Protein AF-0000000066275971 (afdb_homodimer)

Solvent-accessible surface area (backbone atoms only — not comparable to full-atom values): 41104 Å² total; per-residue (Å²): 112,36,43,28,36,83,40,66,53,90,82,36,75,53,48,54,42,48,41,42,59,52,63,37,66,27,28,27,28,52,67,69,86,56,61,77,43,56,58,67,53,68,67,59,54,52,50,51,41,50,57,33,40,73,30,73,39,44,64,49,34,34,52,49,62,68,62,36,68,34,45,58,64,68,38,86,65,19,68,58,28,51,52,20,51,46,51,30,51,52,50,38,29,76,71,68,37,39,37,38,33,29,51,83,58,67,96,49,53,65,57,32,49,32,62,66,38,80,46,78,78,71,22,26,18,35,24,32,42,50,48,61,48,47,22,38,41,49,70,67,63,50,44,85,70,40,68,76,79,47,56,70,70,54,50,52,50,8,51,54,52,52,71,69,50,50,71,66,53,52,53,48,36,50,47,40,48,28,32,49,52,90,74,51,84,76,47,46,51,70,70,53,46,54,54,58,55,55,68,46,64,92,53,44,52,68,52,40,48,48,35,50,50,53,52,44,62,62,40,34,61,54,27,48,75,54,60,24,35,37,17,44,41,54,25,30,57,42,57,65,54,95,88,39,57,60,68,39,38,47,69,66,36,48,50,50,54,42,63,77,43,77,41,87,25,42,32,32,26,49,35,43,30,32,38,46,64,35,74,87,51,55,60,46,60,47,45,56,74,43,41,94,33,47,58,33,35,33,47,25,16,26,34,64,77,48,80,58,83,89,44,28,33,31,50,30,54,50,82,72,19,72,52,63,53,59,54,36,50,50,43,51,52,52,42,27,51,53,29,47,75,71,65,43,88,74,21,60,38,42,29,25,34,55,50,20,32,27,32,71,71,30,69,76,61,71,40,60,74,36,52,23,57,54,20,22,28,34,33,38,21,21,52,48,13,25,51,53,25,44,66,27,75,76,66,10,61,72,34,62,78,102,112,37,44,28,35,82,40,66,52,90,81,36,75,52,47,55,43,48,40,43,56,52,64,37,65,28,28,26,26,54,67,68,86,56,63,77,41,56,58,66,52,69,67,60,53,51,51,52,40,49,58,33,42,72,31,72,38,43,64,48,34,35,53,48,62,68,62,36,70,34,44,59,64,68,36,88,66,19,67,59,29,50,52,20,51,45,49,30,51,53,52,40,28,75,72,70,36,40,37,37,31,30,51,84,60,66,96,48,50,65,56,34,50,30,63,65,38,79,45,78,79,70,24,27,18,35,25,32,41,48,48,61,49,47,21,37,42,48,70,69,63,50,45,86,70,39,68,76,79,45,56,69,71,54,51,53,50,9,51,53,51,51,70,68,48,50,71,67,52,52,53,47,37,49,46,38,46,29,31,50,52,90,70,46,80,78,46,47,51,68,70,53,45,53,54,57,54,54,69,46,65,89,53,45,53,68,52,40,48,50,35,51,51,54,53,45,61,62,39,36,60,54,27,48,75,54,59,24,34,38,16,43,38,52,25,32,57,41,56,66,54,94,88,37,57,58,66,39,39,47,67,66,36,48,52,50,54,41,63,78,43,77,42,88,24,43,31,31,25,49,35,42,31,32,37,47,65,36,76,87,48,53,60,46,60,47,45,56,74,43,41,93,32,48,58,32,34,32,48,25,15,27,35,62,76,48,81,58,81,87,44,29,32,32,50,31,54,49,82,71,18,71,51,62,52,58,54,36,50,50,44,50,50,52,40,27,51,53,29,46,76,69,66,43,87,74,20,62,38,41,30,27,33,55,50,19,32,27,32,72,71,31,68,76,60,72,39,59,74,37,53,25,57,54,21,22,29,34,32,39,21,21,52,49,14,25,52,52,28,44,66,28,76,75,63,10,62,71,36,60,78,104

pLDDT: mean 95.52, std 8.51, range [31.0, 98.94]

InterPro domains:
  IPR004628 Mannonate dehydratase [MF_00106] (1-402)
  IPR004628 Mannonate dehydratase [NF003027] (1-394)
  IPR004628 Mannonate dehydratase [PF03786] (1-391)
  IPR004628 Mannonate dehydratase [PIRSF016049] (1-393)
  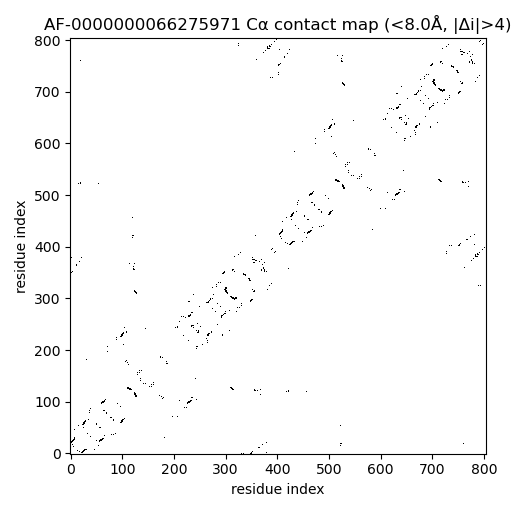IPR004628 Mannonate dehydratase [PTHR30387] (1-393)
  IPR004628 Mannonate dehydratase [TIGR00695] (1-393)
  IPR036237 Xylose isomerase-like superfamily [SSF51658] (1-386)

Nearest PDB structures (foldseek):
  4eac-assembly1_A  TM=9.809E-01  e=1.942E-51  Escherichia coli K-12
  1tz9-assembly1_B  TM=8.957E-01  e=7.465E-32  Enterococcus faecalis V583
  3ban-assembly1_B  TM=9.090E-01  e=1.509E-30  Streptococcus suis
  3ban-assembly1_A  TM=9.022E-01  e=2.729E-29  Streptococcus suis
  3tva-assembly1_A  TM=6.850E-01  e=3.910E-08  Planctopirus limnophila DSM 3776

Foldseek 3Di:
DQAEAEDAPPVFLQALLLVVVLVHAAYEYEPQVDDQLAADDLVSLVVRQVRNVVSPHGHEEYPANEQDLCLLLVDDVNVSSLVSVLNNLLSCLVVPYAEHEYANFAQFAAAFQALFDQDPPRWGWTKHALLLQLLCLCPVLVAPCSVVVDDPVSNVSNVVVNVPDDPVSSVSRQCRGQPHDVSHPDGDDSVRSNVSLVSCVPPDLVNSLVSLLVSCLSRVVSSVVSNHAYAYEAGHQLADGSNTGGQRAALVSQVVSCVSPVHLSYAHAAECANNVQQVPHQSLVSCLVRVSRHQEYAQWAKAFPDNDPPTMIIGDARPPHDHNLLSNLLSNLVSLVVCVVVVHPSSDHYYFPFFFIQDDCSVVSPGRRRRGSVRRSNSSVVSVVSNCQQPDPCRHDVVVVD/DQAEAEDAPPVFLQALLLVVVLVHAAYEYEPQVDDQLAADDLVSVVVRQVRNVVSPHGHEEYPANEQDLCLLLVHDVNVSSLVSVLNNLLSCLVVPYAEHEYANFAQFAAAFQALFDQDPPRWGWTKHALLLQLLCLCPVLVAPCSVVVDDPVSNVSNVVVNVVDDPVSSVSRQCRGQPHDVSHPDGDDSVRSNVSLVSCVPPDLVNSLVSLLVSCVSRVVSSVVSNHAYAYEAGHQLADGSNTGGQRAALVSQVVSCVSPVHLSYAHAAECANNVQQVPHQSLVSCLVRVSRHQEYAQWAKAFPDNDPPTMIIGDQRPPHPHNLLSSLLSNLVSLVVCVVVVHPSSDHYYFPFFFIQDDCSVVSPGRRRRGSVRRSNSSVVSVVSNCQQPDPCRHDVVVVD

Radius of gyration: 29.84 Å; Cα contacts (8 Å, |Δi|>4): 1674; chains: 2; bounding box: 58×87×62 Å

Structure (mmCIF, N/CA/C/O backbone):
data_AF-0000000066275971-model_v1
#
loop_
_entity.id
_entity.type
_entity.pdbx_description
1 polymer 'Mannonate dehydratase'
#
loop_
_atom_site.group_PDB
_atom_site.id
_atom_site.type_symbol
_atom_site.label_atom_id
_atom_site.label_alt_id
_atom_site.label_comp_id
_atom_site.label_asym_id
_atom_site.label_entity_id
_atom_site.label_seq_id
_atom_site.pdbx_PDB_ins_code
_atom_site.Cartn_x
_atom_site.Cartn_y
_atom_site.Cartn_z
_atom_site.occupancy
_atom_site.B_iso_or_equiv
_atom_site.auth_seq_id
_atom_site.auth_comp_id
_atom_site.auth_asym_id
_atom_site.auth_atom_id
_atom_site.pdbx_PDB_model_num
ATOM 1 N N . MET A 1 1 ? 9.672 -12.062 6.684 1 97.75 1 MET A N 1
ATOM 2 C CA . MET A 1 1 ? 9.695 -12.703 5.375 1 97.75 1 MET A CA 1
ATOM 3 C C . MET A 1 1 ? 10.516 -11.891 4.379 1 97.75 1 MET A C 1
ATOM 5 O O . MET A 1 1 ? 10.734 -10.695 4.582 1 97.75 1 MET A O 1
ATOM 9 N N . ARG A 1 2 ? 11.086 -12.531 3.375 1 98.19 2 ARG A N 1
ATOM 10 C CA . ARG A 1 2 ? 11.758 -11.836 2.281 1 98.19 2 ARG A CA 1
ATOM 11 C C . ARG A 1 2 ? 10.766 -11.414 1.205 1 98.19 2 ARG A C 1
ATOM 13 O O . ARG A 1 2 ? 10.227 -12.266 0.488 1 98.19 2 ARG A O 1
ATOM 20 N N . HIS A 1 3 ? 10.508 -10.086 1.149 1 98.75 3 HIS A N 1
ATOM 21 C CA . HIS A 1 3 ? 9.516 -9.57 0.21 1 98.75 3 HIS A CA 1
ATOM 22 C C . HIS A 1 3 ? 10.055 -9.586 -1.217 1 98.75 3 HIS A C 1
ATOM 24 O O . HIS A 1 3 ? 10.867 -8.734 -1.583 1 98.75 3 HIS A O 1
ATOM 30 N N . THR A 1 4 ? 9.586 -10.5 -2.01 1 98.88 4 THR A N 1
ATOM 31 C CA . THR A 1 4 ? 10.008 -10.586 -3.402 1 98.88 4 THR A CA 1
ATOM 32 C C . THR A 1 4 ? 8.867 -10.188 -4.34 1 98.88 4 THR A C 1
ATOM 34 O O . THR A 1 4 ? 7.746 -9.953 -3.893 1 98.88 4 THR A O 1
ATOM 37 N N . TRP A 1 5 ? 9.18 -10.016 -5.641 1 98.81 5 TRP A N 1
ATOM 38 C CA . TRP A 1 5 ? 8.25 -9.469 -6.625 1 98.81 5 TRP A CA 1
ATOM 39 C C . TRP A 1 5 ? 8.383 -10.195 -7.957 1 98.81 5 TRP A C 1
ATOM 41 O O . TRP A 1 5 ? 9.484 -10.32 -8.5 1 98.81 5 TRP A O 1
ATOM 51 N N . ARG A 1 6 ? 7.289 -10.672 -8.469 1 98.31 6 ARG A N 1
ATOM 52 C CA . ARG A 1 6 ? 7.305 -11.375 -9.75 1 98.31 6 ARG A CA 1
ATOM 53 C C . ARG A 1 6 ? 7.547 -10.406 -10.898 1 98.31 6 ARG A C 1
ATOM 55 O O . ARG A 1 6 ? 6.867 -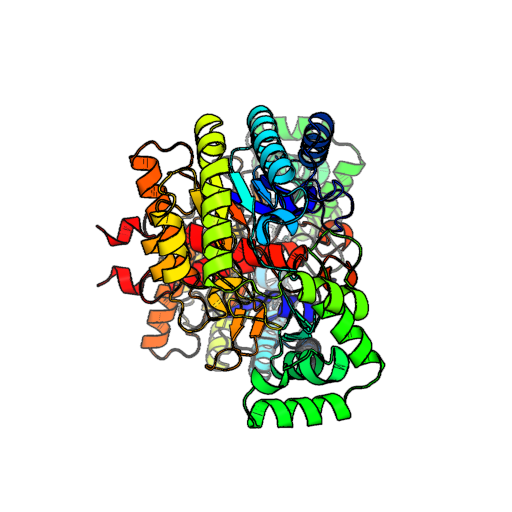9.383 -11.008 1 98.31 6 ARG A O 1
ATOM 62 N N . TRP A 1 7 ? 8.477 -10.703 -11.711 1 98.25 7 TRP A N 1
ATOM 63 C CA . TRP A 1 7 ? 8.828 -9.914 -12.891 1 98.25 7 TRP A CA 1
ATOM 64 C C . TRP A 1 7 ? 9.023 -10.82 -14.109 1 98.25 7 TRP A C 1
ATOM 66 O O . TRP A 1 7 ? 9.75 -11.812 -14.039 1 98.25 7 TRP A O 1
ATOM 76 N N . PHE A 1 8 ? 8.414 -10.508 -15.25 1 96.12 8 PHE A N 1
ATOM 77 C CA . PHE A 1 8 ? 8.352 -11.414 -16.391 1 96.12 8 PHE A CA 1
ATOM 78 C C . PHE A 1 8 ? 9.422 -11.078 -17.422 1 96.12 8 PHE A C 1
ATOM 80 O O . PHE A 1 8 ? 9.328 -11.484 -18.578 1 96.12 8 PHE A O 1
ATOM 87 N N . GLY A 1 9 ? 10.383 -10.281 -17.031 1 95.56 9 GLY A N 1
ATOM 88 C CA . GLY A 1 9 ? 11.438 -9.891 -17.953 1 95.56 9 GLY A CA 1
ATOM 89 C C . GLY A 1 9 ? 11.156 -8.586 -18.672 1 95.56 9 GLY A C 1
ATOM 90 O O . GLY A 1 9 ? 10.25 -7.84 -18.281 1 95.56 9 GLY A O 1
ATOM 91 N N . PRO A 1 10 ? 11.875 -8.289 -19.656 1 93 10 PRO A N 1
ATOM 92 C CA . PRO A 1 10 ? 11.812 -6.984 -20.328 1 93 10 PRO A CA 1
ATOM 93 C C . PRO A 1 10 ? 10.445 -6.699 -20.938 1 93 10 PRO A C 1
ATOM 95 O O . PRO A 1 10 ? 10.102 -5.539 -21.172 1 93 10 PRO A O 1
ATOM 98 N N . VAL A 1 11 ? 9.656 -7.73 -21.156 1 92.75 11 VAL A N 1
ATOM 99 C CA . VAL A 1 11 ? 8.359 -7.543 -21.797 1 92.75 11 VAL A CA 1
ATOM 100 C C . VAL A 1 11 ? 7.352 -7.035 -20.766 1 92.75 11 VAL A C 1
ATOM 102 O O . VAL A 1 11 ? 6.262 -6.582 -21.109 1 92.75 11 VAL A O 1
ATOM 105 N N . ASP A 1 12 ? 7.738 -7.199 -19.469 1 95.31 12 ASP A N 1
ATOM 106 C CA . ASP A 1 12 ? 6.84 -6.824 -18.375 1 95.31 12 ASP A CA 1
ATOM 107 C C . ASP A 1 12 ? 6.602 -5.316 -18.359 1 95.31 12 ASP A C 1
ATOM 109 O O . ASP A 1 12 ? 7.551 -4.531 -18.438 1 95.31 12 ASP A O 1
ATOM 113 N N . ARG A 1 13 ? 5.367 -4.926 -18.203 1 96.56 13 ARG A N 1
ATOM 114 C CA . ARG A 1 13 ? 5.012 -3.51 -18.156 1 96.56 13 ARG A CA 1
ATOM 115 C C . ARG A 1 13 ? 5.203 -2.945 -16.75 1 96.56 13 ARG A C 1
ATOM 117 O O . ARG A 1 13 ? 4.988 -1.753 -16.531 1 96.56 13 ARG A O 1
ATOM 124 N N . VAL A 1 14 ? 5.57 -3.727 -15.828 1 97.88 14 VAL A N 1
ATOM 125 C CA . VAL A 1 14 ? 5.992 -3.34 -14.484 1 97.88 14 VAL A CA 1
ATOM 126 C C . VAL A 1 14 ? 7.496 -3.547 -14.336 1 97.88 14 VAL A C 1
ATOM 128 O O . VAL A 1 14 ? 7.977 -4.684 -14.352 1 97.88 14 VAL A O 1
ATOM 131 N N . SER A 1 15 ? 8.219 -2.514 -14.156 1 97.94 15 SER A N 1
ATOM 132 C CA . SER A 1 15 ? 9.68 -2.6 -14.188 1 97.94 15 SER A CA 1
ATOM 133 C C . SER A 1 15 ? 10.227 -3.08 -12.844 1 97.94 15 SER A C 1
ATOM 135 O O . SER A 1 15 ? 9.516 -3.07 -11.836 1 97.94 15 SER A O 1
ATOM 137 N N . VAL A 1 16 ? 11.492 -3.498 -12.859 1 98.56 16 VAL A N 1
ATOM 138 C CA . VAL A 1 16 ? 12.18 -3.863 -11.625 1 98.56 16 VAL A CA 1
ATOM 139 C C . VAL A 1 16 ? 12.273 -2.648 -10.703 1 98.56 16 VAL A C 1
ATOM 141 O O . VAL A 1 16 ? 12.188 -2.777 -9.484 1 98.56 16 VAL A O 1
ATOM 144 N N . GLN A 1 17 ? 12.422 -1.464 -11.25 1 97.81 17 GLN A N 1
ATOM 145 C CA . GLN A 1 17 ? 12.445 -0.238 -10.461 1 97.81 17 GLN A CA 1
ATOM 146 C C . GLN A 1 17 ? 11.109 -0.004 -9.766 1 97.81 17 GLN A C 1
ATOM 148 O O . GLN A 1 17 ? 11.07 0.465 -8.625 1 97.81 17 GLN A O 1
ATOM 153 N N . ASP A 1 18 ? 10.008 -0.255 -10.492 1 98.31 18 ASP A N 1
ATOM 154 C CA . ASP A 1 18 ? 8.695 -0.198 -9.867 1 98.31 18 ASP A CA 1
ATOM 155 C C . ASP A 1 18 ? 8.633 -1.104 -8.641 1 98.31 18 ASP A C 1
ATOM 157 O O . ASP A 1 18 ? 8.117 -0.705 -7.594 1 98.31 18 ASP A O 1
ATOM 161 N N . ALA A 1 19 ? 9.172 -2.303 -8.828 1 98.75 19 ALA A N 1
ATOM 162 C CA . ALA A 1 19 ? 9.188 -3.266 -7.73 1 98.75 19 ALA A CA 1
ATOM 163 C C . ALA A 1 19 ? 9.984 -2.732 -6.543 1 98.75 19 ALA A C 1
ATOM 165 O O . ALA A 1 19 ? 9.555 -2.859 -5.395 1 98.75 19 ALA A O 1
ATOM 166 N N . ALA A 1 20 ? 11.102 -2.162 -6.844 1 98.56 20 ALA A N 1
ATOM 167 C CA . ALA A 1 20 ? 11.938 -1.587 -5.789 1 98.56 20 ALA A CA 1
ATOM 168 C C . ALA A 1 20 ? 11.195 -0.487 -5.039 1 98.56 20 ALA A C 1
ATOM 170 O O . ALA A 1 20 ? 11.219 -0.438 -3.807 1 98.56 20 ALA A O 1
ATOM 171 N N . GLN A 1 21 ? 10.508 0.375 -5.738 1 98.31 21 GLN A N 1
ATOM 172 C CA . GLN A 1 21 ? 9.758 1.473 -5.133 1 98.31 21 GLN A CA 1
ATOM 173 C C . GLN A 1 21 ? 8.562 0.952 -4.34 1 98.31 21 GLN A C 1
ATOM 175 O O . GLN A 1 21 ? 8.117 1.596 -3.387 1 98.31 21 GLN A O 1
ATOM 180 N N . ALA A 1 22 ? 8.078 -0.257 -4.707 1 98.38 22 ALA A N 1
ATOM 181 C CA . ALA A 1 22 ? 6.992 -0.885 -3.963 1 98.38 22 ALA A CA 1
ATOM 182 C C . ALA A 1 22 ? 7.496 -1.464 -2.643 1 98.38 22 ALA A C 1
ATOM 184 O O . ALA A 1 22 ? 6.699 -1.86 -1.789 1 98.38 22 ALA A O 1
ATOM 185 N N . GLY A 1 23 ? 8.773 -1.515 -2.473 1 98 23 GLY A N 1
ATOM 186 C CA . GLY A 1 23 ? 9.359 -1.995 -1.232 1 98 23 GLY A CA 1
ATOM 187 C C . GLY A 1 23 ? 9.82 -3.438 -1.31 1 98 23 GLY A C 1
ATOM 188 O O . GLY A 1 23 ? 10.109 -4.059 -0.285 1 98 23 GLY A O 1
ATOM 189 N N . ALA A 1 24 ? 9.883 -3.996 -2.521 1 98.56 24 ALA A N 1
ATOM 190 C CA . ALA A 1 24 ? 10.375 -5.359 -2.678 1 98.56 24 ALA A CA 1
ATOM 191 C C . ALA A 1 24 ? 11.883 -5.426 -2.434 1 98.56 24 ALA A C 1
ATOM 193 O O . ALA A 1 24 ? 12.594 -4.441 -2.639 1 98.56 24 ALA A O 1
ATOM 194 N N . HIS A 1 25 ? 12.336 -6.633 -2.023 1 97.88 25 HIS A N 1
ATOM 195 C CA . HIS A 1 25 ? 13.75 -6.836 -1.725 1 97.88 25 HIS A CA 1
ATOM 196 C C . HIS A 1 25 ? 14.422 -7.684 -2.799 1 97.88 25 HIS A C 1
ATOM 198 O O . HIS A 1 25 ? 15.648 -7.648 -2.943 1 97.88 25 HIS A O 1
ATOM 204 N N . GLY A 1 26 ? 13.656 -8.461 -3.49 1 98.56 26 GLY A N 1
ATOM 205 C CA . GLY A 1 26 ? 14.164 -9.352 -4.516 1 98.56 26 GLY A CA 1
ATOM 206 C C . GLY A 1 26 ? 13.164 -9.633 -5.621 1 98.56 26 GLY A C 1
ATOM 207 O O . GLY A 1 26 ? 12.016 -9.203 -5.543 1 98.56 26 GLY A O 1
ATOM 208 N N . ILE A 1 27 ? 13.672 -10.297 -6.664 1 98.88 27 ILE A N 1
ATOM 209 C CA . ILE A 1 27 ? 12.836 -10.523 -7.836 1 98.88 27 ILE A CA 1
ATOM 210 C C . ILE A 1 27 ? 12.617 -12.023 -8.023 1 98.88 27 ILE A C 1
ATOM 212 O O . ILE A 1 27 ? 13.539 -12.82 -7.84 1 98.88 27 ILE A O 1
ATOM 216 N N . VAL A 1 28 ? 11.422 -12.406 -8.289 1 98.88 28 VAL A N 1
ATOM 217 C CA . VAL A 1 28 ? 11.023 -13.711 -8.805 1 98.88 28 VAL A CA 1
ATOM 218 C C . VAL A 1 28 ? 10.906 -13.656 -10.32 1 98.88 28 VAL A C 1
ATOM 220 O O . VAL A 1 28 ? 10.133 -12.867 -10.867 1 98.88 28 VAL A O 1
ATOM 223 N N . SER A 1 29 ? 11.641 -14.391 -11.031 1 98.44 29 SER A N 1
ATOM 224 C CA . SER A 1 29 ? 11.609 -14.367 -12.484 1 98.44 29 SER A CA 1
ATOM 225 C C . SER A 1 29 ? 11.898 -15.75 -13.062 1 98.44 29 SER A C 1
ATOM 227 O O . SER A 1 29 ? 11.828 -16.75 -12.352 1 98.44 29 SER A O 1
ATOM 229 N N . ALA A 1 30 ? 11.938 -15.906 -14.352 1 97.75 30 ALA A N 1
ATOM 230 C CA . ALA A 1 30 ? 12.266 -17.109 -15.109 1 97.75 30 ALA A CA 1
ATOM 231 C C . ALA A 1 30 ? 12.781 -16.75 -16.5 1 97.75 30 ALA A C 1
ATOM 233 O O . ALA A 1 30 ? 12.828 -15.578 -16.875 1 97.75 30 ALA A O 1
ATOM 234 N N . LEU A 1 31 ? 13.305 -17.719 -17.172 1 97.44 31 LEU A N 1
ATOM 235 C CA . LEU A 1 31 ? 13.641 -17.547 -18.578 1 97.44 31 LEU A CA 1
ATOM 236 C C . LEU A 1 31 ? 12.477 -17.984 -19.469 1 97.44 31 LEU A C 1
ATOM 238 O O . LEU A 1 31 ? 12.516 -19.047 -20.094 1 97.44 31 LEU A O 1
ATOM 242 N N . HIS A 1 32 ? 11.539 -17.094 -19.562 1 93.5 32 HIS A N 1
ATOM 243 C CA . HIS A 1 32 ? 10.258 -17.375 -20.188 1 93.5 32 HIS A CA 1
ATOM 244 C C . HIS A 1 32 ? 10.422 -17.656 -21.688 1 93.5 32 HIS A C 1
ATOM 246 O O . HIS A 1 32 ? 9.555 -18.266 -22.297 1 93.5 32 HIS A O 1
ATOM 252 N N . HIS A 1 33 ? 11.5 -17.234 -22.25 1 93.06 33 HIS A N 1
ATOM 253 C CA . HIS A 1 33 ? 11.711 -17.344 -23.688 1 93.06 33 HIS A CA 1
ATOM 254 C C . HIS A 1 33 ? 12.367 -18.672 -24.062 1 93.06 33 HIS A C 1
ATOM 256 O O . HIS A 1 33 ? 12.5 -19 -25.234 1 93.06 33 HIS A O 1
ATOM 262 N N . ILE A 1 34 ? 12.781 -19.469 -23.047 1 96.25 34 ILE A N 1
ATOM 263 C CA . ILE A 1 34 ? 13.367 -20.781 -23.297 1 96.25 34 ILE A CA 1
ATOM 264 C C . ILE A 1 34 ? 12.266 -21.828 -23.391 1 96.25 34 ILE A C 1
ATOM 266 O O . ILE A 1 34 ? 11.375 -21.891 -22.547 1 96.25 34 ILE A O 1
ATOM 270 N N . PRO A 1 35 ? 12.273 -22.688 -24.422 1 95.12 35 PRO A N 1
ATOM 271 C CA . PRO A 1 35 ? 11.234 -23.703 -24.562 1 95.12 35 PRO A CA 1
ATOM 272 C C . PRO A 1 35 ? 11.188 -24.672 -23.375 1 95.12 35 PRO A C 1
ATOM 274 O O . PRO A 1 35 ? 12.242 -25.062 -22.859 1 95.12 35 PRO A O 1
ATOM 277 N N . THR A 1 36 ? 9.969 -25.062 -23.047 1 94.69 36 THR A N 1
ATOM 278 C CA . THR A 1 36 ? 9.789 -26.031 -21.984 1 94.69 36 THR A CA 1
ATOM 279 C C . THR A 1 36 ? 10.492 -27.344 -22.312 1 94.69 36 THR A C 1
ATOM 281 O O . THR A 1 36 ? 10.359 -27.859 -23.438 1 94.69 36 THR A O 1
ATOM 284 N N . GLY A 1 37 ? 11.258 -27.875 -21.375 1 96.81 37 GLY A N 1
ATOM 285 C CA . GLY A 1 37 ? 11.969 -29.125 -21.562 1 96.81 37 GLY A CA 1
ATOM 286 C C . GLY A 1 37 ? 13.438 -28.922 -21.891 1 96.81 37 GLY A C 1
ATOM 287 O O . GLY A 1 37 ? 14.227 -29.859 -21.797 1 96.81 37 GLY A O 1
ATOM 288 N N . ASP A 1 38 ? 13.789 -27.781 -22.312 1 97.88 38 ASP A N 1
ATOM 289 C CA . ASP A 1 38 ? 15.188 -27.484 -22.641 1 97.88 38 ASP A CA 1
ATOM 290 C C . ASP A 1 38 ? 15.969 -27.094 -21.391 1 97.88 38 ASP A C 1
ATOM 292 O O . ASP A 1 38 ? 15.398 -26.641 -20.406 1 97.88 38 ASP A O 1
ATOM 296 N N . VAL A 1 39 ? 17.266 -27.344 -21.5 1 98.5 39 VAL A N 1
ATOM 297 C CA . VAL A 1 39 ? 18.172 -26.875 -20.453 1 98.5 39 VAL A CA 1
ATOM 298 C C . VAL A 1 39 ? 18.344 -25.375 -20.562 1 98.5 39 VAL A C 1
ATOM 300 O O . VAL A 1 39 ? 18.5 -24.828 -21.656 1 98.5 39 VAL A O 1
ATOM 303 N N . TRP A 1 40 ? 18.297 -24.641 -19.406 1 98.75 40 TRP A N 1
ATOM 304 C CA . TRP A 1 40 ? 18.516 -23.188 -19.438 1 98.75 40 TRP A CA 1
ATOM 305 C C . TRP A 1 40 ? 19.984 -22.875 -19.688 1 98.75 40 TRP A C 1
ATOM 307 O O . TRP A 1 40 ? 20.859 -23.359 -18.969 1 98.75 40 TRP A O 1
ATOM 317 N N . PRO A 1 41 ? 20.281 -22.031 -20.672 1 98.81 41 PRO A N 1
ATOM 318 C CA . PRO A 1 41 ? 21.672 -21.656 -20.938 1 98.81 41 PRO A CA 1
ATOM 319 C C . PRO A 1 41 ? 22.266 -20.766 -19.859 1 98.81 41 PRO A C 1
ATOM 321 O O . PRO A 1 41 ? 21.594 -19.875 -19.344 1 98.81 41 PRO A O 1
ATOM 324 N N . VAL A 1 42 ? 23.547 -21.062 -19.531 1 98.81 42 VAL A N 1
ATOM 325 C CA . VAL A 1 42 ? 24.234 -20.328 -18.469 1 98.81 42 VAL A CA 1
ATOM 326 C C . VAL A 1 42 ? 24.266 -18.844 -18.797 1 98.81 42 VAL A C 1
ATOM 328 O O . VAL A 1 42 ? 24.031 -18 -17.922 1 98.81 42 VAL A O 1
ATOM 331 N N . ASP A 1 43 ? 24.469 -18.547 -20.047 1 98.69 43 ASP A N 1
ATOM 332 C CA . ASP A 1 43 ? 24.578 -17.156 -20.453 1 98.69 43 ASP A CA 1
ATOM 333 C C . ASP A 1 43 ? 23.234 -16.438 -20.312 1 98.69 43 ASP A C 1
ATOM 335 O O . ASP A 1 43 ? 23.188 -15.242 -19.969 1 98.69 43 ASP A O 1
ATOM 339 N N . GLU A 1 44 ? 22.141 -17.078 -20.609 1 98.62 44 GLU A N 1
ATOM 340 C CA . GLU A 1 44 ? 20.812 -16.484 -20.469 1 98.62 44 GLU A CA 1
ATOM 341 C C . GLU A 1 44 ? 20.453 -16.25 -19.016 1 98.62 44 GLU A C 1
ATOM 343 O O . GLU A 1 44 ? 19.781 -15.273 -18.672 1 98.62 44 GLU A O 1
ATOM 348 N N . ILE A 1 45 ? 20.891 -17.109 -18.109 1 98.88 45 ILE A N 1
ATOM 349 C CA . ILE A 1 45 ? 20.719 -16.922 -16.672 1 98.88 45 ILE A CA 1
ATOM 350 C C . ILE A 1 45 ? 21.438 -15.648 -16.234 1 98.88 45 ILE A C 1
ATOM 352 O O . ILE A 1 45 ? 20.859 -14.789 -15.562 1 98.88 45 ILE A O 1
ATOM 356 N N . GLY A 1 46 ? 22.672 -15.523 -16.672 1 98.81 46 GLY A N 1
ATOM 357 C CA . GLY A 1 46 ? 23.453 -14.336 -16.344 1 98.81 46 GLY A CA 1
ATOM 358 C C . GLY A 1 46 ? 22.828 -13.062 -16.875 1 98.81 46 GLY A C 1
ATOM 359 O O . GLY A 1 46 ? 22.797 -12.047 -16.188 1 98.81 46 GLY A O 1
ATOM 360 N N . LYS A 1 47 ? 22.422 -13.156 -18.125 1 98.69 47 LYS A N 1
ATOM 361 C CA . LYS A 1 47 ? 21.781 -11.992 -18.75 1 98.69 47 LYS A CA 1
ATOM 362 C C . LYS A 1 47 ? 20.562 -11.547 -17.938 1 98.69 47 LYS A C 1
ATOM 364 O O . LYS A 1 47 ? 20.359 -10.352 -17.719 1 98.69 47 LYS A O 1
ATOM 369 N N . ARG A 1 48 ? 19.703 -12.469 -17.531 1 98.69 48 ARG A N 1
ATOM 370 C CA . ARG A 1 48 ? 18.531 -12.141 -16.719 1 98.69 48 ARG A CA 1
ATOM 371 C C . ARG A 1 48 ? 18.938 -11.523 -15.391 1 98.69 48 ARG A C 1
ATOM 373 O O . ARG A 1 48 ? 18.312 -10.562 -14.93 1 98.69 48 ARG A O 1
ATOM 380 N N . GLN A 1 49 ? 19.969 -12.031 -14.703 1 98.88 49 GLN A N 1
ATOM 381 C CA . GLN A 1 49 ? 20.453 -11.461 -13.453 1 98.88 49 GLN A CA 1
ATOM 382 C C . GLN A 1 49 ? 20.891 -10.008 -13.648 1 98.88 49 GLN A C 1
ATOM 384 O O . GLN A 1 49 ? 20.594 -9.156 -12.812 1 98.88 49 GLN A O 1
ATOM 389 N N . GLU A 1 50 ? 21.516 -9.758 -14.742 1 98.75 50 GLU A N 1
ATOM 390 C CA . GLU A 1 50 ? 21.969 -8.398 -15.023 1 98.75 50 GLU A CA 1
ATOM 391 C C . GLU A 1 50 ? 20.781 -7.465 -15.266 1 98.75 50 GLU A C 1
ATOM 393 O O . GLU A 1 50 ? 20.812 -6.305 -14.852 1 98.75 50 GLU A O 1
ATOM 398 N N . GLU A 1 51 ? 19.828 -7.965 -16.016 1 98.5 51 GLU A N 1
ATOM 399 C CA . GLU A 1 51 ? 18.625 -7.176 -16.25 1 98.5 51 GLU A CA 1
ATOM 400 C C . GLU A 1 51 ? 17.938 -6.793 -14.945 1 98.5 51 GLU A C 1
ATOM 402 O O . GLU A 1 51 ? 17.484 -5.656 -14.789 1 98.5 51 GLU A O 1
ATOM 407 N N . VAL A 1 52 ? 17.875 -7.73 -14.016 1 98.75 52 VAL A N 1
ATOM 408 C CA . VAL A 1 52 ? 17.266 -7.465 -12.719 1 98.75 52 VAL A CA 1
ATOM 409 C C . VAL A 1 52 ? 18.109 -6.457 -11.945 1 98.75 52 VAL A C 1
ATOM 411 O O . VAL A 1 52 ? 17.578 -5.488 -11.398 1 98.75 52 VAL A O 1
ATOM 414 N N . ARG A 1 53 ? 19.422 -6.645 -11.93 1 98.5 53 ARG A N 1
ATOM 415 C CA . ARG A 1 53 ? 20.328 -5.758 -11.203 1 98.5 53 ARG A CA 1
ATOM 416 C C . ARG A 1 53 ? 20.25 -4.332 -11.742 1 98.5 53 ARG A C 1
ATOM 418 O O . ARG A 1 53 ? 20.375 -3.369 -10.984 1 98.5 53 ARG A O 1
ATOM 425 N N . ALA A 1 54 ? 20.016 -4.211 -12.992 1 97.44 54 ALA A N 1
ATOM 426 C CA . ALA A 1 54 ? 19.891 -2.896 -13.617 1 97.44 54 ALA A CA 1
ATOM 427 C C . ALA A 1 54 ? 18.719 -2.117 -13.031 1 97.44 54 ALA A C 1
ATOM 429 O O . ALA A 1 54 ? 18.719 -0.884 -13.039 1 97.44 54 ALA A O 1
ATOM 430 N N . GLY A 1 55 ? 17.781 -2.855 -12.555 1 96.31 55 GLY A N 1
ATOM 431 C CA . GLY A 1 55 ? 16.641 -2.209 -11.945 1 96.31 55 GLY A CA 1
ATOM 432 C C . GLY A 1 55 ? 16.797 -1.972 -10.453 1 96.31 55 GLY A C 1
ATOM 433 O O . GLY A 1 55 ? 15.938 -1.367 -9.82 1 96.31 55 GLY A O 1
ATOM 434 N N . GLY A 1 56 ? 17.859 -2.488 -9.891 1 97.12 56 GLY A N 1
ATOM 435 C CA . GLY A 1 56 ? 18.203 -2.143 -8.516 1 97.12 56 GLY A CA 1
ATOM 436 C C . GLY A 1 56 ? 17.922 -3.266 -7.535 1 97.12 56 GLY A C 1
ATOM 437 O O . GLY A 1 56 ? 17.938 -3.053 -6.32 1 97.12 56 GLY A O 1
ATOM 438 N N . LEU A 1 57 ? 17.531 -4.445 -8.016 1 98.5 57 LEU A N 1
ATOM 439 C CA . LEU A 1 57 ? 17.25 -5.582 -7.145 1 98.5 57 LEU A CA 1
ATOM 440 C C . LEU A 1 57 ? 18.016 -6.816 -7.609 1 98.5 57 LEU A C 1
ATOM 442 O O . LEU A 1 57 ? 18.797 -6.754 -8.562 1 98.5 57 LEU A O 1
ATOM 446 N N . GLU A 1 58 ? 17.875 -7.879 -6.875 1 98.69 58 GLU A N 1
ATOM 447 C CA . GLU A 1 58 ? 18.547 -9.133 -7.203 1 98.69 58 GLU A CA 1
ATOM 448 C C . GLU A 1 58 ? 17.547 -10.227 -7.543 1 98.69 58 GLU A C 1
ATOM 450 O O . GLU A 1 58 ? 16.469 -10.289 -6.953 1 98.69 58 GLU A O 1
ATOM 455 N N . TRP A 1 59 ? 17.906 -11.023 -8.523 1 98.81 59 TRP A N 1
ATOM 456 C CA . TRP A 1 59 ? 17.109 -12.219 -8.828 1 98.81 59 TRP A CA 1
ATOM 457 C C . TRP A 1 59 ? 17.281 -13.273 -7.742 1 98.81 59 TRP A C 1
ATOM 459 O O . TRP A 1 59 ? 18.359 -13.867 -7.613 1 98.81 59 TRP A O 1
ATOM 469 N N . GLU A 1 60 ? 16.141 -13.625 -7.008 1 98.62 60 GLU A N 1
ATOM 470 C CA . GLU A 1 60 ? 16.312 -14.453 -5.824 1 98.62 60 GLU A CA 1
ATOM 471 C C . GLU A 1 60 ? 15.562 -15.773 -5.961 1 98.62 60 GLU A C 1
ATOM 473 O O . GLU A 1 60 ? 15.969 -16.797 -5.398 1 98.62 60 GLU A O 1
ATOM 478 N N . VAL A 1 61 ? 14.484 -15.758 -6.609 1 98.88 61 VAL A N 1
ATOM 479 C CA . VAL A 1 61 ? 13.641 -16.938 -6.75 1 98.88 61 VAL A CA 1
ATOM 480 C C . VAL A 1 61 ? 13.328 -17.188 -8.227 1 98.88 61 VAL A C 1
ATOM 482 O O . VAL A 1 61 ? 13.07 -16.234 -8.969 1 98.88 61 VAL A O 1
ATOM 485 N N . VAL A 1 62 ? 13.391 -18.422 -8.586 1 98.88 62 VAL A N 1
ATOM 486 C CA . VAL A 1 62 ? 12.945 -18.781 -9.938 1 98.88 62 VAL A CA 1
ATOM 487 C C . VAL A 1 62 ? 11.523 -19.328 -9.883 1 98.88 62 VAL A C 1
ATOM 489 O O . VAL A 1 62 ? 11.242 -20.266 -9.125 1 98.88 62 VAL A O 1
ATOM 492 N N . GLU A 1 63 ? 10.719 -18.734 -10.578 1 97.75 63 GLU A N 1
ATOM 493 C CA . GLU A 1 63 ? 9.375 -19.234 -10.828 1 97.75 63 GLU A CA 1
ATOM 494 C C . GLU A 1 63 ? 8.953 -18.984 -12.273 1 97.75 63 GLU A C 1
ATOM 496 O O . GLU A 1 63 ? 8.727 -17.844 -12.672 1 97.75 63 GLU A O 1
ATOM 501 N N . SER A 1 64 ? 8.828 -19.984 -13.078 1 94.69 64 SER A N 1
ATOM 502 C CA . SER A 1 64 ? 9.031 -21.391 -12.719 1 94.69 64 SER A CA 1
ATOM 503 C C . SER A 1 64 ? 10.016 -22.062 -13.672 1 94.69 64 SER A C 1
ATOM 505 O O . SER A 1 64 ? 10.258 -21.562 -14.773 1 94.69 64 SER A O 1
ATOM 507 N N . VAL A 1 65 ? 10.727 -22.984 -13.164 1 97.44 65 VAL A N 1
ATOM 508 C CA . VAL A 1 65 ? 11.211 -23.953 -14.141 1 97.44 65 VAL A CA 1
ATOM 509 C C . VAL A 1 65 ? 10.07 -24.875 -14.547 1 97.44 65 VAL A C 1
ATOM 511 O O . VAL A 1 65 ? 9.586 -25.672 -13.734 1 97.44 65 VAL A O 1
ATOM 514 N N . PRO A 1 66 ? 9.672 -24.766 -15.766 1 96 66 PRO A N 1
ATOM 515 C CA . PRO A 1 66 ? 8.469 -25.516 -16.141 1 96 66 PRO A CA 1
ATOM 516 C C . PRO A 1 66 ? 8.695 -27.016 -16.219 1 96 66 PRO A C 1
ATOM 518 O O . PRO A 1 66 ? 9.773 -27.453 -16.625 1 96 66 PRO A O 1
ATOM 521 N N . VAL A 1 67 ? 7.754 -27.75 -15.836 1 97.31 67 VAL A N 1
ATOM 522 C CA . VAL A 1 67 ? 7.73 -29.188 -16.016 1 97.31 67 VAL A CA 1
ATOM 523 C C . VAL A 1 67 ? 6.926 -29.547 -17.266 1 97.31 67 VAL A C 1
ATOM 525 O O . VAL A 1 67 ? 5.738 -29.234 -17.359 1 97.31 67 VAL A O 1
ATOM 528 N N . SER A 1 68 ? 7.555 -30.172 -18.188 1 96.56 68 SER A N 1
ATOM 529 C CA . SER A 1 68 ? 6.941 -30.406 -19.5 1 96.56 68 SER A CA 1
ATOM 530 C C . SER A 1 68 ? 5.773 -31.375 -19.391 1 96.56 68 SER A C 1
ATOM 532 O O . SER A 1 68 ? 5.73 -32.219 -18.484 1 96.56 68 SER A O 1
ATOM 534 N N . GLU A 1 69 ? 4.848 -31.297 -20.359 1 96 69 GLU A N 1
ATOM 535 C CA . GLU A 1 69 ? 3.766 -32.281 -20.453 1 96 69 GLU A CA 1
ATOM 536 C C . GLU A 1 69 ? 4.316 -33.688 -20.641 1 96 69 GLU A C 1
ATOM 538 O O . GLU A 1 69 ? 3.727 -34.656 -20.156 1 96 69 GLU A O 1
ATOM 543 N N . CYS A 1 70 ? 5.445 -33.844 -21.281 1 97.25 70 CYS A N 1
ATOM 544 C CA . CYS A 1 70 ? 6.094 -35.125 -21.453 1 97.25 70 CYS A CA 1
ATOM 545 C C . CYS A 1 70 ? 6.434 -35.75 -20.109 1 97.25 70 CYS A C 1
ATOM 547 O O . CYS A 1 70 ? 6.227 -36.969 -19.922 1 97.25 70 CYS A O 1
ATOM 549 N N . ILE A 1 71 ? 6.965 -35 -19.219 1 98.38 71 ILE A N 1
ATOM 550 C CA . ILE A 1 71 ? 7.305 -35.5 -17.891 1 98.38 71 ILE A CA 1
ATOM 551 C C . ILE A 1 71 ? 6.031 -35.906 -17.156 1 98.38 71 ILE A C 1
ATOM 553 O O . ILE A 1 71 ? 5.969 -37 -16.578 1 98.38 71 ILE A O 1
ATOM 557 N N . LYS A 1 72 ? 4.988 -35.125 -17.219 1 98.12 72 LYS A N 1
ATOM 558 C CA . LYS A 1 72 ? 3.748 -35.344 -16.5 1 98.12 72 LYS A CA 1
ATOM 559 C C . LYS A 1 72 ? 3.043 -36.625 -17 1 98.12 72 LYS A C 1
ATOM 561 O O . LYS A 1 72 ? 2.439 -37.344 -16.219 1 98.12 72 LYS A O 1
ATOM 566 N N . THR A 1 73 ? 3.115 -36.875 -18.328 1 97.75 73 THR A N 1
ATOM 567 C CA . THR A 1 73 ? 2.43 -38.031 -18.906 1 97.75 73 THR A CA 1
ATOM 568 C C . THR A 1 73 ? 3.385 -39.219 -19.078 1 97.75 73 THR A C 1
ATOM 570 O O . THR A 1 73 ? 2.965 -40.312 -19.422 1 97.75 73 THR A O 1
ATOM 573 N N . GLN A 1 74 ? 4.699 -38.969 -18.844 1 97.81 74 GLN A N 1
ATOM 574 C CA . GLN A 1 74 ? 5.762 -39.938 -19.078 1 97.81 74 GLN A CA 1
ATOM 575 C C . GLN A 1 74 ? 5.664 -40.531 -20.484 1 97.81 74 GLN A C 1
ATOM 577 O O . GLN A 1 74 ? 5.656 -41.75 -20.656 1 97.81 74 GLN A O 1
ATOM 582 N N . THR A 1 75 ? 5.594 -39.625 -21.406 1 97.38 75 THR A N 1
ATOM 583 C CA . THR A 1 75 ? 5.586 -39.938 -22.828 1 97.38 75 THR A CA 1
ATOM 584 C C . THR A 1 75 ? 6.656 -39.156 -23.562 1 97.38 75 THR A C 1
ATOM 586 O O . THR A 1 75 ? 7.203 -38.188 -23.016 1 97.38 75 THR A O 1
ATOM 589 N N . GLY A 1 76 ? 6.969 -39.562 -24.812 1 96.81 76 GLY A N 1
ATOM 590 C CA . GLY A 1 76 ? 7.969 -38.844 -25.578 1 96.81 76 GLY A CA 1
ATOM 591 C C . GLY A 1 76 ? 9.328 -38.812 -24.906 1 96.81 76 GLY A C 1
ATOM 592 O O . GLY A 1 76 ? 9.766 -39.781 -24.312 1 96.81 76 GLY A O 1
ATOM 593 N N . PRO A 1 77 ? 10.031 -37.688 -25.016 1 97.81 77 PRO A N 1
ATOM 594 C CA . PRO A 1 77 ? 11.383 -37.594 -24.453 1 97.81 77 PRO A CA 1
ATOM 595 C C . PRO A 1 77 ? 11.383 -37.156 -22.984 1 97.81 77 PRO A C 1
ATOM 597 O O . PRO A 1 77 ? 12.156 -36.281 -22.594 1 97.81 77 PRO A O 1
ATOM 600 N N . TRP A 1 78 ? 10.5 -37.781 -22.172 1 97.81 78 TRP A N 1
ATOM 601 C CA . TRP A 1 78 ? 10.312 -37.281 -20.812 1 97.81 78 TRP A CA 1
ATOM 602 C C . TRP A 1 78 ? 11.57 -37.5 -19.969 1 97.81 78 TRP A C 1
ATOM 604 O O . TRP A 1 78 ? 11.898 -36.719 -19.094 1 97.81 78 TRP A O 1
ATOM 614 N N . ARG A 1 79 ? 12.414 -38.562 -20.266 1 98.38 79 ARG A N 1
ATOM 615 C CA . ARG A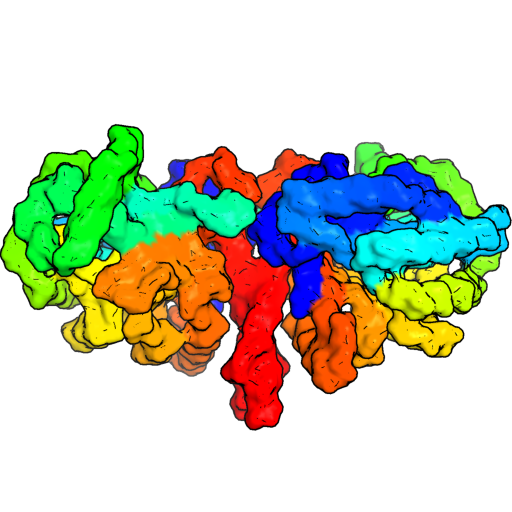 1 79 ? 13.641 -38.812 -19.516 1 98.38 79 ARG A CA 1
ATOM 616 C C . ARG A 1 79 ? 14.688 -37.719 -19.812 1 98.38 79 ARG A C 1
ATOM 618 O O . ARG A 1 79 ? 15.398 -37.281 -18.906 1 98.38 79 ARG A O 1
ATOM 625 N N . GLU A 1 80 ? 14.742 -37.406 -21.062 1 98.56 80 GLU A N 1
ATOM 626 C CA . GLU A 1 80 ? 15.633 -36.312 -21.438 1 98.56 80 GLU A CA 1
ATOM 627 C C . GLU A 1 80 ? 15.219 -35 -20.766 1 98.56 80 GLU A C 1
ATOM 629 O O . GLU A 1 80 ? 16.062 -34.25 -20.297 1 98.56 80 GLU A O 1
ATOM 634 N N . HIS A 1 81 ? 13.914 -34.75 -20.734 1 98.62 81 HIS A N 1
ATOM 635 C CA . HIS A 1 81 ? 13.398 -33.531 -20.094 1 98.62 81 HIS A CA 1
ATOM 636 C C . HIS A 1 81 ? 13.727 -33.531 -18.609 1 98.62 81 HIS A C 1
ATOM 638 O O . HIS A 1 81 ? 14.023 -32.469 -18.047 1 98.62 81 HIS A O 1
ATOM 644 N N . VAL A 1 82 ? 13.719 -34.656 -17.938 1 98.81 82 VAL A N 1
ATOM 645 C CA . VAL A 1 82 ? 14.086 -34.719 -16.531 1 98.81 82 VAL A CA 1
ATOM 646 C C . VAL A 1 82 ? 15.562 -34.406 -16.359 1 98.81 82 VAL A C 1
ATOM 648 O O . VAL A 1 82 ? 15.945 -33.656 -15.469 1 98.81 82 VAL A O 1
ATOM 651 N N . ALA A 1 83 ? 16.391 -35 -17.234 1 98.81 83 ALA A N 1
ATOM 652 C CA . ALA A 1 83 ? 17.812 -34.719 -17.188 1 98.81 83 ALA A CA 1
ATOM 653 C C . ALA A 1 83 ? 18.109 -33.219 -17.391 1 98.81 83 ALA A C 1
ATOM 655 O O . ALA A 1 83 ? 18.984 -32.656 -16.719 1 98.81 83 ALA A O 1
ATOM 656 N N . ASN A 1 84 ? 17.391 -32.625 -18.312 1 98.81 84 ASN A N 1
ATOM 657 C CA . ASN A 1 84 ? 17.531 -31.203 -18.578 1 98.81 84 ASN A CA 1
ATOM 658 C C . ASN A 1 84 ? 17.109 -30.359 -17.359 1 98.81 84 ASN A C 1
ATOM 660 O O . ASN A 1 84 ? 17.734 -29.344 -17.062 1 98.81 84 ASN A O 1
ATOM 664 N N . TRP A 1 85 ? 16.062 -30.781 -16.734 1 98.81 85 TRP A N 1
ATOM 665 C CA . TRP A 1 85 ? 15.609 -30.125 -15.523 1 98.81 85 TRP A CA 1
ATOM 666 C C . TRP A 1 85 ? 16.672 -30.188 -14.438 1 98.81 85 TRP A C 1
ATOM 668 O O . TRP A 1 85 ? 16.969 -29.172 -13.781 1 98.81 85 TRP A O 1
ATOM 678 N N . GLN A 1 86 ? 17.359 -31.344 -14.266 1 98.88 86 GLN A N 1
ATOM 679 C CA . GLN A 1 86 ? 18.438 -31.531 -13.312 1 98.88 86 GLN A CA 1
ATOM 680 C C . GLN A 1 86 ? 19.609 -30.609 -13.633 1 98.88 86 GLN A C 1
ATOM 682 O O . GLN A 1 86 ? 20.172 -29.953 -12.742 1 98.88 86 GLN A O 1
ATOM 687 N N . GLU A 1 87 ? 19.922 -30.562 -14.867 1 98.88 87 GLU A N 1
ATOM 688 C CA . GLU A 1 87 ? 21.031 -29.703 -15.289 1 98.88 87 GLU A CA 1
ATOM 689 C C . GLU A 1 87 ? 20.703 -28.234 -15.062 1 98.88 87 GLU A C 1
ATOM 691 O O . GLU A 1 87 ? 21.578 -27.453 -14.688 1 98.88 87 GLU A O 1
ATOM 696 N N . THR A 1 88 ? 19.469 -27.844 -15.359 1 98.94 88 THR A N 1
ATOM 697 C CA . THR A 1 88 ? 19.031 -26.484 -15.094 1 98.94 88 THR A CA 1
ATOM 698 C C . THR A 1 88 ? 19.219 -26.125 -13.617 1 98.94 88 THR A C 1
ATOM 700 O O . THR A 1 88 ? 19.688 -25.047 -13.289 1 98.94 88 THR A O 1
ATOM 703 N N . LEU A 1 89 ? 18.938 -27.016 -12.68 1 98.88 89 LEU A N 1
ATOM 704 C CA . LEU A 1 89 ? 19.141 -26.781 -11.25 1 98.88 89 LEU A CA 1
ATOM 705 C C . LEU A 1 89 ? 20.609 -26.531 -10.945 1 98.88 89 LEU A C 1
ATOM 707 O O . LEU A 1 89 ? 20.938 -25.609 -10.188 1 98.88 89 LEU A O 1
ATOM 711 N N . ARG A 1 90 ? 21.516 -27.375 -11.547 1 98.88 90 ARG A N 1
ATOM 712 C CA . ARG A 1 90 ? 22.938 -27.219 -11.32 1 98.88 90 ARG A CA 1
ATOM 713 C C . ARG A 1 90 ? 23.422 -25.828 -11.773 1 98.88 90 ARG A C 1
ATOM 715 O O . ARG A 1 90 ? 24.172 -25.172 -11.062 1 98.88 90 ARG A O 1
ATOM 722 N N . ARG A 1 91 ? 22.906 -25.391 -12.883 1 98.94 91 ARG A N 1
ATOM 723 C CA . ARG A 1 91 ? 23.328 -24.109 -13.438 1 98.94 91 ARG A CA 1
ATOM 724 C C . ARG A 1 91 ? 22.766 -22.953 -12.617 1 98.94 91 ARG A C 1
ATOM 726 O O . ARG A 1 91 ? 23.453 -21.953 -12.398 1 98.94 91 ARG A O 1
ATOM 733 N N . LEU A 1 92 ? 21.516 -23.078 -12.172 1 98.94 92 LEU A N 1
ATOM 734 C CA . LEU A 1 92 ? 20.922 -22.062 -11.312 1 98.94 92 LEU A CA 1
ATOM 735 C C . LEU A 1 92 ? 21.656 -21.953 -9.992 1 98.94 92 LEU A C 1
ATOM 737 O O . LEU A 1 92 ? 21.922 -20.859 -9.508 1 98.94 92 LEU A O 1
ATOM 741 N N . SER A 1 93 ? 22 -23.078 -9.453 1 98.81 93 SER A N 1
ATOM 742 C CA . SER A 1 93 ? 22.781 -23.078 -8.219 1 98.81 93 SER A CA 1
ATOM 743 C C . SER A 1 93 ? 24.109 -22.375 -8.391 1 98.81 93 SER A C 1
ATOM 745 O O . SER A 1 93 ? 24.516 -21.562 -7.539 1 98.81 93 SER A O 1
ATOM 747 N N . ALA A 1 94 ? 24.766 -22.703 -9.438 1 98.75 94 ALA A N 1
ATOM 748 C CA . ALA A 1 94 ? 26.047 -22.094 -9.719 1 98.75 94 ALA A CA 1
ATOM 749 C C . ALA A 1 94 ? 25.922 -20.578 -9.852 1 98.75 94 ALA A C 1
ATOM 751 O O . ALA A 1 94 ? 26.859 -19.828 -9.562 1 98.75 94 ALA A O 1
ATOM 752 N N . ALA A 1 95 ? 24.75 -20.125 -10.266 1 98.69 95 ALA A N 1
ATOM 753 C CA . ALA A 1 95 ? 24.5 -18.703 -10.445 1 98.69 95 ALA A CA 1
ATOM 754 C C . ALA A 1 95 ? 24.016 -18.062 -9.148 1 98.69 95 ALA A C 1
ATOM 756 O O . ALA A 1 95 ? 23.703 -16.875 -9.109 1 98.69 95 ALA A O 1
ATOM 757 N N . GLY A 1 96 ? 23.812 -18.781 -8.094 1 98.31 96 GLY A N 1
ATOM 758 C CA . GLY A 1 96 ? 23.5 -18.219 -6.785 1 98.31 96 GLY A CA 1
ATOM 759 C C . GLY A 1 96 ? 22.031 -18.297 -6.438 1 98.31 96 GLY A C 1
ATOM 760 O O . GLY A 1 96 ? 21.594 -17.734 -5.434 1 98.31 96 GLY A O 1
ATOM 761 N N . ILE A 1 97 ? 21.25 -19 -7.238 1 98.56 97 ILE A N 1
ATOM 762 C CA . ILE A 1 97 ? 19.828 -19.172 -6.973 1 98.56 97 ILE A CA 1
ATOM 763 C C . ILE A 1 97 ? 19.625 -20.344 -6.031 1 98.56 97 ILE A C 1
ATOM 765 O O . ILE A 1 97 ? 20.234 -21.406 -6.203 1 98.56 97 ILE A O 1
ATOM 769 N N . ARG A 1 98 ? 18.703 -20.172 -5.039 1 98.5 98 ARG A N 1
ATOM 770 C CA . ARG A 1 98 ? 18.594 -21.219 -4.027 1 98.5 98 ARG A CA 1
ATOM 771 C C . ARG A 1 98 ? 17.141 -21.672 -3.865 1 98.5 98 ARG A C 1
ATOM 773 O O . ARG A 1 98 ? 16.844 -22.578 -3.088 1 98.5 98 ARG A O 1
ATOM 780 N N . THR A 1 99 ? 16.188 -21 -4.473 1 98.88 99 THR A N 1
ATOM 781 C CA . THR A 1 99 ? 14.781 -21.375 -4.406 1 98.88 99 THR A CA 1
ATOM 782 C C . THR A 1 99 ? 14.172 -21.453 -5.805 1 98.88 99 THR A C 1
ATOM 784 O O . THR A 1 99 ? 14.258 -20.5 -6.574 1 98.88 99 THR A O 1
ATOM 787 N N . VAL A 1 100 ? 13.594 -22.578 -6.164 1 98.94 100 VAL A N 1
ATOM 788 C CA . VAL A 1 100 ? 12.977 -22.797 -7.469 1 98.94 100 VAL A CA 1
ATOM 789 C C . VAL A 1 100 ? 11.555 -23.328 -7.285 1 98.94 100 VAL A C 1
ATOM 791 O O . VAL A 1 100 ? 11.352 -24.375 -6.656 1 98.94 100 VAL A O 1
ATOM 794 N N . CYS A 1 101 ? 10.609 -22.594 -7.785 1 98.81 101 CYS A N 1
ATOM 795 C CA . CYS A 1 101 ? 9.203 -23 -7.777 1 98.81 101 CYS A CA 1
ATOM 796 C C . CYS A 1 101 ? 8.812 -23.656 -9.094 1 98.81 101 CYS A C 1
ATOM 798 O O . CYS A 1 101 ? 9.281 -23.25 -10.156 1 98.81 101 CYS A O 1
ATOM 800 N N . TYR A 1 102 ? 8.031 -24.672 -9.016 1 98 102 TYR A N 1
ATOM 801 C CA . TYR A 1 102 ? 7.457 -25.344 -10.18 1 98 102 TYR A CA 1
ATOM 802 C C . TYR A 1 102 ? 5.996 -25.703 -9.922 1 98 102 TYR A C 1
ATOM 804 O O . TYR A 1 102 ? 5.484 -25.5 -8.82 1 98 102 TYR A O 1
ATOM 812 N N . ASN A 1 103 ? 5.285 -26.031 -10.93 1 96.19 103 ASN A N 1
ATOM 813 C CA . ASN A 1 103 ? 3.963 -26.625 -10.781 1 96.19 103 ASN A CA 1
ATOM 814 C C . ASN A 1 103 ? 3.812 -27.875 -11.641 1 96.19 103 ASN A C 1
ATOM 816 O O . ASN A 1 103 ? 4.66 -28.156 -12.492 1 96.19 103 ASN A O 1
ATOM 820 N N . PHE A 1 104 ? 2.852 -28.672 -11.328 1 97.44 104 PHE A N 1
ATOM 821 C CA . PHE A 1 104 ? 2.635 -29.938 -12.023 1 97.44 104 PHE A CA 1
ATOM 822 C C . PHE A 1 104 ? 1.214 -30.016 -12.57 1 97.44 104 PHE A C 1
ATOM 824 O O . PHE A 1 104 ? 0.608 -31.094 -12.578 1 97.44 104 PHE A O 1
ATOM 831 N N . MET A 1 105 ? 0.592 -28.859 -12.852 1 94.94 105 MET A N 1
ATOM 832 C CA . MET A 1 105 ? -0.76 -28.781 -13.398 1 94.94 105 MET A CA 1
ATOM 833 C C . MET A 1 105 ? -0.788 -29.266 -14.852 1 94.94 105 MET A C 1
ATOM 835 O O . MET A 1 105 ? 0.018 -28.812 -15.672 1 94.94 105 MET A O 1
ATOM 839 N N . PRO A 1 106 ? -1.728 -30.078 -15.188 1 94.12 106 PRO A N 1
ATOM 840 C CA . PRO A 1 106 ? -1.816 -30.578 -16.562 1 94.12 106 PRO A CA 1
ATOM 841 C C . PRO A 1 106 ? -2.4 -29.531 -17.516 1 94.12 106 PRO A C 1
ATOM 843 O O . PRO A 1 106 ? -3.477 -28.984 -17.266 1 94.12 106 PRO A O 1
ATOM 846 N N . VAL A 1 107 ? -1.773 -29.219 -18.562 1 90.25 107 VAL A N 1
ATOM 847 C CA . VAL A 1 107 ? -2.23 -28.5 -19.75 1 90.25 107 VAL A CA 1
ATOM 848 C C . VAL A 1 107 ? -2.508 -27.047 -19.391 1 90.25 107 VAL A C 1
ATOM 850 O O . VAL A 1 107 ? -1.902 -26.125 -19.953 1 90.25 107 VAL A O 1
ATOM 853 N N . LEU A 1 108 ? -3.43 -26.875 -18.391 1 84.56 108 LEU A N 1
ATOM 854 C CA . LEU A 1 108 ? -3.805 -25.531 -18 1 84.56 108 LEU A CA 1
ATOM 855 C C . LEU A 1 108 ? -3.107 -25.125 -16.703 1 84.56 108 LEU A C 1
ATOM 857 O O . LEU A 1 108 ? -3.16 -25.859 -15.711 1 84.56 108 LEU A O 1
ATOM 861 N N . ASP A 1 109 ? -2.402 -24.031 -16.734 1 81.75 109 ASP A N 1
ATOM 862 C CA . ASP A 1 109 ? -1.89 -23.5 -15.477 1 81.75 109 ASP A CA 1
ATOM 863 C C . ASP A 1 109 ? -3.018 -22.906 -14.625 1 81.75 109 ASP A C 1
ATOM 865 O O . ASP A 1 109 ? -3.982 -23.609 -14.305 1 81.75 109 ASP A O 1
ATOM 869 N N . TRP A 1 110 ? -3.021 -21.703 -14.289 1 85.19 110 TRP A N 1
ATOM 870 C CA . TRP A 1 110 ? -4.16 -21.141 -13.57 1 85.19 110 TRP A CA 1
ATOM 871 C C . TRP A 1 110 ? -5.27 -20.734 -14.531 1 85.19 110 TRP A C 1
ATOM 873 O O . TRP A 1 110 ? -4.996 -20.312 -15.664 1 85.19 110 TRP A O 1
ATOM 883 N N . THR A 1 111 ? -6.5 -21.031 -14.227 1 91.12 111 THR A N 1
ATOM 884 C CA . THR A 1 111 ? -7.625 -20.828 -15.125 1 91.12 111 THR A CA 1
ATOM 885 C C . THR A 1 111 ? -8.594 -19.797 -14.555 1 91.12 111 THR A C 1
ATOM 887 O O . THR A 1 111 ? -8.938 -19.844 -13.375 1 91.12 111 THR A O 1
ATOM 890 N N . ARG A 1 112 ? -8.898 -18.859 -15.398 1 95.44 112 ARG A N 1
ATOM 891 C CA . ARG A 1 112 ? -9.922 -17.859 -15.117 1 95.44 112 ARG A CA 1
ATOM 892 C C . ARG A 1 112 ? -10.852 -17.672 -16.312 1 95.44 112 ARG A C 1
ATOM 894 O O . ARG A 1 112 ? -10.453 -17.891 -17.453 1 95.44 112 ARG A O 1
ATOM 901 N N . THR A 1 113 ? -12.078 -17.266 -16.031 1 96.25 113 THR A N 1
ATOM 902 C CA . THR A 1 113 ? -13.062 -17.062 -17.094 1 96.25 113 THR A CA 1
ATOM 903 C C . THR A 1 113 ? -13.133 -15.586 -17.484 1 96.25 113 THR A C 1
ATOM 905 O O . THR A 1 113 ? -13.641 -15.242 -18.547 1 96.25 113 THR A O 1
ATOM 908 N N . ASP A 1 114 ? -12.734 -14.742 -16.641 1 96.12 114 ASP A N 1
ATOM 909 C CA . ASP A 1 114 ? -12.672 -13.305 -16.875 1 96.12 114 ASP A CA 1
ATOM 910 C C . ASP A 1 114 ? -11.406 -12.703 -16.281 1 96.12 114 ASP A C 1
ATOM 912 O O . ASP A 1 114 ? -11.172 -12.805 -15.078 1 96.12 114 ASP A O 1
ATOM 916 N N . LEU A 1 115 ? -10.602 -12.055 -17.094 1 95.5 115 LEU A N 1
ATOM 917 C CA . LEU A 1 115 ? -9.289 -11.602 -16.656 1 95.5 115 LEU A CA 1
ATOM 918 C C . LEU A 1 115 ? -9.359 -10.156 -16.156 1 95.5 115 LEU A C 1
ATOM 920 O O . LEU A 1 115 ? -8.414 -9.656 -15.547 1 95.5 115 LEU A O 1
ATOM 924 N N . ARG A 1 116 ? -10.453 -9.461 -16.438 1 95.94 116 ARG A N 1
ATOM 925 C CA . ARG A 1 116 ? -10.602 -8.062 -16.047 1 95.94 116 ARG A CA 1
ATOM 926 C C . ARG A 1 116 ? -12.031 -7.758 -15.625 1 95.94 116 ARG A C 1
ATOM 928 O O . ARG A 1 116 ? -12.648 -6.816 -16.141 1 95.94 116 ARG A O 1
ATOM 935 N N . TRP A 1 117 ? -12.531 -8.609 -14.727 1 97.38 117 TRP A N 1
ATOM 936 C CA . TRP A 1 117 ? -13.859 -8.445 -14.164 1 97.38 117 TRP A CA 1
ATOM 937 C C . TRP A 1 117 ? -13.93 -7.211 -13.273 1 97.38 117 TRP A C 1
ATOM 939 O O . TRP A 1 117 ? -13.008 -6.941 -12.5 1 97.38 117 TRP A O 1
ATOM 949 N N . THR A 1 118 ? -15.039 -6.402 -13.367 1 98.19 118 THR A N 1
ATOM 950 C CA . THR A 1 118 ? -15.156 -5.16 -12.609 1 98.19 118 THR A CA 1
ATOM 951 C C . THR A 1 118 ? -15.539 -5.441 -11.164 1 98.19 118 THR A C 1
ATOM 953 O O . THR A 1 118 ? -16.609 -5.984 -10.898 1 98.19 118 THR A O 1
ATOM 956 N N . ALA A 1 119 ? -14.586 -5.07 -10.289 1 96.94 119 ALA A N 1
ATOM 957 C CA . ALA A 1 119 ? -14.812 -5.191 -8.852 1 96.94 119 ALA A CA 1
ATOM 958 C C . ALA A 1 119 ? -15.195 -3.848 -8.242 1 96.94 119 ALA A C 1
ATOM 960 O O . ALA A 1 119 ? -15.633 -2.938 -8.953 1 96.94 119 ALA A O 1
ATOM 961 N N . ARG A 1 120 ? -15.148 -3.795 -6.902 1 94.19 120 ARG A N 1
ATOM 962 C CA . ARG A 1 120 ? -15.578 -2.607 -6.172 1 94.19 120 ARG A CA 1
ATOM 963 C C . ARG A 1 120 ? -14.805 -1.374 -6.621 1 94.19 120 ARG A C 1
ATOM 965 O O . ARG A 1 120 ? -13.594 -1.445 -6.848 1 94.19 120 ARG A O 1
ATOM 972 N N . HIS A 1 121 ? -15.5 -0.221 -6.781 1 95.44 121 HIS A N 1
ATOM 973 C CA . HIS A 1 121 ? -14.953 1.096 -7.09 1 95.44 121 HIS A CA 1
ATOM 974 C C . HIS A 1 121 ? -14.234 1.09 -8.438 1 95.44 121 HIS A C 1
ATOM 976 O O . HIS A 1 121 ? -13.258 1.823 -8.625 1 95.44 121 HIS A O 1
ATOM 982 N N . GLY A 1 122 ? -14.617 0.164 -9.289 1 96.56 122 GLY A N 1
ATOM 983 C CA . GLY A 1 122 ? -14.109 0.178 -10.656 1 96.56 122 GLY A CA 1
ATOM 984 C C . GLY A 1 122 ? -12.812 -0.592 -10.812 1 96.56 122 GLY A C 1
ATOM 985 O O . GLY A 1 122 ? -12.25 -0.648 -11.914 1 96.56 122 GLY A O 1
ATOM 986 N N . ALA A 1 123 ? -12.281 -1.224 -9.797 1 98.12 123 ALA A N 1
ATOM 987 C CA . ALA A 1 123 ? -11.102 -2.072 -9.898 1 98.12 123 ALA A CA 1
ATOM 988 C C . ALA A 1 123 ? -11.336 -3.244 -10.844 1 98.12 123 ALA A C 1
ATOM 990 O O . ALA A 1 123 ? -12.484 -3.658 -11.047 1 98.12 123 ALA A O 1
ATOM 991 N N . LYS A 1 124 ? -10.273 -3.73 -11.523 1 98.5 124 LYS A N 1
ATOM 992 C CA . LYS A 1 124 ? -10.383 -4.922 -12.359 1 98.5 124 LYS A CA 1
ATOM 993 C C . LYS A 1 124 ? -9.68 -6.113 -11.719 1 98.5 124 LYS A C 1
ATOM 995 O O . LYS A 1 124 ? -8.57 -5.98 -11.195 1 98.5 124 LYS A O 1
ATOM 1000 N N . ALA A 1 125 ? -10.352 -7.238 -11.656 1 97.94 125 ALA A N 1
ATOM 1001 C CA . ALA A 1 125 ? -9.836 -8.445 -11.008 1 97.94 125 ALA A CA 1
ATOM 1002 C C . ALA A 1 125 ? -10.078 -9.68 -11.875 1 97.94 125 ALA A C 1
ATOM 1004 O O . ALA A 1 125 ? -11 -9.695 -12.695 1 97.94 125 ALA A O 1
ATOM 1005 N N . MET A 1 126 ? -9.258 -10.664 -11.664 1 97.19 126 MET A N 1
ATOM 1006 C CA . MET A 1 126 ? -9.508 -11.938 -12.32 1 97.19 126 MET A CA 1
ATOM 1007 C C . MET A 1 126 ? -10.602 -12.719 -11.602 1 97.19 126 MET A C 1
ATOM 1009 O O . MET A 1 126 ? -10.672 -12.703 -10.367 1 97.19 126 MET A O 1
ATOM 1013 N N . ARG A 1 127 ? -11.445 -13.406 -12.391 1 97.62 127 ARG A N 1
ATOM 1014 C CA . ARG A 1 127 ? -12.578 -14.141 -11.828 1 97.62 127 ARG A CA 1
ATOM 1015 C C . ARG A 1 127 ? -12.742 -15.492 -12.508 1 97.62 127 ARG A C 1
ATOM 1017 O O . ARG A 1 127 ? -12.539 -15.609 -13.719 1 97.62 127 ARG A O 1
ATOM 1024 N N . PHE A 1 128 ? -12.977 -16.531 -11.781 1 97.25 128 PHE A N 1
ATOM 1025 C CA . PHE A 1 128 ? -13.445 -17.844 -12.234 1 97.25 128 PHE A CA 1
ATOM 1026 C C . PHE A 1 128 ? -14.945 -17.984 -11.977 1 97.25 128 PHE A C 1
ATOM 1028 O O . PHE A 1 128 ? -15.383 -18.047 -10.828 1 97.25 128 PHE A O 1
ATOM 1035 N N . ASP A 1 129 ? -15.68 -18.016 -12.984 1 97.5 129 ASP A N 1
ATOM 1036 C CA . ASP A 1 129 ? -17.125 -18.234 -12.898 1 97.5 129 ASP A CA 1
ATOM 1037 C C . ASP A 1 129 ? -17.484 -19.672 -13.273 1 97.5 129 ASP A C 1
ATOM 1039 O O . ASP A 1 129 ? -17.312 -20.078 -14.43 1 97.5 129 ASP A O 1
ATOM 1043 N N . ARG A 1 130 ? -18.031 -20.375 -12.32 1 97.06 130 ARG A N 1
ATOM 1044 C CA . ARG A 1 130 ? -18.266 -21.797 -12.484 1 97.06 130 ARG A CA 1
ATOM 1045 C C . ARG A 1 130 ? -19.219 -22.062 -13.641 1 97.06 130 ARG A C 1
ATOM 1047 O O . ARG A 1 130 ? -19.047 -23.031 -14.391 1 97.06 130 ARG A O 1
ATOM 1054 N N . ILE A 1 131 ? -20.203 -21.234 -13.82 1 97.81 131 ILE A N 1
ATOM 1055 C CA . ILE A 1 131 ? -21.203 -21.438 -14.859 1 97.81 131 ILE A CA 1
ATOM 1056 C C . ILE A 1 131 ? -20.594 -21.125 -16.234 1 97.81 131 ILE A C 1
ATOM 1058 O O . ILE A 1 131 ? -20.812 -21.859 -17.188 1 97.81 131 ILE A O 1
ATOM 1062 N N . ASP A 1 132 ? -19.859 -20.031 -16.297 1 97.81 132 ASP A N 1
ATOM 1063 C CA . ASP A 1 132 ? -19.141 -19.719 -17.531 1 97.81 132 ASP A CA 1
ATOM 1064 C C . ASP A 1 132 ? -18.219 -20.859 -17.938 1 97.81 132 ASP A C 1
ATOM 1066 O O . ASP A 1 132 ? -18.109 -21.219 -19.109 1 97.81 132 ASP A O 1
ATOM 1070 N N . PHE A 1 133 ? -17.547 -21.406 -17 1 96.94 133 PHE A N 1
ATOM 1071 C CA . PHE A 1 133 ? -16.594 -22.484 -17.281 1 96.94 133 PHE A CA 1
ATOM 1072 C C . PHE A 1 133 ? -17.328 -23.719 -17.797 1 96.94 133 PHE A C 1
ATOM 1074 O O . PHE A 1 133 ? -16.875 -24.359 -18.75 1 96.94 133 PHE A O 1
ATOM 1081 N N . ALA A 1 134 ? -18.438 -24.062 -17.141 1 97.44 134 ALA A N 1
ATOM 1082 C CA . ALA A 1 134 ? -19.25 -25.188 -17.594 1 97.44 134 ALA A CA 1
ATOM 1083 C C . ALA A 1 134 ? -19.75 -24.969 -19.016 1 97.44 134 ALA A C 1
ATOM 1085 O O . ALA A 1 134 ? -19.75 -25.891 -19.828 1 97.44 134 ALA A O 1
ATOM 1086 N N . ALA A 1 135 ? -20.188 -23.766 -19.266 1 98 135 ALA A N 1
ATOM 1087 C CA . ALA A 1 135 ? -20.656 -23.422 -20.609 1 98 135 ALA A CA 1
ATOM 1088 C C . ALA A 1 135 ? -19.547 -23.609 -21.641 1 98 135 ALA A C 1
ATOM 1090 O O . ALA A 1 135 ? -19.781 -24.125 -22.734 1 98 135 ALA A O 1
ATOM 1091 N N . PHE A 1 136 ? -18.406 -23.141 -21.25 1 97.19 136 PHE A N 1
ATOM 1092 C CA . PHE A 1 136 ? -17.25 -23.328 -22.125 1 97.19 136 PHE A CA 1
ATOM 1093 C C . PHE A 1 136 ? -17 -24.812 -22.375 1 97.19 136 PHE A C 1
ATOM 1095 O O . PHE A 1 136 ? -16.891 -25.234 -23.531 1 97.19 136 PHE A O 1
ATOM 1102 N N . ASP A 1 137 ? -16.875 -25.641 -21.344 1 96.88 137 ASP A N 1
ATOM 1103 C CA . ASP A 1 137 ? -16.516 -27.062 -21.406 1 96.88 137 ASP A CA 1
ATOM 1104 C C . ASP A 1 137 ? -17.531 -27.828 -22.234 1 96.88 137 ASP A C 1
ATOM 1106 O O . ASP A 1 137 ? -17.156 -28.594 -23.125 1 96.88 137 ASP A O 1
ATOM 1110 N N . ILE A 1 138 ? -18.844 -27.562 -22.062 1 97.75 138 ILE A N 1
ATOM 1111 C CA . ILE A 1 138 ? -19.922 -28.344 -22.656 1 97.75 138 ILE A CA 1
ATOM 1112 C C . ILE A 1 138 ? -20.203 -27.859 -24.062 1 97.75 138 ILE A C 1
ATOM 1114 O O . ILE A 1 138 ? -20.344 -28.656 -25 1 97.75 138 ILE A O 1
ATOM 1118 N N . HIS A 1 139 ? -20.203 -26.547 -24.25 1 97.19 139 HIS A N 1
ATOM 1119 C CA . HIS A 1 139 ? -20.812 -26.031 -25.469 1 97.19 139 HIS A CA 1
ATOM 1120 C C . HIS A 1 139 ? -19.781 -25.422 -26.406 1 97.19 139 HIS A C 1
ATOM 1122 O O . HIS A 1 139 ? -19.984 -25.359 -27.625 1 97.19 139 HIS A O 1
ATOM 1128 N N . LEU A 1 140 ? -18.719 -24.906 -25.906 1 96 140 LEU A N 1
ATOM 1129 C CA . LEU A 1 140 ? -17.688 -24.328 -26.766 1 96 140 LEU A CA 1
ATOM 1130 C C . LEU A 1 140 ? -16.625 -25.359 -27.109 1 96 140 LEU A C 1
ATOM 1132 O O . LEU A 1 140 ? -16.375 -25.641 -28.281 1 96 140 LEU A O 1
ATOM 1136 N N . LEU A 1 141 ? -16.062 -25.891 -26.016 1 95.25 141 LEU A N 1
ATOM 1137 C CA . LEU A 1 141 ? -15.031 -26.906 -26.203 1 95.25 141 LEU A CA 1
ATOM 1138 C C . LEU A 1 141 ? -15.656 -28.219 -26.672 1 95.25 141 LEU A C 1
ATOM 1140 O O . LEU A 1 141 ? -15.031 -28.984 -27.422 1 95.25 141 LEU A O 1
ATOM 1144 N N . GLU A 1 142 ? -16.859 -28.516 -26.219 1 95.81 142 GLU A N 1
ATOM 1145 C CA . GLU A 1 142 ? -17.578 -29.75 -26.531 1 95.81 142 GLU A CA 1
ATOM 1146 C C . GLU A 1 142 ? -16.75 -30.984 -26.188 1 95.81 142 GLU A C 1
ATOM 1148 O O . GLU A 1 142 ? -16.594 -31.875 -27.031 1 95.81 142 GLU A O 1
ATOM 1153 N N . ARG A 1 143 ? -16.172 -30.922 -25.047 1 94.88 143 ARG A N 1
ATOM 1154 C CA . ARG A 1 143 ? -15.367 -32.062 -24.594 1 94.88 143 ARG A CA 1
ATOM 1155 C C . ARG A 1 143 ? -16.203 -33.312 -24.5 1 94.88 143 ARG A C 1
ATOM 1157 O O . ARG A 1 143 ? -17.312 -33.312 -23.953 1 94.88 143 ARG A O 1
ATOM 1164 N N . PRO A 1 144 ? -15.602 -34.406 -24.891 1 89.75 144 PRO A N 1
ATOM 1165 C CA . PRO A 1 144 ? -16.344 -35.656 -24.719 1 89.75 144 PRO A CA 1
ATOM 1166 C C . PRO A 1 144 ? -16.641 -35.938 -23.25 1 89.75 144 PRO A C 1
ATOM 1168 O O . PRO A 1 144 ? -15.797 -35.719 -22.375 1 89.75 144 PRO A O 1
ATOM 1171 N N . ALA A 1 145 ? -17.828 -36.312 -22.812 1 88.94 145 ALA A N 1
ATOM 1172 C CA . ALA A 1 145 ? -18.281 -36.719 -21.484 1 88.94 145 ALA A CA 1
ATOM 1173 C C . ALA A 1 145 ? -18.344 -35.531 -20.547 1 88.94 145 ALA A C 1
ATOM 1175 O O . ALA A 1 145 ? -18.422 -35.688 -19.328 1 88.94 145 ALA A O 1
ATOM 1176 N N . ALA A 1 146 ? -18.156 -34.281 -21.109 1 94.69 146 ALA A N 1
ATOM 1177 C CA . ALA A 1 146 ? -18.219 -33.094 -20.281 1 94.69 146 ALA A CA 1
ATOM 1178 C C . ALA A 1 146 ? -19.469 -33.094 -19.422 1 94.69 146 ALA A C 1
ATOM 1180 O O . ALA A 1 146 ? -19.438 -32.656 -18.25 1 94.69 146 ALA A O 1
ATOM 1181 N N . HIS A 1 147 ? -20.562 -33.531 -19.922 1 93.88 147 HIS A N 1
ATOM 1182 C CA . HIS A 1 147 ? -21.844 -33.5 -19.234 1 93.88 147 HIS A CA 1
ATOM 1183 C C . HIS A 1 147 ? -21.797 -34.312 -17.953 1 93.88 147 HIS A C 1
ATOM 1185 O O . HIS A 1 147 ? -22.5 -34 -17 1 93.88 147 HIS A O 1
ATOM 1191 N N . GLU A 1 148 ? -20.984 -35.281 -17.906 1 93.44 148 GLU A N 1
ATOM 1192 C CA . GLU A 1 148 ? -20.906 -36.156 -16.75 1 93.44 148 GLU A CA 1
ATOM 1193 C C . GLU A 1 148 ? -20.219 -35.469 -15.578 1 93.44 148 GLU A C 1
ATOM 1195 O O . GLU A 1 148 ? -20.344 -35.906 -14.43 1 93.44 148 GLU A O 1
ATOM 1200 N N . ASP A 1 149 ? -19.531 -34.438 -15.828 1 93.81 149 ASP A N 1
ATOM 1201 C CA . ASP A 1 149 ? -18.734 -33.781 -14.797 1 93.81 149 ASP A CA 1
ATOM 1202 C C . ASP A 1 149 ? -19.562 -32.75 -14.031 1 93.81 149 ASP A C 1
ATOM 1204 O O . ASP A 1 149 ? -19.125 -32.219 -13.016 1 93.81 149 ASP A O 1
ATOM 1208 N N . TYR A 1 150 ? -20.828 -32.5 -14.516 1 95.06 150 TYR A N 1
ATOM 1209 C CA . TYR A 1 150 ? -21.641 -31.438 -13.922 1 95.06 150 TYR A CA 1
ATOM 1210 C C . TYR A 1 150 ? -23.016 -31.969 -13.539 1 95.06 150 TYR A C 1
ATOM 1212 O O . TYR A 1 150 ? -23.609 -32.781 -14.25 1 95.06 150 TYR A O 1
ATOM 1220 N N . ASP A 1 151 ? -23.516 -31.484 -12.43 1 94.81 151 ASP A N 1
ATOM 1221 C CA . ASP A 1 151 ? -24.875 -31.844 -12.031 1 94.81 151 ASP A CA 1
ATOM 1222 C C . ASP A 1 151 ? -25.906 -31.188 -12.953 1 94.81 151 ASP A C 1
ATOM 1224 O O . ASP A 1 151 ? -25.578 -30.297 -13.742 1 94.81 151 ASP A O 1
ATOM 1228 N N . THR A 1 152 ? -27.094 -31.609 -12.836 1 96.94 152 THR A N 1
ATOM 1229 C CA . THR A 1 152 ? -28.156 -31.188 -13.734 1 96.94 152 THR A CA 1
ATOM 1230 C C . THR A 1 152 ? -28.375 -29.672 -13.648 1 96.94 152 THR A C 1
ATOM 1232 O O . THR A 1 152 ? -28.5 -29 -14.68 1 96.94 152 THR A O 1
ATOM 1235 N N . ALA A 1 153 ? -28.391 -29.203 -12.461 1 96.31 153 ALA A N 1
ATOM 1236 C CA . ALA A 1 153 ? -28.641 -27.781 -12.266 1 96.31 153 ALA A CA 1
ATOM 1237 C C . ALA A 1 153 ? -27.547 -26.938 -12.945 1 96.31 153 ALA A C 1
ATOM 1239 O O . ALA A 1 153 ? -27.844 -25.922 -13.57 1 96.31 153 ALA A O 1
ATOM 1240 N N . THR A 1 154 ? -26.312 -27.359 -12.844 1 96.69 154 THR A N 1
ATOM 1241 C CA . THR A 1 154 ? -25.188 -26.656 -13.453 1 96.69 154 THR A CA 1
ATOM 1242 C C . THR A 1 154 ? -25.266 -26.719 -14.977 1 96.69 154 THR A C 1
ATOM 1244 O O . THR A 1 154 ? -25.016 -25.734 -15.656 1 96.69 154 THR A O 1
ATOM 1247 N N . ARG A 1 155 ? -25.672 -27.844 -15.5 1 97.69 155 ARG A N 1
ATOM 1248 C CA . ARG A 1 155 ? -25.797 -28.016 -16.938 1 97.69 155 ARG A CA 1
ATOM 1249 C C . ARG A 1 155 ? -26.859 -27.094 -17.516 1 97.69 155 ARG A C 1
ATOM 1251 O O . ARG A 1 155 ? -26.656 -26.484 -18.578 1 97.69 155 ARG A O 1
ATOM 1258 N N . GLU A 1 156 ? -27.922 -27 -16.812 1 98.19 156 GLU A N 1
ATOM 1259 C CA . GLU A 1 156 ? -29.016 -26.141 -17.266 1 98.19 156 GLU A CA 1
ATOM 1260 C C . GLU A 1 156 ? -28.609 -24.672 -17.234 1 98.19 156 GLU A C 1
ATOM 1262 O O . GLU A 1 156 ? -28.891 -23.922 -18.172 1 98.19 156 GLU A O 1
ATOM 1267 N N . ALA A 1 157 ? -27.984 -24.328 -16.156 1 97.81 157 ALA A N 1
ATOM 1268 C CA . ALA A 1 157 ? -27.516 -22.953 -16.031 1 97.81 157 ALA A CA 1
ATOM 1269 C C . ALA A 1 157 ? -26.5 -22.625 -17.109 1 97.81 157 ALA A C 1
ATOM 1271 O O . ALA A 1 157 ? -26.5 -21.516 -17.672 1 97.81 157 ALA A O 1
ATOM 1272 N N . ALA A 1 158 ? -25.641 -23.516 -17.391 1 98.12 158 ALA A N 1
ATOM 1273 C CA . ALA A 1 158 ? -24.609 -23.344 -18.422 1 98.12 158 ALA A CA 1
ATOM 1274 C C . ALA A 1 158 ? -25.219 -23.188 -19.797 1 98.12 158 ALA A C 1
ATOM 1276 O O . ALA A 1 158 ? -24.766 -22.375 -20.609 1 98.12 158 ALA A O 1
ATOM 1277 N N . GLU A 1 159 ? -26.234 -23.969 -20.047 1 98 159 GLU A N 1
ATOM 1278 C CA . GLU A 1 159 ? -26.922 -23.891 -21.328 1 98 159 GLU A CA 1
ATOM 1279 C C . GLU A 1 159 ? -27.578 -22.516 -21.516 1 98 159 GLU A C 1
ATOM 1281 O O . GLU A 1 159 ? -27.469 -21.906 -22.578 1 98 159 GLU A O 1
ATOM 1286 N N . ARG A 1 160 ? -28.234 -22.109 -20.484 1 98.25 160 ARG A N 1
ATOM 1287 C CA . ARG A 1 160 ? -28.875 -20.797 -20.531 1 98.25 160 ARG A CA 1
ATOM 1288 C C . ARG A 1 160 ? -27.844 -19.688 -20.734 1 98.25 160 ARG A C 1
ATOM 1290 O O . ARG A 1 160 ? -28.047 -18.797 -21.578 1 98.25 160 ARG A O 1
ATOM 1297 N N . ARG A 1 161 ? -26.75 -19.797 -19.969 1 98 161 ARG A N 1
ATOM 1298 C CA . ARG A 1 161 ? -25.688 -18.828 -20.078 1 98 161 ARG A CA 1
ATOM 1299 C C . ARG A 1 161 ? -25.109 -18.797 -21.5 1 98 161 ARG A C 1
ATOM 1301 O O . ARG A 1 161 ? -24.859 -17.719 -22.047 1 98 161 ARG A O 1
ATOM 1308 N N . PHE A 1 162 ? -24.922 -19.906 -22.078 1 97.75 162 PHE A N 1
ATOM 1309 C CA . PHE A 1 162 ? -24.344 -20.016 -23.406 1 97.75 162 PHE A CA 1
ATOM 1310 C C . PHE A 1 162 ? -25.25 -19.391 -24.453 1 97.75 162 PHE A C 1
ATOM 1312 O O . PHE A 1 162 ? -24.781 -18.703 -25.359 1 97.75 162 PHE A O 1
ATOM 1319 N N . ARG A 1 163 ? -26.484 -19.594 -24.297 1 97.56 163 ARG A N 1
ATOM 1320 C CA . ARG A 1 163 ? -27.469 -19.062 -25.234 1 97.56 163 ARG A CA 1
ATOM 1321 C C . ARG A 1 163 ? -27.469 -17.547 -25.219 1 97.56 163 ARG A C 1
ATOM 1323 O O . ARG A 1 163 ? -27.703 -16.906 -26.234 1 97.56 163 ARG A O 1
ATOM 1330 N N . GLU A 1 164 ? -27.156 -17.047 -24.125 1 96.81 164 GLU A N 1
ATOM 1331 C CA . GLU A 1 164 ? -27.219 -15.602 -23.938 1 96.81 164 GLU A CA 1
ATOM 1332 C C . GLU A 1 164 ? -25.891 -14.945 -24.281 1 96.81 164 GLU A C 1
ATOM 1334 O O . GLU A 1 164 ? -25.828 -13.727 -24.438 1 96.81 164 GLU A O 1
ATOM 1339 N N . MET A 1 165 ? -24.828 -15.711 -24.484 1 96.12 165 MET A N 1
ATOM 1340 C CA . MET A 1 165 ? -23.5 -15.164 -24.734 1 96.12 165 MET A CA 1
ATOM 1341 C C . MET A 1 165 ? -23.406 -14.594 -26.156 1 96.12 165 MET A C 1
ATOM 1343 O O . MET A 1 165 ? -23.859 -15.211 -27.109 1 96.12 165 MET A O 1
ATOM 1347 N N . THR A 1 166 ? -22.906 -13.391 -26.203 1 96.94 166 THR A N 1
ATOM 1348 C CA . THR A 1 166 ? -22.594 -12.844 -27.516 1 96.94 166 THR A CA 1
ATOM 1349 C C . THR A 1 166 ? -21.391 -13.57 -28.141 1 96.94 166 THR A C 1
ATOM 1351 O O . THR A 1 166 ? -20.656 -14.266 -27.438 1 96.94 166 THR A O 1
ATOM 1354 N N . GLU A 1 167 ? -21.172 -13.445 -29.391 1 96.31 167 GLU A N 1
ATOM 1355 C CA . GLU A 1 167 ? -20.031 -14.047 -30.062 1 96.31 167 GLU A CA 1
ATOM 1356 C C . GLU A 1 167 ? -18.719 -13.508 -29.5 1 96.31 167 GLU A C 1
ATOM 1358 O O . GLU A 1 167 ? -17.734 -14.25 -29.344 1 96.31 167 GLU A O 1
ATOM 1363 N N . GLU A 1 168 ? -18.781 -12.297 -29.203 1 95.62 168 GLU A N 1
ATOM 1364 C CA . GLU A 1 168 ? -17.594 -11.664 -28.625 1 95.62 168 GLU A CA 1
ATOM 1365 C C . GLU A 1 168 ? -17.25 -12.289 -27.266 1 95.62 168 GLU A C 1
ATOM 1367 O O . GLU A 1 168 ? -16.078 -12.547 -26.984 1 95.62 168 GLU A O 1
ATOM 1372 N N . ARG A 1 169 ? -18.219 -12.516 -26.516 1 95.44 169 ARG A N 1
ATOM 1373 C CA . ARG A 1 169 ? -18.016 -13.109 -25.203 1 95.44 169 ARG A CA 1
ATOM 1374 C C . ARG A 1 169 ? -17.547 -14.555 -25.312 1 95.44 169 ARG A C 1
ATOM 1376 O O . ARG A 1 169 ? -16.719 -15.016 -24.531 1 95.44 169 ARG A O 1
ATOM 1383 N N . ARG A 1 170 ? -18.047 -15.266 -26.281 1 95.5 170 ARG A N 1
ATOM 1384 C CA . ARG A 1 170 ? -17.625 -16.641 -26.516 1 95.5 170 ARG A CA 1
ATOM 1385 C C . ARG A 1 170 ? -16.141 -16.703 -26.891 1 95.5 170 ARG A C 1
ATOM 1387 O O . ARG A 1 170 ? -15.406 -17.547 -26.359 1 95.5 170 ARG A O 1
ATOM 1394 N N . LEU A 1 171 ? -15.758 -15.797 -27.703 1 93.25 171 LEU A N 1
ATOM 1395 C CA . LEU A 1 171 ? -14.359 -15.734 -28.125 1 93.25 171 LEU A CA 1
ATOM 1396 C C . LEU A 1 171 ? -13.461 -15.352 -26.953 1 93.25 171 LEU A C 1
ATOM 1398 O O . LEU A 1 171 ? -12.398 -15.945 -26.75 1 93.25 171 LEU A O 1
ATOM 1402 N N . ALA A 1 172 ? -13.906 -14.422 -26.156 1 93.31 172 ALA A N 1
ATOM 1403 C CA . ALA A 1 172 ? -13.141 -13.984 -25 1 93.31 172 ALA A CA 1
ATOM 1404 C C . ALA A 1 172 ? -13 -15.109 -23.969 1 93.31 172 ALA A C 1
ATOM 1406 O O . ALA A 1 172 ? -11.922 -15.297 -23.391 1 93.31 172 ALA A O 1
ATOM 1407 N N . LEU A 1 173 ? -14.031 -15.766 -23.75 1 94.75 173 LEU A N 1
ATOM 1408 C CA . LEU A 1 173 ? -14.031 -16.875 -22.812 1 94.75 173 LEU A CA 1
ATOM 1409 C C . LEU A 1 173 ? -13.031 -17.953 -23.234 1 94.75 173 LEU A C 1
ATOM 1411 O O . LEU A 1 173 ? -12.258 -18.438 -22.406 1 94.75 173 LEU A O 1
ATOM 1415 N N . SER A 1 174 ? -12.977 -18.266 -24.5 1 92.31 174 SER A N 1
ATOM 1416 C CA . SER A 1 174 ? -12.055 -19.25 -25.031 1 92.31 174 SER A CA 1
ATOM 1417 C C . SER A 1 174 ? -10.609 -18.797 -24.891 1 92.31 174 SER A C 1
ATOM 1419 O O . SER A 1 174 ? -9.734 -19.578 -24.516 1 92.31 174 SER A O 1
ATOM 1421 N N . ARG A 1 175 ? -10.438 -17.609 -25.125 1 89.56 175 ARG A N 1
ATOM 1422 C CA . ARG A 1 175 ? -9.094 -17.031 -25.016 1 89.56 175 ARG A CA 1
ATOM 1423 C C . ARG A 1 175 ? -8.633 -17.016 -23.562 1 89.56 175 ARG A C 1
ATOM 1425 O O . ARG A 1 175 ? -7.484 -17.344 -23.266 1 89.56 175 ARG A O 1
ATOM 1432 N N . ASN A 1 176 ? -9.508 -16.656 -22.672 1 90.88 176 ASN A N 1
ATOM 1433 C CA . ASN A 1 176 ? -9.18 -16.547 -21.25 1 90.88 176 ASN A CA 1
ATOM 1434 C C . ASN A 1 176 ? -8.828 -17.906 -20.656 1 90.88 176 ASN A C 1
ATOM 1436 O O . ASN A 1 176 ? -7.875 -18.016 -19.875 1 90.88 176 ASN A O 1
ATOM 1440 N N . ILE A 1 177 ? -9.562 -18.859 -20.969 1 88.75 177 ILE A N 1
ATOM 1441 C CA . ILE A 1 177 ? -9.367 -20.188 -20.391 1 88.75 177 ILE A CA 1
ATOM 1442 C C . ILE A 1 177 ? -8.148 -20.844 -21.031 1 88.75 177 ILE A C 1
ATOM 1444 O O . ILE A 1 177 ? -7.398 -21.562 -20.359 1 88.75 177 ILE A O 1
ATOM 1448 N N . GLY A 1 178 ? -7.945 -20.578 -22.234 1 77.44 178 GLY A N 1
ATOM 1449 C CA . GLY A 1 178 ? -6.809 -21.172 -22.922 1 77.44 178 GLY A CA 1
ATOM 1450 C C . GLY A 1 178 ? -5.516 -20.406 -22.703 1 77.44 178 GLY A C 1
ATOM 1451 O O . GLY A 1 178 ? -4.484 -20.734 -23.297 1 77.44 178 GLY A O 1
ATOM 1452 N N . ALA A 1 179 ? -5.715 -19.406 -21.875 1 69.44 179 ALA A N 1
ATOM 1453 C CA . ALA A 1 179 ? -4.559 -18.531 -21.719 1 69.44 179 ALA A CA 1
ATOM 1454 C C . ALA A 1 179 ? -3.418 -19.25 -21.016 1 69.44 179 ALA A C 1
ATOM 1456 O O . ALA A 1 179 ? -3.654 -20.078 -20.125 1 69.44 179 ALA A O 1
ATOM 1457 N N . GLY A 1 180 ? -2.359 -19.578 -21.672 1 57.59 180 GLY A N 1
ATOM 1458 C CA . GLY A 1 180 ? -1.141 -20.188 -21.156 1 57.59 180 GLY A CA 1
ATOM 1459 C C . GLY A 1 180 ? -0.568 -19.453 -19.953 1 57.59 180 GLY A C 1
ATOM 1460 O O . GLY A 1 180 ? -1.272 -18.703 -19.297 1 57.59 180 GLY A O 1
ATOM 1461 N N . LEU A 1 181 ? 0.509 -19.828 -19.422 1 53.62 181 LEU A N 1
ATOM 1462 C CA . LEU A 1 181 ? 1.292 -19.25 -18.328 1 53.62 181 LEU A CA 1
ATOM 1463 C C . LEU A 1 181 ? 1.55 -17.766 -18.562 1 53.62 181 LEU A C 1
ATOM 1465 O O . LEU A 1 181 ? 1.75 -17.344 -19.703 1 53.62 181 LEU A O 1
ATOM 1469 N N . PRO A 1 182 ? 1.316 -17 -17.453 1 51 182 PRO A N 1
ATOM 1470 C CA . PRO A 1 182 ? 1.696 -15.586 -17.547 1 51 182 PRO A CA 1
ATOM 1471 C C . PRO A 1 182 ? 3.104 -15.398 -18.109 1 51 182 PRO A C 1
ATOM 1473 O O . PRO A 1 182 ? 4.043 -16.062 -17.672 1 51 182 PRO A O 1
ATOM 1476 N N . GLY A 1 183 ? 3.357 -14.609 -19.062 1 44.53 183 GLY A N 1
ATOM 1477 C CA . GLY A 1 183 ? 4.633 -14.367 -19.719 1 44.53 183 GLY A CA 1
ATOM 1478 C C . GLY A 1 183 ? 4.805 -15.148 -21 1 44.53 183 GLY A C 1
ATOM 1479 O O . GLY A 1 183 ? 5.727 -14.883 -21.781 1 44.53 183 GLY A O 1
ATOM 1480 N N . SER A 1 184 ? 3.959 -16.297 -21.062 1 53.78 184 SER A N 1
ATOM 1481 C CA . SER A 1 184 ? 4.062 -17.094 -22.281 1 53.78 184 SER A CA 1
ATOM 1482 C C . SER A 1 184 ? 3.105 -16.578 -23.344 1 53.78 184 SER A C 1
ATOM 1484 O O . SER A 1 184 ? 2.086 -15.961 -23.031 1 53.78 184 SER A O 1
ATOM 1486 N N . ALA A 1 185 ? 3.656 -16.359 -24.5 1 51.22 185 ALA A N 1
ATOM 1487 C CA . ALA A 1 185 ? 2.939 -15.797 -25.641 1 51.22 185 ALA A CA 1
ATOM 1488 C C . ALA A 1 185 ? 1.578 -16.469 -25.812 1 51.22 185 ALA A C 1
ATOM 1490 O O . ALA A 1 185 ? 0.553 -15.789 -25.906 1 51.22 185 ALA A O 1
ATOM 1491 N N . ASP A 1 186 ? 1.428 -17.625 -26.562 1 57.59 186 ASP A N 1
ATOM 1492 C CA . ASP A 1 186 ? 0.293 -18.016 -27.391 1 57.59 186 ASP A CA 1
ATOM 1493 C C . ASP A 1 186 ? -0.635 -18.969 -26.641 1 57.59 186 ASP A C 1
ATOM 1495 O O . ASP A 1 186 ? -0.173 -19.875 -25.953 1 57.59 186 ASP A O 1
ATOM 1499 N N . GLY A 1 187 ? -1.895 -18.562 -26.156 1 71.88 187 GLY A N 1
ATOM 1500 C CA . GLY A 1 187 ? -2.969 -19.438 -25.688 1 71.88 187 GLY A CA 1
ATOM 1501 C C . GLY A 1 187 ? -3.355 -20.5 -26.703 1 71.88 187 GLY A C 1
ATOM 1502 O O . GLY A 1 187 ? -2.939 -20.438 -27.859 1 71.88 187 GLY A O 1
ATOM 1503 N N . TYR A 1 188 ? -3.91 -21.594 -26.203 1 81.38 188 TYR A N 1
ATOM 1504 C CA . TYR A 1 188 ? -4.363 -22.688 -27.062 1 81.38 188 TYR A CA 1
ATOM 1505 C C . TYR A 1 188 ? -5.633 -22.297 -27.812 1 81.38 188 TYR A C 1
ATOM 1507 O O . TYR A 1 188 ? -6.539 -21.688 -27.234 1 81.38 188 TYR A O 1
ATOM 1515 N N . SER A 1 189 ? -5.578 -22.656 -29.109 1 87.75 189 SER A N 1
ATOM 1516 C CA . SER A 1 189 ? -6.867 -22.703 -29.781 1 87.75 189 SER A CA 1
ATOM 1517 C C . SER A 1 189 ? -7.723 -23.859 -29.281 1 87.75 189 SER A C 1
ATOM 1519 O O . SER A 1 189 ? -7.227 -24.734 -28.578 1 87.75 189 SER A O 1
ATOM 1521 N N . LEU A 1 190 ? -9.008 -23.844 -29.625 1 91.12 190 LEU A N 1
ATOM 1522 C CA . LEU A 1 190 ? -9.898 -24.906 -29.156 1 91.12 190 LEU A CA 1
ATOM 1523 C C . LEU A 1 190 ? -9.445 -26.266 -29.672 1 91.12 190 LEU A C 1
ATOM 1525 O O . LEU A 1 190 ? -9.375 -27.234 -28.906 1 91.12 190 LEU A O 1
ATOM 1529 N N . PRO A 1 191 ? -9.078 -26.344 -30.969 1 91.75 191 PRO A N 1
ATOM 1530 C CA . PRO A 1 191 ? -8.586 -27.641 -31.438 1 91.75 191 PRO A CA 1
ATOM 1531 C C . PRO A 1 191 ? -7.293 -28.062 -30.75 1 91.75 191 PRO A C 1
ATOM 1533 O O . PRO A 1 191 ? -7.121 -29.25 -30.422 1 91.75 191 PRO A O 1
ATOM 1536 N N . GLN A 1 192 ? -6.445 -27.203 -30.516 1 90.19 192 GLN A N 1
ATOM 1537 C CA . GLN A 1 192 ? -5.199 -27.5 -29.812 1 90.19 192 GLN A CA 1
ATOM 1538 C C . GLN A 1 192 ? -5.473 -27.969 -28.391 1 90.19 192 GLN A C 1
ATOM 1540 O O . GLN A 1 192 ? -4.836 -28.906 -27.906 1 90.19 192 GLN A O 1
ATOM 1545 N N . LEU A 1 193 ? -6.406 -27.266 -27.75 1 92 193 LEU A N 1
ATOM 1546 C CA . LEU A 1 193 ? -6.766 -27.656 -26.391 1 92 193 LEU A CA 1
ATOM 1547 C C . LEU A 1 193 ? -7.316 -29.078 -26.359 1 92 193 LEU A C 1
ATOM 1549 O O . LEU A 1 193 ? -6.941 -29.875 -25.5 1 92 193 LEU A O 1
ATOM 1553 N N . ARG A 1 194 ? -8.125 -29.469 -27.281 1 92.62 194 ARG A N 1
ATOM 1554 C CA . ARG A 1 194 ? -8.68 -30.812 -27.375 1 92.62 194 ARG A CA 1
ATOM 1555 C C . ARG A 1 194 ? -7.57 -31.844 -27.562 1 92.62 194 ARG A C 1
ATOM 1557 O O . ARG A 1 194 ? -7.605 -32.906 -26.969 1 92.62 194 ARG A O 1
ATOM 1564 N N . GLU A 1 195 ? -6.664 -31.438 -28.406 1 92.38 195 GLU A N 1
ATOM 1565 C CA . GLU A 1 195 ? -5.547 -32.344 -28.656 1 92.38 195 GLU A CA 1
ATOM 1566 C C . GLU A 1 195 ? -4.715 -32.562 -27.406 1 92.38 195 GLU A C 1
ATOM 1568 O O . GLU A 1 195 ? -4.305 -33.688 -27.109 1 92.38 195 GLU A O 1
ATOM 1573 N N . HIS A 1 196 ? -4.457 -31.516 -26.688 1 92 196 HIS A N 1
ATOM 1574 C CA . HIS A 1 196 ? -3.678 -31.625 -25.453 1 92 196 HIS A CA 1
ATOM 1575 C C . HIS A 1 196 ? -4.418 -32.438 -24.406 1 92 196 HIS A C 1
ATOM 1577 O O . HIS A 1 196 ? -3.805 -33.219 -23.656 1 92 196 HIS A O 1
ATOM 1583 N N . LEU A 1 197 ? -5.742 -32.25 -24.359 1 93.56 197 LEU A N 1
ATOM 1584 C CA . LEU A 1 197 ? -6.539 -33 -23.406 1 93.56 197 LEU A CA 1
ATOM 1585 C C . LEU A 1 197 ? -6.449 -34.5 -23.703 1 93.56 197 LEU A C 1
ATOM 1587 O O . LEU A 1 197 ? -6.379 -35.312 -22.781 1 93.56 197 LEU A O 1
ATOM 1591 N N . ARG A 1 198 ? -6.332 -34.812 -24.938 1 93.94 198 ARG A N 1
ATOM 1592 C CA . ARG A 1 198 ? -6.277 -36.219 -25.359 1 93.94 198 ARG A CA 1
ATOM 1593 C C . ARG A 1 198 ? -4.984 -36.875 -24.906 1 93.94 198 ARG A C 1
ATOM 1595 O O . ARG A 1 198 ? -4.949 -38.094 -24.656 1 93.94 198 ARG A O 1
ATOM 1602 N N . THR A 1 199 ? -3.955 -36.125 -24.781 1 94.25 199 THR A N 1
ATOM 1603 C CA . THR A 1 199 ? -2.672 -36.688 -24.375 1 94.25 199 THR A CA 1
ATOM 1604 C C . THR A 1 199 ? -2.746 -37.188 -22.938 1 94.25 199 THR A C 1
ATOM 1606 O O . THR A 1 199 ? -1.871 -37.938 -22.484 1 94.25 199 THR A O 1
ATOM 1609 N N . TYR A 1 200 ? -3.746 -36.844 -22.219 1 95.69 200 TYR A N 1
ATOM 1610 C CA . TYR A 1 200 ? -3.881 -37.25 -20.828 1 95.69 200 TYR A CA 1
ATOM 1611 C C . TYR A 1 200 ? -4.902 -38.375 -20.688 1 95.69 200 TYR A C 1
ATOM 1613 O O . TYR A 1 200 ? -5.27 -38.75 -19.578 1 95.69 200 TYR A O 1
ATOM 1621 N N . ASP A 1 201 ? -5.348 -38.844 -21.891 1 93.5 201 ASP A N 1
ATOM 1622 C CA . ASP A 1 201 ? -6.203 -40.031 -21.828 1 93.5 201 ASP A CA 1
ATOM 1623 C C . ASP A 1 201 ? -5.512 -41.156 -21.078 1 93.5 201 ASP A C 1
ATOM 1625 O O . ASP A 1 201 ? -4.367 -41.5 -21.375 1 93.5 201 ASP A O 1
ATOM 1629 N N . GLY A 1 202 ? -6.207 -41.688 -20.078 1 93.5 202 GLY A N 1
ATOM 1630 C CA . GLY A 1 202 ? -5.664 -42.812 -19.328 1 93.5 202 GLY A CA 1
ATOM 1631 C C . GLY A 1 202 ? -4.801 -42.375 -18.156 1 93.5 202 GLY A C 1
ATOM 1632 O O . GLY A 1 202 ? -4.273 -43.219 -17.422 1 93.5 202 GLY A O 1
ATOM 1633 N N . VAL A 1 203 ? -4.586 -41.125 -17.953 1 96.94 203 VAL A N 1
ATOM 1634 C CA . VAL A 1 203 ? -3.816 -40.625 -16.812 1 96.94 203 VAL A CA 1
ATOM 1635 C C . VAL A 1 203 ? -4.762 -40.281 -15.656 1 96.94 203 VAL A C 1
ATOM 1637 O O . VAL A 1 203 ? -5.301 -39.188 -15.586 1 96.94 203 VAL A O 1
ATOM 1640 N N . SER A 1 204 ? -4.914 -41.219 -14.789 1 97.25 204 SER A N 1
ATOM 1641 C CA . SER A 1 204 ? -5.746 -41.031 -13.609 1 97.25 204 SER A CA 1
ATOM 1642 C C . SER A 1 204 ? -5.047 -40.125 -12.578 1 97.25 204 SER A C 1
ATOM 1644 O O . SER A 1 204 ? -3.869 -39.812 -12.734 1 97.25 204 SER A O 1
ATOM 1646 N N . ARG A 1 205 ? -5.773 -39.75 -11.625 1 97.88 205 ARG A N 1
ATOM 1647 C CA . ARG A 1 205 ? -5.195 -39 -10.516 1 97.88 205 ARG A CA 1
ATOM 1648 C C . ARG A 1 205 ? -4.031 -39.75 -9.891 1 97.88 205 ARG A C 1
ATOM 1650 O O . ARG A 1 205 ? -2.961 -39.188 -9.664 1 97.88 205 ARG A O 1
ATOM 1657 N N . GLU A 1 206 ? -4.234 -41.031 -9.625 1 98.19 206 GLU A N 1
ATOM 1658 C CA . GLU A 1 206 ? -3.211 -41.875 -9.008 1 98.19 206 GLU A CA 1
ATOM 1659 C C . GLU A 1 206 ? -1.969 -41.969 -9.891 1 98.19 206 GLU A C 1
ATOM 1661 O O . GLU A 1 206 ? -0.843 -41.906 -9.391 1 98.19 206 GLU A O 1
ATOM 1666 N N . LYS A 1 207 ? -2.207 -42.156 -11.141 1 98.44 207 LYS A N 1
ATOM 1667 C CA . LYS A 1 207 ? -1.087 -42.219 -12.07 1 98.44 207 LYS A CA 1
ATOM 1668 C C . LYS A 1 207 ? -0.306 -40.906 -12.109 1 98.44 207 LYS A C 1
ATOM 1670 O O . LYS A 1 207 ? 0.926 -40.906 -12.102 1 98.44 207 LYS A O 1
ATOM 1675 N N . LEU A 1 208 ? -1.008 -39.812 -12.188 1 98.62 208 LEU A N 1
ATOM 1676 C CA . LEU A 1 208 ? -0.35 -38.5 -12.195 1 98.62 208 LEU A CA 1
ATOM 1677 C C . LEU A 1 208 ? 0.45 -38.312 -10.914 1 98.62 208 LEU A C 1
ATOM 1679 O O . LEU A 1 208 ? 1.565 -37.781 -10.953 1 98.62 208 LEU A O 1
ATOM 1683 N N . GLN A 1 209 ? -0.108 -38.688 -9.758 1 98.56 209 GLN A N 1
ATOM 1684 C CA . GLN A 1 209 ? 0.602 -38.594 -8.484 1 98.56 209 GLN A CA 1
ATOM 1685 C C . GLN A 1 209 ? 1.895 -39.406 -8.523 1 98.56 209 GLN A C 1
ATOM 1687 O O . GLN A 1 209 ? 2.936 -38.938 -8.047 1 98.56 209 GLN A O 1
ATOM 1692 N N . ARG A 1 210 ? 1.781 -40.562 -9.062 1 98.5 210 ARG A N 1
ATOM 1693 C CA . ARG A 1 210 ? 2.961 -41.406 -9.188 1 98.5 210 ARG A CA 1
ATOM 1694 C C . ARG A 1 210 ? 4.02 -40.75 -10.062 1 98.5 210 ARG A C 1
ATOM 1696 O O . ARG A 1 210 ? 5.215 -40.812 -9.758 1 98.5 210 ARG A O 1
ATOM 1703 N N . HIS A 1 211 ? 3.566 -40.188 -11.172 1 98.75 211 HIS A N 1
ATOM 1704 C CA . HIS A 1 211 ? 4.508 -39.5 -12.062 1 98.75 211 HIS A CA 1
ATOM 1705 C C . HIS A 1 211 ? 5.195 -38.344 -11.359 1 98.75 211 HIS A C 1
ATOM 1707 O O . HIS A 1 211 ? 6.387 -38.094 -11.57 1 98.75 211 HIS A O 1
ATOM 1713 N N . LEU A 1 212 ? 4.453 -37.594 -10.5 1 98.88 212 LEU A N 1
ATOM 1714 C CA . LEU A 1 212 ? 5.051 -36.531 -9.719 1 98.88 212 LEU A CA 1
ATOM 1715 C C . LEU A 1 212 ? 6.117 -37.094 -8.773 1 98.88 212 LEU A C 1
ATOM 1717 O O . LEU A 1 212 ? 7.227 -36.531 -8.703 1 98.88 212 LEU A O 1
ATOM 1721 N N . VAL A 1 213 ? 5.797 -38.156 -8.102 1 98.81 213 VAL A N 1
ATOM 1722 C CA . VAL A 1 213 ? 6.715 -38.75 -7.145 1 98.81 213 VAL A CA 1
ATOM 1723 C C . VAL A 1 213 ? 7.98 -39.219 -7.867 1 98.81 213 VAL A C 1
ATOM 1725 O O . VAL A 1 213 ? 9.094 -39 -7.383 1 98.81 213 VAL A O 1
ATOM 1728 N N . GLU A 1 214 ? 7.82 -39.812 -9.016 1 98.81 214 GLU A N 1
ATOM 1729 C CA . GLU A 1 214 ? 8.961 -40.281 -9.789 1 98.81 214 GLU A CA 1
ATOM 1730 C C . GLU A 1 214 ? 9.828 -39.156 -10.281 1 98.81 214 GLU A C 1
ATOM 1732 O O . GLU A 1 214 ? 11.062 -39.219 -10.266 1 98.81 214 GLU A O 1
ATOM 1737 N N . PHE A 1 215 ? 9.211 -38.125 -10.773 1 98.81 215 PHE A N 1
ATOM 1738 C CA . PHE A 1 215 ? 9.93 -36.938 -11.156 1 98.81 215 PHE A CA 1
ATOM 1739 C C . PHE A 1 215 ? 10.734 -36.375 -9.984 1 98.81 215 PHE A C 1
ATOM 1741 O O . PHE A 1 215 ? 11.938 -36.125 -10.117 1 98.81 215 PHE A O 1
ATOM 1748 N N . LEU A 1 216 ? 10.07 -36.219 -8.75 1 98.88 216 LEU A N 1
ATOM 1749 C CA . LEU A 1 216 ? 10.703 -35.656 -7.562 1 98.88 216 LEU A CA 1
ATOM 1750 C C . LEU A 1 216 ? 11.82 -36.562 -7.059 1 98.88 216 LEU A C 1
ATOM 1752 O O . LEU A 1 216 ? 12.836 -36.094 -6.551 1 98.88 216 LEU A O 1
ATOM 1756 N N . ALA A 1 217 ? 11.609 -37.844 -7.168 1 98.62 217 ALA A N 1
ATOM 1757 C CA . ALA A 1 217 ? 12.633 -38.812 -6.746 1 98.62 217 ALA A CA 1
ATOM 1758 C C . ALA A 1 217 ? 13.93 -38.594 -7.531 1 98.62 217 ALA A C 1
ATOM 1760 O O . ALA A 1 217 ? 15.016 -38.844 -7.016 1 98.62 217 ALA A O 1
ATOM 1761 N N . GLU A 1 218 ? 13.766 -38.188 -8.742 1 98.38 218 GLU A N 1
ATOM 1762 C CA . GLU A 1 218 ? 14.93 -37.969 -9.602 1 98.38 218 GLU A CA 1
ATOM 1763 C C . GLU A 1 218 ? 15.547 -36.594 -9.336 1 98.38 218 GLU A C 1
ATOM 1765 O O . GLU A 1 218 ? 16.766 -36.438 -9.328 1 98.38 218 GLU A O 1
ATOM 1770 N N . VAL A 1 219 ? 14.773 -35.562 -9.086 1 98.62 219 VAL A N 1
ATOM 1771 C CA . VAL A 1 219 ? 15.312 -34.219 -9.117 1 98.62 219 VAL A CA 1
ATOM 1772 C C . VAL A 1 219 ? 15.633 -33.75 -7.699 1 98.62 219 VAL A C 1
ATOM 1774 O O . VAL A 1 219 ? 16.5 -32.906 -7.5 1 98.62 219 VAL A O 1
ATOM 1777 N N . ALA A 1 220 ? 14.992 -34.25 -6.629 1 98.69 220 ALA A N 1
ATOM 1778 C CA . ALA A 1 220 ? 15.172 -33.812 -5.25 1 98.69 220 ALA A CA 1
ATOM 1779 C C . ALA A 1 220 ? 16.609 -34.031 -4.789 1 98.69 220 ALA A C 1
ATOM 1781 O O . ALA A 1 220 ? 17.219 -33.156 -4.164 1 98.69 220 ALA A O 1
ATOM 1782 N N . PRO A 1 221 ? 17.234 -35.188 -5.094 1 98.62 221 PRO A N 1
ATOM 1783 C CA . PRO A 1 221 ? 18.625 -35.375 -4.699 1 98.62 221 PRO A CA 1
ATOM 1784 C C . PRO A 1 221 ? 19.562 -34.344 -5.324 1 98.62 221 PRO A C 1
ATOM 1786 O O . PRO A 1 221 ? 20.531 -33.906 -4.688 1 98.62 221 PRO A O 1
ATOM 1789 N N . VAL A 1 222 ? 19.344 -34.031 -6.582 1 98.81 222 VAL A N 1
ATOM 1790 C CA . VAL A 1 222 ? 20.156 -33 -7.242 1 98.81 222 VAL A CA 1
ATOM 1791 C C . VAL A 1 222 ? 19.953 -31.656 -6.551 1 98.81 222 VAL A C 1
ATOM 1793 O O . VAL A 1 222 ? 20.906 -30.922 -6.305 1 98.81 222 VAL A O 1
ATOM 1796 N N . ALA A 1 223 ? 18.688 -31.359 -6.234 1 98.81 223 ALA A N 1
ATOM 1797 C CA . ALA A 1 223 ? 18.375 -30.125 -5.504 1 98.81 223 ALA A CA 1
ATOM 1798 C C . ALA A 1 223 ? 19.109 -30.078 -4.172 1 98.81 223 ALA A C 1
ATOM 1800 O O . ALA A 1 223 ? 19.734 -29.078 -3.84 1 98.81 223 ALA A O 1
ATOM 1801 N N . GLU A 1 224 ? 19.078 -31.125 -3.471 1 97.94 224 GLU A N 1
ATOM 1802 C CA . GLU A 1 224 ? 19.766 -31.203 -2.18 1 97.94 224 GLU A CA 1
ATOM 1803 C C . GLU A 1 224 ? 21.266 -30.984 -2.328 1 97.94 224 GLU A C 1
ATOM 1805 O O . GLU A 1 224 ? 21.859 -30.203 -1.593 1 97.94 224 GLU A O 1
ATOM 1810 N N . ARG A 1 225 ? 21.844 -31.656 -3.264 1 98.12 225 ARG A N 1
ATOM 1811 C CA . ARG A 1 225 ? 23.281 -31.609 -3.463 1 98.12 225 ARG A CA 1
ATOM 1812 C C . ARG A 1 225 ? 23.719 -30.203 -3.896 1 98.12 225 ARG A C 1
ATOM 1814 O O . ARG A 1 225 ? 24.812 -29.766 -3.557 1 98.12 225 ARG A O 1
ATOM 1821 N N . THR A 1 226 ? 22.906 -29.562 -4.629 1 98.25 226 THR A N 1
ATOM 1822 C CA . THR A 1 226 ? 23.281 -28.25 -5.164 1 98.25 226 THR A CA 1
ATOM 1823 C C . THR A 1 226 ? 22.828 -27.125 -4.23 1 98.25 226 THR A C 1
ATOM 1825 O O . THR A 1 226 ? 23.047 -25.953 -4.508 1 98.25 226 THR A O 1
ATOM 1828 N N . GLY A 1 227 ? 22.109 -27.422 -3.146 1 97.94 227 GLY A N 1
ATOM 1829 C CA . GLY A 1 227 ? 21.688 -26.438 -2.17 1 97.94 227 GLY A CA 1
ATOM 1830 C C . GLY A 1 227 ? 20.453 -25.656 -2.609 1 97.94 227 GLY A C 1
ATOM 1831 O O . GLY A 1 227 ? 20.281 -24.5 -2.229 1 97.94 227 GLY A O 1
ATOM 1832 N N . ILE A 1 228 ? 19.656 -26.219 -3.496 1 98.5 228 ILE A N 1
ATOM 1833 C CA . ILE A 1 228 ? 18.438 -25.578 -3.969 1 98.5 228 ILE A CA 1
ATOM 1834 C C . ILE A 1 228 ? 17.219 -26.172 -3.27 1 98.5 228 ILE A C 1
ATOM 1836 O O . ILE A 1 228 ? 17.141 -27.406 -3.109 1 98.5 228 ILE A O 1
ATOM 1840 N N . ASN A 1 229 ? 16.359 -25.344 -2.742 1 98.81 229 ASN A N 1
ATOM 1841 C CA . ASN A 1 229 ? 15.016 -25.766 -2.346 1 98.81 229 ASN A CA 1
ATOM 1842 C C . ASN A 1 229 ? 14.039 -25.703 -3.516 1 98.81 229 ASN A C 1
ATOM 1844 O O . ASN A 1 229 ? 13.828 -24.641 -4.094 1 98.81 229 ASN A O 1
ATOM 1848 N N . ILE A 1 230 ? 13.508 -26.828 -3.908 1 98.88 230 ILE A N 1
ATOM 1849 C CA . ILE A 1 230 ? 12.43 -26.828 -4.895 1 98.88 230 ILE A CA 1
ATOM 1850 C C . ILE A 1 230 ? 11.078 -26.891 -4.188 1 98.88 230 ILE A C 1
ATOM 1852 O O . ILE A 1 230 ? 10.961 -27.516 -3.123 1 98.88 230 ILE A O 1
ATOM 1856 N N . CYS A 1 231 ? 10.109 -26.234 -4.688 1 98.88 231 CYS A N 1
ATOM 1857 C CA . CYS A 1 231 ? 8.82 -26.172 -4.004 1 98.88 231 CYS A CA 1
ATOM 1858 C C . CYS A 1 231 ? 7.672 -26.141 -5.008 1 98.88 231 CYS A C 1
ATOM 1860 O O . CYS A 1 231 ? 7.758 -25.484 -6.043 1 98.88 231 CYS A O 1
ATOM 1862 N N . ALA A 1 232 ? 6.633 -26.906 -4.77 1 98.81 232 ALA A N 1
ATOM 1863 C CA . ALA A 1 232 ? 5.527 -27.125 -5.695 1 98.81 232 ALA A CA 1
ATOM 1864 C C . ALA A 1 232 ? 4.398 -26.125 -5.461 1 98.81 232 ALA A C 1
ATOM 1866 O O . ALA A 1 232 ? 3.887 -26.016 -4.348 1 98.81 232 ALA A O 1
ATOM 1867 N N . HIS A 1 233 ? 4.066 -25.391 -6.469 1 98.56 233 HIS A N 1
ATOM 1868 C CA . HIS A 1 233 ? 2.885 -24.531 -6.438 1 98.56 233 HIS A CA 1
ATOM 1869 C C . HIS A 1 233 ? 1.604 -25.359 -6.516 1 98.56 233 HIS A C 1
ATOM 1871 O O . HIS A 1 233 ? 1.528 -26.328 -7.273 1 98.56 233 HIS A O 1
ATOM 1877 N N . PRO A 1 234 ? 0.582 -25.016 -5.828 1 98.44 234 PRO A N 1
ATOM 1878 C CA . PRO A 1 234 ? -0.665 -25.797 -5.844 1 98.44 234 PRO A CA 1
ATOM 1879 C C . PRO A 1 234 ? -1.433 -25.641 -7.156 1 98.44 234 PRO A C 1
ATOM 1881 O O . PRO A 1 234 ? -1.134 -24.75 -7.949 1 98.44 234 PRO A O 1
ATOM 1884 N N . ASP A 1 235 ? -2.371 -26.516 -7.293 1 97.31 235 ASP A N 1
ATOM 1885 C CA . ASP A 1 235 ? -3.334 -26.438 -8.383 1 97.31 235 ASP A CA 1
ATOM 1886 C C . ASP A 1 235 ? -4.168 -25.156 -8.281 1 97.31 235 ASP A C 1
ATOM 1888 O O . ASP A 1 235 ? -4.555 -24.75 -7.184 1 97.31 235 ASP A O 1
ATOM 1892 N N . ASP A 1 236 ? -4.402 -24.562 -9.398 1 96.38 236 ASP A N 1
ATOM 1893 C CA . ASP A 1 236 ? -5.16 -23.312 -9.414 1 96.38 236 ASP A CA 1
ATOM 1894 C C . ASP A 1 236 ? -6.141 -23.281 -10.586 1 96.38 236 ASP A C 1
ATOM 1896 O O . ASP A 1 236 ? -5.754 -22.953 -11.711 1 96.38 236 ASP A O 1
ATOM 1900 N N . PRO A 1 237 ? -7.43 -23.594 -10.383 1 96.06 237 PRO A N 1
ATOM 1901 C CA . PRO A 1 237 ? -8.023 -23.828 -9.07 1 96.06 237 PRO A CA 1
ATOM 1902 C C . PRO A 1 237 ? -7.715 -25.219 -8.508 1 96.06 237 PRO A C 1
ATOM 1904 O O . PRO A 1 237 ? -7.195 -26.062 -9.227 1 96.06 237 PRO A O 1
ATOM 1907 N N . PRO A 1 238 ? -7.965 -25.359 -7.195 1 97.19 238 PRO A N 1
ATOM 1908 C CA . PRO A 1 238 ? -7.574 -26.609 -6.539 1 97.19 238 PRO A CA 1
ATOM 1909 C C . PRO A 1 238 ? -8.641 -27.688 -6.652 1 97.19 238 PRO A C 1
ATOM 1911 O O . PRO A 1 238 ? -8.953 -28.359 -5.664 1 97.19 238 PRO A O 1
ATOM 1914 N N . TRP A 1 239 ? -9.195 -27.906 -7.863 1 95.56 239 TRP A N 1
ATOM 1915 C CA . TRP A 1 239 ? -10.078 -29.016 -8.227 1 95.56 239 TRP A CA 1
ATOM 1916 C C . TRP A 1 239 ? -9.914 -29.375 -9.695 1 95.56 239 TRP A C 1
ATOM 1918 O O . TRP A 1 239 ? -9.391 -28.594 -10.484 1 95.56 239 TRP A O 1
ATOM 1928 N N . ALA A 1 240 ? -10.328 -30.594 -10.039 1 94.44 240 ALA A N 1
ATOM 1929 C CA . ALA A 1 240 ? -10.172 -31.094 -11.406 1 94.44 240 ALA A CA 1
ATOM 1930 C C . ALA A 1 240 ? -10.969 -30.25 -12.391 1 94.44 240 ALA A C 1
ATOM 1932 O O . ALA A 1 240 ? -12.078 -29.812 -12.094 1 94.44 240 ALA A O 1
ATOM 1933 N N . LEU A 1 241 ? -10.383 -30.016 -13.57 1 92.69 241 LEU A N 1
ATOM 1934 C CA . LEU A 1 241 ? -11.008 -29.281 -14.672 1 92.69 241 LEU A CA 1
ATOM 1935 C C . LEU A 1 241 ? -10.844 -30.031 -15.984 1 92.69 241 LEU A C 1
ATOM 1937 O O . LEU A 1 241 ? -9.789 -30.609 -16.25 1 92.69 241 LEU A O 1
ATOM 1941 N N . LEU A 1 242 ? -11.906 -30.078 -16.766 1 94.06 242 LEU A N 1
ATOM 1942 C CA . LEU A 1 242 ? -11.859 -30.594 -18.125 1 94.06 242 LEU A CA 1
ATOM 1943 C C . LEU A 1 242 ? -11.406 -32.062 -18.141 1 94.06 242 LEU A C 1
ATOM 1945 O O . LEU A 1 242 ? -10.656 -32.469 -19.031 1 94.06 242 LEU A O 1
ATOM 1949 N N . GLY A 1 243 ? -11.711 -32.719 -17.078 1 93.19 243 GLY A N 1
ATOM 1950 C CA . GLY A 1 243 ? -11.336 -34.125 -16.984 1 93.19 243 GLY A CA 1
ATOM 1951 C C . GLY A 1 243 ? -9.891 -34.344 -16.578 1 93.19 243 GLY A C 1
ATOM 1952 O O . GLY A 1 243 ? -9.422 -35.469 -16.5 1 93.19 243 GLY A O 1
ATOM 1953 N N . LEU A 1 244 ? -9.148 -33.281 -16.359 1 94.19 244 LEU A N 1
ATOM 1954 C CA . LEU A 1 244 ? -7.754 -33.344 -15.953 1 94.19 244 LEU A CA 1
ATOM 1955 C C . LEU A 1 244 ? -7.633 -33.438 -14.438 1 94.19 244 LEU A C 1
ATOM 1957 O O . LEU A 1 244 ? -8.172 -32.594 -13.719 1 94.19 244 LEU A O 1
ATOM 1961 N N . PRO A 1 245 ? -6.941 -34.406 -13.969 1 95.56 245 PRO A N 1
ATOM 1962 C CA . PRO A 1 245 ? -6.805 -34.531 -12.516 1 95.56 245 PRO A CA 1
ATOM 1963 C C . PRO A 1 245 ? -5.957 -33.406 -11.914 1 95.56 245 PRO A C 1
ATOM 1965 O O . PRO A 1 245 ? -5.105 -32.844 -12.594 1 95.56 245 PRO A O 1
ATOM 1968 N N . ARG A 1 246 ? -6.199 -33.062 -10.695 1 96.31 246 ARG A N 1
ATOM 1969 C CA . ARG A 1 246 ? -5.367 -32.219 -9.852 1 96.31 246 ARG A CA 1
ATOM 1970 C C . ARG A 1 246 ? -4.855 -32.969 -8.633 1 96.31 246 ARG A C 1
ATOM 1972 O O . ARG A 1 246 ? -5.59 -33.781 -8.039 1 96.31 246 ARG A O 1
ATOM 1979 N N . ILE A 1 247 ? -3.578 -32.781 -8.32 1 98.38 247 ILE A N 1
ATOM 1980 C CA . ILE A 1 247 ? -2.984 -33.688 -7.352 1 98.38 247 ILE A CA 1
ATOM 1981 C C . ILE A 1 247 ? -2.283 -32.875 -6.258 1 98.38 247 ILE A C 1
ATOM 1983 O O . ILE A 1 247 ? -1.636 -33.469 -5.379 1 98.38 247 ILE A O 1
ATOM 1987 N N . LEU A 1 248 ? -2.318 -31.531 -6.23 1 98.56 248 LEU A N 1
ATOM 1988 C CA . LEU A 1 248 ? -1.776 -30.656 -5.207 1 98.56 248 LEU A CA 1
ATOM 1989 C C . LEU A 1 248 ? -2.793 -29.578 -4.82 1 98.56 248 LEU A C 1
ATOM 1991 O O . LEU A 1 248 ? -2.531 -28.391 -4.98 1 98.56 248 LEU A O 1
ATOM 1995 N N . SER A 1 249 ? -3.934 -30.078 -4.273 1 98.25 249 SER A N 1
ATOM 1996 C CA . SER A 1 249 ? -5.082 -29.203 -4.102 1 98.25 249 SER A CA 1
ATOM 1997 C C . SER A 1 249 ? -5.406 -28.984 -2.625 1 98.25 249 SER A C 1
ATOM 1999 O O . SER A 1 249 ? -6.145 -28.078 -2.27 1 98.25 249 SER A O 1
ATOM 2001 N N . ASN A 1 250 ? -4.906 -29.859 -1.756 1 98.38 250 ASN A N 1
ATOM 2002 C CA . ASN A 1 250 ? -5.262 -29.812 -0.342 1 98.38 250 ASN A CA 1
ATOM 2003 C C . ASN A 1 250 ? -4.152 -30.375 0.54 1 98.38 250 ASN A C 1
ATOM 2005 O O . ASN A 1 250 ? -3.084 -30.734 0.044 1 98.38 250 ASN A O 1
ATOM 2009 N N . ALA A 1 251 ? -4.406 -30.375 1.857 1 98.69 251 ALA A N 1
ATOM 2010 C CA . ALA A 1 251 ? -3.402 -30.781 2.832 1 98.69 251 ALA A CA 1
ATOM 2011 C C . ALA A 1 251 ? -2.982 -32.25 2.604 1 98.69 251 ALA A C 1
ATOM 2013 O O . ALA A 1 251 ? -1.803 -32.562 2.719 1 98.69 251 ALA A O 1
ATOM 2014 N N . GLU A 1 252 ? -3.914 -33.062 2.285 1 98.56 252 GLU A N 1
ATOM 2015 C CA . GLU A 1 252 ? -3.617 -34.469 2.074 1 98.56 252 GLU A CA 1
ATOM 2016 C C . GLU A 1 252 ? -2.699 -34.688 0.871 1 98.56 252 GLU A C 1
ATOM 2018 O O . GLU A 1 252 ? -1.794 -35.5 0.905 1 98.56 252 GLU A O 1
ATOM 2023 N N . ASP A 1 253 ? -2.977 -33.938 -0.197 1 98.75 253 ASP A N 1
ATOM 2024 C CA . ASP A 1 253 ? -2.143 -34.031 -1.393 1 98.75 253 ASP A CA 1
ATOM 2025 C C . ASP A 1 253 ? -0.687 -33.688 -1.07 1 98.75 253 ASP A C 1
ATOM 2027 O O . ASP A 1 253 ? 0.223 -34.438 -1.452 1 98.75 253 ASP A O 1
ATOM 2031 N N . TYR A 1 254 ? -0.464 -32.594 -0.36 1 98.81 254 TYR A N 1
ATOM 2032 C CA . TYR A 1 254 ? 0.887 -32.156 -0.019 1 98.81 254 TYR A CA 1
ATOM 2033 C C . TYR A 1 254 ? 1.544 -33.125 0.948 1 98.81 254 TYR A C 1
ATOM 2035 O O . TYR A 1 254 ? 2.732 -33.438 0.819 1 98.81 254 TYR A O 1
ATOM 2043 N N . ALA A 1 255 ? 0.778 -33.594 1.938 1 98.81 255 ALA A N 1
ATOM 2044 C CA . ALA A 1 255 ? 1.322 -34.562 2.875 1 98.81 255 ALA A CA 1
ATOM 2045 C C . ALA A 1 255 ? 1.826 -35.812 2.141 1 98.81 255 ALA A C 1
ATOM 2047 O O . ALA A 1 255 ? 2.896 -36.344 2.457 1 98.81 255 ALA A O 1
ATOM 2048 N N . PHE A 1 256 ? 1.045 -36.281 1.207 1 98.69 256 PHE A N 1
ATOM 2049 C CA . PHE A 1 256 ? 1.426 -37.438 0.412 1 98.69 256 PHE A CA 1
ATOM 2050 C C . PHE A 1 256 ? 2.729 -37.188 -0.334 1 98.69 256 PHE A C 1
ATOM 2052 O O . PHE A 1 256 ? 3.658 -38 -0.269 1 98.69 256 PHE A O 1
ATOM 2059 N N . MET A 1 257 ? 2.834 -36.031 -1.055 1 98.81 257 MET A N 1
ATOM 2060 C CA . MET A 1 257 ? 4.008 -35.688 -1.845 1 98.81 257 MET A CA 1
ATOM 2061 C C . MET A 1 257 ? 5.262 -35.656 -0.974 1 98.81 257 MET A C 1
ATOM 2063 O O . MET A 1 257 ? 6.285 -36.219 -1.332 1 98.81 257 MET A O 1
ATOM 2067 N N . LEU A 1 258 ? 5.137 -35.031 0.209 1 98.75 258 LEU A N 1
ATOM 2068 C CA . LEU A 1 258 ? 6.289 -34.812 1.083 1 98.75 258 LEU A CA 1
ATOM 2069 C C . LEU A 1 258 ? 6.707 -36.125 1.747 1 98.75 258 LEU A C 1
ATOM 2071 O O . LEU A 1 258 ? 7.891 -36.344 2.002 1 98.75 258 LEU A O 1
ATOM 2075 N N . ARG A 1 259 ? 5.727 -36.969 2.029 1 98.5 259 ARG A N 1
ATOM 2076 C CA . ARG A 1 259 ? 6.027 -38.25 2.619 1 98.5 259 ARG A CA 1
ATOM 2077 C C . ARG A 1 259 ? 6.734 -39.156 1.614 1 98.5 259 ARG A C 1
ATOM 2079 O O . ARG A 1 259 ? 7.695 -39.844 1.96 1 98.5 259 ARG A O 1
ATOM 2086 N N . GLU A 1 260 ? 6.285 -39.219 0.401 1 98.69 260 GLU A N 1
ATOM 2087 C CA . GLU A 1 260 ? 6.812 -40.125 -0.624 1 98.69 260 GLU A CA 1
ATOM 2088 C C . GLU A 1 260 ? 8.234 -39.719 -1.024 1 98.69 260 GLU A C 1
ATOM 2090 O O . GLU A 1 260 ? 9.039 -40.594 -1.381 1 98.69 260 GLU A O 1
ATOM 2095 N N . VAL A 1 261 ? 8.523 -38.438 -1.059 1 98.75 261 VAL A N 1
ATOM 2096 C CA . VAL A 1 261 ? 9.883 -37.938 -1.273 1 98.75 261 VAL A CA 1
ATOM 2097 C C . VAL A 1 261 ? 10.281 -37.031 -0.115 1 98.75 261 VAL A C 1
ATOM 2099 O O . VAL A 1 261 ? 10.148 -35.812 -0.204 1 98.75 261 VAL A O 1
ATOM 2102 N N . ASP A 1 262 ? 10.828 -37.688 0.914 1 98.38 262 ASP A N 1
ATOM 2103 C CA . ASP A 1 262 ? 11.109 -37 2.178 1 98.38 262 ASP A CA 1
ATOM 2104 C C . ASP A 1 262 ? 12.508 -36.406 2.18 1 98.38 262 ASP A C 1
ATOM 2106 O O . ASP A 1 262 ? 13.414 -36.906 2.832 1 98.38 262 ASP A O 1
ATOM 2110 N N . SER A 1 263 ? 12.727 -35.438 1.388 1 97.94 263 SER A N 1
ATOM 2111 C CA . SER A 1 263 ? 13.922 -34.594 1.316 1 97.94 263 SER A CA 1
ATOM 2112 C C . SER A 1 263 ? 13.633 -33.156 1.781 1 97.94 263 SER A C 1
ATOM 2114 O O . SER A 1 263 ? 12.625 -32.594 1.401 1 97.94 263 SER A O 1
ATOM 2116 N N . PRO A 1 264 ? 14.469 -32.594 2.625 1 96.94 264 PRO A N 1
ATOM 2117 C CA . PRO A 1 264 ? 14.266 -31.219 3.037 1 96.94 264 PRO A CA 1
ATOM 2118 C C . PRO A 1 264 ? 14.242 -30.25 1.857 1 96.94 264 PRO A C 1
ATOM 2120 O O . PRO A 1 264 ? 13.664 -29.156 1.956 1 96.94 264 PRO A O 1
ATOM 2123 N N . ALA A 1 265 ? 14.836 -30.625 0.75 1 98.31 265 ALA A N 1
ATOM 2124 C CA . ALA A 1 265 ? 14.898 -29.766 -0.434 1 98.31 265 ALA A CA 1
ATOM 2125 C C . ALA A 1 265 ? 13.57 -29.781 -1.181 1 98.31 265 ALA A C 1
ATOM 2127 O O . ALA A 1 265 ? 13.32 -28.906 -2.025 1 98.31 265 ALA A O 1
ATOM 2128 N N . ASN A 1 266 ? 12.773 -30.828 -0.97 1 98.75 266 ASN A N 1
ATOM 2129 C CA . ASN A 1 266 ? 11.438 -30.922 -1.544 1 98.75 266 ASN A CA 1
ATOM 2130 C C . ASN A 1 266 ? 10.391 -30.266 -0.653 1 98.75 266 ASN A C 1
ATOM 2132 O O . ASN A 1 266 ? 10.18 -30.688 0.484 1 98.75 266 ASN A O 1
ATOM 2136 N N . GLY A 1 267 ? 9.789 -29.172 -1.163 1 98.81 267 GLY A N 1
ATOM 2137 C CA . GLY A 1 267 ? 8.875 -28.453 -0.28 1 98.81 267 GLY A CA 1
ATOM 2138 C C . GLY A 1 267 ? 7.668 -27.891 -1.001 1 98.81 267 GLY A C 1
ATOM 2139 O O . GLY A 1 267 ? 7.277 -28.391 -2.057 1 98.81 267 GLY A O 1
ATOM 2140 N N . VAL A 1 268 ? 7.059 -26.938 -0.312 1 98.81 268 VAL A N 1
ATOM 2141 C CA . VAL A 1 268 ? 5.75 -26.406 -0.676 1 98.81 268 VAL A CA 1
ATOM 2142 C C . VAL A 1 268 ? 5.875 -24.922 -1.033 1 98.81 268 VAL A C 1
ATOM 2144 O O . VAL A 1 268 ? 6.559 -24.172 -0.339 1 98.81 268 VAL A O 1
ATOM 2147 N N . THR A 1 269 ? 5.363 -24.531 -2.191 1 98.81 269 THR A N 1
ATOM 2148 C CA . THR A 1 269 ? 4.953 -23.141 -2.371 1 98.81 269 THR A CA 1
ATOM 2149 C C . THR A 1 269 ? 3.539 -22.922 -1.841 1 98.81 269 THR A C 1
ATOM 2151 O O . THR A 1 269 ? 2.566 -23.359 -2.455 1 98.81 269 THR A O 1
ATOM 2154 N N . LEU A 1 270 ? 3.453 -22.312 -0.728 1 98.88 270 LEU A N 1
ATOM 2155 C CA . LEU A 1 270 ? 2.139 -22.047 -0.154 1 98.88 270 LEU A CA 1
ATOM 2156 C C . LEU A 1 270 ? 1.48 -20.859 -0.843 1 98.88 270 LEU A C 1
ATOM 2158 O O . LEU A 1 270 ? 1.938 -19.719 -0.701 1 98.88 270 LEU A O 1
ATOM 2162 N N . CYS A 1 271 ? 0.48 -21.094 -1.626 1 98.75 271 CYS A N 1
ATOM 2163 C CA . CYS A 1 271 ? -0.281 -20.031 -2.273 1 98.75 271 CYS A CA 1
ATOM 2164 C C . CYS A 1 271 ? -1.672 -19.906 -1.661 1 98.75 271 CYS A C 1
ATOM 2166 O O . CYS A 1 271 ? -2.541 -20.75 -1.909 1 98.75 271 CYS A O 1
ATOM 2168 N N . THR A 1 272 ? -1.91 -18.812 -0.996 1 98.88 272 THR A N 1
ATOM 2169 C CA . THR A 1 272 ? -3.15 -18.656 -0.244 1 98.88 272 THR A CA 1
ATOM 2170 C C . THR A 1 272 ? -4.328 -18.438 -1.187 1 98.88 272 THR A C 1
ATOM 2172 O O . THR A 1 272 ? -5.48 -18.703 -0.823 1 98.88 272 THR A O 1
ATOM 2175 N N . GLY A 1 273 ? -4.09 -17.891 -2.348 1 98.38 273 GLY A N 1
ATOM 2176 C CA . GLY A 1 273 ? -5.172 -17.719 -3.305 1 98.38 273 GLY A CA 1
ATOM 2177 C C . GLY A 1 273 ? -5.621 -19.031 -3.926 1 98.38 273 GLY A C 1
ATOM 2178 O O . GLY A 1 273 ? -6.816 -19.344 -3.936 1 98.38 273 GLY A O 1
ATOM 2179 N N . SER A 1 274 ? -4.648 -19.828 -4.434 1 98.06 274 SER A N 1
ATOM 2180 C CA . SER A 1 274 ? -4.984 -21.109 -5.074 1 98.06 274 SER A CA 1
ATOM 2181 C C . SER A 1 274 ? -5.664 -22.047 -4.094 1 98.06 274 SER A C 1
ATOM 2183 O O . SER A 1 274 ? -6.77 -22.531 -4.348 1 98.06 274 SER A O 1
ATOM 2185 N N . LEU A 1 275 ? -5.02 -22.266 -2.969 1 98.62 275 LEU A N 1
ATOM 2186 C CA . LEU A 1 275 ? -5.547 -23.203 -1.978 1 98.62 275 LEU A CA 1
ATOM 2187 C C . LEU A 1 275 ? -6.797 -22.641 -1.308 1 98.62 275 LEU A C 1
ATOM 2189 O O . LEU A 1 275 ? -7.688 -23.391 -0.907 1 98.62 275 LEU A O 1
ATOM 2193 N N . GLY A 1 276 ? -6.855 -21.312 -1.228 1 97.94 276 GLY A N 1
ATOM 2194 C CA . GLY A 1 276 ? -7.961 -20.656 -0.552 1 97.94 276 GLY A CA 1
ATOM 2195 C C . GLY A 1 276 ? -9.258 -20.703 -1.339 1 97.94 276 GLY A C 1
ATOM 2196 O O . GLY A 1 276 ? -10.328 -20.422 -0.797 1 97.94 276 GLY A O 1
ATOM 2197 N N . ALA A 1 277 ? -9.172 -21.062 -2.594 1 97.81 277 ALA A N 1
ATOM 2198 C CA . ALA A 1 277 ? -10.375 -21.172 -3.41 1 97.81 277 ALA A CA 1
ATOM 2199 C C . ALA A 1 277 ? -11.211 -22.375 -2.982 1 97.81 277 ALA A C 1
ATOM 2201 O O . ALA A 1 277 ? -12.383 -22.484 -3.346 1 97.81 277 ALA A O 1
ATOM 2202 N N . LEU A 1 278 ? -10.609 -23.328 -2.285 1 97.19 278 LEU A N 1
ATOM 2203 C CA . LEU A 1 278 ? -11.297 -24.484 -1.727 1 97.19 278 LEU A CA 1
ATOM 2204 C C . LEU A 1 278 ? -11.648 -24.266 -0.26 1 97.19 278 LEU A C 1
ATOM 2206 O O . LEU A 1 278 ? -10.758 -24.188 0.591 1 97.19 278 LEU A O 1
ATOM 2210 N N . ALA A 1 279 ? -12.93 -24.219 0.027 1 96.25 279 ALA A N 1
ATOM 2211 C CA . ALA A 1 279 ? -13.414 -23.859 1.357 1 96.25 279 ALA A CA 1
ATOM 2212 C C . ALA A 1 279 ? -12.891 -24.828 2.412 1 96.25 279 ALA A C 1
ATOM 2214 O O . ALA A 1 279 ? -12.641 -24.438 3.557 1 96.25 279 ALA A O 1
ATOM 2215 N N . ALA A 1 280 ? -12.664 -26.016 2.051 1 96.56 280 ALA A N 1
ATOM 2216 C CA . ALA A 1 280 ? -12.266 -27.062 2.994 1 96.56 280 ALA A CA 1
ATOM 2217 C C . ALA A 1 280 ? -10.828 -26.875 3.449 1 96.56 280 ALA A C 1
ATOM 2219 O O . ALA A 1 280 ? -10.398 -27.469 4.441 1 96.56 280 ALA A O 1
ATOM 2220 N N . ASN A 1 281 ? -10.047 -26.078 2.775 1 98.06 281 ASN A N 1
ATOM 2221 C CA . ASN A 1 281 ? -8.664 -25.844 3.156 1 98.06 281 ASN A CA 1
ATOM 2222 C C . ASN A 1 281 ? -8.562 -24.812 4.281 1 98.06 281 ASN A C 1
ATOM 2224 O O . ASN A 1 281 ? -9 -23.672 4.125 1 98.06 281 ASN A O 1
ATOM 2228 N N . ASP A 1 282 ? -8.078 -25.25 5.391 1 98.25 282 ASP A N 1
ATOM 2229 C CA . ASP A 1 282 ? -7.715 -24.359 6.48 1 98.25 282 ASP A CA 1
ATOM 2230 C C . ASP A 1 282 ? -6.27 -23.875 6.34 1 98.25 282 ASP A C 1
ATOM 2232 O O . ASP A 1 282 ? -5.34 -24.547 6.797 1 98.25 282 ASP A O 1
ATOM 2236 N N . LEU A 1 283 ? -6.125 -22.703 5.82 1 98.62 283 LEU A N 1
ATOM 2237 C CA . LEU A 1 283 ? -4.812 -22.25 5.367 1 98.62 283 LEU A CA 1
ATOM 2238 C C . LEU A 1 283 ? -3.881 -22.016 6.551 1 98.62 283 LEU A C 1
ATOM 2240 O O . LEU A 1 283 ? -2.705 -22.375 6.508 1 98.62 283 LEU A O 1
ATOM 2244 N N . PRO A 1 284 ? -4.352 -21.359 7.695 1 98.62 284 PRO A N 1
ATOM 2245 C CA . PRO A 1 284 ? -3.455 -21.281 8.852 1 98.62 284 PRO A CA 1
ATOM 2246 C C . PRO A 1 284 ? -3.004 -22.656 9.352 1 98.62 284 PRO A C 1
ATOM 2248 O O . PRO A 1 284 ? -1.823 -22.844 9.648 1 98.62 284 PRO A O 1
ATOM 2251 N N . ALA A 1 285 ? -3.904 -23.594 9.414 1 98.69 285 ALA A N 1
ATOM 2252 C CA . ALA A 1 285 ? -3.555 -24.938 9.852 1 98.69 285 ALA A CA 1
ATOM 2253 C C . ALA A 1 285 ? -2.582 -25.609 8.883 1 98.69 285 ALA A C 1
ATOM 2255 O O . ALA A 1 285 ? -1.632 -26.266 9.297 1 98.69 285 ALA A O 1
ATOM 2256 N N . MET A 1 286 ? -2.828 -25.438 7.586 1 98.88 286 MET A N 1
ATOM 2257 C CA . MET A 1 286 ? -1.926 -25.984 6.574 1 98.88 286 MET A CA 1
ATOM 2258 C C . MET A 1 286 ? -0.541 -25.359 6.684 1 98.88 286 MET A C 1
ATOM 2260 O O . MET A 1 286 ? 0.472 -26.047 6.535 1 98.88 286 MET A O 1
ATOM 2264 N N . THR A 1 287 ? -0.519 -24.047 6.918 1 98.88 287 THR A N 1
ATOM 2265 C CA . THR A 1 287 ? 0.753 -23.359 7.094 1 98.88 287 THR A CA 1
ATOM 2266 C C . THR A 1 287 ? 1.536 -23.953 8.258 1 98.88 287 THR A C 1
ATOM 2268 O O . THR A 1 287 ? 2.732 -24.219 8.133 1 98.88 287 THR A O 1
ATOM 2271 N N . ARG A 1 288 ? 0.857 -24.188 9.328 1 98.56 288 ARG A N 1
ATOM 2272 C CA . ARG A 1 288 ? 1.49 -24.781 10.492 1 98.56 288 ARG A CA 1
ATOM 2273 C C . ARG A 1 288 ? 1.973 -26.203 10.188 1 98.56 288 ARG A C 1
ATOM 2275 O O . ARG A 1 288 ? 3.098 -26.562 10.539 1 98.56 288 ARG A O 1
ATOM 2282 N N . GLN A 1 289 ? 1.142 -26.953 9.523 1 98.75 289 GLN A N 1
ATOM 2283 C CA . GLN A 1 289 ? 1.422 -28.359 9.242 1 98.75 289 GLN A CA 1
ATOM 2284 C C . GLN A 1 289 ? 2.668 -28.5 8.375 1 98.75 289 GLN A C 1
ATOM 2286 O O . GLN A 1 289 ? 3.482 -29.406 8.602 1 98.75 289 GLN A O 1
ATOM 2291 N N . PHE A 1 290 ? 2.846 -27.609 7.414 1 98.81 290 PHE A N 1
ATOM 2292 C CA . PHE A 1 290 ? 3.916 -27.781 6.441 1 98.81 290 PHE A CA 1
ATOM 2293 C C . PHE A 1 290 ? 5.02 -26.75 6.656 1 98.81 290 PHE A C 1
ATOM 2295 O O . PHE A 1 290 ? 5.879 -26.562 5.789 1 98.81 290 PHE A O 1
ATOM 2302 N N . ALA A 1 291 ? 5.02 -26.078 7.762 1 98.56 291 ALA A N 1
ATOM 2303 C CA . ALA A 1 291 ? 5.848 -24.906 8.062 1 98.56 291 ALA A CA 1
ATOM 2304 C C . ALA A 1 291 ? 7.316 -25.188 7.746 1 98.56 291 ALA A C 1
ATOM 2306 O O . ALA A 1 291 ? 7.969 -24.406 7.051 1 98.56 291 ALA A O 1
ATOM 2307 N N . SER A 1 292 ? 7.824 -26.344 8.102 1 98.06 292 SER A N 1
ATOM 2308 C CA . SER A 1 292 ? 9.25 -26.641 7.984 1 98.06 292 SER A CA 1
ATOM 2309 C C . SER A 1 292 ? 9.648 -26.859 6.531 1 98.06 292 SER A C 1
ATOM 2311 O O . SER A 1 292 ? 10.836 -26.828 6.199 1 98.06 292 SER A O 1
ATOM 2313 N N . ARG A 1 293 ? 8.617 -27.094 5.676 1 98.56 293 ARG A N 1
ATOM 2314 C CA . ARG A 1 293 ? 8.898 -27.406 4.277 1 98.56 293 ARG A CA 1
ATOM 2315 C C . ARG A 1 293 ? 8.359 -26.328 3.35 1 98.56 293 ARG A C 1
ATOM 2317 O O . ARG A 1 293 ? 8.336 -26.5 2.129 1 98.56 293 ARG A O 1
ATOM 2324 N N . ILE A 1 294 ? 7.887 -25.219 3.898 1 98.88 294 ILE A N 1
ATOM 2325 C CA . ILE A 1 294 ? 7.484 -24.109 3.055 1 98.88 294 ILE A CA 1
ATOM 2326 C C . ILE A 1 294 ? 8.719 -23.328 2.609 1 98.88 294 ILE A C 1
ATOM 2328 O O . ILE A 1 294 ? 9.406 -22.719 3.434 1 98.88 294 ILE A O 1
ATOM 2332 N N . HIS A 1 295 ? 8.984 -23.328 1.304 1 98.94 295 HIS A N 1
ATOM 2333 C CA . HIS A 1 295 ? 10.195 -22.688 0.792 1 98.94 295 HIS A CA 1
ATOM 2334 C C . HIS A 1 295 ? 9.859 -21.375 0.074 1 98.94 295 HIS A C 1
ATOM 2336 O O . HIS A 1 295 ? 10.75 -20.562 -0.192 1 98.94 295 HIS A O 1
ATOM 2342 N N . PHE A 1 296 ? 8.641 -21.188 -0.248 1 98.94 296 PHE A N 1
ATOM 2343 C CA . PHE A 1 296 ? 8.164 -20 -0.967 1 98.94 296 PHE A CA 1
ATOM 2344 C C . PHE A 1 296 ? 6.688 -19.75 -0.673 1 98.94 296 PHE A C 1
ATOM 2346 O O . PHE A 1 296 ? 5.918 -20.688 -0.474 1 98.94 296 PHE A O 1
ATOM 2353 N N . VAL A 1 297 ? 6.262 -18.484 -0.616 1 98.94 297 VAL A N 1
ATOM 2354 C CA . VAL A 1 297 ? 4.883 -18.188 -0.244 1 98.94 297 VAL A CA 1
ATOM 2355 C C . VAL A 1 297 ? 4.289 -17.188 -1.225 1 98.94 297 VAL A C 1
ATOM 2357 O O . VAL A 1 297 ? 4.926 -16.172 -1.547 1 98.94 297 VAL A O 1
ATOM 2360 N N . HIS A 1 298 ? 3.15 -17.5 -1.797 1 98.88 298 HIS A N 1
ATOM 2361 C CA . HIS A 1 298 ? 2.283 -16.562 -2.504 1 98.88 298 HIS A CA 1
ATOM 2362 C C . HIS A 1 298 ? 1.154 -16.078 -1.604 1 98.88 298 HIS A C 1
ATOM 2364 O O . HIS A 1 298 ? 0.241 -16.844 -1.277 1 98.88 298 HIS A O 1
ATOM 2370 N N . LEU A 1 299 ? 1.26 -14.82 -1.258 1 98.88 299 LEU A N 1
ATOM 2371 C CA . LEU A 1 299 ? 0.168 -14.266 -0.468 1 98.88 299 LEU A CA 1
ATOM 2372 C C . LEU A 1 299 ? -0.758 -13.422 -1.341 1 98.88 299 LEU A C 1
ATOM 2374 O O . LEU A 1 299 ? -0.383 -12.336 -1.785 1 98.88 299 LEU A O 1
ATOM 2378 N N . ARG A 1 300 ? -1.812 -13.914 -1.68 1 98.69 300 ARG A N 1
ATOM 2379 C CA . ARG A 1 300 ? -2.967 -13.312 -2.342 1 98.69 300 ARG A CA 1
ATOM 2380 C C . ARG A 1 300 ? -4.27 -13.867 -1.777 1 98.69 300 ARG A C 1
ATOM 2382 O O . ARG A 1 300 ? -4.258 -14.812 -0.989 1 98.69 300 ARG A O 1
ATOM 2389 N N . ASN A 1 301 ? -5.379 -13.203 -2.107 1 98.75 301 ASN A N 1
ATOM 2390 C CA . ASN A 1 301 ? -6.637 -13.609 -1.481 1 98.75 301 ASN A CA 1
ATOM 2391 C C . ASN A 1 301 ? -7.77 -13.688 -2.5 1 98.75 301 ASN A C 1
ATOM 2393 O O . ASN A 1 301 ? -7.789 -12.938 -3.473 1 98.75 301 ASN A O 1
ATOM 2397 N N . VAL A 1 302 ? -8.633 -14.648 -2.309 1 98.44 302 VAL A N 1
ATOM 2398 C CA . VAL A 1 302 ? -9.812 -14.773 -3.158 1 98.44 302 VAL A CA 1
ATOM 2399 C C . VAL A 1 302 ? -11.07 -14.781 -2.299 1 98.44 302 VAL A C 1
ATOM 2401 O O . VAL A 1 302 ? -11.023 -15.117 -1.113 1 98.44 302 VAL A O 1
ATOM 2404 N N . LEU A 1 303 ? -12.125 -14.344 -2.869 1 98.5 303 LEU A N 1
ATOM 2405 C CA . LEU A 1 303 ? -13.445 -14.445 -2.26 1 98.5 303 LEU A CA 1
ATOM 2406 C C . LEU A 1 303 ? -14.305 -15.461 -2.994 1 98.5 303 LEU A C 1
ATOM 2408 O O . LEU A 1 303 ? -14.547 -15.328 -4.195 1 98.5 303 LEU A O 1
ATOM 2412 N N . ARG A 1 304 ? -14.656 -16.531 -2.307 1 98.5 304 ARG A N 1
ATOM 2413 C CA . ARG A 1 304 ? -15.57 -17.531 -2.848 1 98.5 304 ARG A CA 1
ATOM 2414 C C . ARG A 1 304 ? -17 -17 -2.883 1 98.5 304 ARG A C 1
ATOM 2416 O O . ARG A 1 304 ? -17.484 -16.438 -1.899 1 98.5 304 ARG A O 1
ATOM 2423 N N . GLU A 1 305 ? -17.672 -17.172 -3.939 1 96.94 305 GLU A N 1
ATOM 2424 C CA . GLU A 1 305 ? -19.016 -16.641 -4.09 1 96.94 305 GLU A CA 1
ATOM 2425 C C . GLU A 1 305 ? -20.062 -17.656 -3.643 1 96.94 305 GLU A C 1
ATOM 2427 O O . GLU A 1 305 ? -21.25 -17.328 -3.543 1 96.94 305 GLU A O 1
ATOM 2432 N N . GLU A 1 306 ? -19.641 -18.906 -3.473 1 92.06 306 GLU A N 1
ATOM 2433 C CA . GLU A 1 306 ? -20.469 -19.984 -2.953 1 92.06 306 GLU A CA 1
ATOM 2434 C C . GLU A 1 306 ? -19.656 -20.953 -2.115 1 92.06 306 GLU A C 1
ATOM 2436 O O . GLU A 1 306 ? -18.422 -21 -2.23 1 92.06 306 GLU A O 1
ATOM 2441 N N . VAL A 1 307 ? -20.266 -21.75 -1.319 1 85.62 307 VAL A N 1
ATOM 2442 C CA . VAL A 1 307 ? -19.578 -22.672 -0.416 1 85.62 307 VAL A CA 1
ATOM 2443 C C . VAL A 1 307 ? -19.234 -23.969 -1.155 1 85.62 307 VAL A C 1
ATOM 2445 O O . VAL A 1 307 ? -18.234 -24.609 -0.863 1 85.62 307 VAL A O 1
ATOM 2448 N N . ARG A 1 308 ? -20.031 -24.281 -2.143 1 89.06 308 ARG A N 1
ATOM 2449 C CA . ARG A 1 308 ? -19.812 -25.516 -2.881 1 89.06 308 ARG A CA 1
ATOM 2450 C C . ARG A 1 308 ? -18.516 -25.453 -3.689 1 89.06 308 ARG A C 1
ATOM 2452 O O . ARG A 1 308 ? -18.016 -24.375 -3.982 1 89.06 308 ARG A O 1
ATOM 2459 N N . THR A 1 309 ? -17.969 -26.641 -4.004 1 90.5 309 THR A N 1
ATOM 2460 C CA . THR A 1 309 ? -16.828 -26.75 -4.91 1 90.5 309 THR A CA 1
ATOM 2461 C C . THR A 1 309 ? -17.141 -27.688 -6.074 1 90.5 309 THR A C 1
ATOM 2463 O O . THR A 1 309 ? -17.797 -28.703 -5.895 1 90.5 309 THR A O 1
ATOM 2466 N N . PRO A 1 310 ? -16.844 -27.359 -7.289 1 93.75 310 PRO A N 1
ATOM 2467 C CA . PRO A 1 310 ? -16.25 -26.094 -7.734 1 93.75 310 PRO A CA 1
ATOM 2468 C C . PRO A 1 310 ? -17.156 -24.891 -7.484 1 93.75 310 PRO A C 1
ATOM 2470 O O . PRO A 1 310 ? -18.375 -25 -7.625 1 93.75 310 PRO A O 1
ATOM 2473 N N . CYS A 1 311 ? -16.531 -23.797 -7.113 1 96.19 311 CYS A N 1
ATOM 2474 C CA . CYS A 1 311 ? -17.297 -22.578 -6.875 1 96.19 311 CYS A CA 1
ATOM 2475 C C . CYS A 1 311 ? -16.75 -21.438 -7.73 1 96.19 311 CYS A C 1
ATOM 2477 O O . CYS A 1 311 ? -15.648 -21.516 -8.266 1 96.19 311 CYS A O 1
ATOM 2479 N N . SER A 1 312 ? -17.641 -20.469 -7.973 1 97.69 312 SER A N 1
ATOM 2480 C CA . SER A 1 312 ? -17.141 -19.203 -8.508 1 97.69 312 SER A CA 1
ATOM 2481 C C . SER A 1 312 ? -16.359 -18.422 -7.453 1 97.69 312 SER A C 1
ATOM 2483 O O . SER A 1 312 ? -16.672 -18.484 -6.266 1 97.69 312 SER A O 1
ATOM 2485 N N . PHE A 1 313 ? -15.273 -17.703 -7.938 1 98.31 313 PHE A N 1
ATOM 2486 C CA . PHE A 1 313 ? -14.5 -16.844 -7.047 1 98.31 313 PHE A CA 1
ATOM 2487 C C . PHE A 1 313 ? -13.773 -15.766 -7.836 1 98.31 313 PHE A C 1
ATOM 2489 O O . PHE A 1 313 ? -13.664 -15.844 -9.062 1 98.31 313 PHE A O 1
ATOM 2496 N N . TYR A 1 314 ? -13.367 -14.742 -7.223 1 98.19 314 TYR A N 1
ATOM 2497 C CA . TYR A 1 314 ? -12.539 -13.727 -7.859 1 98.19 314 TYR A CA 1
ATOM 2498 C C . TYR A 1 314 ? -11.391 -13.305 -6.949 1 98.19 314 TYR A C 1
ATOM 2500 O O . TYR A 1 314 ? -11.438 -13.539 -5.738 1 98.19 314 TYR A O 1
ATOM 2508 N N . GLU A 1 315 ? -10.328 -12.844 -7.59 1 98.31 315 GLU A N 1
ATOM 2509 C CA . GLU A 1 315 ? -9.195 -12.289 -6.855 1 98.31 315 GLU A CA 1
ATOM 2510 C C . GLU A 1 315 ? -9.594 -11.031 -6.086 1 98.31 315 GLU A C 1
ATOM 2512 O O . GLU A 1 315 ? -9.773 -9.969 -6.676 1 98.31 315 GLU A O 1
ATOM 2517 N N . ASP A 1 316 ? -9.734 -11.141 -4.828 1 98.38 316 ASP A N 1
ATOM 2518 C CA . ASP A 1 316 ? -10.086 -10.008 -3.986 1 98.38 316 ASP A CA 1
ATOM 2519 C C . ASP A 1 316 ? -8.836 -9.305 -3.455 1 98.38 316 ASP A C 1
ATOM 2521 O O . ASP A 1 316 ? -7.715 -9.703 -3.775 1 98.38 316 ASP A O 1
ATOM 2525 N N . GLU A 1 317 ? -9.062 -8.195 -2.762 1 98.12 317 GLU A N 1
ATOM 2526 C CA . GLU A 1 317 ? -7.953 -7.516 -2.104 1 98.12 317 GLU A CA 1
ATOM 2527 C C . GLU A 1 317 ? -7.293 -8.414 -1.062 1 98.12 317 GLU A C 1
ATOM 2529 O O . GLU A 1 317 ? -7.938 -9.312 -0.511 1 98.12 317 GLU A O 1
ATOM 2534 N N . HIS A 1 318 ? -6.051 -8.18 -0.741 1 98.62 318 HIS A N 1
ATOM 2535 C CA . HIS A 1 318 ? -5.211 -9.07 0.056 1 98.62 318 HIS A CA 1
ATOM 2536 C C . HIS A 1 318 ? -5.777 -9.242 1.462 1 98.62 318 HIS A C 1
ATOM 2538 O O . HIS A 1 318 ? -5.598 -10.297 2.08 1 98.62 318 HIS A O 1
ATOM 2544 N N . LEU A 1 319 ? -6.539 -8.242 1.974 1 98.44 319 LEU A N 1
ATOM 2545 C CA . LEU A 1 319 ? -7.039 -8.344 3.34 1 98.44 319 LEU A CA 1
ATOM 2546 C C . LEU A 1 319 ? -8.531 -8.672 3.352 1 98.44 319 LEU A C 1
ATOM 2548 O O . LEU A 1 319 ? -9.109 -8.898 4.414 1 98.44 319 LEU A O 1
ATOM 2552 N N . GLU A 1 320 ? -9.195 -8.68 2.211 1 97.5 320 GLU A N 1
ATOM 2553 C CA . GLU A 1 320 ? -10.656 -8.695 2.209 1 97.5 320 GLU A CA 1
ATOM 2554 C C . GLU A 1 320 ? -11.195 -10.039 1.739 1 97.5 320 GLU A C 1
ATOM 2556 O O . GLU A 1 320 ? -12.383 -10.328 1.89 1 97.5 320 GLU A O 1
ATOM 2561 N N . GLY A 1 321 ? -10.312 -10.914 1.182 1 97.81 321 GLY A N 1
ATOM 2562 C CA . GLY A 1 321 ? -10.75 -12.234 0.764 1 97.81 321 GLY A CA 1
ATOM 2563 C C . GLY A 1 321 ? -11.023 -13.164 1.929 1 97.81 321 GLY A C 1
ATOM 2564 O O . GLY A 1 321 ? -11.102 -12.727 3.078 1 97.81 321 GLY A O 1
ATOM 2565 N N . ASP A 1 322 ? -11.203 -14.438 1.659 1 98 322 ASP A N 1
ATOM 2566 C CA . ASP A 1 322 ? -11.711 -15.414 2.627 1 98 322 ASP A CA 1
ATOM 2567 C C . ASP A 1 322 ? -10.586 -15.906 3.541 1 98 322 ASP A C 1
ATOM 2569 O O . ASP A 1 322 ? -10.852 -16.422 4.625 1 98 322 ASP A O 1
ATOM 2573 N N . THR A 1 323 ? -9.367 -15.742 3.137 1 98.25 323 THR A N 1
ATOM 2574 C CA . THR A 1 323 ? -8.242 -16.25 3.918 1 98.25 323 THR A CA 1
ATOM 2575 C C . THR A 1 323 ? -7.867 -15.258 5.016 1 98.25 323 THR A C 1
ATOM 2577 O O . THR A 1 323 ? -7.746 -14.055 4.766 1 98.25 323 THR A O 1
ATOM 2580 N N . ASP A 1 324 ? -7.746 -15.711 6.234 1 98.44 324 ASP A N 1
ATOM 2581 C CA . ASP A 1 324 ? -7.234 -14.922 7.352 1 98.44 324 ASP A CA 1
ATOM 2582 C C . ASP A 1 324 ? -5.734 -14.672 7.203 1 98.44 324 ASP A C 1
ATOM 2584 O O . ASP A 1 324 ? -4.918 -15.453 7.699 1 98.44 324 ASP A O 1
ATOM 2588 N N . MET A 1 325 ? -5.391 -13.586 6.594 1 98.81 325 MET A N 1
ATOM 2589 C CA . MET A 1 325 ? -4.004 -13.297 6.246 1 98.81 325 MET A CA 1
ATOM 2590 C C . MET A 1 325 ? -3.162 -13.086 7.496 1 98.81 325 MET A C 1
ATOM 2592 O O . MET A 1 325 ? -1.987 -13.461 7.527 1 98.81 325 MET A O 1
ATOM 2596 N N . VAL A 1 326 ? -3.729 -12.453 8.539 1 98.81 326 VAL A N 1
ATOM 2597 C CA . VAL A 1 326 ? -3 -12.242 9.789 1 98.81 326 VAL A CA 1
ATOM 2598 C C . VAL A 1 326 ? -2.576 -13.586 10.375 1 98.81 326 VAL A C 1
ATOM 2600 O O . VAL A 1 326 ? -1.418 -13.766 10.758 1 98.81 326 VAL A O 1
ATOM 2603 N N . ALA A 1 327 ? -3.459 -14.539 10.422 1 98.81 327 ALA A N 1
ATOM 2604 C CA . ALA A 1 327 ? -3.17 -15.859 10.984 1 98.81 327 ALA A CA 1
ATOM 2605 C C . ALA A 1 327 ? -2.098 -16.578 10.18 1 98.81 327 ALA A C 1
ATOM 2607 O O . ALA A 1 327 ? -1.203 -17.219 10.742 1 98.81 327 ALA A O 1
ATOM 2608 N N . VAL A 1 328 ? -2.205 -16.516 8.859 1 98.94 328 VAL A N 1
ATOM 2609 C CA . VAL A 1 328 ? -1.224 -17.156 7.996 1 98.94 328 VAL A CA 1
ATOM 2610 C C . VAL A 1 328 ? 0.159 -16.562 8.242 1 98.94 328 VAL A C 1
ATOM 2612 O O . VAL A 1 328 ? 1.139 -17.281 8.414 1 98.94 328 VAL A O 1
ATOM 2615 N N . ILE A 1 329 ? 0.224 -15.242 8.25 1 98.94 329 ILE A N 1
ATOM 2616 C CA . ILE A 1 329 ? 1.505 -14.562 8.43 1 98.94 329 ILE A CA 1
ATOM 2617 C C . ILE A 1 329 ? 2.053 -14.859 9.828 1 98.94 329 ILE A C 1
ATOM 2619 O O . ILE A 1 329 ? 3.262 -15.023 10 1 98.94 329 ILE A O 1
ATOM 2623 N N . ALA A 1 330 ? 1.159 -14.938 10.82 1 98.69 330 ALA A N 1
ATOM 2624 C CA . ALA A 1 330 ? 1.598 -15.297 12.164 1 98.69 330 ALA A CA 1
ATOM 2625 C C . ALA A 1 330 ? 2.305 -16.656 12.164 1 98.69 330 ALA A C 1
ATOM 2627 O O . ALA A 1 330 ? 3.375 -16.797 12.758 1 98.69 330 ALA A O 1
ATOM 2628 N N . GLU A 1 331 ? 1.704 -17.656 11.508 1 98.75 331 GLU A N 1
ATOM 2629 C CA . GLU A 1 331 ? 2.309 -18.984 11.43 1 98.75 331 GLU A CA 1
ATOM 2630 C C . GLU A 1 331 ? 3.656 -18.938 10.711 1 98.75 331 GLU A C 1
ATOM 2632 O O . GLU A 1 331 ? 4.605 -19.609 11.117 1 98.75 331 GLU A O 1
ATOM 2637 N N . LEU A 1 332 ? 3.756 -18.172 9.656 1 98.81 332 LEU A N 1
ATOM 2638 C CA . LEU A 1 332 ? 4.992 -18.062 8.891 1 98.81 332 LEU A CA 1
ATOM 2639 C C . LEU A 1 332 ? 6.098 -17.438 9.734 1 98.81 332 LEU A C 1
ATOM 2641 O O . LEU A 1 332 ? 7.246 -17.891 9.695 1 98.81 332 LEU A O 1
ATOM 2645 N N . LEU A 1 333 ? 5.766 -16.375 10.438 1 98.62 333 LEU A N 1
ATOM 2646 C CA . LEU A 1 333 ? 6.75 -15.695 11.266 1 98.62 333 LEU A CA 1
ATOM 2647 C C . LEU A 1 333 ? 7.242 -16.609 12.383 1 98.62 333 LEU A C 1
ATOM 2649 O O . LEU A 1 333 ? 8.422 -16.594 12.742 1 98.62 333 LEU A O 1
ATOM 2653 N N . GLN A 1 334 ? 6.336 -17.359 12.969 1 98.06 334 GLN A N 1
ATOM 2654 C CA . GLN A 1 334 ? 6.73 -18.344 13.977 1 98.06 334 GLN A CA 1
ATOM 2655 C C . GLN A 1 334 ? 7.719 -19.359 13.398 1 98.06 334 GLN A C 1
ATOM 2657 O O . GLN A 1 334 ? 8.711 -19.703 14.047 1 98.06 334 GLN A O 1
ATOM 2662 N N . GLU A 1 335 ? 7.445 -19.812 12.234 1 98.56 335 GLU A N 1
ATOM 2663 C CA . GLU A 1 335 ? 8.359 -20.734 11.578 1 98.56 335 GLU A CA 1
ATOM 2664 C C . GLU A 1 335 ? 9.719 -20.094 11.336 1 98.56 335 GLU A C 1
ATOM 2666 O O . GLU A 1 335 ? 10.758 -20.734 11.531 1 98.56 335 GLU A O 1
ATOM 2671 N N . GLU A 1 336 ? 9.727 -18.859 10.867 1 98.56 336 GLU A N 1
ATOM 2672 C CA . GLU A 1 336 ? 10.992 -18.188 10.633 1 98.56 336 GLU A CA 1
ATOM 2673 C C . GLU A 1 336 ? 11.805 -18.062 11.922 1 98.56 336 GLU A C 1
ATOM 2675 O O . GLU A 1 336 ? 13.031 -18.188 11.906 1 98.56 336 GLU A O 1
ATOM 2680 N N . GLN A 1 337 ? 11.133 -17.797 12.992 1 97.5 337 GLN A N 1
ATOM 2681 C CA . GLN A 1 337 ? 11.805 -17.766 14.289 1 97.5 337 GLN A CA 1
ATOM 2682 C C . GLN A 1 337 ? 12.43 -19.109 14.625 1 97.5 337 GLN A C 1
ATOM 2684 O O . GLN A 1 337 ? 13.57 -19.172 15.086 1 97.5 337 GLN A O 1
ATOM 2689 N N . ARG A 1 338 ? 11.656 -20.141 14.438 1 97.75 338 ARG A N 1
ATOM 2690 C CA . ARG A 1 338 ? 12.156 -21.484 14.695 1 97.75 338 ARG A CA 1
ATOM 2691 C C . ARG A 1 338 ? 13.383 -21.797 13.836 1 97.75 338 ARG A C 1
ATOM 2693 O O . ARG A 1 338 ? 14.375 -22.328 14.328 1 97.75 338 ARG A O 1
ATOM 2700 N N . ARG A 1 339 ? 13.289 -21.453 12.492 1 98.25 339 ARG A N 1
ATOM 2701 C CA . ARG A 1 339 ? 14.398 -21.688 11.578 1 98.25 339 ARG A CA 1
ATOM 2702 C C . ARG A 1 339 ? 15.641 -20.922 12.023 1 98.25 339 ARG A C 1
ATOM 2704 O O . ARG A 1 339 ? 16.75 -21.469 11.984 1 98.25 339 ARG A O 1
ATOM 2711 N N . ARG A 1 340 ? 15.453 -19.688 12.383 1 97.62 340 ARG A N 1
ATOM 2712 C CA . ARG A 1 340 ? 16.562 -18.859 12.844 1 97.62 340 ARG A CA 1
ATOM 2713 C C . ARG A 1 340 ? 17.234 -19.5 14.062 1 97.62 340 ARG A C 1
ATOM 2715 O O . ARG A 1 340 ? 18.469 -19.547 14.148 1 97.62 340 ARG A O 1
ATOM 2722 N N . ALA A 1 341 ? 16.453 -19.906 15 1 97.5 341 ALA A N 1
ATOM 2723 C CA . ALA A 1 341 ? 16.953 -20.547 16.203 1 97.5 341 ALA A CA 1
ATOM 2724 C C . ALA A 1 341 ? 17.719 -21.828 15.867 1 97.5 341 ALA A C 1
ATOM 2726 O O . ALA A 1 341 ? 18.688 -22.188 16.547 1 97.5 341 ALA A O 1
ATOM 2727 N N . ALA A 1 342 ? 17.328 -22.469 14.852 1 97.75 342 ALA A N 1
ATOM 2728 C CA . ALA A 1 342 ? 17.953 -23.734 14.445 1 97.75 342 ALA A CA 1
ATOM 2729 C C . ALA A 1 342 ? 19.172 -23.484 13.562 1 97.75 342 ALA A C 1
ATOM 2731 O O . ALA A 1 342 ? 19.844 -24.422 13.141 1 97.75 342 ALA A O 1
ATOM 2732 N N . GLY A 1 343 ? 19.438 -22.219 13.188 1 97.5 343 GLY A N 1
ATOM 2733 C CA . GLY A 1 343 ? 20.609 -21.859 12.406 1 97.5 343 GLY A CA 1
ATOM 2734 C C . GLY A 1 343 ? 20.438 -22.141 10.922 1 97.5 343 GLY A C 1
ATOM 2735 O O . GLY A 1 343 ? 21.422 -22.25 10.188 1 97.5 343 GLY A O 1
ATOM 2736 N N . ARG A 1 344 ? 19.188 -22.266 10.508 1 96.56 344 ARG A N 1
ATOM 2737 C CA . ARG A 1 344 ? 18.938 -22.5 9.094 1 96.56 344 ARG A CA 1
ATOM 2738 C C . ARG A 1 344 ? 19.281 -21.281 8.258 1 96.56 344 ARG A C 1
ATOM 2740 O O . ARG A 1 344 ? 18.922 -20.156 8.617 1 96.56 344 ARG A O 1
ATOM 2747 N N . VAL A 1 345 ? 19.922 -21.531 7.129 1 94.81 345 VAL A N 1
ATOM 2748 C CA . VAL A 1 345 ? 20.281 -20.453 6.223 1 94.81 345 VAL A CA 1
ATOM 2749 C C . VAL A 1 345 ? 19.031 -19.875 5.57 1 94.81 345 VAL A C 1
ATOM 2751 O O . VAL A 1 345 ? 18.953 -18.672 5.309 1 94.81 345 VAL A O 1
ATOM 2754 N N . ASP A 1 346 ? 18.062 -20.719 5.328 1 96.75 346 ASP A N 1
ATOM 2755 C CA . ASP A 1 346 ? 16.828 -20.297 4.664 1 96.75 346 ASP A CA 1
ATOM 2756 C C . ASP A 1 346 ? 15.781 -19.844 5.684 1 96.75 346 ASP A C 1
ATOM 2758 O O . ASP A 1 346 ? 14.594 -20.141 5.523 1 96.75 346 ASP A O 1
ATOM 2762 N N . HIS A 1 347 ? 16.172 -19.172 6.781 1 97.31 347 HIS A N 1
ATOM 2763 C CA . HIS A 1 347 ? 15.266 -18.797 7.863 1 97.31 347 HIS A CA 1
ATOM 2764 C C . HIS A 1 347 ? 14.289 -17.719 7.422 1 97.31 347 HIS A C 1
ATOM 2766 O O . HIS A 1 347 ? 13.203 -17.594 7.992 1 97.31 347 HIS A O 1
ATOM 2772 N N . GLN A 1 348 ? 14.672 -16.891 6.496 1 97.94 348 GLN A N 1
ATOM 2773 C CA . GLN A 1 348 ? 13.75 -15.914 5.934 1 97.94 348 GLN A CA 1
ATOM 2774 C C . GLN A 1 348 ? 13.062 -16.453 4.68 1 97.94 348 GLN A C 1
ATOM 2776 O O . GLN A 1 348 ? 13.719 -16.703 3.666 1 97.94 348 GLN A O 1
ATOM 2781 N N . ILE A 1 349 ? 11.781 -16.625 4.684 1 98.81 349 ILE A N 1
ATOM 2782 C CA . ILE A 1 349 ? 11.039 -17.281 3.617 1 98.81 349 ILE A CA 1
ATOM 2783 C C . ILE A 1 349 ? 10.656 -16.266 2.547 1 98.81 349 ILE A C 1
ATOM 2785 O O . ILE A 1 349 ? 10.023 -15.25 2.846 1 98.81 349 ILE A O 1
ATOM 2789 N N . PRO A 1 350 ? 11.078 -16.469 1.274 1 98.81 350 PRO A N 1
ATOM 2790 C CA . PRO A 1 350 ? 10.625 -15.555 0.23 1 98.81 350 PRO A CA 1
ATOM 2791 C C . PRO A 1 350 ? 9.109 -15.57 0.037 1 98.81 350 PRO A C 1
ATOM 2793 O O . PRO A 1 350 ? 8.492 -16.641 0.078 1 98.81 350 PRO A O 1
ATOM 2796 N N . MET A 1 351 ? 8.57 -14.406 -0.029 1 98.81 351 MET A N 1
ATOM 2797 C CA . MET A 1 351 ? 7.137 -14.211 -0.207 1 98.81 351 MET A CA 1
ATOM 2798 C C . MET A 1 351 ? 6.855 -13.164 -1.277 1 98.81 351 MET A C 1
ATOM 2800 O O . MET A 1 351 ? 7.602 -12.195 -1.413 1 98.81 351 MET A O 1
ATOM 2804 N N . ARG A 1 352 ? 5.863 -13.344 -2.055 1 98.75 352 ARG A N 1
ATOM 2805 C CA . ARG A 1 352 ? 5.398 -12.297 -2.957 1 98.75 352 ARG A CA 1
ATOM 2806 C C . ARG A 1 352 ? 3.898 -12.062 -2.797 1 98.75 352 ARG A C 1
ATOM 2808 O O . ARG A 1 352 ? 3.15 -12.992 -2.477 1 98.75 352 ARG A O 1
ATOM 2815 N N . PRO A 1 353 ? 3.375 -10.836 -2.967 1 98.56 353 PRO A N 1
ATOM 2816 C CA . PRO A 1 353 ? 1.948 -10.539 -2.811 1 98.56 353 PRO A CA 1
ATOM 2817 C C . PRO A 1 353 ? 1.091 -11.203 -3.889 1 98.56 353 PRO A C 1
ATOM 2819 O O . PRO A 1 353 ? -0.131 -11.289 -3.744 1 98.56 353 PRO A O 1
ATOM 2822 N N . ASP A 1 354 ? 1.729 -11.758 -4.836 1 97 354 ASP A N 1
ATOM 2823 C CA . ASP A 1 354 ? 1.253 -12.477 -6.016 1 97 354 ASP A CA 1
ATOM 2824 C C . ASP A 1 354 ? 0.191 -11.672 -6.762 1 97 354 ASP A C 1
ATOM 2826 O O . ASP A 1 354 ? 0.454 -10.555 -7.211 1 97 354 ASP A O 1
ATOM 2830 N N . HIS A 1 355 ? -1.153 -12.102 -6.883 1 97.31 355 HIS A N 1
ATOM 2831 C CA . HIS A 1 355 ? -2.131 -11.414 -7.723 1 97.31 355 HIS A CA 1
ATOM 2832 C C . HIS A 1 355 ? -2.723 -10.211 -7 1 97.31 355 HIS A C 1
ATOM 2834 O O . HIS A 1 355 ? -2.996 -10.266 -5.801 1 97.31 355 HIS A O 1
ATOM 2840 N N . GLY A 1 356 ? -2.848 -9.117 -7.719 1 97.5 356 GLY A N 1
ATOM 2841 C CA . GLY A 1 356 ? -3.535 -7.918 -7.258 1 97.5 356 GLY A CA 1
ATOM 2842 C C . GLY A 1 356 ? -4.578 -7.418 -8.234 1 97.5 356 GLY A C 1
ATOM 2843 O O . GLY A 1 356 ? -4.637 -7.875 -9.383 1 97.5 356 GLY A O 1
ATOM 2844 N N . GLN A 1 357 ? -5.453 -6.527 -7.789 1 98.56 357 GLN A N 1
ATOM 2845 C CA . GLN A 1 357 ? -6.434 -5.879 -8.648 1 98.56 357 GLN A CA 1
ATOM 2846 C C . GLN A 1 357 ? -5.824 -4.684 -9.375 1 98.56 357 GLN A C 1
ATOM 2848 O O . GLN A 1 357 ? -4.957 -3.998 -8.836 1 98.56 357 GLN A O 1
ATOM 2853 N N . GLU A 1 358 ? -6.258 -4.469 -10.609 1 98.56 358 GLU A N 1
ATOM 2854 C CA . GLU A 1 358 ? -5.871 -3.252 -11.32 1 98.56 358 GLU A CA 1
ATOM 2855 C C . GLU A 1 358 ? -6.617 -2.037 -10.773 1 98.56 358 GLU A C 1
ATOM 2857 O O . GLU A 1 358 ? -7.848 -1.979 -10.836 1 98.56 358 GLU A O 1
ATOM 2862 N N . ILE A 1 359 ? -5.836 -1.102 -10.266 1 98.75 359 ILE A N 1
ATOM 2863 C CA . ILE A 1 359 ? -6.402 0.117 -9.695 1 98.75 359 ILE A CA 1
ATOM 2864 C C . ILE A 1 359 ? -5.586 1.325 -10.148 1 98.75 359 ILE A C 1
ATOM 2866 O O . ILE A 1 359 ? -4.434 1.183 -10.555 1 98.75 359 ILE A O 1
ATOM 2870 N N . LEU A 1 360 ? -6.207 2.547 -10.094 1 98.38 360 LEU A N 1
ATOM 2871 C CA . LEU A 1 360 ? -5.539 3.795 -10.445 1 98.38 360 LEU A CA 1
ATOM 2872 C C . LEU A 1 360 ? -4.883 3.697 -11.82 1 98.38 360 LEU A C 1
ATOM 2874 O O . LEU A 1 360 ? -5.543 3.35 -12.797 1 98.38 360 LEU A O 1
ATOM 2878 N N . ASP A 1 361 ? -3.582 3.967 -11.938 1 98.06 361 ASP A N 1
ATOM 2879 C CA . ASP A 1 361 ? -2.906 4.043 -13.227 1 98.06 361 ASP A CA 1
ATOM 2880 C C . ASP A 1 361 ? -2.734 2.656 -13.844 1 98.06 361 ASP A C 1
ATOM 2882 O O . ASP A 1 361 ? -2.441 2.531 -15.031 1 98.06 361 ASP A O 1
ATOM 2886 N N . ASP A 1 362 ? -2.938 1.563 -13.109 1 98.5 362 ASP A N 1
ATOM 2887 C CA . ASP A 1 362 ? -2.912 0.21 -13.656 1 98.5 362 ASP A CA 1
ATOM 2888 C C . ASP A 1 362 ? -3.934 0.052 -14.781 1 98.5 362 ASP A C 1
ATOM 2890 O O . ASP A 1 362 ? -3.703 -0.69 -15.734 1 98.5 362 ASP A O 1
ATOM 2894 N N . LEU A 1 363 ? -5.043 0.729 -14.547 1 97.88 363 LEU A N 1
ATOM 2895 C CA . LEU A 1 363 ? -6.184 0.554 -15.438 1 97.88 363 LEU A CA 1
ATOM 2896 C C . LEU A 1 363 ? -5.82 0.917 -16.875 1 97.88 363 LEU A C 1
ATOM 2898 O O . LEU A 1 363 ? -6.414 0.398 -17.812 1 97.88 363 LEU A O 1
ATOM 2902 N N . SER A 1 364 ? -4.855 1.735 -17.031 1 96.31 364 SER A N 1
ATOM 2903 C CA . SER A 1 364 ? -4.461 2.146 -18.375 1 96.31 364 SER A CA 1
ATOM 2904 C C . SER A 1 364 ? -3.084 1.6 -18.75 1 96.31 364 SER A C 1
ATOM 2906 O O . SER A 1 364 ? -2.639 1.734 -19.891 1 96.31 364 SER A O 1
ATOM 2908 N N . ARG A 1 365 ? -2.396 0.961 -17.812 1 94.38 365 ARG A N 1
ATOM 2909 C CA . ARG A 1 365 ? -1.02 0.518 -18.016 1 94.38 365 ARG A CA 1
ATOM 2910 C C . ARG A 1 365 ? -0.962 -0.715 -18.906 1 94.38 365 ARG A C 1
ATOM 2912 O O . ARG A 1 365 ? 0.014 -0.917 -19.625 1 94.38 365 ARG A O 1
ATOM 2919 N N . GLY A 1 366 ? -1.924 -1.574 -18.828 1 92.88 366 GLY A N 1
ATOM 2920 C CA . GLY A 1 366 ? -2 -2.76 -19.656 1 92.88 366 GLY A CA 1
ATOM 2921 C C . GLY A 1 366 ? -1.066 -3.869 -19.219 1 92.88 366 GLY A C 1
ATOM 2922 O O . GLY A 1 366 ? -0.583 -4.652 -20.031 1 92.88 366 GLY A O 1
ATOM 2923 N N . ALA A 1 367 ? -0.759 -3.959 -17.953 1 93.69 367 ALA A N 1
ATOM 2924 C CA . ALA A 1 367 ? 0.063 -5.043 -17.422 1 93.69 367 ALA A CA 1
ATOM 2925 C C . ALA A 1 367 ? -0.683 -6.375 -17.484 1 93.69 367 ALA A C 1
ATOM 2927 O O . ALA A 1 367 ? -1.893 -6.406 -17.719 1 93.69 367 ALA A O 1
ATOM 2928 N N . GLN A 1 368 ? 0.108 -7.504 -17.328 1 93 368 GLN A N 1
ATOM 2929 C CA . GLN A 1 368 ? -0.491 -8.836 -17.281 1 93 368 GLN A CA 1
ATOM 2930 C C . GLN A 1 368 ? -1.578 -8.914 -16.219 1 93 368 GLN A C 1
ATOM 2932 O O . GLN A 1 368 ? -1.376 -8.469 -15.086 1 93 368 GLN A O 1
ATOM 2937 N N . PRO A 1 369 ? -2.764 -9.453 -16.609 1 93.31 369 PRO A N 1
ATOM 2938 C CA . PRO A 1 369 ? -3.82 -9.586 -15.609 1 93.31 369 PRO A CA 1
ATOM 2939 C C . PRO A 1 369 ? -3.348 -10.312 -14.352 1 93.31 369 PRO A C 1
ATOM 2941 O O . PRO A 1 369 ? -2.66 -11.336 -14.445 1 93.31 369 PRO A O 1
ATOM 2944 N N . GLY A 1 370 ? -3.664 -9.75 -13.242 1 95.25 370 GLY A N 1
ATOM 2945 C CA . GLY A 1 370 ? -3.268 -10.336 -11.969 1 95.25 370 GLY A CA 1
ATOM 2946 C C . GLY A 1 370 ? -1.936 -9.812 -11.461 1 95.25 370 GLY A C 1
ATOM 2947 O O . GLY A 1 370 ? -1.598 -9.992 -10.289 1 95.25 370 GLY A O 1
ATOM 2948 N N . TYR A 1 371 ? -1.24 -9.141 -12.391 1 97.06 371 TYR A N 1
ATOM 2949 C CA . TYR A 1 371 ? 0.1 -8.711 -12.008 1 97.06 371 TYR A CA 1
ATOM 2950 C C . TYR A 1 371 ? 0.285 -7.223 -12.25 1 97.06 371 TYR A C 1
ATOM 2952 O O . TYR A 1 371 ? 1.269 -6.805 -12.867 1 97.06 371 TYR A O 1
ATOM 2960 N N . PRO A 1 372 ? -0.672 -6.391 -11.773 1 98.12 372 PRO A N 1
ATOM 2961 C CA . PRO A 1 372 ? -0.519 -4.941 -11.891 1 98.12 372 PRO A CA 1
ATOM 2962 C C . PRO A 1 372 ? 0.54 -4.383 -10.945 1 98.12 372 PRO A C 1
ATOM 2964 O O . PRO A 1 372 ? 0.925 -5.051 -9.977 1 98.12 372 PRO A O 1
ATOM 2967 N N . ALA A 1 373 ? 1.045 -3.213 -11.242 1 98.62 373 ALA A N 1
ATOM 2968 C CA . ALA A 1 373 ? 2.041 -2.576 -10.383 1 98.62 373 ALA A CA 1
ATOM 2969 C C . ALA A 1 373 ? 1.41 -2.078 -9.086 1 98.62 373 ALA A C 1
ATOM 2971 O O . ALA A 1 373 ? 1.82 -2.482 -7.996 1 98.62 373 ALA A O 1
ATOM 2972 N N . ILE A 1 374 ? 0.39 -1.274 -9.195 1 98.88 374 ILE A N 1
ATOM 2973 C CA . ILE A 1 374 ? -0.151 -0.555 -8.047 1 98.88 374 ILE A CA 1
ATOM 2974 C C . ILE A 1 374 ? -0.989 -1.502 -7.191 1 98.88 374 ILE A C 1
ATOM 2976 O O . ILE A 1 374 ? -0.937 -1.447 -5.957 1 98.88 374 ILE A O 1
ATOM 2980 N N . GLY A 1 375 ? -1.752 -2.361 -7.801 1 98.75 375 GLY A N 1
ATOM 2981 C CA . GLY A 1 375 ? -2.518 -3.344 -7.047 1 98.75 375 GLY A CA 1
ATOM 2982 C C . GLY A 1 375 ? -1.651 -4.246 -6.191 1 98.75 375 GLY A C 1
ATOM 2983 O O . GLY A 1 375 ? -1.979 -4.52 -5.035 1 98.75 375 GLY A O 1
ATOM 2984 N N . ARG A 1 376 ? -0.575 -4.73 -6.762 1 98.88 376 ARG A N 1
ATOM 2985 C CA . ARG A 1 376 ? 0.33 -5.586 -6 1 98.88 376 ARG A CA 1
ATOM 2986 C C . ARG A 1 376 ? 1.089 -4.781 -4.949 1 98.88 376 ARG A C 1
ATOM 2988 O O . ARG A 1 376 ? 1.39 -5.289 -3.867 1 98.88 376 ARG A O 1
ATOM 2995 N N . LEU A 1 377 ? 1.439 -3.543 -5.297 1 98.88 377 LEU A N 1
ATOM 2996 C CA . LEU A 1 377 ? 2.045 -2.662 -4.305 1 98.88 377 LEU A CA 1
ATOM 2997 C C . LEU A 1 377 ? 1.139 -2.506 -3.09 1 98.88 377 LEU A C 1
ATOM 2999 O O . LEU A 1 377 ? 1.604 -2.576 -1.95 1 98.88 377 LEU A O 1
ATOM 3003 N N . LYS A 1 378 ? -0.164 -2.26 -3.314 1 98.88 378 LYS A N 1
ATOM 3004 C CA . LYS A 1 378 ? -1.126 -2.143 -2.221 1 98.88 378 LYS A CA 1
ATOM 3005 C C . LYS A 1 378 ? -1.144 -3.406 -1.366 1 98.88 378 LYS A C 1
ATOM 3007 O O . LYS A 1 378 ? -1.11 -3.33 -0.136 1 98.88 378 LYS A O 1
ATOM 3012 N N . GLY A 1 379 ? -1.193 -4.523 -2.035 1 98.88 379 GLY A N 1
ATOM 3013 C CA . GLY A 1 379 ? -1.172 -5.789 -1.316 1 98.88 379 GLY A CA 1
ATOM 3014 C C . GLY A 1 379 ? 0.085 -5.984 -0.49 1 98.88 379 GLY A C 1
ATOM 3015 O O . GLY A 1 379 ? 0.01 -6.34 0.688 1 98.88 379 GLY A O 1
ATOM 3016 N N . LEU A 1 380 ? 1.253 -5.781 -1.128 1 98.94 380 LEU A N 1
ATOM 3017 C CA . LEU A 1 380 ? 2.527 -5.938 -0.435 1 98.94 380 LEU A CA 1
ATOM 3018 C C . LEU A 1 380 ? 2.594 -5.031 0.79 1 98.94 380 LEU A C 1
ATOM 3020 O O . LEU A 1 380 ? 3.078 -5.441 1.847 1 98.94 380 LEU A O 1
ATOM 3024 N N . ALA A 1 381 ? 2.107 -3.812 0.611 1 98.88 381 ALA A N 1
ATOM 3025 C CA . ALA A 1 381 ? 2.111 -2.84 1.7 1 98.88 381 ALA A CA 1
ATOM 3026 C C . ALA A 1 381 ? 1.236 -3.311 2.859 1 98.88 381 ALA A C 1
ATOM 3028 O O . ALA A 1 381 ? 1.637 -3.225 4.023 1 98.88 381 ALA A O 1
ATOM 3029 N N . GLU A 1 382 ? 0.038 -3.752 2.57 1 98.88 382 GLU A N 1
ATOM 3030 C CA . GLU A 1 382 ? -0.859 -4.273 3.598 1 98.88 382 GLU A CA 1
ATOM 3031 C C . GLU A 1 382 ? -0.221 -5.438 4.352 1 98.88 382 GLU A C 1
ATOM 3033 O O . GLU A 1 382 ? -0.27 -5.488 5.582 1 98.88 382 GLU A O 1
ATOM 3038 N N . LEU A 1 383 ? 0.378 -6.34 3.615 1 98.94 383 LEU A N 1
ATOM 3039 C CA . LEU A 1 383 ? 1.029 -7.504 4.203 1 98.94 383 LEU A CA 1
ATOM 3040 C C . LEU A 1 383 ? 2.207 -7.086 5.074 1 98.94 383 LEU A C 1
ATOM 3042 O O . LEU A 1 383 ? 2.422 -7.652 6.148 1 98.94 383 LEU A O 1
ATOM 3046 N N . ARG A 1 384 ? 2.961 -6.137 4.59 1 98.81 384 ARG A N 1
ATOM 3047 C CA . ARG A 1 384 ? 4.078 -5.598 5.359 1 98.81 384 ARG A CA 1
ATOM 3048 C C . ARG A 1 384 ? 3.596 -4.996 6.676 1 98.81 384 ARG A C 1
ATOM 3050 O O . ARG A 1 384 ? 4.266 -5.117 7.703 1 98.81 384 ARG A O 1
ATOM 3057 N N . GLY A 1 385 ? 2.439 -4.277 6.629 1 98.88 385 GLY A N 1
ATOM 3058 C CA . GLY A 1 385 ? 1.855 -3.758 7.855 1 98.88 385 GLY A CA 1
ATOM 3059 C C . GLY A 1 385 ? 1.541 -4.84 8.867 1 98.88 385 GLY A C 1
ATOM 3060 O O . GLY A 1 385 ? 1.847 -4.695 10.055 1 98.88 385 GLY A O 1
ATOM 3061 N N . ILE A 1 386 ? 0.949 -5.918 8.43 1 98.88 386 ILE A N 1
ATOM 3062 C CA . ILE A 1 386 ? 0.643 -7.047 9.305 1 98.88 386 ILE A CA 1
ATOM 3063 C C . ILE A 1 386 ? 1.932 -7.586 9.922 1 98.88 386 ILE A C 1
ATOM 3065 O O . ILE A 1 386 ? 2.006 -7.801 11.133 1 98.88 386 ILE A O 1
ATOM 3069 N N . GLU A 1 387 ? 2.91 -7.832 9.07 1 98.75 387 GLU A N 1
ATOM 3070 C CA . GLU A 1 387 ? 4.188 -8.383 9.516 1 98.75 387 GLU A CA 1
ATOM 3071 C C . GLU A 1 387 ? 4.836 -7.48 10.562 1 98.75 387 GLU A C 1
ATOM 3073 O O . GLU A 1 387 ? 5.348 -7.969 11.578 1 98.75 387 GLU A O 1
ATOM 3078 N N . ARG A 1 388 ? 4.832 -6.133 10.297 1 98.62 388 ARG A N 1
ATOM 3079 C CA . ARG A 1 388 ? 5.422 -5.168 11.227 1 98.62 388 ARG A CA 1
ATOM 3080 C C . ARG A 1 388 ? 4.734 -5.227 12.586 1 98.62 388 ARG A C 1
ATOM 3082 O O . ARG A 1 388 ? 5.398 -5.184 13.625 1 98.62 388 ARG A O 1
ATOM 3089 N N . ALA A 1 389 ? 3.447 -5.309 12.586 1 98.75 389 ALA A N 1
ATOM 3090 C CA . ALA A 1 389 ? 2.686 -5.379 13.828 1 98.75 389 ALA A CA 1
ATOM 3091 C C . ALA A 1 389 ? 2.977 -6.676 14.578 1 98.75 389 ALA A C 1
ATOM 3093 O O . ALA A 1 389 ? 3.246 -6.656 15.781 1 98.75 389 ALA A O 1
ATOM 3094 N N . LEU A 1 390 ? 2.953 -7.812 13.875 1 98.56 390 LEU A N 1
ATOM 3095 C CA . LEU A 1 390 ? 3.123 -9.117 14.5 1 98.56 390 LEU A CA 1
ATOM 3096 C C . LEU A 1 390 ? 4.551 -9.305 15 1 98.56 390 LEU A C 1
ATOM 3098 O O . LEU A 1 390 ? 4.797 -10.086 15.922 1 98.56 390 LEU A O 1
ATOM 3102 N N . SER A 1 391 ? 5.496 -8.617 14.422 1 97.88 391 SER A N 1
ATOM 3103 C CA . SER A 1 391 ? 6.898 -8.734 14.797 1 97.88 391 SER A CA 1
ATOM 3104 C C . SER A 1 391 ? 7.273 -7.695 15.852 1 97.88 391 SER A C 1
ATOM 3106 O O . SER A 1 391 ? 8.43 -7.637 16.281 1 97.88 391 SER A O 1
ATOM 3108 N N . HIS A 1 392 ? 6.371 -6.812 16.188 1 97.62 392 HIS A N 1
ATOM 3109 C CA . HIS A 1 392 ? 6.652 -5.738 17.141 1 97.62 392 HIS A CA 1
ATOM 3110 C C . HIS A 1 392 ? 7.012 -6.293 18.516 1 97.62 392 HIS A C 1
ATOM 3112 O O . HIS A 1 392 ? 6.391 -7.25 18.984 1 97.62 392 HIS A O 1
ATOM 3118 N N . ALA A 1 393 ? 7.914 -5.715 19.188 1 95.38 393 ALA A N 1
ATOM 3119 C CA . ALA A 1 393 ? 8.453 -6.23 20.438 1 95.38 393 ALA A CA 1
ATOM 3120 C C . ALA A 1 393 ? 7.398 -6.223 21.531 1 95.38 393 ALA A C 1
ATOM 3122 O O . ALA A 1 393 ? 7.352 -7.133 22.375 1 95.38 393 ALA A O 1
ATOM 3123 N N . THR A 1 394 ? 6.512 -5.242 21.531 1 94.81 394 THR A N 1
ATOM 3124 C CA . THR A 1 394 ? 5.559 -5.043 22.625 1 94.81 394 THR A CA 1
ATOM 3125 C C . THR A 1 394 ? 4.184 -5.582 22.234 1 94.81 394 THR A C 1
ATOM 3127 O O . THR A 1 394 ? 3.471 -6.133 23.078 1 94.81 394 THR A O 1
ATOM 3130 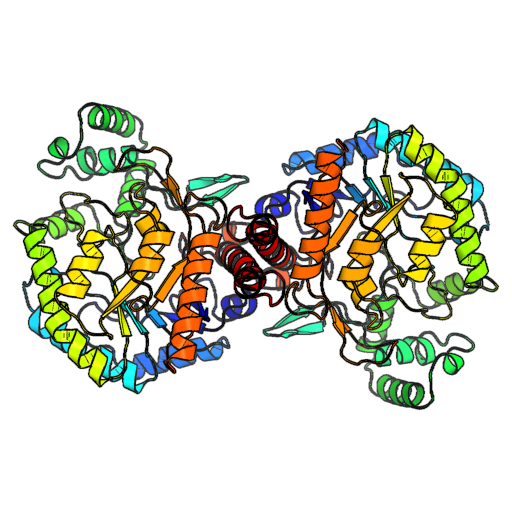N N . TYR A 1 395 ? 3.869 -5.504 20.922 1 94.88 395 TYR A N 1
ATOM 3131 C CA . TYR A 1 395 ? 2.486 -5.75 20.531 1 94.88 395 TYR A CA 1
ATOM 3132 C C . TYR A 1 395 ? 2.383 -6.973 19.625 1 94.88 395 TYR A C 1
ATOM 3134 O O . TYR A 1 395 ? 1.292 -7.332 19.172 1 94.88 395 TYR A O 1
ATOM 3142 N N . GLY A 1 396 ? 3.529 -7.559 19.297 1 94.19 396 GLY A N 1
ATOM 3143 C CA . GLY A 1 396 ? 3.553 -8.672 18.359 1 94.19 396 GLY A CA 1
ATOM 3144 C C . GLY A 1 396 ? 3.469 -10.023 19.047 1 94.19 396 GLY A C 1
ATOM 3145 O O . GLY A 1 396 ? 2.943 -10.141 20.156 1 94.19 396 GLY A O 1
ATOM 3146 N N . LEU A 1 397 ? 3.889 -11.133 18.328 1 89.88 397 LEU A N 1
ATOM 3147 C CA . LEU A 1 397 ? 3.777 -12.531 18.734 1 89.88 397 LEU A CA 1
ATOM 3148 C C . LEU A 1 397 ? 4.637 -12.812 19.969 1 89.88 397 LEU A C 1
ATOM 3150 O O . LEU A 1 397 ? 4.297 -13.664 20.797 1 89.88 397 LEU A O 1
ATOM 3154 N N . SER A 1 398 ? 5.797 -12.242 20.109 1 77.38 398 SER A N 1
ATOM 3155 C CA . SER A 1 398 ? 6.668 -12.508 21.25 1 77.38 398 SER A CA 1
ATOM 3156 C C . SER A 1 398 ? 6.09 -11.922 22.531 1 77.38 398 SER A C 1
ATOM 3158 O O . SER A 1 398 ? 6.395 -12.398 23.625 1 77.38 398 SER A O 1
ATOM 3160 N N . ALA A 1 399 ? 5.355 -10.852 22.531 1 61.19 399 ALA A N 1
ATOM 3161 C CA . ALA A 1 399 ? 4.746 -10.242 23.703 1 61.19 399 ALA A CA 1
ATOM 3162 C C . ALA A 1 399 ? 3.637 -11.133 24.266 1 61.19 399 ALA A C 1
ATOM 3164 O O . ALA A 1 399 ? 3.367 -11.117 25.469 1 61.19 399 ALA A O 1
ATOM 3165 N N . ALA A 1 400 ? 2.996 -11.945 23.359 1 47.81 400 ALA A N 1
ATOM 3166 C CA . ALA A 1 400 ? 1.856 -12.766 23.75 1 47.81 400 ALA A CA 1
ATOM 3167 C C . ALA A 1 400 ? 2.303 -13.945 24.625 1 47.81 400 ALA A C 1
ATOM 3169 O O . ALA A 1 400 ? 1.492 -14.539 25.328 1 47.81 400 ALA A O 1
ATOM 3170 N N . THR A 1 401 ? 3.596 -14.477 24.547 1 39.97 401 THR A N 1
ATOM 3171 C CA . THR A 1 401 ? 4.07 -15.57 25.375 1 39.97 401 THR A CA 1
ATOM 3172 C C . THR A 1 401 ? 4.633 -15.047 26.688 1 39.97 401 THR A C 1
ATOM 3174 O O . THR A 1 401 ? 5.102 -15.82 27.531 1 39.97 401 THR A O 1
ATOM 3177 N N . ARG A 1 402 ? 4.703 -13.695 26.953 1 31 402 ARG A N 1
ATOM 3178 C CA . ARG A 1 402 ? 5.164 -13.375 28.297 1 31 402 ARG A CA 1
ATOM 3179 C C . ARG A 1 402 ? 3.99 -13.18 29.25 1 31 402 ARG A C 1
ATOM 3181 O O . ARG A 1 402 ? 2.969 -12.594 28.875 1 31 402 ARG A O 1
ATOM 3188 N N . MET B 1 1 ? -10.125 2.602 12.992 1 97.75 1 MET B N 1
ATOM 3189 C CA . MET B 1 1 ? -10.109 4.008 12.602 1 97.75 1 MET B CA 1
ATOM 3190 C C . MET B 1 1 ? -10.883 4.227 11.312 1 97.75 1 MET B C 1
ATOM 3192 O O . MET B 1 1 ? -11.109 3.285 10.547 1 97.75 1 MET B O 1
ATOM 3196 N N . ARG B 1 2 ? -11.43 5.402 11.109 1 98.12 2 ARG B N 1
ATOM 3197 C CA . ARG B 1 2 ? -12.055 5.777 9.844 1 98.12 2 ARG B CA 1
ATOM 3198 C C . ARG B 1 2 ? -11.023 6.297 8.852 1 98.12 2 ARG B C 1
ATOM 3200 O O . ARG B 1 2 ? -10.469 7.383 9.039 1 98.12 2 ARG B O 1
ATOM 3207 N N . HIS B 1 3 ? -10.742 5.461 7.816 1 98.75 3 HIS B N 1
ATOM 3208 C CA . HIS B 1 3 ? -9.711 5.82 6.848 1 98.75 3 HIS B CA 1
ATOM 3209 C C . HIS B 1 3 ? -10.203 6.91 5.898 1 98.75 3 HIS B C 1
ATOM 3211 O O . HIS B 1 3 ? -10.992 6.637 4.988 1 98.75 3 HIS B O 1
ATOM 3217 N N . THR B 1 4 ? -9.734 8.109 6.098 1 98.88 4 THR B N 1
ATOM 3218 C CA . THR B 1 4 ? -10.117 9.219 5.227 1 98.88 4 THR B CA 1
ATOM 3219 C C . THR B 1 4 ? -8.945 9.641 4.348 1 98.88 4 THR B C 1
ATOM 3221 O O . THR B 1 4 ? -7.836 9.133 4.492 1 98.88 4 THR B O 1
ATOM 3224 N N . TRP B 1 5 ? -9.211 10.516 3.355 1 98.81 5 TRP B N 1
ATOM 3225 C CA . TRP B 1 5 ? -8.25 10.875 2.32 1 98.81 5 TRP B CA 1
ATOM 3226 C C . TRP B 1 5 ? -8.352 12.359 1.987 1 98.81 5 TRP B C 1
ATOM 3228 O O . TRP B 1 5 ? -9.438 12.867 1.693 1 98.81 5 TRP B O 1
ATOM 3238 N N . ARG B 1 6 ? -7.246 13.039 2.035 1 98.31 6 ARG B N 1
ATOM 3239 C CA . ARG B 1 6 ? -7.23 14.469 1.718 1 98.31 6 ARG B CA 1
ATOM 3240 C C . ARG B 1 6 ? -7.43 14.695 0.223 1 98.31 6 ARG B C 1
ATOM 3242 O O . ARG B 1 6 ? -6.734 14.094 -0.6 1 98.31 6 ARG B O 1
ATOM 3249 N N . TRP B 1 7 ? -8.344 15.523 -0.111 1 98.25 7 TRP B N 1
ATOM 3250 C CA . TRP B 1 7 ? -8.656 15.898 -1.485 1 98.25 7 TRP B CA 1
ATOM 3251 C C . TRP B 1 7 ? -8.82 17.406 -1.607 1 98.25 7 TRP B C 1
ATOM 3253 O O . TRP B 1 7 ? -9.57 18.016 -0.839 1 98.25 7 TRP B O 1
ATOM 3263 N N . PHE B 1 8 ? -8.172 18.062 -2.576 1 96.06 8 PHE B N 1
ATOM 3264 C CA . PHE B 1 8 ? -8.086 19.516 -2.629 1 96.06 8 PHE B CA 1
ATOM 3265 C C . PHE B 1 8 ? -9.125 20.094 -3.586 1 96.06 8 PHE B C 1
ATOM 3267 O O . PHE B 1 8 ? -9.008 21.234 -4.031 1 96.06 8 PHE B O 1
ATOM 3274 N N . GLY B 1 9 ? -10.078 19.281 -3.975 1 95.5 9 GLY B N 1
ATOM 3275 C CA . GLY B 1 9 ? -11.094 19.734 -4.91 1 95.5 9 GLY B CA 1
ATOM 3276 C C . GLY B 1 9 ? -10.758 19.422 -6.355 1 95.5 9 GLY B C 1
ATOM 3277 O O . GLY B 1 9 ? -9.859 18.625 -6.629 1 95.5 9 GLY B O 1
ATOM 3278 N N . PRO B 1 10 ? -11.445 19.984 -7.258 1 92.81 10 PRO B N 1
ATOM 3279 C CA . PRO B 1 10 ? -11.336 19.641 -8.672 1 92.81 10 PRO B CA 1
ATOM 3280 C C . PRO B 1 10 ? -9.945 19.891 -9.242 1 92.81 10 PRO B C 1
ATOM 3282 O O . PRO B 1 10 ? -9.57 19.312 -10.266 1 92.81 10 PRO B O 1
ATOM 3285 N N . VAL B 1 11 ? -9.164 20.734 -8.578 1 92.75 11 VAL B N 1
ATOM 3286 C CA . VAL B 1 11 ? -7.836 21.062 -9.086 1 92.75 11 VAL B CA 1
ATOM 3287 C C . VAL B 1 11 ? -6.863 19.938 -8.766 1 92.75 11 VAL B C 1
ATOM 3289 O O . VAL B 1 11 ? -5.758 19.891 -9.312 1 92.75 11 VAL B O 1
ATOM 3292 N N . ASP B 1 12 ? -7.305 19.062 -7.805 1 95.31 12 ASP B N 1
ATOM 3293 C CA . ASP B 1 12 ? -6.434 17.984 -7.352 1 95.31 12 ASP B CA 1
ATOM 3294 C C . ASP B 1 12 ? -6.184 16.969 -8.469 1 95.31 12 ASP B C 1
ATOM 3296 O O . ASP B 1 12 ? -7.125 16.531 -9.141 1 95.31 12 ASP B O 1
ATOM 3300 N N . ARG B 1 13 ? -4.945 16.594 -8.625 1 96.56 13 ARG B N 1
ATOM 3301 C CA . ARG B 1 13 ? -4.578 15.617 -9.648 1 96.56 13 ARG B CA 1
ATOM 3302 C C . ARG B 1 13 ? -4.801 14.195 -9.164 1 96.56 13 ARG B C 1
ATOM 3304 O O . ARG B 1 13 ? -4.578 13.234 -9.906 1 96.56 13 ARG B O 1
ATOM 3311 N N . VAL B 1 14 ? -5.207 14.008 -7.98 1 97.88 14 VAL B N 1
ATOM 3312 C CA . VAL B 1 14 ? -5.656 12.742 -7.402 1 97.88 14 VAL B CA 1
ATOM 3313 C C . VAL B 1 14 ? -7.168 12.781 -7.184 1 97.88 14 VAL B C 1
ATOM 3315 O O . VAL B 1 14 ? -7.66 13.531 -6.34 1 97.88 14 VAL B O 1
ATOM 3318 N N . SER B 1 15 ? -7.891 11.984 -7.871 1 97.94 15 SER B N 1
ATOM 3319 C CA . SER B 1 15 ? -9.344 12.086 -7.867 1 97.94 15 SER B CA 1
ATOM 3320 C C . SER B 1 15 ? -9.945 11.398 -6.641 1 97.94 15 SER B C 1
ATOM 3322 O O . SER B 1 15 ? -9.266 10.617 -5.969 1 97.94 15 SER B O 1
ATOM 3324 N N . VAL B 1 16 ? -11.211 11.703 -6.371 1 98.62 16 VAL B N 1
ATOM 3325 C CA . VAL B 1 16 ? -11.945 11.016 -5.309 1 98.62 16 VAL B CA 1
ATOM 3326 C C . VAL B 1 16 ? -12.055 9.531 -5.629 1 98.62 16 VAL B C 1
ATOM 3328 O O . VAL B 1 16 ? -12 8.688 -4.727 1 98.62 16 VAL B O 1
ATOM 3331 N N . GLN B 1 17 ? -12.164 9.164 -6.879 1 97.81 17 GLN B N 1
ATOM 3332 C CA . GLN B 1 17 ? -12.203 7.766 -7.289 1 97.81 17 GLN B CA 1
ATOM 3333 C C . GLN B 1 17 ? -10.883 7.066 -6.969 1 97.81 17 GLN B C 1
ATOM 3335 O O . GLN B 1 17 ? -10.875 5.898 -6.574 1 97.81 17 GLN B O 1
ATOM 3340 N N . ASP B 1 18 ? -9.766 7.766 -7.223 1 98.31 18 ASP B N 1
ATOM 3341 C CA . ASP B 1 18 ? -8.469 7.234 -6.812 1 98.31 18 ASP B CA 1
ATOM 3342 C C . ASP B 1 18 ? -8.453 6.902 -5.324 1 98.31 18 ASP B C 1
ATOM 3344 O O . ASP B 1 18 ? -7.969 5.844 -4.922 1 98.31 18 ASP B O 1
ATOM 3348 N N . ALA B 1 19 ? -9 7.844 -4.559 1 98.75 19 ALA B N 1
ATOM 3349 C CA . ALA B 1 19 ? -9.062 7.648 -3.113 1 98.75 19 ALA B CA 1
ATOM 3350 C C . ALA B 1 19 ? -9.891 6.414 -2.764 1 98.75 19 ALA B C 1
ATOM 3352 O O . ALA B 1 19 ? -9.5 5.621 -1.903 1 98.75 19 ALA B O 1
ATOM 3353 N N . ALA B 1 20 ? -10.992 6.277 -3.422 1 98.56 20 ALA B N 1
ATOM 3354 C CA . ALA B 1 20 ? -11.852 5.117 -3.191 1 98.56 20 ALA B CA 1
ATOM 3355 C C . ALA B 1 20 ? -11.117 3.82 -3.51 1 98.56 20 ALA B C 1
ATOM 3357 O O . ALA B 1 20 ? -11.18 2.859 -2.74 1 98.56 20 ALA B O 1
ATOM 3358 N N . GLN B 1 21 ? -10.398 3.775 -4.602 1 98.31 21 GLN B N 1
ATOM 3359 C CA . GLN B 1 21 ? -9.656 2.588 -5.012 1 98.31 21 GLN B CA 1
ATOM 3360 C C . GLN B 1 21 ? -8.492 2.314 -4.062 1 98.31 21 GLN B C 1
ATOM 3362 O O . GLN B 1 21 ? -8.062 1.168 -3.91 1 98.31 21 GLN B O 1
ATOM 3367 N N . ALA B 1 22 ? -8.008 3.373 -3.387 1 98.38 22 ALA B N 1
ATOM 3368 C CA . ALA B 1 22 ? -6.949 3.209 -2.393 1 98.38 22 ALA B CA 1
ATOM 3369 C C . ALA B 1 22 ? -7.496 2.6 -1.104 1 98.38 22 ALA B C 1
ATOM 3371 O O . ALA B 1 22 ? -6.727 2.209 -0.222 1 98.38 22 ALA B O 1
ATOM 3372 N N . GLY B 1 23 ? -8.781 2.529 -0.985 1 98 23 GLY B N 1
ATOM 3373 C CA . GLY B 1 23 ? -9.406 1.914 0.175 1 98 23 GLY B CA 1
ATOM 3374 C C . GLY B 1 23 ? -9.883 2.924 1.201 1 98 23 GLY B C 1
ATOM 3375 O O . GLY B 1 23 ? -10.211 2.561 2.332 1 98 23 GLY B O 1
ATOM 3376 N N . ALA B 1 24 ? -9.922 4.207 0.831 1 98.62 24 ALA B N 1
ATOM 3377 C CA . ALA B 1 24 ? -10.43 5.227 1.747 1 98.62 24 ALA B CA 1
ATOM 3378 C C . ALA B 1 24 ? -11.945 5.105 1.918 1 98.62 24 ALA B C 1
ATOM 3380 O O . ALA B 1 24 ? -12.641 4.621 1.022 1 98.62 24 ALA B O 1
ATOM 3381 N N . HIS B 1 25 ? -12.422 5.594 3.086 1 97.88 25 HIS B N 1
ATOM 3382 C CA . HIS B 1 25 ? -13.844 5.523 3.398 1 97.88 25 HIS B CA 1
ATOM 3383 C C . HIS B 1 25 ? -14.5 6.898 3.295 1 97.88 25 HIS B C 1
ATOM 3385 O O . HIS B 1 25 ? -15.719 6.996 3.127 1 97.88 25 HIS B O 1
ATOM 3391 N N . GLY B 1 26 ? -13.719 7.926 3.443 1 98.56 26 GLY B N 1
ATOM 3392 C CA . GLY B 1 26 ? -14.219 9.297 3.42 1 98.56 26 GLY B CA 1
ATOM 3393 C C . GLY B 1 26 ? -13.188 10.297 2.938 1 98.56 26 GLY B C 1
ATOM 3394 O O . GLY B 1 26 ? -12.023 9.945 2.705 1 98.56 26 GLY B O 1
ATOM 3395 N N . ILE B 1 27 ? -13.672 11.523 2.744 1 98.88 27 ILE B N 1
ATOM 3396 C CA . ILE B 1 27 ? -12.805 12.547 2.174 1 98.88 27 ILE B CA 1
ATOM 3397 C C . ILE B 1 27 ? -12.602 13.672 3.188 1 98.88 27 ILE B C 1
ATOM 3399 O O . ILE B 1 27 ? -13.539 14.07 3.883 1 98.88 27 ILE B O 1
ATOM 3403 N N . VAL B 1 28 ? -11.406 14.102 3.33 1 98.88 28 VAL B N 1
ATOM 3404 C CA . VAL B 1 28 ? -11.016 15.344 3.996 1 98.88 28 VAL B CA 1
ATOM 3405 C C . VAL B 1 28 ? -10.844 16.453 2.961 1 98.88 28 VAL B C 1
ATOM 3407 O O . VAL B 1 28 ? -10.039 16.328 2.037 1 98.88 28 VAL B O 1
ATOM 3410 N N . SER B 1 29 ? -11.57 17.469 3.029 1 98.44 29 SER B N 1
ATOM 3411 C CA . SER B 1 29 ? -11.492 18.562 2.057 1 98.44 29 SER B CA 1
ATOM 3412 C C . SER B 1 29 ? -11.789 19.906 2.707 1 98.44 29 SER B C 1
ATOM 3414 O O . SER B 1 29 ? -11.742 20.031 3.934 1 98.44 29 SER B O 1
ATOM 3416 N N . ALA B 1 30 ? -11.797 20.969 1.974 1 97.75 30 ALA B N 1
ATOM 3417 C CA . ALA B 1 30 ? -12.117 22.344 2.371 1 97.75 30 ALA B CA 1
ATOM 3418 C C . ALA B 1 30 ? -12.586 23.172 1.177 1 97.75 30 ALA B C 1
ATOM 3420 O O . ALA B 1 30 ? -12.609 22.672 0.045 1 97.75 30 ALA B O 1
ATOM 3421 N N . LEU B 1 31 ? -13.094 24.312 1.452 1 97.38 31 LEU B N 1
ATOM 3422 C CA . LEU B 1 31 ? -13.383 25.266 0.393 1 97.38 31 LEU B CA 1
ATOM 3423 C C . LEU B 1 31 ? -12.195 26.203 0.168 1 97.38 31 LEU B C 1
ATOM 3425 O O . LEU B 1 31 ? -12.242 27.375 0.543 1 97.38 31 LEU B O 1
ATOM 3429 N N . HIS B 1 32 ? -11.25 25.672 -0.523 1 93.44 32 HIS B N 1
ATOM 3430 C CA . HIS B 1 32 ? -9.945 26.312 -0.697 1 93.44 32 HIS B CA 1
ATOM 3431 C C . HIS B 1 32 ? -10.078 27.625 -1.466 1 93.44 32 HIS B C 1
ATOM 3433 O O . HIS B 1 32 ? -9.195 28.484 -1.388 1 93.44 32 HIS B O 1
ATOM 3439 N N . HIS B 1 33 ? -11.133 27.797 -2.195 1 92.94 33 HIS B N 1
ATOM 3440 C CA . HIS B 1 33 ? -11.297 28.953 -3.066 1 92.94 33 HIS B CA 1
ATOM 3441 C C . HIS B 1 33 ? -11.961 30.109 -2.324 1 92.94 33 HIS B C 1
ATOM 3443 O O . HIS B 1 33 ? -12.07 31.219 -2.857 1 92.94 33 HIS B O 1
ATOM 3449 N N . ILE B 1 34 ? -12.406 29.875 -1.076 1 96.25 34 ILE B N 1
ATOM 3450 C CA . ILE B 1 34 ? -13.008 30.938 -0.268 1 96.25 34 ILE B CA 1
ATOM 3451 C C . ILE B 1 34 ? -11.922 31.688 0.487 1 96.25 34 ILE B C 1
ATOM 3453 O O . ILE B 1 34 ? -11.062 31.078 1.126 1 96.25 34 ILE B O 1
ATOM 3457 N N . PRO B 1 35 ? -11.914 33 0.463 1 95.12 35 PRO B N 1
ATOM 3458 C CA . PRO B 1 35 ? -10.883 33.781 1.168 1 95.12 35 PRO B CA 1
ATOM 3459 C C . PRO B 1 35 ? -10.891 33.531 2.674 1 95.12 35 PRO B C 1
ATOM 3461 O O . PRO B 1 35 ? -11.961 33.406 3.279 1 95.12 35 PRO B O 1
ATOM 3464 N N . THR B 1 36 ? -9.688 33.531 3.219 1 94.62 36 THR B N 1
ATOM 3465 C CA . THR B 1 36 ? -9.547 33.344 4.66 1 94.62 36 THR B CA 1
ATOM 3466 C C . THR B 1 36 ? -10.258 34.469 5.406 1 94.62 36 THR B C 1
ATOM 3468 O O . THR B 1 36 ? -10.094 35.656 5.07 1 94.62 36 THR B O 1
ATOM 3471 N N . GLY B 1 37 ? -11.055 34.125 6.398 1 96.81 37 GLY B N 1
ATOM 3472 C CA . GLY B 1 37 ? -11.781 35.094 7.191 1 96.81 37 GLY B CA 1
ATOM 3473 C C . GLY B 1 37 ? -13.242 35.219 6.789 1 96.81 37 GLY B C 1
ATOM 3474 O O . GLY B 1 37 ? -14.047 35.781 7.543 1 96.81 37 GLY B O 1
ATOM 3475 N N . ASP B 1 38 ? -13.562 34.781 5.641 1 97.88 38 ASP B N 1
ATOM 3476 C CA . ASP B 1 38 ? -14.945 34.875 5.164 1 97.88 38 ASP B CA 1
ATOM 3477 C C . ASP B 1 38 ? -15.766 33.688 5.672 1 97.88 38 ASP B C 1
ATOM 3479 O O . ASP B 1 38 ? -15.203 32.625 5.988 1 97.88 38 ASP B O 1
ATOM 3483 N N . VAL B 1 39 ? -17.047 33.969 5.738 1 98.5 39 VAL B N 1
ATOM 3484 C CA . VAL B 1 39 ? -17.969 32.875 6.051 1 98.5 39 VAL B CA 1
ATOM 3485 C C . VAL B 1 39 ? -18.125 31.969 4.832 1 98.5 39 VAL B C 1
ATOM 3487 O O . VAL B 1 39 ? -18.234 32.438 3.701 1 98.5 39 VAL B O 1
ATOM 3490 N N . TRP B 1 40 ? -18.125 30.609 5.043 1 98.75 40 TRP B N 1
ATOM 3491 C CA . TRP B 1 40 ? -18.312 29.688 3.93 1 98.75 40 TRP B CA 1
ATOM 3492 C C . TRP B 1 40 ? -19.781 29.672 3.48 1 98.75 40 TRP B C 1
ATOM 3494 O O . TRP B 1 40 ? -20.688 29.469 4.289 1 98.75 40 TRP B O 1
ATOM 3504 N N . PRO B 1 41 ? -20.016 29.875 2.188 1 98.81 41 PRO B N 1
ATOM 3505 C CA . PRO B 1 41 ? -21.391 29.859 1.691 1 98.81 41 PRO B CA 1
ATOM 3506 C C . PRO B 1 41 ? -22 28.453 1.718 1 98.81 41 PRO B C 1
ATOM 3508 O O . PRO B 1 41 ? -21.328 27.469 1.387 1 98.81 41 PRO B O 1
ATOM 3511 N N . VAL B 1 42 ? -23.297 28.422 2.105 1 98.81 42 VAL B N 1
ATOM 3512 C CA . VAL B 1 42 ? -24 27.141 2.236 1 98.81 42 VAL B CA 1
ATOM 3513 C C . VAL B 1 42 ? -24 26.422 0.893 1 98.81 42 VAL B C 1
ATOM 3515 O O . VAL B 1 42 ? -23.781 25.203 0.836 1 98.81 42 VAL B O 1
ATOM 3518 N N . ASP B 1 43 ? -24.172 27.172 -0.156 1 98.69 43 ASP B N 1
ATOM 3519 C CA . ASP B 1 43 ? -24.25 26.562 -1.479 1 98.69 43 ASP B CA 1
ATOM 3520 C C . ASP B 1 43 ? -22.906 25.969 -1.893 1 98.69 43 ASP B C 1
ATOM 3522 O O . ASP B 1 43 ? -22.859 24.938 -2.564 1 98.69 43 ASP B O 1
ATOM 3526 N N . GLU B 1 44 ? -21.812 26.609 -1.566 1 98.62 44 GLU B N 1
ATOM 3527 C CA . GLU B 1 44 ? -20.484 26.094 -1.889 1 98.62 44 GLU B CA 1
ATOM 3528 C C . GLU B 1 44 ? -20.172 24.828 -1.093 1 98.62 44 GLU B C 1
ATOM 3530 O O . GLU B 1 44 ? -19.484 23.938 -1.585 1 98.62 44 GLU B O 1
ATOM 3535 N N . ILE B 1 45 ? -20.641 24.719 0.145 1 98.88 45 ILE B N 1
ATOM 3536 C CA . ILE B 1 45 ? -20.5 23.516 0.944 1 98.88 45 ILE B CA 1
ATOM 3537 C C . ILE B 1 45 ? -21.219 22.359 0.253 1 98.88 45 ILE B C 1
ATOM 3539 O O . ILE B 1 45 ? -20.641 21.281 0.064 1 98.88 45 ILE B O 1
ATOM 3543 N N . GLY B 1 46 ? -22.438 22.625 -0.162 1 98.81 46 GLY B N 1
ATOM 3544 C CA . GLY B 1 46 ? -23.219 21.609 -0.867 1 98.81 46 GLY B CA 1
ATOM 3545 C C . GLY B 1 46 ? -22.562 21.156 -2.164 1 98.81 46 GLY B C 1
ATOM 3546 O O . GLY B 1 46 ? -22.531 19.969 -2.473 1 98.81 46 GLY B O 1
ATOM 3547 N N . LYS B 1 47 ? -22.109 22.156 -2.898 1 98.69 47 LYS B N 1
ATOM 3548 C CA . LYS B 1 47 ? -21.438 21.859 -4.156 1 98.69 47 LYS B CA 1
ATOM 3549 C C . LYS B 1 47 ? -20.25 20.938 -3.932 1 98.69 47 LYS B C 1
ATOM 3551 O O . LYS B 1 47 ? -20.031 19.984 -4.684 1 98.69 47 LYS B O 1
ATOM 3556 N N . ARG B 1 48 ? -19.406 21.219 -2.936 1 98.69 48 ARG B N 1
ATOM 3557 C CA . ARG B 1 48 ? -18.25 20.375 -2.617 1 98.69 48 ARG B CA 1
ATOM 3558 C C . ARG B 1 48 ? -18.688 18.969 -2.217 1 98.69 48 ARG B C 1
ATOM 3560 O O . ARG B 1 48 ? -18.062 17.984 -2.619 1 98.69 48 ARG B O 1
ATOM 3567 N N . GLN B 1 49 ? -19.75 18.812 -1.422 1 98.88 49 GLN B N 1
ATOM 3568 C CA . GLN B 1 49 ? -20.266 17.5 -1.045 1 98.88 49 GLN B CA 1
ATOM 3569 C C . GLN B 1 49 ? -20.672 16.703 -2.275 1 98.88 49 GLN B C 1
ATOM 3571 O O . GLN B 1 49 ? -20.391 15.5 -2.363 1 98.88 49 GLN B O 1
ATOM 3576 N N . GLU B 1 50 ? -21.266 17.359 -3.205 1 98.75 50 GLU B N 1
ATOM 3577 C CA . GLU B 1 50 ? -21.688 16.688 -4.426 1 98.75 50 GLU B CA 1
ATOM 3578 C C . GLU B 1 50 ? -20.5 16.25 -5.258 1 98.75 50 GLU B C 1
ATOM 3580 O O . GLU B 1 50 ? -20.516 15.172 -5.859 1 98.75 50 GLU B O 1
ATOM 3585 N N . GLU B 1 51 ? -19.516 17.125 -5.344 1 98.44 51 GLU B N 1
ATOM 3586 C CA . GLU B 1 51 ? -18.297 16.781 -6.059 1 98.44 51 GLU B CA 1
ATOM 3587 C C . GLU B 1 51 ? -17.656 15.523 -5.469 1 98.44 51 GLU B C 1
ATOM 3589 O O . GLU B 1 51 ? -17.188 14.656 -6.207 1 98.44 51 GLU B O 1
ATOM 3594 N N . VAL B 1 52 ? -17.609 15.438 -4.152 1 98.75 52 VAL B N 1
ATOM 3595 C CA . VAL B 1 52 ? -17.047 14.281 -3.477 1 98.75 52 VAL B CA 1
ATOM 3596 C C . VAL B 1 52 ? -17.891 13.047 -3.754 1 98.75 52 VAL B C 1
ATOM 3598 O O . VAL B 1 52 ? -17.375 11.984 -4.109 1 98.75 52 VAL B O 1
ATOM 3601 N N . ARG B 1 53 ? -19.219 13.18 -3.633 1 98.5 53 ARG B N 1
ATOM 3602 C CA . ARG B 1 53 ? -20.125 12.062 -3.855 1 98.5 53 ARG B CA 1
ATOM 3603 C C . ARG B 1 53 ? -20.016 11.531 -5.277 1 98.5 53 ARG B C 1
ATOM 3605 O O . ARG B 1 53 ? -20.141 10.328 -5.512 1 98.5 53 ARG B O 1
ATOM 3612 N N . ALA B 1 54 ? -19.734 12.391 -6.188 1 97.44 54 ALA B N 1
ATOM 3613 C CA . ALA B 1 54 ? -19.578 11.992 -7.586 1 97.44 54 ALA B CA 1
ATOM 3614 C C . ALA B 1 54 ? -18.406 11.023 -7.75 1 97.44 54 ALA B C 1
ATOM 3616 O O . ALA B 1 54 ? -18.391 10.219 -8.688 1 97.44 54 ALA B O 1
ATOM 3617 N N . GLY B 1 55 ? -17.516 11.141 -6.848 1 96.31 55 GLY B N 1
ATOM 3618 C CA . GLY B 1 55 ? -16.375 10.242 -6.906 1 96.31 55 GLY B CA 1
ATOM 3619 C C . GLY B 1 55 ? -16.578 8.961 -6.117 1 96.31 55 GLY B C 1
ATOM 3620 O O . GLY B 1 55 ? -15.719 8.07 -6.133 1 96.31 55 GLY B O 1
ATOM 3621 N N . GLY B 1 56 ? -17.656 8.891 -5.379 1 97.12 56 GLY B N 1
ATOM 3622 C CA . GLY B 1 56 ? -18.031 7.629 -4.754 1 97.12 56 GLY B CA 1
ATOM 3623 C C . GLY B 1 56 ? -17.797 7.621 -3.254 1 97.12 56 GLY B C 1
ATOM 3624 O O . GLY B 1 56 ? -17.844 6.562 -2.619 1 97.12 56 GLY B O 1
ATOM 3625 N N . LEU B 1 57 ? -17.406 8.75 -2.672 1 98.5 57 LEU B N 1
ATOM 3626 C CA . LEU B 1 57 ? -17.172 8.836 -1.234 1 98.5 57 LEU B CA 1
ATOM 3627 C C . LEU B 1 57 ? -17.938 10.008 -0.63 1 98.5 57 LEU B C 1
ATOM 3629 O O . LEU B 1 57 ? -18.688 10.703 -1.331 1 98.5 57 LEU B O 1
ATOM 3633 N N . GLU B 1 58 ? -17.844 10.148 0.655 1 98.69 58 GLU B N 1
ATOM 3634 C CA . GLU B 1 58 ? -18.516 11.234 1.365 1 98.69 58 GLU B CA 1
ATOM 3635 C C . GLU B 1 58 ? -17.516 12.195 1.998 1 98.69 58 GLU B C 1
ATOM 3637 O O . GLU B 1 58 ? -16.453 11.773 2.461 1 98.69 58 GLU B O 1
ATOM 3642 N N . TRP B 1 59 ? -17.844 13.453 1.947 1 98.81 59 TRP B N 1
ATOM 3643 C CA . TRP B 1 59 ? -17.062 14.453 2.67 1 98.81 59 TRP B CA 1
ATOM 3644 C C . TRP B 1 59 ? -17.297 14.336 4.176 1 98.81 59 TRP B C 1
ATOM 3646 O O . TRP B 1 59 ? -18.375 14.633 4.672 1 98.81 59 TRP B O 1
ATOM 3656 N N . GLU B 1 60 ? -16.172 14 4.949 1 98.62 60 GLU B N 1
ATOM 3657 C CA . GLU B 1 60 ? -16.391 13.656 6.352 1 98.62 60 GLU B CA 1
ATOM 3658 C C . GLU B 1 60 ? -15.656 14.617 7.277 1 98.62 60 GLU B C 1
ATOM 3660 O O . GLU B 1 60 ? -16.094 14.859 8.398 1 98.62 60 GLU B O 1
ATOM 3665 N N . VAL B 1 61 ? -14.562 15.078 6.875 1 98.88 61 VAL B N 1
ATOM 3666 C CA . VAL B 1 61 ? -13.734 15.953 7.699 1 98.88 61 VAL B CA 1
ATOM 3667 C C . VAL B 1 61 ? -13.375 17.219 6.918 1 98.88 61 VAL B C 1
ATOM 3669 O O . VAL B 1 61 ? -13.086 17.156 5.719 1 98.88 61 VAL B O 1
ATOM 3672 N N . VAL B 1 62 ? -13.453 18.312 7.609 1 98.88 62 VAL B N 1
ATOM 3673 C CA . VAL B 1 62 ? -12.977 19.562 7.008 1 98.88 62 VAL B CA 1
ATOM 3674 C C . VAL B 1 62 ? -11.562 19.859 7.508 1 98.88 62 VAL B C 1
ATOM 3676 O O . VAL B 1 62 ? -11.32 19.906 8.711 1 98.88 62 VAL B O 1
ATOM 3679 N N . GLU B 1 63 ? -10.727 19.969 6.637 1 97.81 63 GLU B N 1
ATOM 3680 C CA . GLU B 1 63 ? -9.375 20.469 6.887 1 97.81 63 GLU B CA 1
ATOM 3681 C C . GLU B 1 63 ? -8.914 21.391 5.758 1 97.81 63 GLU B C 1
ATOM 3683 O O . GLU B 1 63 ? -8.648 20.922 4.645 1 97.81 63 GLU B O 1
ATOM 3688 N N . SER B 1 64 ? -8.789 22.656 5.992 1 94.81 64 SER B N 1
ATOM 3689 C CA . SER B 1 64 ? -9.023 23.312 7.273 1 94.81 64 SER B CA 1
ATOM 3690 C C . SER B 1 64 ? -9.984 24.484 7.129 1 94.81 64 SER B C 1
ATOM 3692 O O . SER B 1 64 ? -10.188 25 6.023 1 94.81 64 SER B O 1
ATOM 3694 N N . VAL B 1 65 ? -10.727 24.719 8.133 1 97.44 65 VAL B N 1
ATOM 3695 C CA . VAL B 1 65 ? -11.188 26.094 8.211 1 97.44 65 VAL B CA 1
ATOM 3696 C C . VAL B 1 65 ? -10.047 27 8.68 1 97.44 65 VAL B C 1
ATOM 3698 O O . VAL B 1 65 ? -9.602 26.906 9.82 1 97.44 65 VAL B O 1
ATOM 3701 N N . PRO B 1 66 ? -9.617 27.844 7.801 1 96 66 PRO B N 1
ATOM 3702 C CA . PRO B 1 66 ? -8.406 28.594 8.141 1 96 66 PRO B CA 1
ATOM 3703 C C . PRO B 1 66 ? -8.656 29.641 9.219 1 96 66 PRO B C 1
ATOM 3705 O O . PRO B 1 66 ? -9.727 30.266 9.258 1 96 66 PRO B O 1
ATOM 3708 N N . VAL B 1 67 ? -7.734 29.828 10.055 1 97.31 67 VAL B N 1
ATOM 3709 C CA . VAL B 1 67 ? -7.723 30.922 11.031 1 97.31 67 VAL B CA 1
ATOM 3710 C C . VAL B 1 67 ? -6.891 32.062 10.492 1 97.31 67 VAL B C 1
ATOM 3712 O O . VAL B 1 67 ? -5.695 31.922 10.227 1 97.31 67 VAL B O 1
ATOM 3715 N N . SER B 1 68 ? -7.496 33.188 10.344 1 96.5 68 SER B N 1
ATOM 3716 C CA . SER B 1 68 ? -6.852 34.312 9.68 1 96.5 68 SER B CA 1
ATOM 3717 C C . SER B 1 68 ? -5.699 34.875 10.508 1 96.5 68 SER B C 1
ATOM 3719 O O . SER B 1 68 ? -5.688 34.719 11.734 1 96.5 68 SER B O 1
ATOM 3721 N N . GLU B 1 69 ? -4.742 35.531 9.836 1 96 69 GLU B N 1
ATOM 3722 C CA . GLU B 1 69 ? -3.674 36.219 10.547 1 96 69 GLU B CA 1
ATOM 3723 C C . GLU B 1 69 ? -4.234 37.312 11.477 1 96 69 GLU B C 1
ATOM 3725 O O . GLU B 1 69 ? -3.672 37.562 12.539 1 96 69 GLU B O 1
ATOM 3730 N N . CYS B 1 70 ? -5.348 37.906 11.141 1 97.25 70 CYS B N 1
ATOM 3731 C CA . CYS B 1 70 ? -6.004 38.906 11.977 1 97.25 70 CYS B CA 1
ATOM 3732 C C . CYS B 1 70 ? -6.391 38.312 13.328 1 97.25 70 CYS B C 1
ATOM 3734 O O . CYS B 1 70 ? -6.215 38.938 14.367 1 97.25 70 CYS B O 1
ATOM 3736 N N . ILE B 1 71 ? -6.941 37.125 13.32 1 98.38 71 ILE B N 1
ATOM 3737 C CA . ILE B 1 71 ? -7.32 36.469 14.562 1 98.38 71 ILE B CA 1
ATOM 3738 C C . ILE B 1 71 ? -6.078 36.156 15.391 1 98.38 71 ILE B C 1
ATOM 3740 O O . ILE B 1 71 ? -6.047 36.438 16.594 1 98.38 71 ILE B O 1
ATOM 3744 N N . LYS B 1 72 ? -5.031 35.688 14.773 1 98.12 72 LYS B N 1
ATOM 3745 C CA . LYS B 1 72 ? -3.814 35.25 15.477 1 98.12 72 LYS B CA 1
ATOM 3746 C C . LYS B 1 72 ? -3.115 36.469 16.109 1 98.12 72 LYS B C 1
ATOM 3748 O O . LYS B 1 72 ? -2.547 36.344 17.203 1 98.12 72 LYS B O 1
ATOM 3753 N N . THR B 1 73 ? -3.143 37.625 15.438 1 97.75 73 THR B N 1
ATOM 3754 C CA . THR B 1 73 ? -2.457 38.812 15.938 1 97.75 73 THR B CA 1
ATOM 3755 C C . THR B 1 73 ? -3.426 39.719 16.688 1 97.75 73 THR B C 1
ATOM 3757 O O . THR B 1 73 ? -3.012 40.719 17.297 1 97.75 73 THR B O 1
ATOM 3760 N N . GLN B 1 74 ? -4.746 39.406 16.625 1 97.81 74 GLN B N 1
ATOM 3761 C CA . GLN B 1 74 ? -5.816 40.25 17.156 1 97.81 74 GLN B CA 1
ATOM 3762 C C . GLN B 1 74 ? -5.684 41.688 16.688 1 97.81 74 GLN B C 1
ATOM 3764 O O . GLN B 1 74 ? -5.68 42.625 17.5 1 97.81 74 GLN B O 1
ATOM 3769 N N . THR B 1 75 ? -5.574 41.781 15.414 1 97.38 75 THR B N 1
ATOM 3770 C CA . THR B 1 75 ? -5.531 43.062 14.711 1 97.38 75 THR B CA 1
ATOM 3771 C C . THR B 1 75 ? -6.566 43.125 13.594 1 97.38 75 THR B C 1
ATOM 3773 O O . THR B 1 75 ? -7.117 42.094 13.211 1 97.38 75 THR B O 1
ATOM 3776 N N . GLY B 1 76 ? -6.859 44.344 13.086 1 96.81 76 GLY B N 1
ATOM 3777 C CA . GLY B 1 76 ? -7.824 44.469 12 1 96.81 76 GLY B CA 1
ATOM 3778 C C . GLY B 1 76 ? -9.203 43.938 12.375 1 96.81 76 GLY B C 1
ATOM 3779 O O . GLY B 1 76 ? -9.664 44.156 13.5 1 96.81 76 GLY B O 1
ATOM 3780 N N . PRO B 1 77 ? -9.883 43.312 11.453 1 97.75 77 PRO B N 1
ATOM 3781 C CA . PRO B 1 77 ? -11.25 42.844 11.711 1 97.75 77 PRO B CA 1
ATOM 3782 C C . PRO B 1 77 ? -11.281 41.438 12.352 1 97.75 77 PRO B C 1
ATOM 3784 O O . PRO B 1 77 ? -12.055 40.594 11.922 1 97.75 77 PRO B O 1
ATOM 3787 N N . TRP B 1 78 ? -10.43 41.219 13.367 1 97.81 78 TRP B N 1
ATOM 3788 C CA . TRP B 1 78 ? -10.273 39.875 13.898 1 97.81 78 TRP B CA 1
ATOM 3789 C C . TRP B 1 78 ? -11.562 39.406 14.578 1 97.81 78 TRP B C 1
ATOM 3791 O O . TRP B 1 78 ? -11.898 38.219 14.531 1 97.81 78 TRP B O 1
ATOM 3801 N N . ARG B 1 79 ? -12.406 40.312 15.141 1 98.38 79 ARG B N 1
ATOM 3802 C CA . ARG B 1 79 ? -13.656 39.938 15.781 1 98.38 79 ARG B CA 1
ATOM 3803 C C . ARG B 1 79 ? -14.68 39.469 14.742 1 98.38 79 ARG B C 1
ATOM 3805 O O . ARG B 1 79 ? -15.414 38.5 14.984 1 98.38 79 ARG B O 1
ATOM 3812 N N . GLU B 1 80 ? -14.695 40.188 13.68 1 98.56 80 GLU B N 1
ATOM 3813 C CA . GLU B 1 80 ? -15.555 39.781 12.578 1 98.56 80 GLU B CA 1
ATOM 3814 C C . GLU B 1 80 ? -15.148 38.406 12.055 1 98.56 80 GLU B C 1
ATOM 3816 O O . GLU B 1 80 ? -16 37.562 11.75 1 98.56 80 GLU B O 1
ATOM 3821 N N . HIS B 1 81 ? -13.836 38.188 11.914 1 98.62 81 HIS B N 1
ATOM 3822 C CA . HIS B 1 81 ? -13.328 36.906 11.445 1 98.62 81 HIS B CA 1
ATOM 3823 C C . HIS B 1 81 ? -13.703 35.781 12.398 1 98.62 81 HIS B C 1
ATOM 3825 O O . HIS B 1 81 ? -14 34.656 11.961 1 98.62 81 HIS B O 1
ATOM 3831 N N . VAL B 1 82 ? -13.727 36.031 13.68 1 98.81 82 VAL B N 1
ATOM 3832 C CA . VAL B 1 82 ? -14.133 35.031 14.664 1 98.81 82 VAL B CA 1
ATOM 3833 C C . VAL B 1 82 ? -15.617 34.688 14.492 1 98.81 82 VAL B C 1
ATOM 3835 O O . VAL B 1 82 ? -16.016 33.531 14.5 1 98.81 82 VAL B O 1
ATOM 3838 N N . ALA B 1 83 ? -16.406 35.75 14.328 1 98.81 83 ALA B N 1
ATOM 3839 C CA . ALA B 1 83 ? -17.844 35.562 14.109 1 98.81 83 ALA B CA 1
ATOM 3840 C C . ALA B 1 83 ? -18.109 34.719 12.852 1 98.81 83 ALA B C 1
ATOM 3842 O O . ALA B 1 83 ? -19 33.875 12.828 1 98.81 83 ALA B O 1
ATOM 3843 N N . ASN B 1 84 ? -17.359 35.031 11.805 1 98.81 84 ASN B N 1
ATOM 3844 C CA . ASN B 1 84 ? -17.469 34.281 10.555 1 98.81 84 ASN B CA 1
ATOM 3845 C C . ASN B 1 84 ? -17.078 32.812 10.734 1 98.81 84 ASN B C 1
ATOM 3847 O O . ASN B 1 84 ? -17.688 31.922 10.148 1 98.81 84 ASN B O 1
ATOM 3851 N N . TRP B 1 85 ? -16.047 32.594 11.492 1 98.81 85 TRP B N 1
ATOM 3852 C CA . TRP B 1 85 ? -15.625 31.25 11.805 1 98.81 85 TRP B CA 1
ATOM 3853 C C . TRP B 1 85 ? -16.734 30.484 12.531 1 98.81 85 TRP B C 1
ATOM 3855 O O . TRP B 1 85 ? -17.016 29.328 12.203 1 98.81 85 TRP B O 1
ATOM 3865 N N . GLN B 1 86 ? -17.422 31.125 13.508 1 98.88 86 GLN B N 1
ATOM 3866 C CA . GLN B 1 86 ? -18.547 30.547 14.234 1 98.88 86 GLN B CA 1
ATOM 3867 C C . GLN B 1 86 ? -19.688 30.203 13.289 1 98.88 86 GLN B C 1
ATOM 3869 O O . GLN B 1 86 ? -20.266 29.109 13.375 1 98.88 86 GLN B O 1
ATOM 3874 N N . GLU B 1 87 ? -19.953 31.109 12.43 1 98.88 87 GLU B N 1
ATOM 3875 C CA . GLU B 1 87 ? -21.031 30.875 11.477 1 98.88 87 GLU B CA 1
ATOM 3876 C C . GLU B 1 87 ? -20.703 29.734 10.523 1 98.88 87 GLU B C 1
ATOM 3878 O O . GLU B 1 87 ? -21.578 28.938 10.156 1 98.88 87 GLU B O 1
ATOM 3883 N N . THR B 1 88 ? -19.453 29.672 10.078 1 98.94 88 THR B N 1
ATOM 3884 C CA . THR B 1 88 ? -19 28.578 9.234 1 98.94 88 THR B CA 1
ATOM 3885 C C . THR B 1 88 ? -19.219 27.234 9.938 1 98.94 88 THR B C 1
ATOM 3887 O O . THR B 1 88 ? -19.688 26.281 9.32 1 98.94 88 THR B O 1
ATOM 3890 N N . LEU B 1 89 ? -18.984 27.109 11.242 1 98.88 89 LEU B N 1
ATOM 3891 C CA . LEU B 1 89 ? -19.234 25.891 11.992 1 98.88 89 LEU B CA 1
ATOM 3892 C C . LEU B 1 89 ? -20.703 25.5 11.953 1 98.88 89 LEU B C 1
ATOM 3894 O O . LEU B 1 89 ? -21.047 24.344 11.75 1 98.88 89 LEU B O 1
ATOM 3898 N N . ARG B 1 90 ? -21.594 26.531 12.164 1 98.88 90 ARG B N 1
ATOM 3899 C CA . ARG B 1 90 ? -23.031 26.281 12.148 1 98.88 90 ARG B CA 1
ATOM 3900 C C . ARG B 1 90 ? -23.469 25.719 10.805 1 98.88 90 ARG B C 1
ATOM 3902 O O . ARG B 1 90 ? -24.25 24.75 10.75 1 98.88 90 ARG B O 1
ATOM 3909 N N . ARG B 1 91 ? -22.922 26.25 9.758 1 98.94 91 ARG B N 1
ATOM 3910 C CA . ARG B 1 91 ? -23.312 25.828 8.414 1 98.94 91 ARG B CA 1
ATOM 3911 C C . ARG B 1 91 ? -22.75 24.438 8.094 1 98.94 91 ARG B C 1
ATOM 3913 O O . ARG B 1 91 ? -23.438 23.625 7.469 1 98.94 91 ARG B O 1
ATOM 3920 N N . LEU B 1 92 ? -21.531 24.172 8.516 1 98.94 92 LEU B N 1
ATOM 3921 C CA . LEU B 1 92 ? -20.938 22.859 8.336 1 98.94 92 LEU B CA 1
ATOM 3922 C C . LEU B 1 92 ? -21.719 21.797 9.102 1 98.94 92 LEU B C 1
ATOM 3924 O O . LEU B 1 92 ? -21.969 20.703 8.578 1 98.94 92 LEU B O 1
ATOM 3928 N N . SER B 1 93 ? -22.094 22.125 10.281 1 98.81 93 SER B N 1
ATOM 3929 C CA . SER B 1 93 ? -22.906 21.203 11.086 1 98.81 93 SER B CA 1
ATOM 3930 C C . SER B 1 93 ? -24.219 20.891 10.391 1 98.81 93 SER B C 1
ATOM 3932 O O . SER B 1 93 ? -24.641 19.734 10.336 1 98.81 93 SER B O 1
ATOM 3934 N N . ALA B 1 94 ? -24.844 21.906 9.938 1 98.75 94 ALA B N 1
ATOM 3935 C CA . ALA B 1 94 ? -26.125 21.734 9.242 1 98.75 94 ALA B CA 1
ATOM 3936 C C . ALA B 1 94 ? -25.953 20.844 8.023 1 98.75 94 ALA B C 1
ATOM 3938 O O . ALA B 1 94 ? -26.891 20.141 7.621 1 98.75 94 ALA B O 1
ATOM 3939 N N . ALA B 1 95 ? -24.781 20.844 7.449 1 98.69 95 ALA B N 1
ATOM 3940 C CA . ALA B 1 95 ? -24.484 20.031 6.266 1 98.69 95 ALA B CA 1
ATOM 3941 C C . ALA B 1 95 ? -24.031 18.625 6.652 1 98.69 95 ALA B C 1
ATOM 3943 O O . ALA B 1 95 ? -23.703 17.812 5.785 1 98.69 95 ALA B O 1
ATOM 3944 N N . GLY B 1 96 ? -23.891 18.312 7.887 1 98.31 96 GLY B N 1
ATOM 3945 C CA . GLY B 1 96 ? -23.609 16.953 8.344 1 98.31 96 GLY B CA 1
ATOM 3946 C C . GLY B 1 96 ? -22.156 16.719 8.672 1 98.31 96 GLY B C 1
ATOM 3947 O O . GLY B 1 96 ? -21.734 15.594 8.93 1 98.31 96 GLY B O 1
ATOM 3948 N N . ILE B 1 97 ? -21.359 17.766 8.695 1 98.56 97 ILE B N 1
ATOM 3949 C CA . ILE B 1 97 ? -19.938 17.672 9.039 1 98.56 97 ILE B CA 1
ATOM 3950 C C . ILE B 1 97 ? -19.781 17.734 10.555 1 98.56 97 ILE B C 1
ATOM 3952 O O . ILE B 1 97 ? -20.391 18.562 11.219 1 98.56 97 ILE B O 1
ATOM 3956 N N . ARG B 1 98 ? -18.891 16.859 11.109 1 98.5 98 ARG B N 1
ATOM 3957 C CA . ARG B 1 98 ? -18.812 16.781 12.562 1 98.5 98 ARG B CA 1
ATOM 3958 C C . ARG B 1 98 ? -17.375 16.938 13.047 1 98.5 98 ARG B C 1
ATOM 3960 O O . ARG B 1 98 ? -17.125 16.938 14.25 1 98.5 98 ARG B O 1
ATOM 3967 N N . THR B 1 99 ? -16.406 16.938 12.18 1 98.88 99 THR B N 1
ATOM 3968 C CA . THR B 1 99 ? -15 17.125 12.547 1 98.88 99 THR B CA 1
ATOM 3969 C C . THR B 1 99 ? -14.352 18.219 11.703 1 98.88 99 THR B C 1
ATOM 3971 O O . THR B 1 99 ? -14.398 18.156 10.469 1 98.88 99 THR B O 1
ATOM 3974 N N . VAL B 1 100 ? -13.773 19.219 12.328 1 98.94 100 VAL B N 1
ATOM 3975 C CA . VAL B 1 100 ? -13.117 20.344 11.656 1 98.94 100 VAL B CA 1
ATOM 3976 C C . VAL B 1 100 ? -11.719 20.531 12.219 1 98.94 100 VAL B C 1
ATOM 3978 O O . VAL B 1 100 ? -11.547 20.734 13.422 1 98.94 100 VAL B O 1
ATOM 3981 N N . CYS B 1 101 ? -10.742 20.422 11.375 1 98.81 101 CYS B N 1
ATOM 3982 C CA . CYS B 1 101 ? -9.352 20.656 11.719 1 98.81 101 CYS B CA 1
ATOM 3983 C C . CYS B 1 101 ? -8.93 22.078 11.367 1 98.81 101 CYS B C 1
ATOM 3985 O O . CYS B 1 101 ? -9.359 22.625 10.344 1 98.81 101 CYS B O 1
ATOM 3987 N N . TYR B 1 102 ? -8.164 22.672 12.203 1 98 102 TYR B N 1
ATOM 3988 C CA . TYR B 1 102 ? -7.562 23.984 11.953 1 98 102 TYR B CA 1
ATOM 3989 C C . TYR B 1 102 ? -6.117 24.016 12.445 1 98 102 TYR B C 1
ATOM 3991 O O . TYR B 1 102 ? -5.637 23.047 13.047 1 98 102 TYR B O 1
ATOM 3999 N N . ASN B 1 103 ? -5.383 24.969 12.047 1 96.12 103 ASN B N 1
ATOM 4000 C CA . ASN B 1 103 ? -4.074 25.219 12.641 1 96.12 103 ASN B CA 1
ATOM 4001 C C . ASN B 1 103 ? -3.914 26.688 13.016 1 96.12 103 ASN B C 1
ATOM 4003 O O . ASN B 1 103 ? -4.738 27.531 12.641 1 96.12 103 ASN B O 1
ATOM 4007 N N . PHE B 1 104 ? -2.98 26.969 13.844 1 97.44 104 PHE B N 1
ATOM 4008 C CA . PHE B 1 104 ? -2.76 28.312 14.352 1 97.44 104 PHE B CA 1
ATOM 4009 C C . PHE B 1 104 ? -1.324 28.766 14.102 1 97.44 104 PHE B C 1
ATOM 4011 O O . PHE B 1 104 ? -0.735 29.469 14.914 1 97.44 104 PHE B O 1
ATOM 4018 N N . MET B 1 105 ? -0.678 28.203 13.062 1 94.94 105 MET B N 1
ATOM 4019 C CA . MET B 1 105 ? 0.69 28.547 12.688 1 94.94 105 MET B CA 1
ATOM 4020 C C . MET B 1 105 ? 0.753 29.953 12.094 1 94.94 105 MET B C 1
ATOM 4022 O O . MET B 1 105 ? -0.019 30.281 11.188 1 94.94 105 MET B O 1
ATOM 4026 N N . PRO B 1 106 ? 1.69 30.75 12.516 1 94.12 106 PRO B N 1
ATOM 4027 C CA . PRO B 1 106 ? 1.812 32.094 11.984 1 94.12 106 PRO B CA 1
ATOM 4028 C C . PRO B 1 106 ? 2.436 32.125 10.586 1 94.12 106 PRO B C 1
ATOM 4030 O O . PRO B 1 106 ? 3.512 31.562 10.375 1 94.12 106 PRO B O 1
ATOM 4033 N N . VAL B 1 107 ? 1.85 32.719 9.648 1 90.25 107 VAL B N 1
ATOM 4034 C CA . VAL B 1 107 ? 2.352 33.125 8.344 1 90.25 107 VAL B CA 1
ATOM 4035 C C . VAL B 1 107 ? 2.637 31.891 7.492 1 90.25 107 VAL B C 1
ATOM 4037 O O . VAL B 1 107 ? 2.059 31.719 6.414 1 90.25 107 VAL B O 1
ATOM 4040 N N . LEU B 1 108 ? 3.521 31.016 8.055 1 84.44 108 LEU B N 1
ATOM 4041 C CA . LEU B 1 108 ? 3.902 29.828 7.309 1 84.44 108 LEU B CA 1
ATOM 4042 C C . LEU B 1 108 ? 3.172 28.594 7.84 1 84.44 108 LEU B C 1
ATOM 4044 O O . LEU B 1 108 ? 3.18 28.328 9.047 1 84.44 108 LEU B O 1
ATOM 4048 N N . ASP B 1 109 ? 2.482 27.906 6.973 1 81.75 109 ASP B N 1
ATOM 4049 C CA . ASP B 1 109 ? 1.942 26.609 7.367 1 81.75 109 ASP B CA 1
ATOM 4050 C C . ASP B 1 109 ? 3.055 25.578 7.52 1 81.75 109 ASP B C 1
ATOM 4052 O O . ASP B 1 109 ? 4.012 25.797 8.273 1 81.75 109 ASP B O 1
ATOM 4056 N N . TRP B 1 110 ? 3.07 24.516 6.84 1 85.12 110 TRP B N 1
ATOM 4057 C CA . TRP B 1 110 ? 4.195 23.594 6.926 1 85.12 110 TRP B CA 1
ATOM 4058 C C . TRP B 1 110 ? 5.34 24.047 6.02 1 85.12 110 TRP B C 1
ATOM 4060 O O . TRP B 1 110 ? 5.105 24.641 4.965 1 85.12 110 TRP B O 1
ATOM 4070 N N . THR B 1 111 ? 6.559 24 6.488 1 91.06 111 THR B N 1
ATOM 4071 C CA . THR B 1 111 ? 7.719 24.516 5.777 1 91.06 111 THR B CA 1
ATOM 4072 C C . THR B 1 111 ? 8.68 23.391 5.406 1 91.06 111 THR B C 1
ATOM 4074 O O . THR B 1 111 ? 8.992 22.547 6.234 1 91.06 111 THR B O 1
ATOM 4077 N N . ARG B 1 112 ? 9.023 23.406 4.156 1 95.5 112 ARG B N 1
ATOM 4078 C CA . ARG B 1 112 ? 10.047 22.531 3.621 1 95.5 112 ARG B CA 1
ATOM 4079 C C . ARG B 1 112 ? 11.016 23.297 2.727 1 95.5 112 ARG B C 1
ATOM 4081 O O . ARG B 1 112 ? 10.648 24.297 2.125 1 95.5 112 ARG B O 1
ATOM 4088 N N . THR B 1 113 ? 12.242 22.797 2.639 1 96.25 113 THR B N 1
ATOM 4089 C CA . THR B 1 113 ? 13.258 23.453 1.816 1 96.25 113 THR B CA 1
ATOM 4090 C C . THR B 1 113 ? 13.359 22.781 0.45 1 96.25 113 THR B C 1
ATOM 4092 O O . THR B 1 113 ? 13.898 23.359 -0.495 1 96.25 113 THR B O 1
ATOM 4095 N N . ASP B 1 114 ? 12.961 21.609 0.36 1 96.12 114 ASP B N 1
ATOM 4096 C CA . ASP B 1 114 ? 12.922 20.844 -0.883 1 96.12 114 ASP B CA 1
ATOM 4097 C C . ASP B 1 114 ? 11.648 20.016 -0.986 1 96.12 114 ASP B C 1
ATOM 4099 O O . ASP B 1 114 ? 11.375 19.172 -0.127 1 96.12 114 ASP B O 1
ATOM 4103 N N . LEU B 1 115 ? 10.883 20.219 -2.037 1 95.5 115 LEU B N 1
ATOM 4104 C CA . LEU B 1 115 ? 9.562 19.594 -2.133 1 95.5 115 LEU B CA 1
ATOM 4105 C C . LEU B 1 115 ? 9.641 18.281 -2.898 1 95.5 115 LEU B C 1
ATOM 4107 O O . LEU B 1 115 ? 8.68 17.5 -2.9 1 95.5 115 LEU B O 1
ATOM 4111 N N . ARG B 1 116 ? 10.75 18.016 -3.559 1 95.94 116 ARG B N 1
ATOM 4112 C CA . ARG B 1 116 ? 10.906 16.797 -4.352 1 95.94 116 ARG B CA 1
ATOM 4113 C C . ARG B 1 116 ? 12.328 16.266 -4.262 1 95.94 116 ARG B C 1
ATOM 4115 O O . ARG B 1 116 ? 12.969 16.016 -5.285 1 95.94 116 ARG B O 1
ATOM 4122 N N . TRP B 1 117 ? 12.781 16.141 -3.02 1 97.38 117 TRP B N 1
ATOM 4123 C CA . TRP B 1 117 ? 14.102 15.586 -2.729 1 97.38 117 TRP B CA 1
ATOM 4124 C C . TRP B 1 117 ? 14.156 14.102 -3.074 1 97.38 117 TRP B C 1
ATOM 4126 O O . TRP B 1 117 ? 13.211 13.359 -2.805 1 97.38 117 TRP B O 1
ATOM 4136 N N . THR B 1 118 ? 15.281 13.617 -3.711 1 98.19 118 THR B N 1
ATOM 4137 C CA . THR B 1 118 ? 15.391 12.227 -4.148 1 98.19 118 THR B CA 1
ATOM 4138 C C . THR B 1 118 ? 15.734 11.32 -2.971 1 98.19 118 THR B C 1
ATOM 4140 O O . THR B 1 118 ? 16.797 11.461 -2.359 1 98.19 118 THR B O 1
ATOM 4143 N N . ALA B 1 119 ? 14.758 10.43 -2.701 1 97 119 ALA B N 1
ATOM 4144 C CA . ALA B 1 119 ? 14.945 9.422 -1.659 1 97 119 ALA B CA 1
ATOM 4145 C C . ALA B 1 119 ? 15.328 8.078 -2.262 1 97 119 ALA B C 1
ATOM 4147 O O . ALA B 1 119 ? 15.797 8.008 -3.4 1 97 119 ALA B O 1
ATOM 4148 N N . ARG B 1 120 ? 15.234 7.035 -1.424 1 94.19 120 ARG B N 1
ATOM 4149 C CA . ARG B 1 120 ? 15.664 5.699 -1.828 1 94.19 120 ARG B CA 1
ATOM 4150 C C . ARG B 1 120 ? 14.914 5.238 -3.072 1 94.19 120 ARG B C 1
ATOM 4152 O O . ARG B 1 120 ? 13.711 5.48 -3.203 1 94.19 120 ARG B O 1
ATOM 4159 N N . HIS B 1 121 ? 15.617 4.586 -4.027 1 95.44 121 HIS B N 1
ATOM 4160 C CA . HIS B 1 121 ? 15.094 3.965 -5.238 1 95.44 121 HIS B CA 1
ATOM 4161 C C . HIS B 1 121 ? 14.422 4.992 -6.137 1 95.44 121 HIS B C 1
ATOM 4163 O O . HIS B 1 121 ? 13.453 4.672 -6.84 1 95.44 121 HIS B O 1
ATOM 4169 N N . GLY B 1 122 ? 14.82 6.242 -5.984 1 96.56 122 GLY B N 1
ATOM 4170 C CA . GLY B 1 122 ? 14.359 7.266 -6.906 1 96.56 122 GLY B CA 1
ATOM 4171 C C . GLY B 1 122 ? 13.055 7.914 -6.473 1 96.56 122 GLY B C 1
ATOM 4172 O O . GLY B 1 122 ? 12.523 8.781 -7.168 1 96.56 122 GLY B O 1
ATOM 4173 N N . ALA B 1 123 ? 12.484 7.566 -5.344 1 98.12 123 ALA B N 1
ATOM 4174 C CA . ALA B 1 123 ? 11.297 8.211 -4.805 1 98.12 123 ALA B CA 1
ATOM 4175 C C . ALA B 1 123 ? 11.539 9.695 -4.539 1 98.12 123 ALA B C 1
ATOM 4177 O O . ALA B 1 123 ? 12.688 10.109 -4.328 1 98.12 123 ALA B O 1
ATOM 4178 N N . LYS B 1 124 ? 10.484 10.539 -4.656 1 98.5 124 LYS B N 1
ATOM 4179 C CA . LYS B 1 124 ? 10.602 11.953 -4.301 1 98.5 124 LYS B CA 1
ATOM 4180 C C . LYS B 1 124 ? 9.867 12.258 -3 1 98.5 124 LYS B C 1
ATOM 4182 O O . LYS B 1 124 ? 8.75 11.789 -2.789 1 98.5 124 LYS B O 1
ATOM 4187 N N . ALA B 1 125 ? 10.516 12.945 -2.094 1 97.94 125 ALA B N 1
ATOM 4188 C CA . ALA B 1 125 ? 9.977 13.258 -0.776 1 97.94 125 ALA B CA 1
ATOM 4189 C C . ALA B 1 125 ? 10.227 14.719 -0.411 1 97.94 125 ALA B C 1
ATOM 4191 O O . ALA B 1 125 ? 11.164 15.336 -0.924 1 97.94 125 ALA B O 1
ATOM 4192 N N . MET B 1 126 ? 9.391 15.227 0.447 1 97.19 126 MET B N 1
ATOM 4193 C CA . MET B 1 126 ? 9.641 16.562 0.986 1 97.19 126 MET B CA 1
ATOM 4194 C C . MET B 1 126 ? 10.703 16.5 2.078 1 97.19 126 MET B C 1
ATOM 4196 O O . MET B 1 126 ? 10.734 15.57 2.879 1 97.19 126 MET B O 1
ATOM 4200 N N . ARG B 1 127 ? 11.562 17.531 2.096 1 97.69 127 ARG B N 1
ATOM 4201 C CA . ARG B 1 127 ? 12.664 17.578 3.055 1 97.69 127 ARG B CA 1
ATOM 4202 C C . ARG B 1 127 ? 12.836 18.969 3.631 1 97.69 127 ARG B C 1
ATOM 4204 O O . ARG B 1 127 ? 12.656 19.969 2.924 1 97.69 127 ARG B O 1
ATOM 4211 N N . PHE B 1 128 ? 13.031 19.109 4.906 1 97.25 128 PHE B N 1
ATOM 4212 C CA . PHE B 1 128 ? 13.492 20.297 5.605 1 97.25 128 PHE B CA 1
ATOM 4213 C C . PHE B 1 128 ? 14.977 20.188 5.93 1 97.25 128 PHE B C 1
ATOM 4215 O O . PHE B 1 128 ? 15.383 19.359 6.746 1 97.25 128 PHE B O 1
ATOM 4222 N N . ASP B 1 129 ? 15.75 20.969 5.32 1 97.56 129 ASP B N 1
ATOM 4223 C CA . ASP B 1 129 ? 17.188 21.016 5.582 1 97.56 129 ASP B CA 1
ATOM 4224 C C . ASP B 1 129 ? 17.531 22.234 6.438 1 97.56 129 ASP B C 1
ATOM 4226 O O . ASP B 1 129 ? 17.406 23.375 5.984 1 97.56 129 ASP B O 1
ATOM 4230 N N . ARG B 1 130 ? 18.047 21.969 7.594 1 97.12 130 ARG B N 1
ATOM 4231 C CA . ARG B 1 130 ? 18.266 23.031 8.57 1 97.12 130 ARG B CA 1
ATOM 4232 C C . ARG B 1 130 ? 19.25 24.062 8.039 1 97.12 130 ARG B C 1
ATOM 4234 O O . ARG B 1 130 ? 19.094 25.266 8.273 1 97.12 130 ARG B O 1
ATOM 4241 N N . ILE B 1 131 ? 20.25 23.641 7.324 1 97.88 131 ILE B N 1
ATOM 4242 C CA . ILE B 1 131 ? 21.266 24.547 6.832 1 97.88 131 ILE B CA 1
ATOM 4243 C C . ILE B 1 131 ? 20.719 25.375 5.676 1 97.88 131 ILE B C 1
ATOM 4245 O O . ILE B 1 131 ? 20.953 26.578 5.598 1 97.88 131 ILE B O 1
ATOM 4249 N N . ASP B 1 132 ? 19.984 24.719 4.789 1 97.81 132 ASP B N 1
ATOM 4250 C CA . ASP B 1 132 ? 19.328 25.453 3.721 1 97.81 132 ASP B CA 1
ATOM 4251 C C . ASP B 1 132 ? 18.391 26.516 4.289 1 97.81 132 ASP B C 1
ATOM 4253 O O . ASP B 1 132 ? 18.328 27.641 3.768 1 97.81 132 ASP B O 1
ATOM 4257 N N . PHE B 1 133 ? 17.688 26.172 5.289 1 97 133 PHE B N 1
ATOM 4258 C CA . PHE B 1 133 ? 16.734 27.109 5.887 1 97 133 PHE B CA 1
ATOM 4259 C C . PHE B 1 133 ? 17.469 28.297 6.496 1 97 133 PHE B C 1
ATOM 4261 O O . PHE B 1 133 ? 17.031 29.453 6.348 1 97 133 PHE B O 1
ATOM 4268 N N . ALA B 1 134 ? 18.531 28.031 7.223 1 97.5 134 ALA B N 1
ATOM 4269 C CA . ALA B 1 134 ? 19.344 29.094 7.797 1 97.5 134 ALA B CA 1
ATOM 4270 C C . ALA B 1 134 ? 19.891 30.016 6.711 1 97.5 134 ALA B C 1
ATOM 4272 O O . ALA B 1 134 ? 19.906 31.234 6.875 1 97.5 134 ALA B O 1
ATOM 4273 N N . ALA B 1 135 ? 20.359 29.406 5.652 1 98 135 ALA B N 1
ATOM 4274 C CA . ALA B 1 135 ? 20.859 30.188 4.531 1 98 135 ALA B CA 1
ATOM 4275 C C . ALA B 1 135 ? 19.781 31.109 3.967 1 98 135 ALA B C 1
ATOM 4277 O O . ALA B 1 135 ? 20.047 32.25 3.629 1 98 135 ALA B O 1
ATOM 4278 N N . PHE B 1 136 ? 18.641 30.531 3.826 1 97.19 136 PHE B N 1
ATOM 4279 C CA . PHE B 1 136 ? 17.516 31.312 3.361 1 97.19 136 PHE B CA 1
ATOM 4280 C C . PHE B 1 136 ? 17.25 32.5 4.301 1 97.19 136 PHE B C 1
ATOM 4282 O O . PHE B 1 136 ? 17.156 33.625 3.857 1 97.19 136 PHE B O 1
ATOM 4289 N N . ASP B 1 137 ? 17.078 32.25 5.602 1 96.81 137 ASP B N 1
ATOM 4290 C CA . ASP B 1 137 ? 16.703 33.219 6.617 1 96.81 137 ASP B CA 1
ATOM 4291 C C . ASP B 1 137 ? 17.734 34.344 6.691 1 96.81 137 ASP B C 1
ATOM 4293 O O . ASP B 1 137 ? 17.375 35.531 6.684 1 96.81 137 ASP B O 1
ATOM 4297 N N . ILE B 1 138 ? 19.031 34.031 6.633 1 97.75 138 ILE B N 1
ATOM 4298 C CA . ILE B 1 138 ? 20.125 34.969 6.879 1 97.75 138 ILE B CA 1
ATOM 4299 C C . ILE B 1 138 ? 20.469 35.719 5.586 1 97.75 138 ILE B C 1
ATOM 4301 O O . ILE B 1 138 ? 20.609 36.938 5.59 1 97.75 138 ILE B O 1
ATOM 4305 N N . HIS B 1 139 ? 20.469 35 4.469 1 97.19 139 HIS B N 1
ATOM 4306 C CA . HIS B 1 139 ? 21.141 35.562 3.305 1 97.19 139 HIS B CA 1
ATOM 4307 C C . HIS B 1 139 ? 20.141 35.906 2.201 1 97.19 139 HIS B C 1
ATOM 4309 O O . HIS B 1 139 ? 20.391 36.781 1.365 1 97.19 139 HIS B O 1
ATOM 4315 N N . LEU B 1 140 ? 19.078 35.188 2.111 1 96 140 LEU B N 1
ATOM 4316 C CA . LEU B 1 140 ? 18.078 35.469 1.079 1 96 140 LEU B CA 1
ATOM 4317 C C . LEU B 1 140 ? 17 36.406 1.6 1 96 140 LEU B C 1
ATOM 4319 O O . LEU B 1 140 ? 16.781 37.469 1.024 1 96 140 LEU B O 1
ATOM 4323 N N . LEU B 1 141 ? 16.406 35.938 2.689 1 95.19 141 LEU B N 1
ATOM 4324 C CA . LEU B 1 141 ? 15.367 36.781 3.307 1 95.19 141 LEU B CA 1
ATOM 4325 C C . LEU B 1 141 ? 15.984 37.969 4.008 1 95.19 141 LEU B C 1
ATOM 4327 O O . LEU B 1 141 ? 15.367 39.031 4.078 1 95.19 141 LEU B O 1
ATOM 4331 N N . GLU B 1 142 ? 17.172 37.844 4.574 1 95.81 142 GLU B N 1
ATOM 4332 C CA . GLU B 1 142 ? 17.875 38.875 5.32 1 95.81 142 GLU B CA 1
ATOM 4333 C C . GLU B 1 142 ? 17.016 39.438 6.441 1 95.81 142 GLU B C 1
ATOM 4335 O O . GLU B 1 142 ? 16.859 40.656 6.562 1 95.81 142 GLU B O 1
ATOM 4340 N N . ARG B 1 143 ? 16.406 38.531 7.129 1 94.75 143 ARG B N 1
ATOM 4341 C CA . ARG B 1 143 ? 15.562 38.938 8.25 1 94.75 143 ARG B CA 1
ATOM 4342 C C . ARG B 1 143 ? 16.375 39.688 9.297 1 94.75 143 ARG B C 1
ATOM 4344 O O . ARG B 1 143 ? 17.484 39.25 9.656 1 94.75 143 ARG B O 1
ATOM 4351 N N . PRO B 1 144 ? 15.773 40.719 9.828 1 89.69 144 PRO B N 1
ATOM 4352 C CA . PRO B 1 144 ? 16.484 41.375 10.914 1 89.69 144 PRO B CA 1
ATOM 4353 C C . PRO B 1 144 ? 16.75 40.469 12.109 1 89.69 144 PRO B C 1
ATOM 4355 O O . PRO B 1 144 ? 15.867 39.688 12.484 1 89.69 144 PRO B O 1
ATOM 4358 N N . ALA B 1 145 ? 17.906 40.344 12.711 1 89 145 ALA B N 1
ATOM 4359 C CA . ALA B 1 145 ? 18.312 39.625 13.906 1 89 145 ALA B CA 1
ATOM 4360 C C . ALA B 1 145 ? 18.359 38.125 13.625 1 89 145 ALA B C 1
ATOM 4362 O O . ALA B 1 145 ? 18.391 37.312 14.555 1 89 145 ALA B O 1
ATOM 4363 N N . ALA B 1 146 ? 18.219 37.75 12.32 1 94.62 146 ALA B N 1
ATOM 4364 C CA . ALA B 1 146 ? 18.266 36.312 11.969 1 94.62 146 ALA B CA 1
ATOM 4365 C C . ALA B 1 146 ? 19.5 35.656 12.562 1 94.62 146 ALA B C 1
ATOM 4367 O O . ALA B 1 146 ? 19.422 34.5 13 1 94.62 146 ALA B O 1
ATOM 4368 N N . HIS B 1 147 ? 20.594 36.312 12.594 1 93.94 147 HIS B N 1
ATOM 4369 C CA . HIS B 1 147 ? 21.859 35.75 13.062 1 93.94 147 HIS B CA 1
ATOM 4370 C C . HIS B 1 147 ? 21.766 35.312 14.523 1 93.94 147 HIS B C 1
ATOM 4372 O O . HIS B 1 147 ? 22.438 34.375 14.938 1 93.94 147 HIS B O 1
ATOM 4378 N N . GLU B 1 148 ? 20.922 35.938 15.25 1 93.5 148 GLU B N 1
ATOM 4379 C CA . GLU B 1 148 ? 20.781 35.656 16.672 1 93.5 148 GLU B CA 1
ATOM 4380 C C . GLU B 1 148 ? 20.078 34.312 16.906 1 93.5 148 GLU B C 1
ATOM 4382 O O . GLU B 1 148 ? 20.172 33.75 17.984 1 93.5 148 GLU B O 1
ATOM 4387 N N . ASP B 1 149 ? 19.422 33.844 15.938 1 93.81 149 ASP B N 1
ATOM 4388 C CA . ASP B 1 149 ? 18.609 32.625 16.078 1 93.81 149 ASP B CA 1
ATOM 4389 C C . ASP B 1 149 ? 19.438 31.375 15.844 1 93.81 149 ASP B C 1
ATOM 4391 O O . ASP B 1 149 ? 18.969 30.266 16.109 1 93.81 149 ASP B O 1
ATOM 4395 N N . TYR B 1 150 ? 20.719 31.562 15.375 1 95.12 150 TYR B N 1
ATOM 4396 C CA . TYR B 1 150 ? 21.531 30.422 14.984 1 95.12 150 TYR B CA 1
ATOM 4397 C C . TYR B 1 150 ? 22.891 30.453 15.68 1 95.12 150 TYR B C 1
ATOM 4399 O O . TYR B 1 150 ? 23.484 31.516 15.844 1 95.12 150 TYR B O 1
ATOM 4407 N N . ASP B 1 151 ? 23.359 29.297 16.062 1 94.88 151 ASP B N 1
ATOM 4408 C CA . ASP B 1 151 ? 24.703 29.219 16.641 1 94.88 151 ASP B CA 1
ATOM 4409 C C . ASP B 1 151 ? 25.766 29.469 15.578 1 94.88 151 ASP B C 1
ATOM 4411 O O . ASP B 1 151 ? 25.469 29.484 14.375 1 94.88 151 ASP B O 1
ATOM 4415 N N . THR B 1 152 ? 26.938 29.641 16 1 96.94 152 THR B N 1
ATOM 4416 C CA . THR B 1 152 ? 28.047 30.016 15.125 1 96.94 152 THR B CA 1
ATOM 4417 C C . THR B 1 152 ? 28.266 28.953 14.055 1 96.94 152 THR B C 1
ATOM 4419 O O . THR B 1 152 ? 28.438 29.281 12.875 1 96.94 152 THR B O 1
ATOM 4422 N N . ALA B 1 153 ? 28.266 27.734 14.484 1 96.38 153 ALA B N 1
ATOM 4423 C CA . ALA B 1 153 ? 28.516 26.656 13.539 1 96.38 153 ALA B CA 1
ATOM 4424 C C . ALA B 1 153 ? 27.469 26.625 12.438 1 96.38 153 ALA B C 1
ATOM 4426 O O . ALA B 1 153 ? 27.797 26.406 11.266 1 96.38 153 ALA B O 1
ATOM 4427 N N . THR B 1 154 ? 26.219 26.844 12.781 1 96.75 154 THR B N 1
ATOM 4428 C CA . THR B 1 154 ? 25.125 26.859 11.812 1 96.75 154 THR B CA 1
ATOM 4429 C C . THR B 1 154 ? 25.25 28.047 10.867 1 96.75 154 THR B C 1
ATOM 4431 O O . THR B 1 154 ? 25.031 27.922 9.664 1 96.75 154 THR B O 1
ATOM 4434 N N . ARG B 1 155 ? 25.656 29.172 11.383 1 97.69 155 ARG B N 1
ATOM 4435 C CA . ARG B 1 155 ? 25.812 30.375 10.57 1 97.69 155 ARG B CA 1
ATOM 4436 C C . ARG B 1 155 ? 26.922 30.188 9.531 1 97.69 155 ARG B C 1
ATOM 4438 O O . ARG B 1 155 ? 26.766 30.578 8.375 1 97.69 155 ARG B O 1
ATOM 4445 N N . GLU B 1 156 ? 27.969 29.578 9.953 1 98.19 156 GLU B N 1
ATOM 4446 C CA . GLU B 1 156 ? 29.078 29.344 9.047 1 98.19 156 GLU B CA 1
ATOM 4447 C C . GLU B 1 156 ? 28.703 28.344 7.945 1 98.19 156 GLU B C 1
ATOM 4449 O O . GLU B 1 156 ? 29.016 28.562 6.777 1 98.19 156 GLU B O 1
ATOM 4454 N N . ALA B 1 157 ? 28.031 27.328 8.367 1 97.81 157 ALA B N 1
ATOM 4455 C CA . ALA B 1 157 ? 27.578 26.344 7.395 1 97.81 157 ALA B CA 1
ATOM 4456 C C . ALA B 1 157 ? 26.594 26.953 6.402 1 97.81 157 ALA B C 1
ATOM 4458 O O . ALA B 1 157 ? 26.641 26.641 5.207 1 97.81 157 ALA B O 1
ATOM 4459 N N . ALA B 1 158 ? 25.734 27.766 6.871 1 98.12 158 ALA B N 1
ATOM 4460 C CA . ALA B 1 158 ? 24.75 28.438 6.039 1 98.12 158 ALA B CA 1
ATOM 4461 C C . ALA B 1 158 ? 25.422 29.359 5.027 1 98.12 158 ALA B C 1
ATOM 4463 O O . ALA B 1 158 ? 24.984 29.453 3.875 1 98.12 158 ALA B O 1
ATOM 4464 N N . GLU B 1 159 ? 26.422 30.047 5.488 1 97.94 159 GLU B N 1
ATOM 4465 C CA . GLU B 1 159 ? 27.156 30.953 4.602 1 97.94 159 GLU B CA 1
ATOM 4466 C C . GLU B 1 159 ? 27.828 30.172 3.471 1 97.94 159 GLU B C 1
ATOM 4468 O O . GLU B 1 159 ? 27.766 30.594 2.309 1 97.94 159 GLU B O 1
ATOM 4473 N N . ARG B 1 160 ? 28.469 29.141 3.857 1 98.25 160 ARG B N 1
ATOM 4474 C CA . ARG B 1 160 ? 29.125 28.297 2.859 1 98.25 160 ARG B CA 1
ATOM 4475 C C . ARG B 1 160 ? 28.109 27.734 1.86 1 98.25 160 ARG B C 1
ATOM 4477 O O . ARG B 1 160 ? 28.344 27.781 0.65 1 98.25 160 ARG B O 1
ATOM 4484 N N . ARG B 1 161 ? 27 27.25 2.404 1 98 161 ARG B N 1
ATOM 4485 C CA . ARG B 1 161 ? 25.938 26.703 1.564 1 98 161 ARG B CA 1
ATOM 4486 C C . ARG B 1 161 ? 25.406 27.75 0.599 1 98 161 ARG B C 1
ATOM 4488 O O . ARG B 1 161 ? 25.203 27.469 -0.583 1 98 161 ARG B O 1
ATOM 4495 N N . PHE B 1 162 ? 25.234 28.922 1.052 1 97.69 162 PHE B N 1
ATOM 4496 C CA . PHE B 1 162 ? 24.688 30.016 0.249 1 97.69 162 PHE B CA 1
ATOM 4497 C C . PHE B 1 162 ? 25.641 30.375 -0.884 1 97.69 162 PHE B C 1
ATOM 4499 O O . PHE B 1 162 ? 25.203 30.609 -2.016 1 97.69 162 PHE B O 1
ATOM 4506 N N . ARG B 1 163 ? 26.859 30.375 -0.595 1 97.5 163 ARG B N 1
ATOM 4507 C CA . ARG B 1 163 ? 27.875 30.719 -1.586 1 97.5 163 ARG B CA 1
ATOM 4508 C C . ARG B 1 163 ? 27.906 29.703 -2.721 1 97.5 163 ARG B C 1
ATOM 4510 O O . ARG B 1 163 ? 28.172 30.047 -3.869 1 97.5 163 ARG B O 1
ATOM 4517 N N . GLU B 1 164 ? 27.562 28.562 -2.381 1 96.69 164 GLU B N 1
ATOM 4518 C CA . GLU B 1 164 ? 27.656 27.469 -3.348 1 96.69 164 GLU B CA 1
ATOM 4519 C C . GLU B 1 164 ? 26.344 27.312 -4.109 1 96.69 164 GLU B C 1
ATOM 4521 O O . GLU B 1 164 ? 26.281 26.625 -5.137 1 96.69 164 GLU B O 1
ATOM 4526 N N . MET B 1 165 ? 25.266 27.984 -3.701 1 96.12 165 MET B N 1
ATOM 4527 C CA . MET B 1 165 ? 23.953 27.828 -4.312 1 96.12 165 MET B CA 1
ATOM 4528 C C . MET B 1 165 ? 23.906 28.516 -5.676 1 96.12 165 MET B C 1
ATOM 4530 O O . MET B 1 165 ? 24.391 29.625 -5.832 1 96.12 165 MET B O 1
ATOM 4534 N N . THR B 1 166 ? 23.422 27.766 -6.621 1 96.94 166 THR B N 1
ATOM 4535 C CA . THR B 1 166 ? 23.156 28.406 -7.906 1 96.94 166 THR B CA 1
ATOM 4536 C C . THR B 1 166 ? 21.969 29.359 -7.805 1 96.94 166 THR B C 1
ATOM 4538 O O . THR B 1 166 ? 21.203 29.312 -6.84 1 96.94 166 THR B O 1
ATOM 4541 N N . GLU B 1 167 ? 21.797 30.234 -8.742 1 96.31 167 GLU B N 1
ATOM 4542 C CA . GLU B 1 167 ? 20.656 31.141 -8.758 1 96.31 167 GLU B CA 1
ATOM 4543 C C . GLU B 1 167 ? 19.344 30.375 -8.836 1 96.31 167 GLU B C 1
ATOM 4545 O O . GLU B 1 167 ? 18.344 30.781 -8.211 1 96.31 167 GLU B O 1
ATOM 4550 N N . GLU B 1 168 ? 19.406 29.375 -9.547 1 95.62 168 GLU B N 1
ATOM 4551 C CA . GLU B 1 168 ? 18.219 28.531 -9.672 1 95.62 168 GLU B CA 1
ATOM 4552 C C . GLU B 1 168 ? 17.828 27.938 -8.328 1 95.62 168 GLU B C 1
ATOM 4554 O O . GLU B 1 168 ? 16.641 27.891 -7.98 1 95.62 168 GLU B O 1
ATOM 4559 N N . ARG B 1 169 ? 18.766 27.5 -7.641 1 95.44 169 ARG B N 1
ATOM 4560 C CA . ARG B 1 169 ? 18.516 26.906 -6.328 1 95.44 169 ARG B CA 1
ATOM 4561 C C . ARG B 1 169 ? 18.031 27.953 -5.336 1 95.44 169 ARG B C 1
ATOM 4563 O O . ARG B 1 169 ? 17.188 27.656 -4.484 1 95.44 169 ARG B O 1
ATOM 4570 N N . ARG B 1 170 ? 18.562 29.141 -5.414 1 95.5 170 ARG B N 1
ATOM 4571 C CA . ARG B 1 170 ? 18.125 30.234 -4.551 1 95.5 170 ARG B CA 1
ATOM 4572 C C . ARG B 1 170 ? 16.656 30.562 -4.789 1 95.5 170 ARG B C 1
ATOM 4574 O O . ARG B 1 170 ? 15.891 30.75 -3.84 1 95.5 170 ARG B O 1
ATOM 4581 N N . LEU B 1 171 ? 16.297 30.594 -6.016 1 93.31 171 LEU B N 1
ATOM 4582 C CA . LEU B 1 171 ? 14.922 30.875 -6.379 1 93.31 171 LEU B CA 1
ATOM 4583 C C . LEU B 1 171 ? 13.992 29.766 -5.926 1 93.31 171 LEU B C 1
ATOM 4585 O O . LEU B 1 171 ? 12.914 30.016 -5.391 1 93.31 171 LEU B O 1
ATOM 4589 N N . ALA B 1 172 ? 14.414 28.547 -6.094 1 93.38 172 ALA B N 1
ATOM 4590 C CA . ALA B 1 172 ? 13.617 27.391 -5.684 1 93.38 172 ALA B CA 1
ATOM 4591 C C . ALA B 1 172 ? 13.43 27.359 -4.172 1 93.38 172 ALA B C 1
ATOM 4593 O O . ALA B 1 172 ? 12.336 27.062 -3.68 1 93.38 172 ALA B O 1
ATOM 4594 N N . LEU B 1 173 ? 14.461 27.625 -3.5 1 94.69 173 LEU B N 1
ATOM 4595 C CA . LEU B 1 173 ? 14.414 27.641 -2.041 1 94.69 173 LEU B CA 1
ATOM 4596 C C . LEU B 1 173 ? 13.414 28.672 -1.543 1 94.69 173 LEU B C 1
ATOM 4598 O O . LEU B 1 173 ? 12.609 28.391 -0.654 1 94.69 173 LEU B O 1
ATOM 4602 N N . SER B 1 174 ? 13.383 29.844 -2.143 1 92.38 174 SER B N 1
ATOM 4603 C CA . SER B 1 174 ? 12.461 30.906 -1.781 1 92.38 174 SER B CA 1
ATOM 4604 C C . SER B 1 174 ? 11.016 30.516 -2.082 1 92.38 174 SER B C 1
ATOM 4606 O O . SER B 1 174 ? 10.125 30.766 -1.273 1 92.38 174 SER B O 1
ATOM 4608 N N . ARG B 1 175 ? 10.875 29.906 -3.133 1 89.56 175 ARG B N 1
ATOM 4609 C CA . ARG B 1 175 ? 9.539 29.469 -3.521 1 89.56 175 ARG B CA 1
ATOM 4610 C C . ARG B 1 175 ? 9.031 28.359 -2.594 1 89.56 175 ARG B C 1
ATOM 4612 O O . ARG B 1 175 ? 7.871 28.375 -2.189 1 89.56 175 ARG B O 1
ATOM 4619 N N . ASN B 1 176 ? 9.883 27.453 -2.256 1 90.88 176 ASN B N 1
ATOM 4620 C CA . ASN B 1 176 ? 9.516 26.312 -1.423 1 90.88 176 ASN B CA 1
ATOM 4621 C C . ASN B 1 176 ? 9.133 26.75 -0.012 1 90.88 176 ASN B C 1
ATOM 4623 O O . ASN B 1 176 ? 8.164 26.25 0.556 1 90.88 176 ASN B O 1
ATOM 4627 N N . ILE B 1 177 ? 9.859 27.609 0.518 1 88.62 177 ILE B N 1
ATOM 4628 C CA . ILE B 1 177 ? 9.633 28.047 1.891 1 88.62 177 ILE B CA 1
ATOM 4629 C C . ILE B 1 177 ? 8.422 28.984 1.938 1 88.62 177 ILE B C 1
ATOM 4631 O O . ILE B 1 177 ? 7.641 28.953 2.893 1 88.62 177 ILE B O 1
ATOM 4635 N N . GLY B 1 178 ? 8.25 29.703 0.935 1 77 178 GLY B N 1
ATOM 4636 C CA . GLY B 1 178 ? 7.129 30.625 0.888 1 77 178 GLY B CA 1
ATOM 4637 C C . GLY B 1 178 ? 5.84 29.984 0.417 1 77 178 GLY B C 1
ATOM 4638 O O . GLY B 1 178 ? 4.82 30.656 0.258 1 77 178 GLY B O 1
ATOM 4639 N N . ALA B 1 179 ? 6.039 28.688 0.201 1 69 179 ALA B N 1
ATOM 4640 C CA . ALA B 1 179 ? 4.891 28.016 -0.387 1 69 179 ALA B CA 1
ATOM 4641 C C . ALA B 1 179 ? 3.721 27.969 0.591 1 69 179 ALA B C 1
ATOM 4643 O O . ALA B 1 179 ? 3.92 27.828 1.801 1 69 179 ALA B O 1
ATOM 4644 N N . GLY B 1 180 ? 2.682 28.672 0.354 1 57.47 180 GLY B N 1
ATOM 4645 C CA . GLY B 1 180 ? 1.439 28.703 1.109 1 57.47 180 GLY B CA 1
ATOM 4646 C C . GLY B 1 180 ? 0.853 27.312 1.334 1 57.47 180 GLY B C 1
ATOM 4647 O O . GLY B 1 180 ? 1.552 26.312 1.198 1 57.47 180 GLY B O 1
ATOM 4648 N N . LEU B 1 181 ? -0.242 27.172 1.936 1 53.56 181 LEU B N 1
ATOM 4649 C CA . LEU B 1 181 ? -1.037 25.969 2.195 1 53.56 181 LEU B CA 1
ATOM 4650 C C . LEU B 1 181 ? -1.291 25.203 0.906 1 53.56 181 LEU B C 1
ATOM 4652 O O . LEU B 1 181 ? -1.475 25.797 -0.156 1 53.56 181 LEU B O 1
ATOM 4656 N N . PRO B 1 182 ? -1.089 23.844 1.035 1 51 182 PRO B N 1
ATOM 4657 C CA . PRO B 1 182 ? -1.468 23.016 -0.117 1 51 182 PRO B CA 1
ATOM 4658 C C . PRO B 1 182 ? -2.865 23.344 -0.64 1 51 182 PRO B C 1
ATOM 4660 O O . PRO B 1 182 ? -3.809 23.469 0.145 1 51 182 PRO B O 1
ATOM 4663 N N . GLY B 1 183 ? -3.109 23.562 -1.845 1 44.53 183 GLY B N 1
ATOM 4664 C CA . GLY B 1 183 ? -4.375 23.922 -2.463 1 44.53 183 GLY B CA 1
ATOM 4665 C C . GLY B 1 183 ? -4.527 25.422 -2.686 1 44.53 183 GLY B C 1
ATOM 4666 O O . GLY B 1 183 ? -5.434 25.859 -3.396 1 44.53 183 GLY B O 1
ATOM 4667 N N . SER B 1 184 ? -3.715 26.172 -1.787 1 53.72 184 SER B N 1
ATOM 4668 C CA . SER B 1 184 ? -3.803 27.625 -1.947 1 53.72 184 SER B CA 1
ATOM 4669 C C . SER B 1 184 ? -2.814 28.125 -2.994 1 53.72 184 SER B C 1
ATOM 4671 O O . SER B 1 184 ? -1.798 27.469 -3.258 1 53.72 184 SER B O 1
ATOM 4673 N N . ALA B 1 185 ? -3.33 28.922 -3.852 1 51.53 185 ALA B N 1
ATOM 4674 C CA . ALA B 1 185 ? -2.584 29.484 -4.98 1 51.53 185 ALA B CA 1
ATOM 4675 C C . ALA B 1 185 ? -1.202 29.953 -4.539 1 51.53 185 ALA B C 1
ATOM 4677 O O . ALA B 1 185 ? -0.193 29.312 -4.844 1 51.53 185 ALA B O 1
ATOM 4678 N N . ASP B 1 186 ? -0.944 31.297 -4.359 1 57.12 186 ASP B N 1
ATOM 4679 C CA . ASP B 1 186 ? 0.248 32.094 -4.617 1 57.12 186 ASP B CA 1
ATOM 4680 C C . ASP B 1 186 ? 1.147 32.156 -3.385 1 57.12 186 ASP B C 1
ATOM 4682 O O . ASP B 1 186 ? 0.662 32.312 -2.26 1 57.12 186 ASP B O 1
ATOM 4686 N N . GLY B 1 187 ? 2.354 31.438 -3.322 1 71.62 187 GLY B N 1
ATOM 4687 C CA . GLY B 1 187 ? 3.416 31.641 -2.35 1 71.62 187 GLY B CA 1
ATOM 4688 C C . GLY B 1 187 ? 3.82 33.094 -2.199 1 71.62 187 GLY B C 1
ATOM 4689 O O . GLY B 1 187 ? 3.439 33.938 -3.014 1 71.62 187 GLY B O 1
ATOM 4690 N N . TYR B 1 188 ? 4.324 33.438 -1.026 1 81.38 188 TYR B N 1
ATOM 4691 C CA . TYR B 1 188 ? 4.785 34.812 -0.764 1 81.38 188 TYR B CA 1
ATOM 4692 C C . TYR B 1 188 ? 6.086 35.094 -1.511 1 81.38 188 TYR B C 1
ATOM 4694 O O . TYR B 1 188 ? 6.98 34.25 -1.557 1 81.38 188 TYR B O 1
ATOM 4702 N N . SER B 1 189 ? 6.059 36.312 -2.086 1 87.69 189 SER B N 1
ATOM 4703 C CA . SER B 1 189 ? 7.367 36.812 -2.457 1 87.69 189 SER B CA 1
ATOM 4704 C C . SER B 1 189 ? 8.195 37.188 -1.224 1 87.69 189 SER B C 1
ATOM 4706 O O . SER B 1 189 ? 7.66 37.25 -0.113 1 87.69 189 SER B O 1
ATOM 4708 N N . LEU B 1 190 ? 9.492 37.406 -1.425 1 91.12 190 LEU B N 1
ATOM 4709 C CA . LEU B 1 190 ? 10.352 37.75 -0.292 1 91.12 190 LEU B CA 1
ATOM 4710 C C . LEU B 1 190 ? 9.898 39.031 0.381 1 91.12 190 LEU B C 1
ATOM 4712 O O . LEU B 1 190 ? 9.797 39.094 1.608 1 91.12 190 LEU B O 1
ATOM 4716 N N . PRO B 1 191 ? 9.57 40.062 -0.423 1 91.69 191 PRO B N 1
ATOM 4717 C CA . PRO B 1 191 ? 9.07 41.281 0.228 1 91.69 191 PRO B CA 1
ATOM 4718 C C . PRO B 1 191 ? 7.754 41.062 0.966 1 91.69 191 PRO B C 1
ATOM 4720 O O . PRO B 1 191 ? 7.555 41.594 2.061 1 91.69 191 PRO B O 1
ATOM 4723 N N . GLN B 1 192 ? 6.91 40.344 0.432 1 90.12 192 GLN B N 1
ATOM 4724 C CA . GLN B 1 192 ? 5.641 40.031 1.079 1 90.12 192 GLN B CA 1
ATOM 4725 C C . GLN B 1 192 ? 5.863 39.25 2.383 1 90.12 192 GLN B C 1
ATOM 4727 O O . GLN B 1 192 ? 5.191 39.531 3.383 1 90.12 192 GLN B O 1
ATOM 4732 N N . LEU B 1 193 ? 6.789 38.281 2.289 1 91.94 193 LEU B N 1
ATOM 4733 C CA . LEU B 1 193 ? 7.102 37.5 3.486 1 91.94 193 LEU B CA 1
ATOM 4734 C C . LEU B 1 193 ? 7.629 38.406 4.594 1 91.94 193 LEU B C 1
ATOM 4736 O O . LEU B 1 193 ? 7.227 38.281 5.754 1 91.94 193 LEU B O 1
ATOM 4740 N N . ARG B 1 194 ? 8.461 39.375 4.305 1 92.56 194 ARG B N 1
ATOM 4741 C CA . ARG B 1 194 ? 9 40.312 5.281 1 92.56 194 ARG B CA 1
ATOM 4742 C C . ARG B 1 194 ? 7.883 41.156 5.898 1 92.56 194 ARG B C 1
ATOM 4744 O O . ARG B 1 194 ? 7.887 41.406 7.102 1 92.56 194 ARG B O 1
ATOM 4751 N N . GLU B 1 195 ? 7 41.531 5.027 1 92.31 195 GLU B N 1
ATOM 4752 C CA . GLU B 1 195 ? 5.883 42.312 5.504 1 92.31 195 GLU B CA 1
ATOM 4753 C C . GLU B 1 195 ? 5.004 41.531 6.469 1 92.31 195 GLU B C 1
ATOM 4755 O O . GLU B 1 195 ? 4.57 42.062 7.496 1 92.31 195 GLU B O 1
ATOM 4760 N N . HIS B 1 196 ? 4.742 40.312 6.137 1 91.94 196 HIS B N 1
ATOM 4761 C CA . HIS B 1 196 ? 3.926 39.469 6.996 1 91.94 196 HIS B CA 1
ATOM 4762 C C . HIS B 1 196 ? 4.621 39.188 8.328 1 91.94 196 HIS B C 1
ATOM 4764 O O . HIS B 1 196 ? 3.975 39.156 9.375 1 91.94 196 HIS B O 1
ATOM 4770 N N . LEU B 1 197 ? 5.941 39.031 8.25 1 93.56 197 LEU B N 1
ATOM 4771 C CA . LEU B 1 197 ? 6.699 38.812 9.477 1 93.56 197 LEU B CA 1
ATOM 4772 C C . LEU B 1 197 ? 6.598 40 10.406 1 93.56 197 LEU B C 1
ATOM 4774 O O . LEU B 1 197 ? 6.492 39.844 11.625 1 93.56 197 LEU B O 1
ATOM 4778 N N . ARG B 1 198 ? 6.508 41.156 9.836 1 93.88 198 ARG B N 1
ATOM 4779 C CA . ARG B 1 198 ? 6.449 42.375 10.617 1 93.88 198 ARG B CA 1
ATOM 4780 C C . ARG B 1 198 ? 5.133 42.469 11.375 1 93.88 198 ARG B C 1
ATOM 4782 O O . ARG B 1 198 ? 5.07 43.094 12.445 1 93.88 198 ARG B O 1
ATOM 4789 N N . THR B 1 199 ? 4.113 41.906 10.852 1 94.25 199 THR B N 1
ATOM 4790 C CA . THR B 1 199 ? 2.812 41.969 11.508 1 94.25 199 THR B CA 1
ATOM 4791 C C . THR B 1 199 ? 2.838 41.219 12.836 1 94.25 199 THR B C 1
ATOM 4793 O O . THR B 1 199 ? 1.938 41.406 13.664 1 94.25 199 THR B O 1
ATOM 4796 N N . TYR B 1 200 ? 3.826 40.469 13.062 1 95.62 200 TYR B N 1
ATOM 4797 C CA . TYR B 1 200 ? 3.914 39.688 14.297 1 95.62 200 TYR B CA 1
ATOM 4798 C C . TYR B 1 200 ? 4.918 40.281 15.258 1 95.62 200 TYR B C 1
ATOM 4800 O O . TYR B 1 200 ? 5.246 39.688 16.297 1 95.62 200 TYR B O 1
ATOM 4808 N N . ASP B 1 201 ? 5.391 41.5 14.836 1 93.44 201 ASP B N 1
ATOM 4809 C CA . ASP B 1 201 ? 6.227 42.219 15.797 1 93.44 201 ASP B CA 1
ATOM 4810 C C . ASP B 1 201 ? 5.496 42.406 17.125 1 93.44 201 ASP B C 1
ATOM 4812 O O . ASP B 1 201 ? 4.359 42.906 17.156 1 93.44 201 ASP B O 1
ATOM 4816 N N . GLY B 1 202 ? 6.141 42 18.203 1 93.5 202 GLY B N 1
ATOM 4817 C CA . GLY B 1 202 ? 5.559 42.156 19.531 1 93.5 202 GLY B CA 1
ATOM 4818 C C . GLY B 1 202 ? 4.668 41 19.938 1 93.5 202 GLY B C 1
ATOM 4819 O O . GLY B 1 202 ? 4.109 41.031 21.047 1 93.5 202 GLY B O 1
ATOM 4820 N N . VAL B 1 203 ? 4.465 40.031 19.125 1 96.94 203 VAL B N 1
ATOM 4821 C CA . VAL B 1 203 ? 3.674 38.875 19.484 1 96.94 203 VAL B CA 1
ATOM 4822 C C . VAL B 1 203 ? 4.586 37.781 20.016 1 96.94 203 VAL B C 1
ATOM 4824 O O . VAL B 1 203 ? 5.133 36.969 19.25 1 96.94 203 VAL B O 1
ATOM 4827 N N . SER B 1 204 ? 4.695 37.719 21.281 1 97.25 204 SER B N 1
ATOM 4828 C CA . SER B 1 204 ? 5.496 36.688 21.938 1 97.25 204 SER B CA 1
ATOM 4829 C C . SER B 1 204 ? 4.781 35.344 21.922 1 97.25 204 SER B C 1
ATOM 4831 O O . SER B 1 204 ? 3.613 35.25 21.547 1 97.25 204 SER B O 1
ATOM 4833 N N . ARG B 1 205 ? 5.5 34.344 22.266 1 97.88 205 ARG B N 1
ATOM 4834 C CA . ARG B 1 205 ? 4.898 33.031 22.406 1 97.88 205 ARG B CA 1
ATOM 4835 C C . ARG B 1 205 ? 3.703 33.062 23.359 1 97.88 205 ARG B C 1
ATOM 4837 O O . ARG B 1 205 ? 2.641 32.531 23.047 1 97.88 205 ARG B O 1
ATOM 4844 N N . GLU B 1 206 ? 3.877 33.719 24.5 1 98.19 206 GLU B N 1
ATOM 4845 C CA . GLU B 1 206 ? 2.824 33.812 25.516 1 98.19 206 GLU B CA 1
ATOM 4846 C C . GLU B 1 206 ? 1.606 34.531 24.969 1 98.19 206 GLU B C 1
ATOM 4848 O O . GLU B 1 206 ? 0.467 34.156 25.219 1 98.19 206 GLU B O 1
ATOM 4853 N N . LYS B 1 207 ? 1.875 35.594 24.281 1 98.44 207 LYS B N 1
ATOM 4854 C CA . LYS B 1 207 ? 0.782 36.375 23.703 1 98.44 207 LYS B CA 1
ATOM 4855 C C . LYS B 1 207 ? 0.024 35.562 22.656 1 98.44 207 LYS B C 1
ATOM 4857 O O . LYS B 1 207 ? -1.208 35.594 22.609 1 98.44 207 LYS B O 1
ATOM 4862 N N . LEU B 1 208 ? 0.747 34.875 21.812 1 98.62 208 LEU B N 1
ATOM 4863 C CA . LEU B 1 208 ? 0.112 34.031 20.797 1 98.62 208 LEU B CA 1
ATOM 4864 C C . LEU B 1 208 ? -0.724 32.938 21.453 1 98.62 208 LEU B C 1
ATOM 4866 O O . LEU B 1 208 ? -1.824 32.625 20.984 1 98.62 208 LEU B O 1
ATOM 4870 N N . GLN B 1 209 ? -0.201 32.312 22.516 1 98.56 209 GLN B N 1
ATOM 4871 C CA . GLN B 1 209 ? -0.948 31.312 23.266 1 98.56 209 GLN B CA 1
ATOM 4872 C C . GLN B 1 209 ? -2.252 31.891 23.812 1 98.56 209 GLN B C 1
ATOM 4874 O O . GLN B 1 209 ? -3.299 31.25 23.75 1 98.56 209 GLN B O 1
ATOM 4879 N N . ARG B 1 210 ? -2.145 33.062 24.328 1 98.5 210 ARG B N 1
ATOM 4880 C CA . ARG B 1 210 ? -3.332 33.719 24.844 1 98.5 210 ARG B CA 1
ATOM 4881 C C . ARG B 1 210 ? -4.355 33.969 23.75 1 98.5 210 ARG B C 1
ATOM 4883 O O . ARG B 1 210 ? -5.559 33.812 23.953 1 98.5 210 ARG B O 1
ATOM 4890 N N . HIS B 1 211 ? -3.861 34.406 22.594 1 98.75 211 HIS B N 1
ATOM 4891 C CA . HIS B 1 211 ? -4.762 34.656 21.469 1 98.75 211 HIS B CA 1
ATOM 4892 C C . HIS B 1 211 ? -5.453 33.375 21.031 1 98.75 211 HIS B C 1
ATOM 4894 O O . HIS B 1 211 ? -6.633 33.375 20.672 1 98.75 211 HIS B O 1
ATOM 4900 N N . LEU B 1 212 ? -4.727 32.219 21.078 1 98.88 212 LEU B N 1
ATOM 4901 C CA . LEU B 1 212 ? -5.336 30.938 20.766 1 98.88 212 LEU B CA 1
ATOM 4902 C C . LEU B 1 212 ? -6.438 30.609 21.766 1 98.88 212 LEU B C 1
ATOM 4904 O O . LEU B 1 212 ? -7.539 30.219 21.359 1 98.88 212 LEU B O 1
ATOM 4908 N N . VAL B 1 213 ? -6.148 30.797 23.016 1 98.81 213 VAL B N 1
ATOM 4909 C CA . VAL B 1 213 ? -7.105 30.5 24.078 1 98.81 213 VAL B CA 1
ATOM 4910 C C . VAL B 1 213 ? -8.352 31.359 23.906 1 98.81 213 VAL B C 1
ATOM 4912 O O . VAL B 1 213 ? -9.477 30.875 24.031 1 98.81 213 VAL B O 1
ATOM 4915 N N . GLU B 1 214 ? -8.172 32.625 23.594 1 98.81 214 GLU B N 1
ATOM 4916 C CA . GLU B 1 214 ? -9.297 33.531 23.422 1 98.81 214 GLU B CA 1
ATOM 4917 C C . GLU B 1 214 ? -10.133 33.156 22.203 1 98.81 214 GLU B C 1
ATOM 4919 O O . GLU B 1 214 ? -11.359 33.219 22.25 1 98.81 214 GLU B O 1
ATOM 4924 N N . PHE B 1 215 ? -9.484 32.844 21.141 1 98.81 215 PHE B N 1
ATOM 4925 C CA . PHE B 1 215 ? -10.172 32.344 19.953 1 98.81 215 PHE B CA 1
ATOM 4926 C C . PHE B 1 215 ? -11.008 31.125 20.297 1 98.81 215 PHE B C 1
ATOM 4928 O O . PHE B 1 215 ? -12.195 31.078 19.984 1 98.81 215 PHE B O 1
ATOM 4935 N N . LEU B 1 216 ? -10.383 30.078 21.016 1 98.88 216 LEU B N 1
ATOM 4936 C CA . LEU B 1 216 ? -11.039 28.828 21.344 1 98.88 216 LEU B CA 1
ATOM 4937 C C . LEU B 1 216 ? -12.18 29.062 22.328 1 98.88 216 LEU B C 1
ATOM 4939 O O . LEU B 1 216 ? -13.203 28.375 22.266 1 98.88 216 LEU B O 1
ATOM 4943 N N . ALA B 1 217 ? -11.984 29.984 23.234 1 98.62 217 ALA B N 1
ATOM 4944 C CA . ALA B 1 217 ? -13.039 30.297 24.188 1 98.62 217 ALA B CA 1
ATOM 4945 C C . ALA B 1 217 ? -14.305 30.781 23.484 1 98.62 217 ALA B C 1
ATOM 4947 O O . ALA B 1 217 ? -15.414 30.578 23.984 1 98.62 217 ALA B O 1
ATOM 4948 N N . GLU B 1 218 ? -14.094 31.422 22.375 1 98.38 218 GLU B N 1
ATOM 4949 C CA . GLU B 1 218 ? -15.227 31.938 21.609 1 98.38 218 GLU B CA 1
ATOM 4950 C C . GLU B 1 218 ? -15.836 30.844 20.734 1 98.38 218 GLU B C 1
ATOM 4952 O O . GLU B 1 218 ? -17.047 30.781 20.578 1 98.38 218 GLU B O 1
ATOM 4957 N N . VAL B 1 219 ? -15.055 29.984 20.156 1 98.62 219 VAL B N 1
ATOM 4958 C CA . VAL B 1 219 ? -15.57 29.125 19.109 1 98.62 219 VAL B CA 1
ATOM 4959 C C . VAL B 1 219 ? -15.93 27.75 19.672 1 98.62 219 VAL B C 1
ATOM 4961 O O . VAL B 1 219 ? -16.781 27.047 19.141 1 98.62 219 VAL B O 1
ATOM 4964 N N . ALA B 1 220 ? -15.32 27.25 20.766 1 98.75 220 ALA B N 1
ATOM 4965 C CA . ALA B 1 220 ? -15.539 25.922 21.328 1 98.75 220 ALA B CA 1
ATOM 4966 C C . ALA B 1 220 ? -16.984 25.734 21.766 1 98.75 220 ALA B C 1
ATOM 4968 O O . ALA B 1 220 ? -17.594 24.703 21.5 1 98.75 220 ALA B O 1
ATOM 4969 N N . PRO B 1 221 ? -17.609 26.75 22.422 1 98.62 221 PRO B N 1
ATOM 4970 C CA . PRO B 1 221 ? -19.031 26.594 22.781 1 98.62 221 PRO B CA 1
ATOM 4971 C C . PRO B 1 221 ? -19.922 26.406 21.562 1 98.62 221 PRO B C 1
ATOM 4973 O O . PRO B 1 221 ? -20.906 25.656 21.641 1 98.62 221 PRO B O 1
ATOM 4976 N N . VAL B 1 222 ? -19.672 27.125 20.5 1 98.81 222 VAL B N 1
ATOM 4977 C CA . VAL B 1 222 ? -20.453 26.969 19.266 1 98.81 222 VAL B CA 1
ATOM 4978 C C . VAL B 1 222 ? -20.25 25.562 18.719 1 98.81 222 VAL B C 1
ATOM 4980 O O . VAL B 1 222 ? -21.203 24.906 18.297 1 98.81 222 VAL B O 1
ATOM 4983 N N . ALA B 1 223 ? -18.984 25.109 18.734 1 98.81 223 ALA B N 1
ATOM 4984 C CA . ALA B 1 223 ? -18.672 23.734 18.297 1 98.81 223 ALA B CA 1
ATOM 4985 C C . ALA B 1 223 ? -19.453 22.719 19.125 1 98.81 223 ALA B C 1
ATOM 4987 O O . ALA B 1 223 ? -20.078 21.812 18.562 1 98.81 223 ALA B O 1
ATOM 4988 N N . GLU B 1 224 ? -19.469 22.875 20.359 1 97.94 224 GLU B N 1
ATOM 4989 C CA . GLU B 1 224 ? -20.172 21.953 21.25 1 97.94 224 GLU B CA 1
ATOM 4990 C C . GLU B 1 224 ? -21.672 21.953 20.953 1 97.94 224 GLU B C 1
ATOM 4992 O O . GLU B 1 224 ? -22.281 20.891 20.828 1 97.94 224 GLU B O 1
ATOM 4997 N N . ARG B 1 225 ? -22.234 23.109 20.828 1 98.12 225 ARG B N 1
ATOM 4998 C CA . ARG B 1 225 ? -23.672 23.234 20.625 1 98.12 225 ARG B CA 1
ATOM 4999 C C . ARG B 1 225 ? -24.078 22.656 19.266 1 98.12 225 ARG B C 1
ATOM 5001 O O . ARG B 1 225 ? -25.172 22.125 19.125 1 98.12 225 ARG B O 1
ATOM 5008 N N . THR B 1 226 ? -23.234 22.766 18.312 1 98.25 226 THR B N 1
ATOM 5009 C CA . THR B 1 226 ? -23.578 22.328 16.969 1 98.25 226 THR B CA 1
ATOM 5010 C C . THR B 1 226 ? -23.141 20.875 16.75 1 98.25 226 THR B C 1
ATOM 5012 O O . THR B 1 226 ? -23.344 20.328 15.672 1 98.25 226 THR B O 1
ATOM 5015 N N . GLY B 1 227 ? -22.469 20.25 17.703 1 97.94 227 GLY B N 1
ATOM 5016 C CA . GLY B 1 227 ? -22.047 18.859 17.609 1 97.94 227 GLY B CA 1
ATOM 5017 C C . GLY B 1 227 ? -20.797 18.656 16.766 1 97.94 227 GLY B C 1
ATOM 5018 O O . GLY B 1 227 ? -20.625 17.609 16.156 1 97.94 227 GLY B O 1
ATOM 5019 N N . ILE B 1 228 ? -19.969 19.688 16.641 1 98.5 228 ILE B N 1
ATOM 5020 C CA . ILE B 1 228 ? -18.734 19.594 15.883 1 98.5 228 ILE B CA 1
ATOM 5021 C C . ILE B 1 228 ? -17.547 19.453 16.844 1 98.5 228 ILE B C 1
ATOM 5023 O O . ILE B 1 228 ? -17.5 20.141 17.859 1 98.5 228 ILE B O 1
ATOM 5027 N N . ASN B 1 229 ? -16.688 18.5 16.578 1 98.81 229 ASN B N 1
ATOM 5028 C CA . ASN B 1 229 ? -15.367 18.469 17.203 1 98.81 229 ASN B CA 1
ATOM 5029 C C . ASN B 1 229 ? -14.359 19.297 16.422 1 98.81 229 ASN B C 1
ATOM 5031 O O . ASN B 1 229 ? -14.117 19.031 15.234 1 98.81 229 ASN B O 1
ATOM 5035 N N . ILE B 1 230 ? -13.82 20.328 17.016 1 98.88 230 ILE B N 1
ATOM 5036 C CA . ILE B 1 230 ? -12.719 21.047 16.406 1 98.88 230 ILE B CA 1
ATOM 5037 C C . ILE B 1 230 ? -11.391 20.531 16.953 1 98.88 230 ILE B C 1
ATOM 5039 O O . ILE B 1 230 ? -11.312 20.141 18.125 1 98.88 230 ILE B O 1
ATOM 5043 N N . CYS B 1 231 ? -10.391 20.453 16.156 1 98.88 231 CYS B N 1
ATOM 5044 C CA . CYS B 1 231 ? -9.117 19.891 16.594 1 98.88 231 CYS B CA 1
ATOM 5045 C C . CYS B 1 231 ? -7.941 20.609 15.961 1 98.88 231 CYS B C 1
ATOM 5047 O O . CYS B 1 231 ? -7.988 20.953 14.773 1 98.88 231 CYS B O 1
ATOM 5049 N N . ALA B 1 232 ? -6.93 20.922 16.719 1 98.81 232 ALA B N 1
ATOM 5050 C CA . ALA B 1 232 ? -5.801 21.75 16.312 1 98.81 232 ALA B CA 1
ATOM 5051 C C . ALA B 1 232 ? -4.668 20.906 15.75 1 98.81 232 ALA B C 1
ATOM 5053 O O . ALA B 1 232 ? -4.188 19.969 16.406 1 98.81 232 ALA B O 1
ATOM 5054 N N . HIS B 1 233 ? -4.289 21.172 14.539 1 98.56 233 HIS B N 1
ATOM 5055 C CA . HIS B 1 233 ? -3.102 20.562 13.953 1 98.56 233 HIS B CA 1
ATOM 5056 C C . HIS B 1 233 ? -1.829 21.141 14.562 1 98.56 233 HIS B C 1
ATOM 5058 O O . HIS B 1 233 ? -1.745 22.359 14.797 1 98.56 233 HIS B O 1
ATOM 5064 N N . PRO B 1 234 ? -0.833 20.391 14.781 1 98.44 234 PRO B N 1
ATOM 5065 C CA . PRO B 1 234 ? 0.404 20.891 15.391 1 98.44 234 PRO B CA 1
ATOM 5066 C C . PRO B 1 234 ? 1.212 21.766 14.438 1 98.44 234 PRO B C 1
ATOM 5068 O O . PRO B 1 234 ? 0.952 21.781 13.234 1 98.44 234 PRO B O 1
ATOM 5071 N N . ASP B 1 235 ? 2.137 22.453 15.039 1 97.31 235 ASP B N 1
ATOM 5072 C CA . ASP B 1 235 ? 3.133 23.203 14.281 1 97.31 235 ASP B CA 1
ATOM 5073 C C . ASP B 1 235 ? 3.98 22.266 13.414 1 97.31 235 ASP B C 1
ATOM 5075 O O . ASP B 1 235 ? 4.328 21.156 13.836 1 97.31 235 ASP B O 1
ATOM 5079 N N . ASP B 1 236 ? 4.266 22.719 12.234 1 96.44 236 ASP B N 1
ATOM 5080 C CA . ASP B 1 236 ? 5.043 21.891 11.312 1 96.44 236 ASP B CA 1
ATOM 5081 C C . ASP B 1 236 ? 6.062 22.734 10.547 1 96.44 236 ASP B C 1
ATOM 5083 O O . ASP B 1 236 ? 5.719 23.375 9.555 1 96.44 236 ASP B O 1
ATOM 5087 N N . PRO B 1 237 ? 7.344 22.797 10.961 1 96.06 237 PRO B N 1
ATOM 5088 C CA . PRO B 1 237 ? 7.895 21.938 12.023 1 96.06 237 PRO B CA 1
ATOM 5089 C C . PRO B 1 237 ? 7.547 22.438 13.422 1 96.06 237 PRO B C 1
ATOM 5091 O O . PRO B 1 237 ? 7.031 23.547 13.578 1 96.06 237 PRO B O 1
ATOM 5094 N N . PRO B 1 238 ? 7.75 21.531 14.391 1 97.12 238 PRO B N 1
ATOM 5095 C CA . PRO B 1 238 ? 7.32 21.875 15.758 1 97.12 238 PRO B CA 1
ATOM 5096 C C . PRO B 1 238 ? 8.375 22.656 16.531 1 97.12 238 PRO B C 1
ATOM 5098 O O . PRO B 1 238 ? 8.648 22.344 17.688 1 97.12 238 PRO B O 1
ATOM 5101 N N . TRP B 1 239 ? 8.969 23.703 15.914 1 95.56 239 TRP B N 1
ATOM 5102 C CA . TRP B 1 239 ? 9.852 24.688 16.531 1 95.56 239 TRP B CA 1
ATOM 5103 C C . TRP B 1 239 ? 9.727 26.031 15.844 1 95.56 239 TRP B C 1
ATOM 5105 O O . TRP B 1 239 ? 9.234 26.125 14.719 1 95.56 239 TRP B O 1
ATOM 5115 N N . ALA B 1 240 ? 10.133 27.094 16.547 1 94.5 240 ALA B N 1
ATOM 5116 C CA . ALA B 1 240 ? 10.008 28.453 16.031 1 94.5 240 ALA B CA 1
ATOM 5117 C C . ALA B 1 240 ? 10.844 28.641 14.766 1 94.5 240 ALA B C 1
ATOM 5119 O O . ALA B 1 240 ? 11.953 28.094 14.664 1 94.5 240 ALA B O 1
ATOM 5120 N N . LEU B 1 241 ? 10.289 29.375 13.789 1 92.75 241 LEU B N 1
ATOM 5121 C CA . LEU B 1 241 ? 10.953 29.703 12.539 1 92.75 241 LEU B CA 1
ATOM 5122 C C . LEU B 1 241 ? 10.828 31.203 12.242 1 92.75 241 LEU B C 1
ATOM 5124 O O . LEU B 1 241 ? 9.773 31.797 12.477 1 92.75 241 LEU B O 1
ATOM 5128 N N . LEU B 1 242 ? 11.906 31.797 11.789 1 94.12 242 LEU B N 1
ATOM 5129 C CA . LEU B 1 242 ? 11.891 33.156 11.289 1 94.12 242 LEU B CA 1
ATOM 5130 C C . LEU B 1 242 ? 11.414 34.156 12.359 1 94.12 242 LEU B C 1
ATOM 5132 O O . LEU B 1 242 ? 10.688 35.094 12.062 1 94.12 242 LEU B O 1
ATOM 5136 N N . GLY B 1 243 ? 11.688 33.781 13.562 1 93.19 243 GLY B N 1
ATOM 5137 C CA . GLY B 1 243 ? 11.281 34.656 14.664 1 93.19 243 GLY B CA 1
ATOM 5138 C C . GLY B 1 243 ? 9.828 34.5 15.047 1 93.19 243 GLY B C 1
ATOM 5139 O O . GLY B 1 243 ? 9.336 35.188 15.945 1 93.19 243 GLY B O 1
ATOM 5140 N N . LEU B 1 244 ? 9.094 33.625 14.391 1 94.19 244 LEU B N 1
ATOM 5141 C CA . LEU B 1 244 ? 7.684 33.375 14.672 1 94.19 244 LEU B CA 1
ATOM 5142 C C . LEU B 1 244 ? 7.52 32.312 15.727 1 94.19 244 LEU B C 1
ATOM 5144 O O . LEU B 1 244 ? 8.039 31.203 15.578 1 94.19 244 LEU B O 1
ATOM 5148 N N . PRO B 1 245 ? 6.812 32.594 16.75 1 95.5 245 PRO B N 1
ATOM 5149 C CA . PRO B 1 245 ? 6.637 31.578 17.781 1 95.5 245 PRO B CA 1
ATOM 5150 C C . PRO B 1 245 ? 5.781 30.406 17.312 1 95.5 245 PRO B C 1
ATOM 5152 O O . PRO B 1 245 ? 4.953 30.562 16.406 1 95.5 245 PRO B O 1
ATOM 5155 N N . ARG B 1 246 ? 5.992 29.25 17.859 1 96.31 246 ARG B N 1
ATOM 5156 C CA . ARG B 1 246 ? 5.141 28.062 17.75 1 96.31 246 ARG B CA 1
ATOM 5157 C C . ARG B 1 246 ? 4.582 27.656 19.109 1 96.31 246 ARG B C 1
ATOM 5159 O O . ARG B 1 246 ? 5.281 27.734 20.109 1 96.31 246 ARG B O 1
ATOM 5166 N N . ILE B 1 247 ? 3.305 27.312 19.109 1 98.31 247 ILE B N 1
ATOM 5167 C CA . ILE B 1 247 ? 2.668 27.188 20.422 1 98.31 247 ILE B CA 1
ATOM 5168 C C . ILE B 1 247 ? 1.945 25.844 20.516 1 98.31 247 ILE B C 1
ATOM 5170 O O . ILE B 1 247 ? 1.265 25.562 21.5 1 98.31 247 ILE B O 1
ATOM 5174 N N . LEU B 1 248 ? 1.996 24.938 19.516 1 98.56 248 LEU B N 1
ATOM 5175 C CA . LEU B 1 248 ? 1.439 23.578 19.516 1 98.56 248 LEU B CA 1
ATOM 5176 C C . LEU B 1 248 ? 2.459 22.578 18.984 1 98.56 248 LEU B C 1
ATOM 5178 O O . LEU B 1 248 ? 2.221 21.922 17.969 1 98.56 248 LEU B O 1
ATOM 5182 N N . SER B 1 249 ? 3.568 22.469 19.766 1 98.25 249 SER B N 1
ATOM 5183 C CA . SER B 1 249 ? 4.723 21.75 19.25 1 98.25 249 SER B CA 1
ATOM 5184 C C . SER B 1 249 ? 5.004 20.5 20.062 1 98.25 249 SER B C 1
ATOM 5186 O O . SER B 1 249 ? 5.738 19.609 19.625 1 98.25 249 SER B O 1
ATOM 5188 N N . ASN B 1 250 ? 4.477 20.422 21.281 1 98.38 250 ASN B N 1
ATOM 5189 C CA . ASN B 1 250 ? 4.789 19.328 22.172 1 98.38 250 ASN B CA 1
ATOM 5190 C C . ASN B 1 250 ? 3.645 19.047 23.141 1 98.38 250 ASN B C 1
ATOM 5192 O O . ASN B 1 250 ? 2.58 19.656 23.047 1 98.38 250 ASN B O 1
ATOM 5196 N N . ALA B 1 251 ? 3.855 18.047 24.016 1 98.69 251 ALA B N 1
ATOM 5197 C CA . ALA B 1 251 ? 2.812 17.594 24.938 1 98.69 251 ALA B CA 1
ATOM 5198 C C . ALA B 1 251 ? 2.381 18.734 25.859 1 98.69 251 ALA B C 1
ATOM 5200 O O . ALA B 1 251 ? 1.192 18.875 26.156 1 98.69 251 ALA B O 1
ATOM 5201 N N . GLU B 1 252 ? 3.305 19.5 26.297 1 98.56 252 GLU B N 1
ATOM 5202 C CA . GLU B 1 252 ? 2.996 20.578 27.219 1 98.56 252 GLU B CA 1
ATOM 5203 C C . GLU B 1 252 ? 2.113 21.641 26.562 1 98.56 252 GLU B C 1
ATOM 5205 O O . GLU B 1 252 ? 1.202 22.172 27.188 1 98.56 252 GLU B O 1
ATOM 5210 N N . ASP B 1 253 ? 2.43 21.953 25.312 1 98.75 253 ASP B N 1
ATOM 5211 C CA . ASP B 1 253 ? 1.634 22.922 24.562 1 98.75 253 ASP B CA 1
ATOM 5212 C C . ASP B 1 253 ? 0.174 22.484 24.484 1 98.75 253 ASP B C 1
ATOM 5214 O O . ASP B 1 253 ? -0.734 23.281 24.75 1 98.75 253 ASP B O 1
ATOM 5218 N N . TYR B 1 254 ? -0.052 21.234 24.109 1 98.81 254 TYR B N 1
ATOM 5219 C CA . TYR B 1 254 ? -1.408 20.719 23.969 1 98.81 254 TYR B CA 1
ATOM 5220 C C . TYR B 1 254 ? -2.109 20.641 25.312 1 98.81 254 TYR B C 1
ATOM 5222 O O . TYR B 1 254 ? -3.297 20.953 25.422 1 98.81 254 TYR B O 1
ATOM 5230 N N . ALA B 1 255 ? -1.385 20.172 26.328 1 98.81 255 ALA B N 1
ATOM 5231 C CA . ALA B 1 255 ? -1.971 20.125 27.672 1 98.81 255 ALA B CA 1
ATOM 5232 C C . ALA B 1 255 ? -2.469 21.5 28.109 1 98.81 255 ALA B C 1
ATOM 5234 O O . ALA B 1 255 ? -3.551 21.625 28.688 1 98.81 255 ALA B O 1
ATOM 5235 N N . PHE B 1 256 ? -1.661 22.5 27.875 1 98.69 256 PHE B N 1
ATOM 5236 C CA . PHE B 1 256 ? -2.031 23.875 28.203 1 98.69 256 PHE B CA 1
ATOM 5237 C C . PHE B 1 256 ? -3.309 24.281 27.484 1 98.69 256 PHE B C 1
ATOM 5239 O O . PHE B 1 256 ? -4.246 24.781 28.109 1 98.69 256 PHE B O 1
ATOM 5246 N N . MET B 1 257 ? -3.377 24.062 26.141 1 98.81 257 MET B N 1
ATOM 5247 C CA . MET B 1 257 ? -4.523 24.453 25.312 1 98.81 257 MET B CA 1
ATOM 5248 C C . MET B 1 257 ? -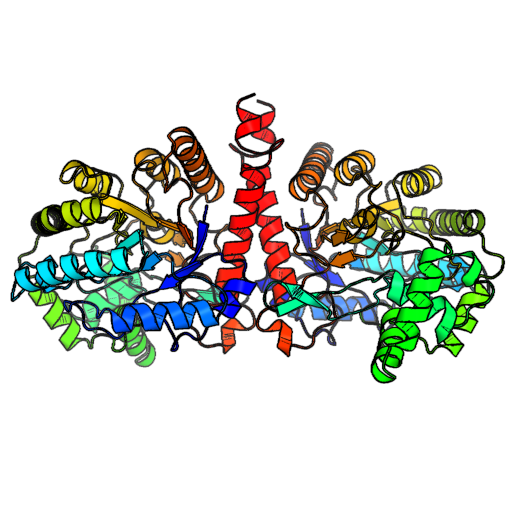5.801 23.797 25.828 1 98.81 257 MET B C 1
ATOM 5250 O O . MET B 1 257 ? -6.824 24.453 26 1 98.81 257 MET B O 1
ATOM 5254 N N . LEU B 1 258 ? -5.699 22.484 26.141 1 98.75 258 LEU B N 1
ATOM 5255 C CA . LEU B 1 258 ? -6.871 21.703 26.531 1 98.75 258 LEU B CA 1
ATOM 5256 C C . LEU B 1 258 ? -7.328 22.062 27.938 1 98.75 258 LEU B C 1
ATOM 5258 O O . LEU B 1 258 ? -8.523 22.031 28.234 1 98.75 258 LEU B O 1
ATOM 5262 N N . ARG B 1 259 ? -6.383 22.391 28.781 1 98.5 259 ARG B N 1
ATOM 5263 C CA . ARG B 1 259 ? -6.715 22.812 30.141 1 98.5 259 ARG B CA 1
ATOM 5264 C C . ARG B 1 259 ? -7.402 24.172 30.141 1 98.5 259 ARG B C 1
ATOM 5266 O O . ARG B 1 259 ? -8.383 24.375 30.859 1 98.5 259 ARG B O 1
ATOM 5273 N N . GLU B 1 260 ? -6.91 25.125 29.406 1 98.69 260 GLU B N 1
ATOM 5274 C CA . GLU B 1 260 ? -7.414 26.5 29.391 1 98.69 260 GLU B CA 1
ATOM 5275 C C . GLU B 1 260 ? -8.82 26.562 28.797 1 98.69 260 GLU B C 1
ATOM 5277 O O . GLU B 1 260 ? -9.625 27.406 29.172 1 98.69 260 GLU B O 1
ATOM 5282 N N . VAL B 1 261 ? -9.102 25.75 27.797 1 98.75 261 VAL B N 1
ATOM 5283 C CA . VAL B 1 261 ? -10.438 25.594 27.234 1 98.75 261 VAL B CA 1
ATOM 5284 C C . VAL B 1 261 ? -10.859 24.125 27.297 1 98.75 261 VAL B C 1
ATOM 5286 O O . VAL B 1 261 ? -10.727 23.391 26.312 1 98.75 261 VAL B O 1
ATOM 5289 N N . ASP B 1 262 ? -11.445 23.781 28.438 1 98.38 262 ASP B N 1
ATOM 5290 C CA . ASP B 1 262 ? -11.75 22.391 28.75 1 98.38 262 ASP B CA 1
ATOM 5291 C C . ASP B 1 262 ? -13.141 22.016 28.25 1 98.38 262 ASP B C 1
ATOM 5293 O O . ASP B 1 262 ? -14.07 21.859 29.047 1 98.38 262 ASP B O 1
ATOM 5297 N N . SER B 1 263 ? -13.32 21.969 27 1 97.94 263 SER B N 1
ATOM 5298 C CA . SER B 1 263 ? -14.508 21.5 26.281 1 97.94 263 SER B CA 1
ATOM 5299 C C . SER B 1 263 ? -14.211 20.203 25.531 1 97.94 263 SER B C 1
ATOM 5301 O O . SER B 1 263 ? -13.18 20.078 24.859 1 97.94 263 SER B O 1
ATOM 5303 N N . PRO B 1 264 ? -15.07 19.203 25.625 1 97 264 PRO B N 1
ATOM 5304 C CA . PRO B 1 264 ? -14.859 17.969 24.859 1 97 264 PRO B CA 1
ATOM 5305 C C . PRO B 1 264 ? -14.781 18.219 23.359 1 97 264 PRO B C 1
ATOM 5307 O O . PRO B 1 264 ? -14.188 17.422 22.625 1 97 264 PRO B O 1
ATOM 5310 N N . ALA B 1 265 ? -15.344 19.312 22.891 1 98.31 265 ALA B N 1
ATOM 5311 C CA . ALA B 1 265 ? -15.352 19.656 21.469 1 98.31 265 ALA B CA 1
ATOM 5312 C C . ALA B 1 265 ? -14 20.203 21.031 1 98.31 265 ALA B C 1
ATOM 5314 O O . ALA B 1 265 ? -13.711 20.25 19.828 1 98.31 265 ALA B O 1
ATOM 5315 N N . ASN B 1 266 ? -13.227 20.719 21.984 1 98.75 266 ASN B N 1
ATOM 5316 C CA . ASN B 1 266 ? -11.875 21.188 21.719 1 98.75 266 ASN B CA 1
ATOM 5317 C C . ASN B 1 266 ? -10.852 20.078 21.844 1 98.75 266 ASN B C 1
ATOM 5319 O O . ASN B 1 266 ? -10.672 19.5 22.922 1 98.75 266 ASN B O 1
ATOM 5323 N N . GLY B 1 267 ? -10.227 19.719 20.688 1 98.81 267 GLY B N 1
ATOM 5324 C CA . GLY B 1 267 ? -9.336 18.578 20.766 1 98.81 267 GLY B CA 1
ATOM 5325 C C . GLY B 1 267 ? -8.094 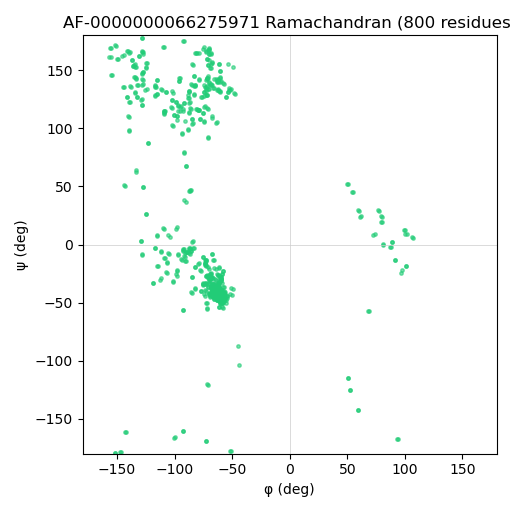18.734 19.906 1 98.81 267 GLY B C 1
ATOM 5326 O O . GLY B 1 267 ? -7.672 19.844 19.609 1 98.81 267 GLY B O 1
ATOM 5327 N N . VAL B 1 268 ? -7.496 17.578 19.656 1 98.81 268 VAL B N 1
ATOM 5328 C CA . VAL B 1 268 ? -6.168 17.484 19.062 1 98.81 268 VAL B CA 1
ATOM 5329 C C . VAL B 1 268 ? -6.262 16.781 17.703 1 98.81 268 VAL B C 1
ATOM 5331 O O . VAL B 1 268 ? -6.961 15.781 17.562 1 98.81 268 VAL B O 1
ATOM 5334 N N . THR B 1 269 ? -5.699 17.391 16.672 1 98.88 269 THR B N 1
ATOM 5335 C CA . THR B 1 269 ? -5.266 16.609 15.516 1 98.88 269 THR B CA 1
ATOM 5336 C C . THR B 1 269 ? -3.863 16.047 15.734 1 98.88 269 THR B C 1
ATOM 5338 O O . THR B 1 269 ? -2.879 16.797 15.703 1 98.88 269 THR B O 1
ATOM 5341 N N . LEU B 1 270 ? -3.803 14.812 16.016 1 98.88 270 LEU B N 1
ATOM 5342 C CA . LEU B 1 270 ? -2.504 14.188 16.219 1 98.88 270 LEU B CA 1
ATOM 5343 C C . LEU B 1 270 ? -1.808 13.906 14.891 1 98.88 270 LEU B C 1
ATOM 5345 O O . LEU B 1 270 ? -2.25 13.055 14.125 1 98.88 270 LEU B O 1
ATOM 5349 N N . CYS B 1 271 ? -0.794 14.641 14.594 1 98.75 271 CYS B N 1
ATOM 5350 C CA . CYS B 1 271 ? 0.002 14.414 13.391 1 98.75 271 CYS B CA 1
ATOM 5351 C C . CYS B 1 271 ? 1.374 13.852 13.742 1 98.75 271 CYS B C 1
ATOM 5353 O O . CYS B 1 271 ? 2.24 14.578 14.234 1 98.75 271 CYS B O 1
ATOM 5355 N N . THR B 1 272 ? 1.605 12.648 13.367 1 98.88 272 THR B N 1
ATOM 5356 C CA . THR B 1 272 ? 2.822 11.953 13.773 1 98.88 272 THR B CA 1
ATOM 5357 C C . THR B 1 272 ? 4.035 12.5 13.023 1 98.88 272 THR B C 1
ATOM 5359 O O . THR B 1 272 ? 5.168 12.367 13.484 1 98.88 272 THR B O 1
ATOM 5362 N N . GLY B 1 273 ? 3.84 13.023 11.852 1 98.38 273 GLY B N 1
ATOM 5363 C CA . GLY B 1 273 ? 4.953 13.617 11.133 1 98.38 273 GLY B CA 1
ATOM 5364 C C . GLY B 1 273 ? 5.406 14.938 11.719 1 98.38 273 GLY B C 1
ATOM 5365 O O . GLY B 1 273 ? 6.594 15.133 11.984 1 98.38 273 GLY B O 1
ATOM 5366 N N . SER B 1 274 ? 4.434 15.867 11.953 1 98.06 274 SER B N 1
ATOM 5367 C CA . SER B 1 274 ? 4.77 17.172 12.5 1 98.06 274 SER B CA 1
ATOM 5368 C C . SER B 1 274 ? 5.402 17.047 13.883 1 98.06 274 SER B C 1
ATOM 5370 O O . SER B 1 274 ? 6.508 17.547 14.117 1 98.06 274 SER B O 1
ATOM 5372 N N . LEU B 1 275 ? 4.727 16.359 14.766 1 98.62 275 LEU B N 1
ATOM 5373 C CA . LEU B 1 275 ? 5.207 16.219 16.125 1 98.62 275 LEU B CA 1
ATOM 5374 C C . LEU B 1 275 ? 6.441 15.312 16.188 1 98.62 275 LEU B C 1
ATOM 5376 O O . LEU B 1 275 ? 7.305 15.492 17.047 1 98.62 275 LEU B O 1
ATOM 5380 N N . GLY B 1 276 ? 6.516 14.383 15.242 1 97.94 276 GLY B N 1
ATOM 5381 C CA . GLY B 1 276 ? 7.609 13.422 15.219 1 97.94 276 GLY B CA 1
ATOM 5382 C C . GLY B 1 276 ? 8.93 14.031 14.781 1 97.94 276 GLY B C 1
ATOM 5383 O O . GLY B 1 276 ? 9.984 13.43 14.961 1 97.94 276 GLY B O 1
ATOM 5384 N N . ALA B 1 277 ? 8.883 15.211 14.227 1 97.81 277 ALA B N 1
ATOM 5385 C CA . ALA B 1 277 ? 10.109 15.891 13.82 1 97.81 277 ALA B CA 1
ATOM 5386 C C . ALA B 1 277 ? 10.906 16.344 15.039 1 97.81 277 ALA B C 1
ATOM 5388 O O . ALA B 1 277 ? 12.094 16.672 14.922 1 97.81 277 ALA B O 1
ATOM 5389 N N . LEU B 1 278 ? 10.258 16.469 16.188 1 97.19 278 LEU B N 1
ATOM 5390 C CA . LEU B 1 278 ? 10.906 16.797 17.453 1 97.19 278 LEU B CA 1
ATOM 5391 C C . LEU B 1 278 ? 11.219 15.531 18.25 1 97.19 278 LEU B C 1
ATOM 5393 O O . LEU B 1 278 ? 10.312 14.859 18.734 1 97.19 278 LEU B O 1
ATOM 5397 N N . ALA B 1 279 ? 12.5 15.266 18.438 1 96.25 279 ALA B N 1
ATOM 5398 C CA . ALA B 1 279 ? 12.953 14.023 19.047 1 96.25 279 ALA B CA 1
ATOM 5399 C C . ALA B 1 279 ? 12.391 13.867 20.469 1 96.25 279 ALA B C 1
ATOM 5401 O O . ALA B 1 279 ? 12.117 12.75 20.906 1 96.25 279 ALA B O 1
ATOM 5402 N N . ALA B 1 280 ? 12.164 14.93 21.125 1 96.5 280 ALA B N 1
ATOM 5403 C CA . ALA B 1 280 ? 11.727 14.906 22.516 1 96.5 280 ALA B CA 1
ATOM 5404 C C . ALA B 1 280 ? 10.273 14.461 22.625 1 96.5 280 ALA B C 1
ATOM 5406 O O . ALA B 1 280 ? 9.812 14.117 23.719 1 96.5 280 ALA B O 1
ATOM 5407 N N . ASN B 1 281 ? 9.523 14.461 21.562 1 98.06 281 ASN B N 1
ATOM 5408 C CA . ASN B 1 281 ? 8.125 14.031 21.594 1 98.06 281 ASN B CA 1
ATOM 5409 C C . ASN B 1 281 ? 8.008 12.508 21.547 1 98.06 281 ASN B C 1
ATOM 5411 O O . ASN B 1 281 ? 8.461 11.875 20.609 1 98.06 281 ASN B O 1
ATOM 5415 N N . ASP B 1 282 ? 7.48 11.977 22.594 1 98.19 282 ASP B N 1
ATOM 5416 C CA . ASP B 1 282 ? 7.098 10.57 22.625 1 98.19 282 ASP B CA 1
ATOM 5417 C C . ASP B 1 282 ? 5.668 10.383 22.125 1 98.19 282 ASP B C 1
ATOM 5419 O O . ASP B 1 282 ? 4.715 10.492 22.891 1 98.19 282 ASP B O 1
ATOM 5423 N N . LEU B 1 283 ? 5.551 9.992 20.891 1 98.62 283 LEU B N 1
ATOM 5424 C CA . LEU B 1 283 ? 4.262 10.055 20.219 1 98.62 283 LEU B CA 1
ATOM 5425 C C . LEU B 1 283 ? 3.297 9.016 20.781 1 98.62 283 LEU B C 1
ATOM 5427 O O . LEU B 1 283 ? 2.115 9.305 20.984 1 98.62 283 LEU B O 1
ATOM 5431 N N . PRO B 1 284 ? 3.746 7.723 21.062 1 98.56 284 PRO B N 1
ATOM 5432 C CA . PRO B 1 284 ? 2.818 6.809 21.734 1 98.56 284 PRO B CA 1
ATOM 5433 C C . PRO B 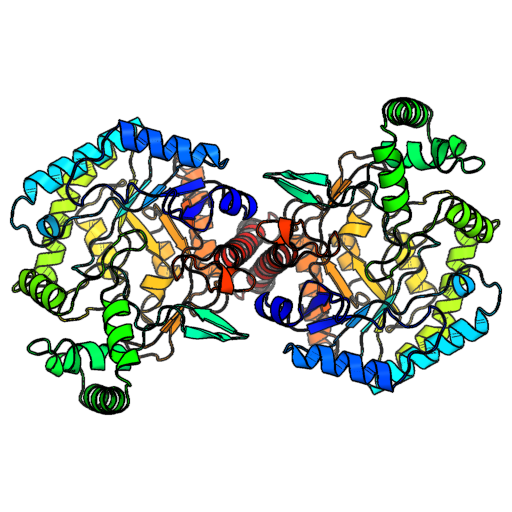1 284 ? 2.334 7.34 23.078 1 98.56 284 PRO B C 1
ATOM 5435 O O . PRO B 1 284 ? 1.143 7.258 23.391 1 98.56 284 PRO B O 1
ATOM 5438 N N . ALA B 1 285 ? 3.205 7.902 23.859 1 98.69 285 ALA B N 1
ATOM 5439 C CA . ALA B 1 285 ? 2.826 8.461 25.156 1 98.69 285 ALA B CA 1
ATOM 5440 C C . ALA B 1 285 ? 1.875 9.648 24.984 1 98.69 285 ALA B C 1
ATOM 5442 O O . ALA B 1 285 ? 0.908 9.789 25.734 1 98.69 285 ALA B O 1
ATOM 5443 N N . MET B 1 286 ? 2.162 10.516 24.016 1 98.88 286 MET B N 1
ATOM 5444 C CA . MET B 1 286 ? 1.284 11.648 23.734 1 98.88 286 MET B CA 1
ATOM 5445 C C . MET B 1 286 ? -0.094 11.172 23.297 1 98.88 286 MET B C 1
ATOM 5447 O O . MET B 1 286 ? -1.11 11.758 23.688 1 98.88 286 MET B O 1
ATOM 5451 N N . THR B 1 287 ? -0.103 10.133 22.453 1 98.88 287 THR B N 1
ATOM 5452 C CA . THR B 1 287 ? -1.371 9.562 22.016 1 98.88 287 THR B CA 1
ATOM 5453 C C . THR B 1 287 ? -2.197 9.094 23.203 1 98.88 287 THR B C 1
ATOM 5455 O O . THR B 1 287 ? -3.395 9.375 23.297 1 98.88 287 THR B O 1
ATOM 5458 N N . ARG B 1 288 ? -1.558 8.43 24.109 1 98.56 288 ARG B N 1
ATOM 5459 C CA . ARG B 1 288 ? -2.232 7.957 25.312 1 98.56 288 ARG B CA 1
ATOM 5460 C C . ARG B 1 288 ? -2.725 9.125 26.156 1 98.56 288 ARG B C 1
ATOM 5462 O O . ARG B 1 288 ? -3.861 9.117 26.625 1 98.56 288 ARG B O 1
ATOM 5469 N N . GLN B 1 289 ? -1.881 10.102 26.312 1 98.75 289 GLN B N 1
ATOM 5470 C CA . GLN B 1 289 ? -2.17 11.242 27.172 1 98.75 289 GLN B CA 1
ATOM 5471 C C . GLN B 1 289 ? -3.393 12.016 26.688 1 98.75 289 GLN B C 1
ATOM 5473 O O . GLN B 1 289 ? -4.223 12.453 27.484 1 98.75 289 GLN B O 1
ATOM 5478 N N . PHE B 1 290 ? -3.527 12.148 25.359 1 98.81 290 PHE B N 1
ATOM 5479 C CA . PHE B 1 290 ? -4.57 13.016 24.828 1 98.81 290 PHE B CA 1
ATOM 5480 C C . PHE B 1 290 ? -5.668 12.188 24.156 1 98.81 290 PHE B C 1
ATOM 5482 O O . PHE B 1 290 ? -6.496 12.734 23.422 1 98.81 290 PHE B O 1
ATOM 5489 N N . ALA B 1 291 ? -5.695 10.906 24.391 1 98.56 291 ALA B N 1
ATOM 5490 C CA . ALA B 1 291 ? -6.52 9.93 23.672 1 98.56 291 ALA B CA 1
ATOM 5491 C C . ALA B 1 291 ? -7.98 10.375 23.641 1 98.56 291 ALA B C 1
ATOM 5493 O O . ALA B 1 291 ? -8.602 10.391 22.578 1 98.56 291 ALA B O 1
ATOM 5494 N N . SER B 1 292 ? -8.508 10.867 24.719 1 98.12 292 SER B N 1
ATOM 5495 C CA . SER B 1 292 ? -9.93 11.18 24.828 1 98.12 292 SER B CA 1
ATOM 5496 C C . SER B 1 292 ? -10.289 12.414 24.016 1 98.12 292 SER B C 1
ATOM 5498 O O . SER B 1 292 ? -11.469 12.656 23.734 1 98.12 292 SER B O 1
ATOM 5500 N N . ARG B 1 293 ? -9.242 13.203 23.656 1 98.56 293 ARG B N 1
ATOM 5501 C CA . ARG B 1 293 ? -9.477 14.469 22.969 1 98.56 293 ARG B CA 1
ATOM 5502 C C . ARG B 1 293 ? -8.898 14.445 21.562 1 98.56 293 ARG B C 1
ATOM 5504 O O . ARG B 1 293 ? -8.836 15.484 20.891 1 98.56 293 ARG B O 1
ATOM 5511 N N . ILE B 1 294 ? -8.43 13.297 21.109 1 98.94 294 ILE B N 1
ATOM 5512 C CA . ILE B 1 294 ? -7.98 13.188 19.719 1 98.94 294 ILE B CA 1
ATOM 5513 C C . ILE B 1 294 ? -9.188 13.031 18.812 1 98.94 294 ILE B C 1
ATOM 5515 O O . ILE B 1 294 ? -9.898 12.023 18.875 1 98.94 294 ILE B O 1
ATOM 5519 N N . HIS B 1 295 ? -9.414 14.023 17.938 1 98.94 295 HIS B N 1
ATOM 5520 C CA . HIS B 1 295 ? -10.594 14.008 17.078 1 98.94 295 HIS B CA 1
ATOM 5521 C C . HIS B 1 295 ? -10.227 13.688 15.641 1 98.94 295 HIS B C 1
ATOM 5523 O O . HIS B 1 295 ? -11.094 13.367 14.82 1 98.94 295 HIS B O 1
ATOM 5529 N N . PHE B 1 296 ? -8.992 13.781 15.32 1 98.94 296 PHE B N 1
ATOM 5530 C CA . PHE B 1 296 ? -8.477 13.547 13.977 1 98.94 296 PHE B CA 1
ATOM 5531 C C . PHE B 1 296 ? -7.008 13.133 14.023 1 98.94 296 PHE B C 1
ATOM 5533 O O . PHE B 1 296 ? -6.258 13.594 14.891 1 98.94 296 PHE B O 1
ATOM 5540 N N . VAL B 1 297 ? -6.559 12.258 13.125 1 98.94 297 VAL B N 1
ATOM 5541 C CA . VAL B 1 297 ? -5.191 11.758 13.18 1 98.94 297 VAL B CA 1
ATOM 5542 C C . VAL B 1 297 ? -4.555 11.82 11.797 1 98.94 297 VAL B C 1
ATOM 5544 O O . VAL B 1 297 ? -5.164 11.406 10.805 1 98.94 297 VAL B O 1
ATOM 5547 N N . HIS B 1 298 ? -3.41 12.445 11.695 1 98.88 298 HIS B N 1
ATOM 5548 C CA . HIS B 1 298 ? -2.51 12.352 10.547 1 98.88 298 HIS B CA 1
ATOM 5549 C C . HIS B 1 298 ? -1.402 11.336 10.805 1 98.88 298 HIS B C 1
ATOM 5551 O O . HIS B 1 298 ? -0.509 11.578 11.617 1 98.88 298 HIS B O 1
ATOM 5557 N N . LEU B 1 299 ? -1.499 10.25 10.086 1 98.88 299 LEU B N 1
ATOM 5558 C CA . LEU B 1 299 ? -0.426 9.273 10.211 1 98.88 299 LEU B CA 1
ATOM 5559 C C . LEU B 1 299 ? 0.537 9.367 9.031 1 98.88 299 LEU B C 1
ATOM 5561 O O . LEU B 1 299 ? 0.195 8.977 7.914 1 98.88 299 LEU B O 1
ATOM 5565 N N . ARG B 1 300 ? 1.59 9.938 9.211 1 98.69 300 ARG B N 1
ATOM 5566 C CA . ARG B 1 300 ? 2.771 10.023 8.359 1 98.69 300 ARG B CA 1
ATOM 5567 C C . ARG B 1 300 ? 4.051 9.945 9.188 1 98.69 300 ARG B C 1
ATOM 5569 O O . ARG B 1 300 ? 4 9.977 10.414 1 98.69 300 ARG B O 1
ATOM 5576 N N . ASN B 1 301 ? 5.18 9.734 8.516 1 98.75 301 ASN B N 1
ATOM 5577 C CA . ASN B 1 301 ? 6.41 9.516 9.266 1 98.75 301 ASN B CA 1
ATOM 5578 C C . ASN B 1 301 ? 7.57 10.328 8.695 1 98.75 301 ASN B C 1
ATOM 5580 O O . ASN B 1 301 ? 7.621 10.578 7.488 1 98.75 301 ASN B O 1
ATOM 5584 N N . VAL B 1 302 ? 8.414 10.797 9.562 1 98.44 302 VAL B N 1
ATOM 5585 C CA . VAL B 1 302 ? 9.617 11.508 9.141 1 98.44 302 VAL B CA 1
ATOM 5586 C C . VAL B 1 302 ? 10.852 10.844 9.742 1 98.44 302 VAL B C 1
ATOM 5588 O O . VAL B 1 302 ? 10.758 10.172 10.773 1 98.44 302 VAL B O 1
ATOM 5591 N N . LEU B 1 303 ? 11.93 10.969 9.07 1 98.56 303 LEU B N 1
ATOM 5592 C CA . LEU B 1 303 ? 13.234 10.555 9.586 1 98.56 303 LEU B CA 1
ATOM 5593 C C . LEU B 1 303 ? 14.102 11.773 9.898 1 98.56 303 LEU B C 1
ATOM 5595 O O . LEU B 1 303 ? 14.383 12.586 9.016 1 98.56 303 LEU B O 1
ATOM 5599 N N . ARG B 1 304 ? 14.414 11.953 11.172 1 98.5 304 ARG B N 1
ATOM 5600 C CA . ARG B 1 304 ? 15.336 13 11.594 1 98.5 304 ARG B CA 1
ATOM 5601 C C . ARG B 1 304 ? 16.766 12.656 11.219 1 98.5 304 ARG B C 1
ATOM 5603 O O . ARG B 1 304 ? 17.234 11.539 11.469 1 98.5 304 ARG B O 1
ATOM 5610 N N . GLU B 1 305 ? 17.469 13.547 10.648 1 96.94 305 GLU B N 1
ATOM 5611 C CA . GLU B 1 305 ? 18.828 13.281 10.172 1 96.94 305 GLU B CA 1
ATOM 5612 C C . GLU B 1 305 ? 19.859 13.594 11.258 1 96.94 305 GLU B C 1
ATOM 5614 O O . GLU B 1 305 ? 21.031 13.281 11.102 1 96.94 305 GLU B O 1
ATOM 5619 N N . GLU B 1 306 ? 19.406 14.312 12.297 1 92 306 GLU B N 1
ATOM 5620 C CA . GLU B 1 306 ? 20.219 14.625 13.469 1 92 306 GLU B CA 1
ATOM 5621 C C . GLU B 1 306 ? 19.391 14.625 14.742 1 92 306 GLU B C 1
ATOM 5623 O O . GLU B 1 306 ? 18.156 14.742 14.688 1 92 306 GLU B O 1
ATOM 5628 N N . VAL B 1 307 ? 19.984 14.547 15.867 1 85.81 307 VAL B N 1
ATOM 5629 C CA . VAL B 1 307 ? 19.297 14.461 17.141 1 85.81 307 VAL B CA 1
ATOM 5630 C C . VAL B 1 307 ? 18.938 15.867 17.641 1 85.81 307 VAL B C 1
ATOM 5632 O O . VAL B 1 307 ? 17.922 16.062 18.297 1 85.81 307 VAL B O 1
ATOM 5635 N N . ARG B 1 308 ? 19.719 16.812 17.234 1 89.06 308 ARG B N 1
ATOM 5636 C CA . ARG B 1 308 ? 19.5 18.188 17.703 1 89.06 308 ARG B CA 1
ATOM 5637 C C . ARG B 1 308 ? 18.219 18.766 17.094 1 89.06 308 ARG B C 1
ATOM 5639 O O . ARG B 1 308 ? 17.734 18.266 16.078 1 89.06 308 ARG B O 1
ATOM 5646 N N . THR B 1 309 ? 17.672 19.797 17.75 1 91 309 THR B N 1
ATOM 5647 C CA . THR B 1 309 ? 16.547 20.547 17.219 1 91 309 THR B CA 1
ATOM 5648 C C . THR B 1 309 ? 16.875 22.047 17.172 1 91 309 THR B C 1
ATOM 5650 O O . THR B 1 309 ? 17.5 22.578 18.078 1 91 309 THR B O 1
ATOM 5653 N N . PRO B 1 310 ? 16.641 22.734 16.141 1 93.94 310 PRO B N 1
ATOM 5654 C CA . PRO B 1 310 ? 16.078 22.25 14.875 1 93.94 310 PRO B CA 1
ATOM 5655 C C . PRO B 1 310 ? 17 21.266 14.148 1 93.94 310 PRO B C 1
ATOM 5657 O O . PRO B 1 310 ? 18.219 21.422 14.18 1 93.94 310 PRO B O 1
ATOM 5660 N N . CYS B 1 311 ? 16.359 20.281 13.547 1 96.25 311 CYS B N 1
ATOM 5661 C CA . CYS B 1 311 ? 17.125 19.297 12.789 1 96.25 311 CYS B CA 1
ATOM 5662 C C . CYS B 1 311 ? 16.625 19.219 11.352 1 96.25 311 CYS B C 1
ATOM 5664 O O . CYS B 1 311 ? 15.547 19.703 11.031 1 96.25 311 CYS B O 1
ATOM 5666 N N . SER B 1 312 ? 17.531 18.75 10.484 1 97.75 312 SER B N 1
ATOM 5667 C CA . SER B 1 312 ? 17.078 18.328 9.164 1 97.75 312 SER B CA 1
ATOM 5668 C C . SER B 1 312 ? 16.266 17.031 9.25 1 97.75 312 SER B C 1
ATOM 5670 O O . SER B 1 312 ? 16.531 16.172 10.094 1 97.75 312 SER B O 1
ATOM 5672 N N . PHE B 1 313 ? 15.195 16.953 8.367 1 98.31 313 PHE B N 1
ATOM 5673 C CA . PHE B 1 313 ? 14.398 15.727 8.281 1 98.31 313 PHE B CA 1
ATOM 5674 C C . PHE B 1 313 ? 13.719 15.617 6.926 1 98.31 313 PHE B C 1
ATOM 5676 O O . PHE B 1 313 ? 13.648 16.594 6.18 1 98.31 313 PHE B O 1
ATOM 5683 N N . TYR B 1 314 ? 13.305 14.492 6.547 1 98.25 314 TYR B N 1
ATOM 5684 C CA . TYR B 1 314 ? 12.508 14.32 5.336 1 98.25 314 TYR B CA 1
ATOM 5685 C C . TYR B 1 314 ? 11.344 13.367 5.578 1 98.25 314 TYR B C 1
ATOM 5687 O O . TYR B 1 314 ? 11.344 12.609 6.551 1 98.25 314 TYR B O 1
ATOM 5695 N N . GLU B 1 315 ? 10.305 13.562 4.781 1 98.31 315 GLU B N 1
ATOM 5696 C CA . GLU B 1 315 ? 9.156 12.664 4.812 1 98.31 315 GLU B CA 1
ATOM 5697 C C . GLU B 1 315 ? 9.555 11.25 4.387 1 98.31 315 GLU B C 1
ATOM 5699 O O . GLU B 1 315 ? 9.766 10.992 3.199 1 98.31 315 GLU B O 1
ATOM 5704 N N . ASP B 1 316 ? 9.641 10.367 5.297 1 98.31 316 ASP B N 1
ATOM 5705 C CA . ASP B 1 316 ? 9.984 8.977 5.004 1 98.31 316 ASP B CA 1
ATOM 5706 C C . ASP B 1 316 ? 8.727 8.141 4.785 1 98.31 316 ASP B C 1
ATOM 5708 O O . ASP B 1 316 ? 7.609 8.656 4.84 1 98.31 316 ASP B O 1
ATOM 5712 N N . GLU B 1 317 ? 8.953 6.879 4.414 1 98.06 317 GLU B N 1
ATOM 5713 C CA . GLU B 1 317 ? 7.832 5.949 4.301 1 98.06 317 GLU B CA 1
ATOM 5714 C C . GLU B 1 317 ? 7.129 5.766 5.645 1 98.06 317 GLU B C 1
ATOM 5716 O O . GLU B 1 317 ? 7.742 5.93 6.699 1 98.06 317 GLU B O 1
ATOM 5721 N N . HIS B 1 318 ? 5.875 5.395 5.641 1 98.62 318 HIS B N 1
ATOM 5722 C CA . HIS B 1 318 ? 5.004 5.391 6.809 1 98.62 318 HIS B CA 1
ATOM 5723 C C . HIS B 1 318 ? 5.523 4.445 7.883 1 98.62 318 HIS B C 1
ATOM 5725 O O . HIS B 1 318 ? 5.312 4.676 9.078 1 98.62 318 HIS B O 1
ATOM 5731 N N . LEU B 1 319 ? 6.281 3.387 7.488 1 98.38 319 LEU B N 1
ATOM 5732 C CA . LEU B 1 319 ? 6.738 2.418 8.477 1 98.38 319 LEU B CA 1
ATOM 5733 C C . LEU B 1 319 ? 8.219 2.613 8.789 1 98.38 319 LEU B C 1
ATOM 5735 O O . LEU B 1 319 ? 8.758 1.969 9.688 1 98.38 319 LEU B O 1
ATOM 5739 N N . GLU B 1 320 ? 8.93 3.459 8.055 1 97.44 320 GLU B N 1
ATOM 5740 C CA . GLU B 1 320 ? 10.391 3.447 8.117 1 97.44 320 GLU B CA 1
ATOM 5741 C C . GLU B 1 320 ? 10.922 4.68 8.844 1 97.44 320 GLU B C 1
ATOM 5743 O O . GLU B 1 320 ? 12.094 4.734 9.203 1 97.44 320 GLU B O 1
ATOM 5748 N N . GLY B 1 321 ? 10.047 5.691 9.102 1 97.75 321 GLY B N 1
ATOM 5749 C CA . GLY B 1 321 ? 10.484 6.871 9.836 1 97.75 321 GLY B CA 1
ATOM 5750 C C . GLY B 1 321 ? 10.703 6.602 11.312 1 97.75 321 GLY B C 1
ATOM 5751 O O . GLY B 1 321 ? 10.75 5.449 11.742 1 97.75 321 GLY B O 1
ATOM 5752 N N . ASP B 1 322 ? 10.875 7.637 12.102 1 98 322 ASP B N 1
ATOM 5753 C CA . ASP B 1 322 ? 11.336 7.539 13.484 1 98 322 ASP B CA 1
ATOM 5754 C C . ASP B 1 322 ? 10.18 7.191 14.422 1 98 322 ASP B C 1
ATOM 5756 O O . ASP B 1 322 ? 10.398 6.719 15.539 1 98 322 ASP B O 1
ATOM 5760 N N . THR B 1 323 ? 8.977 7.41 13.992 1 98.31 323 THR B N 1
ATOM 5761 C CA . THR B 1 323 ? 7.82 7.164 14.844 1 98.31 323 THR B CA 1
ATOM 5762 C C . THR B 1 323 ? 7.418 5.691 14.805 1 98.31 323 THR B C 1
ATOM 5764 O O . THR B 1 323 ? 7.324 5.098 13.734 1 98.31 323 THR B O 1
ATOM 5767 N N . ASP B 1 324 ? 7.262 5.07 15.945 1 98.44 324 ASP B N 1
ATOM 5768 C CA . ASP B 1 324 ? 6.723 3.719 16.062 1 98.44 324 ASP B CA 1
ATOM 5769 C C . ASP B 1 324 ? 5.23 3.688 15.742 1 98.44 324 ASP B C 1
ATOM 5771 O O . ASP B 1 324 ? 4.391 3.834 16.625 1 98.44 324 ASP B O 1
ATOM 5775 N N . MET B 1 325 ? 4.922 3.438 14.508 1 98.81 325 MET B N 1
ATOM 5776 C CA . MET B 1 325 ? 3.549 3.525 14.016 1 98.81 325 MET B CA 1
ATOM 5777 C C . MET B 1 325 ? 2.672 2.455 14.656 1 98.81 325 MET B C 1
ATOM 5779 O O . MET B 1 325 ? 1.492 2.691 14.922 1 98.81 325 MET B O 1
ATOM 5783 N N . VAL B 1 326 ? 3.221 1.247 14.891 1 98.81 326 VAL B N 1
ATOM 5784 C CA . VAL B 1 326 ? 2.459 0.176 15.523 1 98.81 326 VAL B CA 1
ATOM 5785 C C . VAL B 1 326 ? 2 0.619 16.906 1 98.81 326 VAL B C 1
ATOM 5787 O O . VAL B 1 326 ? 0.828 0.464 17.266 1 98.81 326 VAL B O 1
ATOM 5790 N N . ALA B 1 327 ? 2.865 1.206 17.688 1 98.81 327 ALA B N 1
ATOM 5791 C CA . ALA B 1 327 ? 2.541 1.646 19.047 1 98.81 327 ALA B CA 1
ATOM 5792 C C . ALA B 1 327 ? 1.484 2.746 19.016 1 98.81 327 ALA B C 1
ATOM 5794 O O . ALA B 1 327 ? 0.566 2.746 19.844 1 98.81 327 ALA B O 1
ATOM 5795 N N . VAL B 1 328 ? 1.635 3.693 18.109 1 98.94 328 VAL B N 1
ATOM 5796 C CA . VAL B 1 328 ? 0.67 4.785 18 1 98.94 328 VAL B CA 1
ATOM 5797 C C . VAL B 1 328 ? -0.71 4.223 17.672 1 98.94 328 VAL B C 1
ATOM 5799 O O . VAL B 1 328 ? -1.705 4.582 18.297 1 98.94 328 VAL B O 1
ATOM 5802 N N . ILE B 1 329 ? -0.762 3.348 16.688 1 98.94 329 ILE B N 1
ATOM 5803 C CA . ILE B 1 329 ? -2.037 2.783 16.25 1 98.94 329 ILE B CA 1
ATOM 5804 C C . ILE B 1 329 ? -2.629 1.934 17.375 1 98.94 329 ILE B C 1
ATOM 5806 O O . ILE B 1 329 ? -3.846 1.924 17.578 1 98.94 329 ILE B O 1
ATOM 5810 N N . ALA B 1 330 ? -1.77 1.224 18.109 1 98.69 330 ALA B N 1
ATOM 5811 C CA . ALA B 1 330 ? -2.252 0.454 19.25 1 98.69 330 ALA B CA 1
ATOM 5812 C C . ALA B 1 330 ? -2.977 1.352 20.25 1 98.69 330 ALA B C 1
ATOM 5814 O O . ALA B 1 330 ? -4.066 1.015 20.719 1 98.69 330 ALA B O 1
ATOM 5815 N N . GLU B 1 331 ? -2.369 2.504 20.594 1 98.75 331 GLU B N 1
ATOM 5816 C CA . GLU B 1 331 ? -2.988 3.447 21.531 1 98.75 331 GLU B CA 1
ATOM 5817 C C . GLU B 1 331 ? -4.312 3.969 20.984 1 98.75 331 GLU B C 1
ATOM 5819 O O . GLU B 1 331 ? -5.281 4.121 21.734 1 98.75 331 GLU B O 1
ATOM 5824 N N . LEU B 1 332 ? -4.371 4.266 19.703 1 98.88 332 LEU B N 1
ATOM 5825 C CA . LEU B 1 332 ? -5.582 4.785 19.078 1 98.88 332 LEU B CA 1
ATOM 5826 C C . LEU B 1 332 ? -6.703 3.752 19.141 1 98.88 332 LEU B C 1
ATOM 5828 O O . LEU B 1 332 ? -7.855 4.094 19.422 1 98.88 332 LEU B O 1
ATOM 5832 N N . LEU B 1 333 ? -6.375 2.523 18.812 1 98.62 333 LEU B N 1
ATOM 5833 C CA . LEU B 1 333 ? -7.375 1.462 18.828 1 98.62 333 LEU B CA 1
ATOM 5834 C C . LEU B 1 333 ? -7.91 1.231 20.234 1 98.62 333 LEU B C 1
ATOM 5836 O O . LEU B 1 333 ? -9.094 0.956 20.406 1 98.62 333 LEU B O 1
ATOM 5840 N N . GLN B 1 334 ? -7.031 1.276 21.203 1 98.06 334 GLN B N 1
ATOM 5841 C CA . GLN B 1 334 ? -7.473 1.171 22.594 1 98.06 334 GLN B CA 1
ATOM 5842 C C . GLN B 1 334 ? -8.453 2.283 22.953 1 98.06 334 GLN B C 1
ATOM 5844 O O . GLN B 1 334 ? -9.469 2.041 23.609 1 98.06 334 GLN B O 1
ATOM 5849 N N . GLU B 1 335 ? -8.156 3.449 22.531 1 98.62 335 GLU B N 1
ATOM 5850 C CA . GLU B 1 335 ? -9.062 4.566 22.766 1 98.62 335 GLU B CA 1
ATOM 5851 C C . GLU B 1 335 ? -10.406 4.344 22.078 1 98.62 335 GLU B C 1
ATOM 5853 O O . GLU B 1 335 ? -11.461 4.633 22.656 1 98.62 335 GLU B O 1
ATOM 5858 N N . GLU B 1 336 ? -10.383 3.891 20.859 1 98.56 336 GLU B N 1
ATOM 5859 C CA . GLU B 1 336 ? -11.633 3.635 20.141 1 98.56 336 GLU B CA 1
ATOM 5860 C C . GLU B 1 336 ? -12.484 2.6 20.875 1 98.56 336 GLU B C 1
ATOM 5862 O O . GLU B 1 336 ? -13.711 2.713 20.922 1 98.56 336 GLU B O 1
ATOM 5867 N N . GLN B 1 337 ? -11.836 1.612 21.406 1 97.5 337 GLN B N 1
ATOM 5868 C CA . GLN B 1 337 ? -12.547 0.621 22.203 1 97.5 337 GLN B CA 1
ATOM 5869 C C . GLN B 1 337 ? -13.195 1.263 23.422 1 97.5 337 GLN B C 1
ATOM 5871 O O . GLN B 1 337 ? -14.352 0.971 23.75 1 97.5 337 GLN B O 1
ATOM 5876 N N . ARG B 1 338 ? -12.438 2.068 24.109 1 97.81 338 ARG B N 1
ATOM 5877 C CA . ARG B 1 338 ? -12.961 2.77 25.266 1 97.81 338 ARG B CA 1
ATOM 5878 C C . ARG B 1 338 ? -14.164 3.633 24.891 1 97.81 338 ARG B C 1
ATOM 5880 O O . ARG B 1 338 ? -15.18 3.629 25.594 1 97.81 338 ARG B O 1
ATOM 5887 N N . ARG B 1 339 ? -14.023 4.422 23.766 1 98.31 339 ARG B N 1
ATOM 5888 C CA . ARG B 1 339 ? -15.109 5.277 23.297 1 98.31 339 ARG B CA 1
ATOM 5889 C C . ARG B 1 339 ? -16.359 4.457 22.984 1 98.31 339 ARG B C 1
ATOM 5891 O O . ARG B 1 339 ? -17.469 4.863 23.328 1 98.31 339 ARG B O 1
ATOM 5898 N N . ARG B 1 340 ? -16.156 3.365 22.297 1 97.62 340 ARG B N 1
ATOM 5899 C CA . ARG B 1 340 ? -17.281 2.5 21.953 1 97.62 340 ARG B CA 1
ATOM 5900 C C . ARG B 1 340 ? -18 2.006 23.203 1 97.62 340 ARG B C 1
ATOM 5902 O O . ARG B 1 340 ? -19.234 1.997 23.266 1 97.62 340 ARG B O 1
ATOM 5909 N N . ALA B 1 341 ? -17.234 1.569 24.156 1 97.5 341 ALA B N 1
ATOM 5910 C CA . ALA B 1 341 ? -17.797 1.089 25.406 1 97.5 341 ALA B CA 1
ATOM 5911 C C . ALA B 1 341 ? -18.562 2.197 26.125 1 97.5 341 ALA B C 1
ATOM 5913 O O . ALA B 1 341 ? -19.562 1.936 26.812 1 97.5 341 ALA B O 1
ATOM 5914 N N . ALA B 1 342 ? -18.156 3.385 25.953 1 97.81 342 ALA B N 1
ATOM 5915 C CA . ALA B 1 342 ? -18.781 4.531 26.609 1 97.81 342 ALA B CA 1
ATOM 5916 C C . ALA B 1 342 ? -19.969 5.047 25.812 1 97.81 342 ALA B C 1
ATOM 5918 O O . ALA B 1 342 ? -20.641 5.992 26.219 1 97.81 342 ALA B O 1
ATOM 5919 N N . GLY B 1 343 ? -20.203 4.488 24.609 1 97.56 343 GLY B N 1
ATOM 5920 C CA . GLY B 1 343 ? -21.344 4.867 23.781 1 97.56 343 GLY B CA 1
ATOM 5921 C C . GLY B 1 343 ? -21.125 6.16 23.016 1 97.56 343 GLY B C 1
ATOM 5922 O O . GLY B 1 343 ? -22.078 6.801 22.594 1 97.56 343 GLY B O 1
ATOM 5923 N N . ARG B 1 344 ? -19.875 6.535 22.875 1 96.62 344 ARG B N 1
ATOM 5924 C CA . ARG B 1 344 ? -19.578 7.758 22.141 1 96.62 344 ARG B CA 1
ATOM 5925 C C . ARG B 1 344 ? -19.875 7.582 20.656 1 96.62 344 ARG B C 1
ATOM 5927 O O . ARG B 1 344 ? -19.516 6.566 20.047 1 96.62 344 ARG B O 1
ATOM 5934 N N . VAL B 1 345 ? -20.484 8.602 20.078 1 94.81 345 VAL B N 1
ATOM 5935 C CA . VAL B 1 345 ? -20.812 8.578 18.656 1 94.81 345 VAL B CA 1
ATOM 5936 C C . VAL B 1 345 ? -19.531 8.672 17.828 1 94.81 345 VAL B C 1
ATOM 5938 O O . VAL B 1 345 ? -19.422 8.07 16.766 1 94.81 345 VAL B O 1
ATOM 5941 N N . ASP B 1 346 ? -18.562 9.398 18.344 1 96.75 346 ASP B N 1
ATOM 5942 C CA . ASP B 1 346 ? -17.312 9.602 17.625 1 96.75 346 ASP B CA 1
ATOM 5943 C C . ASP B 1 346 ? -16.281 8.531 18 1 96.75 346 ASP B C 1
ATOM 5945 O O . ASP B 1 346 ? -15.102 8.82 18.156 1 96.75 346 ASP B O 1
ATOM 5949 N N . HIS B 1 347 ? -16.703 7.262 18.188 1 97.31 347 HIS B N 1
ATOM 5950 C CA . HIS B 1 347 ? -15.82 6.191 18.656 1 97.31 347 HIS B CA 1
ATOM 5951 C C . HIS B 1 347 ? -14.812 5.805 17.578 1 97.31 347 HIS B C 1
ATOM 5953 O O . HIS B 1 347 ? -13.742 5.277 17.891 1 97.31 347 HIS B O 1
ATOM 5959 N N . GLN B 1 348 ? -15.148 5.957 16.344 1 97.94 348 GLN B N 1
ATOM 5960 C CA . GLN B 1 348 ? -14.203 5.723 15.258 1 97.94 348 GLN B CA 1
ATOM 5961 C C . GLN B 1 348 ? -13.492 7.016 14.859 1 97.94 348 GLN B C 1
ATOM 5963 O O . GLN B 1 348 ? -14.117 7.949 14.359 1 97.94 348 GLN B O 1
ATOM 5968 N N . ILE B 1 349 ? -12.211 7.117 15.039 1 98.81 349 ILE B N 1
ATOM 5969 C CA . ILE B 1 349 ? -11.445 8.344 14.852 1 98.81 349 ILE B CA 1
ATOM 5970 C C . ILE B 1 349 ? -11.023 8.469 13.391 1 98.81 349 ILE B C 1
ATOM 5972 O O . ILE B 1 349 ? -10.383 7.574 12.844 1 98.81 349 ILE B O 1
ATOM 5976 N N . PRO B 1 350 ? -11.398 9.57 12.703 1 98.81 350 PRO B N 1
ATOM 5977 C CA . PRO B 1 350 ? -10.906 9.75 11.336 1 98.81 350 PRO B CA 1
ATOM 5978 C C . PRO B 1 350 ? -9.391 9.883 11.266 1 98.81 350 PRO B C 1
ATOM 5980 O O . PRO B 1 350 ? -8.781 10.539 12.117 1 98.81 350 PRO B O 1
ATOM 5983 N N . MET B 1 351 ? -8.828 9.156 10.359 1 98.81 351 MET B N 1
ATOM 5984 C CA . MET B 1 351 ? -7.387 9.148 10.141 1 98.81 351 MET B CA 1
ATOM 5985 C C . MET B 1 351 ? -7.059 9.266 8.656 1 98.81 351 MET B C 1
ATOM 5987 O O . MET B 1 351 ? -7.793 8.742 7.812 1 98.81 351 MET B O 1
ATOM 5991 N N . ARG B 1 352 ? -6.051 9.945 8.305 1 98.75 352 ARG B N 1
ATOM 5992 C CA . ARG B 1 352 ? -5.543 9.93 6.938 1 98.75 352 ARG B CA 1
ATOM 5993 C C . ARG B 1 352 ? -4.047 9.641 6.91 1 98.75 352 ARG B C 1
ATOM 5995 O O . ARG B 1 352 ? -3.322 9.992 7.844 1 98.75 352 ARG B O 1
ATOM 6002 N N . PRO B 1 353 ? -3.51 8.961 5.883 1 98.56 353 PRO B N 1
ATOM 6003 C CA . PRO B 1 353 ? -2.084 8.625 5.809 1 98.56 353 PRO B CA 1
ATOM 6004 C C . PRO B 1 353 ? -1.2 9.859 5.621 1 98.56 353 PRO B C 1
ATOM 6006 O O . PRO B 1 353 ? 0.016 9.781 5.812 1 98.56 353 PRO B O 1
ATOM 6009 N N . ASP B 1 354 ? -1.825 10.961 5.402 1 97 354 ASP B N 1
ATOM 6010 C CA . ASP B 1 354 ? -1.316 12.312 5.191 1 97 354 ASP B CA 1
ATOM 6011 C C . ASP B 1 354 ? -0.227 12.328 4.121 1 97 354 ASP B C 1
ATOM 6013 O O . ASP B 1 354 ? -0.474 11.961 2.971 1 97 354 ASP B O 1
ATOM 6017 N N . HIS B 1 355 ? 1.121 12.672 4.41 1 97.31 355 HIS B N 1
ATOM 6018 C CA . HIS B 1 355 ? 2.131 12.836 3.371 1 97.31 355 HIS B CA 1
ATOM 6019 C C . HIS B 1 355 ? 2.717 11.492 2.955 1 97.31 355 HIS B C 1
ATOM 6021 O O . HIS B 1 355 ? 2.953 10.625 3.799 1 97.31 355 HIS B O 1
ATOM 6027 N N . GLY B 1 356 ? 2.889 11.305 1.662 1 97.5 356 GLY B N 1
ATOM 6028 C CA . GLY B 1 356 ? 3.582 10.164 1.09 1 97.5 356 GLY B CA 1
ATOM 6029 C C . GLY B 1 356 ? 4.664 10.555 0.101 1 97.5 356 GLY B C 1
ATOM 6030 O O . GLY B 1 356 ? 4.758 11.719 -0.297 1 97.5 356 GLY B O 1
ATOM 6031 N N . GLN B 1 357 ? 5.52 9.617 -0.248 1 98.56 357 GLN B N 1
ATOM 6032 C CA . GLN B 1 357 ? 6.539 9.828 -1.271 1 98.56 357 GLN B CA 1
ATOM 6033 C C . GLN B 1 357 ? 5.969 9.602 -2.668 1 98.56 357 GLN B C 1
ATOM 6035 O O . GLN B 1 357 ? 5.098 8.75 -2.859 1 98.56 357 GLN B O 1
ATOM 6040 N N . GLU B 1 358 ? 6.449 10.391 -3.627 1 98.56 358 GLU B N 1
ATOM 6041 C CA . GLU B 1 358 ? 6.098 10.133 -5.02 1 98.56 358 GLU B CA 1
ATOM 6042 C C . GLU B 1 358 ? 6.844 8.914 -5.559 1 98.56 358 GLU B C 1
ATOM 6044 O O . GLU B 1 358 ? 8.07 8.898 -5.609 1 98.56 358 GLU B O 1
ATOM 6049 N N . ILE B 1 359 ? 6.055 7.926 -5.949 1 98.75 359 ILE B N 1
ATOM 6050 C CA . ILE B 1 359 ? 6.617 6.688 -6.48 1 98.75 359 ILE B CA 1
ATOM 6051 C C . ILE B 1 359 ? 5.824 6.246 -7.707 1 98.75 359 ILE B C 1
ATOM 6053 O O . ILE B 1 359 ? 4.684 6.668 -7.902 1 98.75 359 ILE B O 1
ATOM 6057 N N . LEU B 1 360 ? 6.461 5.387 -8.578 1 98.38 360 LEU B N 1
ATOM 6058 C CA . LEU B 1 360 ? 5.82 4.836 -9.766 1 98.38 360 LEU B CA 1
ATOM 6059 C C . LEU B 1 360 ? 5.207 5.949 -10.609 1 98.38 360 LEU B C 1
ATOM 6061 O O . LEU B 1 360 ? 5.895 6.906 -10.977 1 98.38 360 LEU B O 1
ATOM 6065 N N . ASP B 1 361 ? 3.924 5.891 -10.938 1 98.12 361 ASP B N 1
ATOM 6066 C CA . ASP B 1 361 ? 3.291 6.824 -11.867 1 98.12 361 ASP B CA 1
ATOM 6067 C C . ASP B 1 361 ? 3.119 8.203 -11.227 1 98.12 361 ASP B C 1
ATOM 6069 O O . ASP B 1 361 ? 2.867 9.188 -11.922 1 98.12 361 ASP B O 1
ATOM 6073 N N . ASP B 1 362 ? 3.279 8.352 -9.914 1 98.5 362 ASP B N 1
ATOM 6074 C CA . ASP B 1 362 ? 3.252 9.656 -9.25 1 98.5 362 ASP B CA 1
ATOM 6075 C C . ASP B 1 362 ? 4.309 10.586 -9.836 1 98.5 362 ASP B C 1
ATOM 6077 O O . ASP B 1 362 ? 4.102 11.805 -9.906 1 98.5 362 ASP B O 1
ATOM 6081 N N . LEU B 1 363 ? 5.418 9.953 -10.156 1 97.88 363 LEU B N 1
ATOM 6082 C CA . LEU B 1 363 ? 6.59 10.719 -10.57 1 97.88 363 LEU B CA 1
ATOM 6083 C C . LEU B 1 363 ? 6.273 11.57 -11.797 1 97.88 363 LEU B C 1
ATOM 6085 O O . LEU B 1 363 ? 6.895 12.617 -12.008 1 97.88 363 LEU B O 1
ATOM 6089 N N . SER B 1 364 ? 5.324 11.172 -12.555 1 96.31 364 SER B N 1
ATOM 6090 C CA . SER B 1 364 ? 4.98 11.93 -13.758 1 96.31 364 SER B CA 1
ATOM 6091 C C . SER B 1 364 ? 3.609 12.578 -13.625 1 96.31 364 SER B C 1
ATOM 6093 O O . SER B 1 364 ? 3.205 13.359 -14.492 1 96.31 364 SER B O 1
ATOM 6095 N N . ARG B 1 365 ? 2.887 12.312 -12.562 1 94.38 365 ARG B N 1
ATOM 6096 C CA . ARG B 1 365 ? 1.512 12.773 -12.398 1 94.38 365 ARG B CA 1
ATOM 6097 C C . ARG B 1 365 ? 1.469 14.266 -12.062 1 94.38 365 ARG B C 1
ATOM 6099 O O . ARG B 1 365 ? 0.515 14.961 -12.422 1 94.38 365 ARG B O 1
ATOM 6106 N N . GLY B 1 366 ? 2.416 14.75 -11.328 1 93 366 GLY B N 1
ATOM 6107 C CA . GLY B 1 366 ? 2.504 16.156 -10.984 1 93 366 GLY B CA 1
ATOM 6108 C C . GLY B 1 366 ? 1.538 16.562 -9.883 1 93 366 GLY B C 1
ATOM 6109 O O . GLY B 1 366 ? 1.064 17.703 -9.859 1 93 366 GLY B O 1
ATOM 6110 N N . ALA B 1 367 ? 1.188 15.688 -9.008 1 93.69 367 ALA B N 1
ATO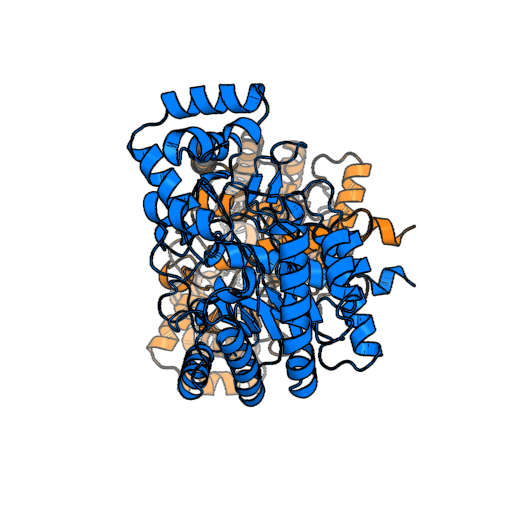M 6111 C CA . ALA B 1 367 ? 0.332 16.016 -7.871 1 93.69 367 ALA B CA 1
ATOM 6112 C C . ALA B 1 367 ? 1.057 16.922 -6.879 1 93.69 367 ALA B C 1
ATOM 6114 O O . ALA B 1 367 ? 2.271 17.109 -6.973 1 93.69 367 ALA B O 1
ATOM 6115 N N . GLN B 1 368 ? 0.248 17.547 -5.957 1 93 368 GLN B N 1
ATOM 6116 C CA . GLN B 1 368 ? 0.822 18.375 -4.902 1 93 368 GLN B CA 1
ATOM 6117 C C . GLN B 1 368 ? 1.875 17.609 -4.109 1 93 368 GLN B C 1
ATOM 6119 O O . GLN B 1 368 ? 1.643 16.469 -3.703 1 93 368 GLN B O 1
ATOM 6124 N N . PRO B 1 369 ? 3.064 18.25 -3.926 1 93.25 369 PRO B N 1
ATOM 6125 C CA . PRO B 1 369 ? 4.086 17.562 -3.129 1 93.25 369 PRO B CA 1
ATOM 6126 C C . PRO B 1 369 ? 3.564 17.094 -1.771 1 93.25 369 PRO B C 1
ATOM 6128 O O . PRO B 1 369 ? 2.861 17.844 -1.089 1 93.25 369 PRO B O 1
ATOM 6131 N N . GLY B 1 370 ? 3.859 15.883 -1.455 1 95.19 370 GLY B N 1
ATOM 6132 C CA . GLY B 1 370 ? 3.414 15.32 -0.192 1 95.19 370 GLY B CA 1
ATOM 6133 C C . GLY B 1 370 ? 2.076 14.609 -0.295 1 95.19 370 GLY B C 1
ATOM 6134 O O . GLY B 1 370 ? 1.701 13.852 0.599 1 95.19 370 GLY B O 1
ATOM 6135 N N . TYR B 1 371 ? 1.427 14.875 -1.432 1 97 371 TYR B N 1
ATOM 6136 C CA . TYR B 1 371 ? 0.084 14.32 -1.547 1 97 371 TYR B CA 1
ATOM 6137 C C . TYR B 1 371 ? -0.069 13.523 -2.84 1 97 371 TYR B C 1
ATOM 6139 O O . TYR B 1 371 ? -1.024 13.727 -3.592 1 97 371 TYR B O 1
ATOM 6147 N N . PRO B 1 372 ? 0.879 12.609 -3.117 1 98.12 372 PRO B N 1
ATOM 6148 C CA . PRO B 1 372 ? 0.752 11.742 -4.289 1 98.12 372 PRO B CA 1
ATOM 6149 C C . PRO B 1 372 ? -0.329 10.68 -4.121 1 98.12 372 PRO B C 1
ATOM 6151 O O . PRO B 1 372 ? -0.762 10.406 -2.998 1 98.12 372 PRO B O 1
ATOM 6154 N N . ALA B 1 373 ? -0.806 10.141 -5.219 1 98.62 373 ALA B N 1
ATOM 6155 C CA . ALA B 1 373 ? -1.821 9.094 -5.168 1 98.62 373 ALA B CA 1
ATOM 6156 C C . ALA B 1 373 ? -1.227 7.777 -4.668 1 98.62 373 ALA B C 1
ATOM 6158 O O . ALA B 1 373 ? -1.676 7.23 -3.66 1 98.62 373 ALA B O 1
ATOM 6159 N N . ILE B 1 374 ? -0.197 7.309 -5.305 1 98.88 374 ILE B N 1
ATOM 6160 C CA . ILE B 1 374 ? 0.315 5.961 -5.074 1 98.88 374 ILE B CA 1
ATOM 6161 C C . ILE B 1 374 ? 1.116 5.93 -3.775 1 98.88 374 ILE B C 1
ATOM 6163 O O . ILE B 1 374 ? 1.029 4.965 -3.01 1 98.88 374 ILE B O 1
ATOM 6167 N N . GLY B 1 375 ? 1.886 6.949 -3.506 1 98.75 375 GLY B N 1
ATOM 6168 C CA . GLY B 1 375 ? 2.615 7.02 -2.25 1 98.75 375 GLY B CA 1
ATOM 6169 C C . GLY B 1 375 ? 1.712 6.984 -1.032 1 98.75 375 GLY B C 1
ATOM 6170 O O . GLY B 1 375 ? 2.002 6.285 -0.057 1 98.75 375 GLY B O 1
ATOM 6171 N N . ARG B 1 376 ? 0.646 7.742 -1.077 1 98.88 376 ARG B N 1
ATOM 6172 C CA . ARG B 1 376 ? -0.292 7.742 0.04 1 98.88 376 ARG B CA 1
ATOM 6173 C C . ARG B 1 376 ? -1.071 6.434 0.101 1 98.88 376 ARG B C 1
ATOM 6175 O O . ARG B 1 376 ? -1.411 5.957 1.187 1 98.88 376 ARG B O 1
ATOM 6182 N N . LEU B 1 377 ? -1.396 5.891 -1.073 1 98.88 377 LEU B N 1
ATOM 6183 C CA . LEU B 1 377 ? -2.021 4.574 -1.104 1 98.88 377 LEU B CA 1
ATOM 6184 C C . LEU B 1 377 ? -1.152 3.541 -0.395 1 98.88 377 LEU B C 1
ATOM 6186 O O . LEU B 1 377 ? -1.653 2.736 0.393 1 98.88 377 LEU B O 1
ATOM 6190 N N . LYS B 1 378 ? 0.16 3.527 -0.684 1 98.88 378 LYS B N 1
ATOM 6191 C CA . LYS B 1 378 ? 1.089 2.613 -0.026 1 98.88 378 LYS B CA 1
ATOM 6192 C C . LYS B 1 378 ? 1.062 2.799 1.488 1 98.88 378 LYS B C 1
ATOM 6194 O O . LYS B 1 378 ? 0.994 1.821 2.236 1 98.88 378 LYS B O 1
ATOM 6199 N N . GLY B 1 379 ? 1.118 4.039 1.897 1 98.88 379 GLY B N 1
ATOM 6200 C CA . GLY B 1 379 ? 1.057 4.328 3.32 1 98.88 379 GLY B CA 1
ATOM 6201 C C . GLY B 1 379 ? -0.23 3.855 3.971 1 98.88 379 GLY B C 1
ATOM 6202 O O . GLY B 1 379 ? -0.199 3.199 5.016 1 98.88 379 GLY B O 1
ATOM 6203 N N . LEU B 1 380 ? -1.375 4.215 3.359 1 98.94 380 LEU B N 1
ATOM 6204 C CA . LEU B 1 380 ? -2.674 3.812 3.891 1 98.94 380 LEU B CA 1
ATOM 6205 C C . LEU B 1 380 ? -2.768 2.297 4.012 1 98.94 380 LEU B C 1
ATOM 6207 O O . LEU B 1 380 ? -3.291 1.779 5 1 98.94 380 LEU B O 1
ATOM 6211 N N . ALA B 1 381 ? -2.256 1.625 2.994 1 98.88 381 ALA B N 1
ATOM 6212 C CA . ALA B 1 381 ? -2.281 0.165 2.979 1 98.88 381 ALA B CA 1
ATOM 6213 C C . ALA B 1 381 ? -1.45 -0.41 4.121 1 98.88 381 ALA B C 1
ATOM 6215 O O . ALA B 1 381 ? -1.885 -1.336 4.809 1 98.88 381 ALA B O 1
ATOM 6216 N N . GLU B 1 382 ? -0.245 0.077 4.309 1 98.88 382 GLU B N 1
ATOM 6217 C CA . GLU B 1 382 ? 0.613 -0.366 5.402 1 98.88 382 GLU B CA 1
ATOM 6218 C C . GLU B 1 382 ? -0.066 -0.159 6.754 1 98.88 382 GLU B C 1
ATOM 6220 O O . GLU B 1 382 ? -0.055 -1.053 7.605 1 98.88 382 GLU B O 1
ATOM 6225 N N . LEU B 1 383 ? -0.65 1 6.93 1 98.94 383 LEU B N 1
ATOM 6226 C CA . LEU B 1 383 ? -1.336 1.334 8.172 1 98.94 383 LEU B CA 1
ATOM 6227 C C . LEU B 1 383 ? -2.535 0.418 8.398 1 98.94 383 LEU B C 1
ATOM 6229 O O . LEU B 1 383 ? -2.791 -0.013 9.523 1 98.94 383 LEU B O 1
ATOM 6233 N N . ARG B 1 384 ? -3.258 0.168 7.34 1 98.81 384 ARG B N 1
ATOM 6234 C CA . ARG B 1 384 ? -4.387 -0.752 7.402 1 98.81 384 ARG B CA 1
ATOM 6235 C C . ARG B 1 384 ? -3.938 -2.145 7.832 1 98.81 384 ARG B C 1
ATOM 6237 O O . ARG B 1 384 ? -4.637 -2.826 8.586 1 98.81 384 ARG B O 1
ATOM 6244 N N . GLY B 1 385 ? -2.771 -2.598 7.297 1 98.88 385 GLY B N 1
ATOM 6245 C CA . GLY B 1 385 ? -2.217 -3.871 7.73 1 98.88 385 GLY B CA 1
ATOM 6246 C C . GLY B 1 385 ? -1.947 -3.93 9.219 1 98.88 385 GLY B C 1
ATOM 6247 O O . GLY B 1 385 ? -2.285 -4.914 9.883 1 98.88 385 GLY B O 1
ATOM 6248 N N . ILE B 1 386 ? -1.355 -2.896 9.766 1 98.88 386 ILE B N 1
ATOM 6249 C CA . ILE B 1 386 ? -1.091 -2.816 11.195 1 98.88 386 ILE B CA 1
ATOM 6250 C C . ILE B 1 386 ? -2.404 -2.91 11.969 1 98.88 386 ILE B C 1
ATOM 6252 O O . ILE B 1 386 ? -2.518 -3.684 12.922 1 98.88 386 ILE B O 1
ATOM 6256 N N . GLU B 1 387 ? -3.363 -2.094 11.562 1 98.81 387 GLU B N 1
ATOM 6257 C CA . GLU B 1 387 ? -4.66 -2.057 12.234 1 98.81 387 GLU B CA 1
ATOM 6258 C C . GLU B 1 387 ? -5.328 -3.43 12.227 1 98.81 387 GLU B C 1
ATOM 6260 O O . GLU B 1 387 ? -5.879 -3.865 13.234 1 98.81 387 GLU B O 1
ATOM 6265 N N . ARG B 1 388 ? -5.297 -4.117 11.031 1 98.69 388 ARG B N 1
ATOM 6266 C CA . ARG B 1 388 ? -5.898 -5.438 10.898 1 98.69 388 ARG B CA 1
ATOM 6267 C C . ARG B 1 388 ? -5.254 -6.434 11.859 1 98.69 388 ARG B C 1
ATOM 6269 O O . ARG B 1 388 ? -5.945 -7.234 12.484 1 98.69 388 ARG B O 1
ATOM 6276 N N . ALA B 1 389 ? -3.961 -6.398 11.945 1 98.75 389 ALA B N 1
ATOM 6277 C CA . ALA B 1 389 ? -3.236 -7.305 12.836 1 98.75 389 ALA B CA 1
ATOM 6278 C C . ALA B 1 389 ? -3.564 -7.012 14.297 1 98.75 389 ALA B C 1
ATOM 6280 O O . ALA B 1 389 ? -3.867 -7.93 15.07 1 98.75 389 ALA B O 1
ATOM 6281 N N . LEU B 1 390 ? -3.541 -5.73 14.695 1 98.56 390 LEU B N 1
ATOM 6282 C CA . LEU B 1 390 ? -3.744 -5.34 16.094 1 98.56 390 LEU B CA 1
ATOM 6283 C C . LEU B 1 390 ? -5.188 -5.582 16.516 1 98.56 390 LEU B C 1
ATOM 6285 O O . LEU B 1 390 ? -5.469 -5.762 17.703 1 98.56 390 LEU B O 1
ATOM 6289 N N . SER B 1 391 ? -6.109 -5.586 15.586 1 97.88 391 SER B N 1
ATOM 6290 C CA . SER B 1 391 ? -7.523 -5.773 15.883 1 97.88 391 SER B CA 1
ATOM 6291 C C . SER B 1 391 ? -7.918 -7.246 15.781 1 97.88 391 SER B C 1
ATOM 6293 O O . SER B 1 391 ? -9.078 -7.598 15.992 1 97.88 391 SER B O 1
ATOM 6295 N N . HIS B 1 392 ? -7.02 -8.102 15.359 1 97.62 392 HIS B N 1
ATOM 6296 C CA . HIS B 1 392 ? -7.316 -9.516 15.164 1 97.62 392 HIS B CA 1
ATOM 6297 C C . HIS B 1 392 ? -7.715 -10.18 16.484 1 97.62 392 HIS B C 1
ATOM 6299 O O . HIS B 1 392 ? -7.113 -9.922 17.516 1 97.62 392 HIS B O 1
ATOM 6305 N N . ALA B 1 393 ? -8.633 -11.055 16.469 1 95.38 393 ALA B N 1
ATOM 6306 C CA . ALA B 1 393 ? -9.219 -11.648 17.672 1 95.38 393 ALA B CA 1
ATOM 6307 C C . ALA B 1 393 ? -8.188 -12.5 18.406 1 95.38 393 ALA B C 1
ATOM 6309 O O . ALA B 1 393 ? -8.18 -12.531 19.641 1 95.38 393 ALA B O 1
ATOM 6310 N N . THR B 1 394 ? -7.293 -13.156 17.703 1 94.75 394 THR B N 1
ATOM 6311 C CA . THR B 1 394 ? -6.367 -14.117 18.281 1 94.75 394 THR B CA 1
ATOM 6312 C C . THR B 1 394 ? -4.988 -13.492 18.469 1 94.75 394 THR B C 1
ATOM 6314 O O . THR B 1 394 ? -4.305 -13.773 19.469 1 94.75 394 THR B O 1
ATOM 6317 N N . TYR B 1 395 ? -4.637 -12.562 17.562 1 94.88 395 TYR B N 1
ATOM 6318 C CA . TYR B 1 395 ? -3.246 -12.125 17.531 1 94.88 395 TYR B CA 1
ATOM 6319 C C . TYR B 1 395 ? -3.133 -10.641 17.859 1 94.88 395 TYR B C 1
ATOM 6321 O O . TYR B 1 395 ? -2.033 -10.078 17.875 1 94.88 395 TYR B O 1
ATOM 6329 N N . GLY B 1 396 ? -4.273 -9.992 18.047 1 94.19 396 GLY B N 1
ATOM 6330 C CA . GLY B 1 396 ? -4.285 -8.555 18.266 1 94.19 396 GLY B CA 1
ATOM 6331 C C . GLY B 1 396 ? -4.242 -8.18 19.734 1 94.19 396 GLY B C 1
ATOM 6332 O O . GLY B 1 396 ? -3.762 -8.953 20.562 1 94.19 396 GLY B O 1
ATOM 6333 N N . LEU B 1 397 ? -4.648 -6.914 20.094 1 90 397 LEU B N 1
ATOM 6334 C CA . LEU B 1 397 ? -4.562 -6.305 21.422 1 90 397 LEU B CA 1
ATOM 6335 C C . LEU B 1 397 ? -5.465 -7.031 22.422 1 90 397 LEU B C 1
ATOM 6337 O O . LEU B 1 397 ? -5.156 -7.09 23.609 1 90 397 LEU B O 1
ATOM 6341 N N . SER B 1 398 ? -6.617 -7.516 22.047 1 77.69 398 SER B N 1
ATOM 6342 C CA . SER B 1 398 ? -7.523 -8.188 22.969 1 77.69 398 SER B CA 1
ATOM 6343 C C . SER B 1 398 ? -6.973 -9.547 23.391 1 77.69 398 SER B C 1
ATOM 6345 O O . SER B 1 398 ? -7.316 -10.047 24.469 1 77.69 398 SER B O 1
ATOM 6347 N N . ALA B 1 399 ? -6.23 -10.273 22.609 1 61.59 399 ALA B N 1
ATOM 6348 C CA . ALA B 1 399 ? -5.648 -11.562 22.953 1 61.59 399 ALA B CA 1
ATOM 6349 C C . ALA B 1 399 ? -4.578 -11.414 24.031 1 61.59 399 ALA B C 1
ATOM 6351 O O . ALA B 1 399 ? -4.332 -12.344 24.797 1 61.59 399 ALA B O 1
ATOM 6352 N N . ALA B 1 400 ? -3.922 -10.219 24.078 1 48.25 400 ALA B N 1
ATOM 6353 C CA . ALA B 1 400 ? -2.82 -9.977 25 1 48.25 400 ALA B CA 1
ATOM 6354 C C . ALA B 1 400 ? -3.328 -9.852 26.438 1 48.25 400 ALA B C 1
ATOM 6356 O O . ALA B 1 400 ? -2.561 -10 27.391 1 48.25 400 ALA B O 1
ATOM 6357 N N . THR B 1 401 ? -4.621 -9.422 26.734 1 40.66 401 THR B N 1
ATOM 6358 C CA . THR B 1 401 ? -5.156 -9.312 28.078 1 40.66 401 THR B CA 1
ATOM 6359 C C . THR B 1 401 ? -5.758 -10.633 28.547 1 40.66 401 THR B C 1
ATOM 6361 O O . THR B 1 401 ? -6.27 -10.742 29.656 1 40.66 401 THR B O 1
ATOM 6364 N N . ARG B 1 402 ? -5.828 -11.734 27.703 1 31.33 402 ARG B N 1
ATOM 6365 C CA . ARG B 1 402 ? -6.332 -12.953 28.328 1 31.33 402 ARG B CA 1
ATOM 6366 C C . ARG B 1 402 ? -5.188 -13.82 28.844 1 31.33 402 ARG B C 1
ATOM 6368 O O . ARG B 1 402 ? -4.141 -13.922 28.203 1 31.33 402 ARG B O 1
#

Organism: Rhizobium meliloti (strain 1021) (NCBI:txid266834)

Sequence (804 aa):
MRHTWRWFGPVDRVSVQDAAQAGAHGIVSALHHIPTGDVWPVDEIGKRQEEVRAGGLEWEVVESVPVSECIKTQTGPWREHVANWQETLRRLSAAGIRTVCYNFMPVLDWTRTDLRWTARHGAKAMRFDRIDFAAFDIHLLERPAAHEDYDTATREAAERRFREMTEERRLALSRNIGAGLPGSADGYSLPQLREHLRTYDGVSREKLQRHLVEFLAEVAPVAERTGINICAHPDDPPWALLGLPRILSNAEDYAFMLREVDSPANGVTLCTGSLGALAANDLPAMTRQFASRIHFVHLRNVLREEVRTPCSFYEDEHLEGDTDMVAVIAELLQEEQRRRAAGRVDHQIPMRPDHGQEILDDLSRGAQPGYPAIGRLKGLAELRGIERALSHATYGLSAATRMRHTWRWFGPVDRVSVQDAAQAGAHGIVSALHHIPTGDVWPVDEIGKRQEEVRAGGLEWEVVESVPVSECIKTQTGPWREHVANWQETLRRLSAAGIRTVCYNFMPVLDWTRTDLRWTARHGAKAMRFDRIDFAAFDIHLLERPAAHEDYDTATREAAERRFREMTEERRLALSRNIGAGLPGSADGYSLPQLREHLRTYDGVSREKLQRHLVEFLAEVAPVAERTGINICAHPDDPPWALLGLPRILSNAEDYAFMLREVDSPANGVTLCTGSLGALAANDLPAMTRQFASRIHFVHLRNVLREEVRTPCSFYEDEHLEGDTDMVAVIAELLQEEQRRRAAGRVDHQIPMRPDHGQEILDDLSRGAQPGYPAIGRLKGLAELRGIERALSHATYGLSAATR

Secondary structure (DSSP, 8-state):
-EEEEE---TT-SS-HHHHHHTT--EEEE--TTSPTTSPPPHHHHHHHHHHHHHTT--EEEEE--PPPHHHHHT-SSHHHHHHHHHHHHHHHHHTT--EEEE---SS-SS--SEEEEE-GGG-EEEEE-HHHHHHIIIIIS--TTGGGGS-HHHHHHHHHHHHH--HHHHHHHHHHHT--STT---PPPHHHHHHHHHTTTT--HHHHHHHHHHHHHHHHHHHHHHTPEEEEPPPSSSS-BTTB--SSSSHHHHHHHHHHT--TTEEEEEEHHHHHTSTT--HHHHHHHTGGGEEEEE--EEEESSSSSS--EEEE-TTTSSS-HHHHHHHHHHHHHHHHHTT-TT-SPEEE-----B-TTHHHH-PPTT--HHHHHHHHHHHHHHHHHHT-TTTSHHHHT-/-EEEEE---TT-SS-HHHHHHTT--EEEE--TTSPTTSPPPHHHHHHHHHHHHHTT--EEEEE--PPPHHHHHT-SSHHHHHHHHHHHHHHHHHTT--EEEE---SS-SS--SEEEEE-GGG-EEEEE-HHHHHHIIIIIS--TTGGGGS-HHHHHHHHHHHHH--HHHHHHHHHHHT--STT---PPPHHHHHHHHHTTTT--HHHHHHHHHHHHHHHHHHHHHHTPEEEEPPPSSSS-BTTB--SSSSHHHHHHHHHHT--TTEEEEEEHHHHHTSTT--HHHHHHHTGGGEEEEE--EEEESSSSSS--EEEE-TTTSSS-HHHHHHHHHHHHHHHHHTT-TT-S-EEE-----B-TTHHHH-PPTT--HHHHHHHHHHHHHHHHHHT-TTTSHHHHT-